Protein 1RZU (pdb70)

CATH classification: 3.40.50.2000 (+1 more: 3.40.50.2000)

Radius of gyration: 32.35 Å; Cα contacts (8 Å, |Δi|>4): 2131; chains: 2; bounding box: 76×96×50 Å

B-factor: mean 24.06, std 6.94, range [6.21, 74.73]

Structure (mmCIF, N/CA/C/O backbone):
data_1RZU
#
_entry.id   1RZU
#
_cell.length_a   69.357
_cell.length_b   88.115
_cell.length_c   84.463
_cell.angle_alpha   90.00
_cell.angle_beta   98.19
_cell.angle_gamma   90.00
#
_symmetry.space_group_name_H-M   'P 1 21 1'
#
loop_
_entity.id
_entity.type
_entity.pdbx_description
1 polymer 'Glycogen synthase 1'
2 non-polymer "ADENOSINE-5'-DIPHOSPHATE"
3 water water
#
loop_
_atom_site.group_PDB
_atom_site.id
_atom_site.type_symbol
_atom_site.label_atom_id
_atom_site.label_alt_id
_atom_site.label_comp_id
_atom_site.label_asym_id
_atom_site.label_entity_id
_atom_site.label_seq_id
_atom_site.pdbx_PDB_ins_code
_atom_site.Cartn_x
_atom_site.Cartn_y
_atom_site.Cartn_z
_atom_site.occupancy
_atom_site.B_iso_or_equiv
_atom_site.auth_seq_id
_atom_site.auth_comp_id
_atom_site.auth_asym_id
_atom_site.auth_atom_id
_atom_site.pdbx_PDB_model_num
ATOM 1 N N . MET A 1 1 ? -20.431 90.055 5.758 1.00 23.68 1 MET A N 1
ATOM 2 C CA . MET A 1 1 ? -20.878 90.345 7.163 1.00 24.15 1 MET A CA 1
ATOM 3 C C . MET A 1 1 ? -20.194 91.580 7.767 1.00 22.58 1 MET A C 1
ATOM 4 O O . MET A 1 1 ? -19.123 91.956 7.348 1.00 23.23 1 MET A O 1
ATOM 9 N N . ASN A 1 2 ? -20.916 92.292 8.611 1.00 21.09 2 ASN A N 1
ATOM 10 C CA . ASN A 1 2 ? -20.426 93.472 9.299 1.00 20.88 2 ASN A CA 1
ATOM 11 C C . ASN A 1 2 ? -20.157 93.220 10.778 1.00 20.73 2 ASN A C 1
ATOM 12 O O . ASN A 1 2 ? -21.021 92.800 11.543 1.00 18.98 2 ASN A O 1
ATOM 17 N N . VAL A 1 3 ? -18.943 93.518 11.171 1.00 20.84 3 VAL A N 1
ATOM 18 C CA . VAL A 1 3 ? -18.535 93.257 12.508 1.00 21.09 3 VAL A CA 1
ATOM 19 C C . VAL A 1 3 ? -18.153 94.545 13.162 1.00 21.23 3 VAL A C 1
ATOM 20 O O . VAL A 1 3 ? -17.551 95.445 12.528 1.00 21.38 3 VAL A O 1
ATOM 24 N N . LEU A 1 4 ? -18.497 94.613 14.439 1.00 20.63 4 LEU A N 1
ATOM 25 C CA . LEU A 1 4 ? -18.125 95.721 15.276 1.00 20.61 4 LEU A CA 1
ATOM 26 C C . LEU A 1 4 ? -17.063 95.249 16.213 1.00 21.21 4 LEU A C 1
ATOM 27 O O . LEU A 1 4 ? -17.319 94.425 17.128 1.00 21.10 4 LEU A O 1
ATOM 32 N N . SER A 1 5 ? -15.868 95.785 16.037 1.00 21.73 5 SER A N 1
ATOM 33 C CA . SER A 1 5 ? -14.793 95.430 16.953 1.00 21.72 5 SER A CA 1
ATOM 34 C C . SER A 1 5 ? -14.767 96.464 18.031 1.00 22.49 5 SER A C 1
ATOM 35 O O . SER A 1 5 ? -15.101 97.626 17.773 1.00 22.67 5 SER A O 1
ATOM 38 N N . VAL A 1 6 ? -14.377 96.039 19.228 1.00 22.19 6 VAL A N 1
ATOM 39 C CA . VAL A 1 6 ? -14.367 96.918 20.364 1.00 23.16 6 VAL A CA 1
ATOM 40 C C . VAL A 1 6 ? -13.077 96.724 21.148 1.00 22.67 6 VAL A C 1
ATOM 41 O O . VAL A 1 6 ? -12.809 95.655 21.632 1.00 22.35 6 VAL A O 1
ATOM 45 N N . SER A 1 7 ? -12.321 97.804 21.300 1.00 22.57 7 SER A N 1
ATOM 46 C CA . SER A 1 7 ? -11.050 97.777 21.984 1.00 21.83 7 SER A CA 1
ATOM 47 C C . SER A 1 7 ? -10.688 99.188 22.426 1.00 20.95 7 SER A C 1
ATOM 48 O O . SER A 1 7 ? -11.130 100.194 21.831 1.00 21.01 7 SER A O 1
ATOM 51 N N . SER A 1 8 ? -9.849 99.225 23.448 1.00 19.80 8 SER A N 1
ATOM 52 C CA . SER A 1 8 ? -9.317 100.434 24.006 1.00 19.62 8 SER A CA 1
ATOM 53 C C . SER A 1 8 ? -8.024 100.807 23.318 1.00 19.69 8 SER A C 1
ATOM 54 O O . SER A 1 8 ? -7.423 101.783 23.698 1.00 20.58 8 SER A O 1
ATOM 57 N N . GLU A 1 9 ? -7.587 100.043 22.323 1.00 19.81 9 GLU A N 1
ATOM 58 C CA . GLU A 1 9 ? -6.360 100.393 21.595 1.00 20.50 9 GLU A CA 1
ATOM 59 C C . GLU A 1 9 ? -6.229 99.695 20.257 1.00 19.88 9 GLU A C 1
ATOM 60 O O . GLU A 1 9 ? -6.860 98.668 20.005 1.00 19.54 9 GLU A O 1
ATOM 66 N N . ILE A 1 10 ? -5.445 100.290 19.375 1.00 19.56 10 ILE A N 1
ATOM 67 C CA . ILE A 1 10 ? -5.297 99.725 18.042 1.00 19.80 10 ILE A CA 1
ATOM 68 C C . ILE A 1 10 ? -4.105 100.308 17.332 1.00 19.87 10 ILE A C 1
ATOM 69 O O . ILE A 1 10 ? -3.925 101.500 17.323 1.00 19.70 10 ILE A O 1
ATOM 74 N N . TYR A 1 11 ? -3.279 99.436 16.770 1.00 20.43 11 TYR A N 1
ATOM 75 C CA . TYR A 1 11 ? -2.126 99.861 16.013 1.00 20.88 11 TYR A CA 1
ATOM 76 C C . TYR A 1 11 ? -2.540 100.235 14.598 1.00 21.03 11 TYR A C 1
ATOM 77 O O . TYR A 1 11 ? -3.352 99.537 14.008 1.00 21.14 11 TYR A O 1
ATOM 86 N N . PRO A 1 12 ? -1.956 101.279 14.014 1.00 21.60 12 PRO A N 1
ATOM 87 C CA . PRO A 1 12 ? -0.927 102.122 14.621 1.00 22.31 12 PRO A CA 1
ATOM 88 C C . PRO A 1 12 ? -1.332 103.421 15.368 1.00 23.29 12 PRO A C 1
ATOM 89 O O . PRO A 1 12 ? -0.449 104.269 15.572 1.00 23.50 12 PRO A O 1
ATOM 93 N N . LEU A 1 13 ? -2.586 103.575 15.791 1.00 24.40 13 LEU A N 1
ATOM 94 C CA . LEU A 1 13 ? -3.013 104.794 16.512 1.00 24.87 13 LEU A CA 1
ATOM 95 C C . LEU A 1 13 ? -2.571 104.841 17.974 1.00 25.27 13 LEU A C 1
ATOM 96 O O . LEU A 1 13 ? -1.889 105.757 18.392 1.00 24.92 13 LEU A O 1
ATOM 101 N N . ILE A 1 14 ? -3.003 103.867 18.761 1.00 26.03 14 ILE A N 1
ATOM 102 C CA . ILE A 1 14 ? -2.576 103.754 20.153 1.00 26.67 14 ILE A CA 1
ATOM 103 C C . ILE A 1 14 ? -2.125 102.313 20.456 1.00 26.47 14 ILE A C 1
ATOM 104 O O . ILE A 1 14 ? -2.682 101.355 19.919 1.00 26.40 14 ILE A O 1
ATOM 109 N N . LYS A 1 15 ? -1.156 102.171 21.362 1.00 26.17 15 LYS A N 1
ATOM 110 C CA . LYS A 1 15 ? -0.555 100.886 21.674 1.00 25.79 15 LYS A CA 1
ATOM 111 C C . LYS A 1 15 ? 0.168 100.881 22.995 1.00 25.45 15 LYS A C 1
ATOM 112 O O . LYS A 1 15 ? 1.021 101.735 23.248 1.00 24.32 15 LYS A O 1
ATOM 118 N N . THR A 1 16 ? -0.157 99.894 23.823 1.00 25.05 16 THR A N 1
ATOM 119 C CA . THR A 1 16 ? 0.548 99.697 25.060 1.00 25.00 16 THR A CA 1
ATOM 120 C C . THR A 1 16 ? 1.075 98.280 25.088 1.00 25.64 16 THR A C 1
ATOM 121 O O . THR A 1 16 ? 1.975 97.962 25.844 1.00 25.38 16 THR A O 1
ATOM 125 N N . GLY A 1 17 ? 0.542 97.430 24.223 1.00 26.16 17 GLY A N 1
ATOM 126 C CA . GLY A 1 17 ? 0.964 96.044 24.180 1.00 26.42 17 GLY A CA 1
ATOM 127 C C . GLY A 1 17 ? 0.501 95.351 22.912 1.00 26.19 17 GLY A C 1
ATOM 128 O O . GLY A 1 17 ? -0.054 95.983 22.007 1.00 26.55 17 GLY A O 1
ATOM 129 N N . GLY A 1 18 ? 0.713 94.047 22.851 1.00 25.60 18 GLY A N 1
ATOM 130 C CA . GLY A 1 18 ? 0.338 93.276 21.665 1.00 25.73 18 GLY A CA 1
ATOM 131 C C . GLY A 1 18 ? -1.139 93.325 21.304 1.00 25.17 18 GLY A C 1
ATOM 132 O O . GLY A 1 18 ? -1.529 92.999 20.168 1.00 25.78 18 GLY A O 1
ATOM 133 N N . LEU A 1 19 ? -1.952 93.698 22.289 1.00 24.04 19 LEU A N 1
ATOM 134 C CA . LEU A 1 19 ? -3.379 93.907 22.112 1.00 23.95 19 LEU A CA 1
ATOM 135 C C . LEU A 1 19 ? -3.665 94.763 20.859 1.00 23.26 19 LEU A C 1
ATOM 136 O O . LEU A 1 19 ? -4.545 94.426 20.065 1.00 21.87 19 LEU A O 1
ATOM 141 N N . ALA A 1 20 ? -2.908 95.852 20.682 1.00 22.76 20 ALA A N 1
ATOM 142 C CA . ALA A 1 20 ? -3.123 96.728 19.533 1.00 22.93 20 ALA A CA 1
ATOM 143 C C . ALA A 1 20 ? -2.659 96.078 18.255 1.00 22.43 20 ALA A C 1
ATOM 144 O O . ALA A 1 20 ? -3.171 96.371 17.186 1.00 24.01 20 ALA A O 1
ATOM 146 N N . ASP A 1 21 ? -1.634 95.262 18.330 1.00 21.26 21 ASP A N 1
ATOM 147 C CA . ASP A 1 21 ? -1.178 94.619 17.119 1.00 20.82 21 ASP A CA 1
ATOM 148 C C . ASP A 1 21 ? -2.267 93.728 16.568 1.00 19.79 21 ASP A C 1
ATOM 149 O O . ASP A 1 21 ? -2.569 93.790 15.411 1.00 19.48 21 ASP A O 1
ATOM 154 N N . VAL A 1 22 ? -2.886 92.902 17.400 1.00 18.72 22 VAL A N 1
ATOM 155 C CA . VAL A 1 22 ? -3.901 92.019 16.887 1.00 18.08 22 VAL A CA 1
ATOM 156 C C . VAL A 1 22 ? -5.133 92.793 16.416 1.00 19.36 22 VAL A C 1
ATOM 157 O O . VAL A 1 22 ? -5.660 92.497 15.369 1.00 19.00 22 VAL A O 1
ATOM 161 N N . VAL A 1 23 ? -5.611 93.756 17.227 1.00 20.35 23 VAL A N 1
ATOM 162 C CA . VAL A 1 23 ? -6.793 94.558 16.914 1.00 20.25 23 VAL A CA 1
ATOM 163 C C . VAL A 1 23 ? -6.610 95.394 15.658 1.00 20.61 23 VAL A C 1
ATOM 164 O O . VAL A 1 23 ? -7.584 95.725 14.990 1.00 19.44 23 VAL A O 1
ATOM 168 N N . GLY A 1 24 ? -5.358 95.727 15.341 1.00 20.97 24 GLY A N 1
ATOM 169 C CA . GLY A 1 24 ? -5.050 96.508 14.169 1.00 21.01 24 GLY A CA 1
ATOM 170 C C . GLY A 1 24 ? -4.854 95.703 12.893 1.00 21.42 24 GLY A C 1
ATOM 171 O O . GLY A 1 24 ? -5.112 96.214 11.788 1.00 21.38 24 GLY A O 1
ATOM 172 N N . ALA A 1 25 ? -4.410 94.451 13.039 1.00 21.07 25 ALA A N 1
ATOM 173 C CA . ALA A 1 25 ? -4.132 93.567 11.901 1.00 20.75 25 ALA A CA 1
ATOM 174 C C . ALA A 1 25 ? -5.296 92.691 11.463 1.00 20.54 25 ALA A C 1
ATOM 175 O O . ALA A 1 25 ? -5.394 92.365 10.288 1.00 19.89 25 ALA A O 1
ATOM 177 N N . LEU A 1 26 ? -6.171 92.307 12.400 1.00 19.87 26 LEU A N 1
ATOM 178 C CA . LEU A 1 26 ? -7.220 91.353 12.083 1.00 19.49 26 LEU A CA 1
ATOM 179 C C . LEU A 1 26 ? -8.222 91.868 11.106 1.00 19.26 26 LEU A C 1
ATOM 180 O O . LEU A 1 26 ? -8.588 91.172 10.144 1.00 19.48 26 LEU A O 1
ATOM 185 N N . PRO A 1 27 ? -8.703 93.072 11.378 1.00 19.34 27 PRO A N 1
ATOM 186 C CA . PRO A 1 27 ? -9.680 93.731 10.524 1.00 18.92 27 PRO A CA 1
ATOM 187 C C . PRO A 1 27 ? -9.212 93.858 9.116 1.00 17.14 27 PRO A C 1
ATOM 188 O O . PRO A 1 27 ? -9.956 93.585 8.237 1.00 16.77 27 PRO A O 1
ATOM 192 N N . ILE A 1 28 ? -7.994 94.280 8.916 1.00 17.11 28 ILE A N 1
ATOM 193 C CA . ILE A 1 28 ? -7.472 94.404 7.574 1.00 17.34 28 ILE A CA 1
ATOM 194 C C . ILE A 1 28 ? -7.499 93.052 6.940 1.00 17.98 28 ILE A C 1
ATOM 195 O O . ILE A 1 28 ? -8.057 92.896 5.855 1.00 18.45 28 ILE A O 1
ATOM 200 N N . ALA A 1 29 ? -6.922 92.063 7.628 1.00 17.97 29 ALA A N 1
ATOM 201 C CA . ALA A 1 29 ? -6.847 90.712 7.093 1.00 18.51 29 ALA A CA 1
ATOM 202 C C . ALA A 1 29 ? -8.206 90.136 6.773 1.00 18.47 29 ALA A C 1
ATOM 203 O O . ALA A 1 29 ? -8.352 89.358 5.828 1.00 18.65 29 ALA A O 1
ATOM 205 N N . LEU A 1 30 ? -9.180 90.477 7.599 1.00 18.51 30 LEU A N 1
ATOM 206 C CA . LEU A 1 30 ? -10.533 89.970 7.429 1.00 18.79 30 LEU A CA 1
ATOM 207 C C . LEU A 1 30 ? -11.163 90.511 6.154 1.00 18.93 30 LEU A C 1
ATOM 208 O O . LEU A 1 30 ? -12.087 89.884 5.624 1.00 19.16 30 LEU A O 1
ATOM 213 N N . GLU A 1 31 ? -10.689 91.653 5.654 1.00 19.36 31 GLU A N 1
ATOM 214 C CA . GLU A 1 31 ? -11.290 92.194 4.429 1.00 20.62 31 GLU A CA 1
ATOM 215 C C . GLU A 1 31 ? -11.144 91.136 3.357 1.00 20.98 31 GLU A C 1
ATOM 216 O O . GLU A 1 31 ? -12.019 90.944 2.546 1.00 20.26 31 GLU A O 1
ATOM 222 N N . ALA A 1 32 ? -10.039 90.397 3.392 1.00 21.80 32 ALA A N 1
ATOM 223 C CA . ALA A 1 32 ? -9.825 89.362 2.391 1.00 22.45 32 ALA A CA 1
ATOM 224 C C . ALA A 1 32 ? -10.847 88.225 2.526 1.00 22.76 32 ALA A C 1
ATOM 225 O O . ALA A 1 32 ? -11.047 87.440 1.586 1.00 22.72 32 ALA A O 1
ATOM 227 N N . HIS A 1 33 ? -11.537 88.156 3.658 1.00 22.97 33 HIS A N 1
ATOM 228 C CA . HIS A 1 33 ? -12.519 87.092 3.835 1.00 23.36 33 HIS A CA 1
ATOM 229 C C . HIS A 1 33 ? -13.934 87.626 3.737 1.00 23.73 33 HIS A C 1
ATOM 230 O O . HIS A 1 33 ? -14.892 86.981 4.187 1.00 23.25 33 HIS A O 1
ATOM 237 N N . GLY A 1 34 ? -14.059 88.797 3.115 1.00 24.01 34 GLY A N 1
ATOM 238 C CA . GLY A 1 34 ? -15.355 89.414 2.917 1.00 24.25 34 GLY A CA 1
ATOM 239 C C . GLY A 1 34 ? -15.971 89.940 4.194 1.00 24.48 34 GLY A C 1
ATOM 240 O O . GLY A 1 34 ? -17.176 90.124 4.259 1.00 24.69 34 GLY A O 1
ATOM 241 N N . VAL A 1 35 ? -15.162 90.202 5.217 1.00 24.79 35 VAL A N 1
ATOM 242 C CA . VAL A 1 35 ? -15.725 90.668 6.460 1.00 25.04 35 VAL A CA 1
ATOM 243 C C . VAL A 1 35 ? -15.413 92.147 6.678 1.00 25.32 35 VAL A C 1
ATOM 244 O O . VAL A 1 35 ? -14.238 92.510 6.830 1.00 26.84 35 VAL A O 1
ATOM 248 N N . ARG A 1 36 ? -16.442 92.996 6.693 1.00 24.08 36 ARG A N 1
ATOM 249 C CA . ARG A 1 36 ? -16.236 94.397 6.996 1.00 23.27 36 ARG A CA 1
ATOM 250 C C . ARG A 1 36 ? -16.224 94.605 8.497 1.00 23.17 36 ARG A C 1
ATOM 251 O O . ARG A 1 36 ? -17.170 94.246 9.201 1.00 22.89 36 ARG A O 1
ATOM 259 N N . THR A 1 37 ? -15.152 95.203 8.998 1.00 22.75 37 THR A N 1
ATOM 260 C CA . THR A 1 37 ? -15.058 95.434 10.422 1.00 22.25 37 THR A CA 1
ATOM 261 C C . THR A 1 37 ? -14.861 96.878 10.687 1.00 21.40 37 THR A C 1
ATOM 262 O O . THR A 1 37 ? -14.030 97.511 10.051 1.00 21.86 37 THR A O 1
ATOM 266 N N . ARG A 1 38 ? -15.616 97.392 11.654 1.00 20.52 38 ARG A N 1
ATOM 267 C CA . ARG A 1 38 ? -15.463 98.768 12.090 1.00 19.08 38 ARG A CA 1
ATOM 268 C C . ARG A 1 38 ? -15.036 98.658 13.516 1.00 18.62 38 ARG A C 1
ATOM 269 O O . ARG A 1 38 ? -15.697 97.978 14.311 1.00 16.57 38 ARG A O 1
ATOM 277 N N . THR A 1 39 ? -13.953 99.348 13.858 1.00 18.86 39 THR A N 1
ATOM 278 C CA . THR A 1 39 ? -13.466 99.253 15.218 1.00 19.60 39 THR A CA 1
ATOM 279 C C . THR A 1 39 ? -13.789 100.444 16.038 1.00 19.67 39 THR A C 1
ATOM 280 O O . THR A 1 39 ? -13.396 101.535 15.715 1.00 20.23 39 THR A O 1
ATOM 284 N N . LEU A 1 40 ? -14.471 100.222 17.140 1.00 19.93 40 LEU A N 1
ATOM 285 C CA . LEU A 1 40 ? -14.784 101.305 18.034 1.00 20.14 40 LEU A CA 1
ATOM 286 C C . LEU A 1 40 ? -13.605 101.470 18.979 1.00 19.65 40 LEU A C 1
ATOM 287 O O . LEU A 1 40 ? -13.231 100.545 19.668 1.00 19.50 40 LEU A O 1
ATOM 292 N N . ILE A 1 41 ? -12.988 102.644 18.954 1.00 20.03 41 ILE A N 1
ATOM 293 C CA . ILE A 1 41 ? -11.901 102.972 19.863 1.00 20.37 41 ILE A CA 1
ATOM 294 C C . ILE A 1 41 ? -12.204 104.319 20.521 1.00 20.67 41 ILE A C 1
ATOM 295 O O . ILE A 1 41 ? -12.925 105.119 19.956 1.00 21.48 41 ILE A O 1
ATOM 300 N N . PRO A 1 42 ? -11.706 104.556 21.733 1.00 20.11 42 PRO A N 1
ATOM 301 C CA . PRO A 1 42 ? -11.829 105.859 22.388 1.00 19.13 42 PRO A CA 1
ATOM 302 C C . PRO A 1 42 ? -11.164 106.989 21.629 1.00 18.64 42 PRO A C 1
ATOM 303 O O . PRO A 1 42 ? -10.146 106.818 20.942 1.00 17.14 42 PRO A O 1
ATOM 307 N N . GLY A 1 43 ? -11.753 108.166 21.794 1.00 18.54 43 GLY A N 1
ATOM 308 C CA . GLY A 1 43 ? -11.240 109.367 21.182 1.00 18.50 43 GLY A CA 1
ATOM 309 C C . GLY A 1 43 ? -10.115 109.912 22.035 1.00 18.66 43 GLY A C 1
ATOM 310 O O . GLY A 1 43 ? -10.237 110.978 22.659 1.00 17.77 43 GLY A O 1
ATOM 311 N N . TYR A 1 44 ? -9.022 109.157 22.096 1.00 18.80 44 TYR A N 1
ATOM 312 C CA . TYR A 1 44 ? -7.857 109.615 22.814 1.00 19.11 44 TYR A CA 1
ATOM 313 C C . TYR A 1 44 ? -7.278 110.832 22.067 1.00 19.09 44 TYR A C 1
ATOM 314 O O . TYR A 1 44 ? -7.349 110.910 20.852 1.00 18.58 44 TYR A O 1
ATOM 323 N N . PRO A 1 45 ? -6.688 111.781 22.780 1.00 19.93 45 PRO A N 1
ATOM 324 C CA . PRO A 1 45 ? -6.116 112.953 22.117 1.00 20.28 45 PRO A CA 1
ATOM 325 C C . PRO A 1 45 ? -5.202 112.523 20.981 1.00 20.26 45 PRO A C 1
ATOM 326 O O . PRO A 1 45 ? -5.278 112.986 19.854 1.00 20.36 45 PRO A O 1
ATOM 330 N N . ALA A 1 46 ? -4.360 111.562 21.263 1.00 20.84 46 ALA A N 1
ATOM 331 C CA . ALA A 1 46 ? -3.477 111.077 20.241 1.00 21.21 46 ALA A CA 1
ATOM 332 C C . ALA A 1 46 ? -4.254 110.428 19.090 1.00 21.24 46 ALA A C 1
ATOM 333 O O . ALA A 1 46 ? -3.736 110.325 17.977 1.00 21.39 46 ALA A O 1
ATOM 335 N N . VAL A 1 47 ? -5.488 110.004 19.344 1.00 21.19 47 VAL A N 1
ATOM 336 C CA . VAL A 1 47 ? -6.311 109.393 18.304 1.00 21.27 47 VAL A CA 1
ATOM 337 C C . VAL A 1 47 ? -6.832 110.458 17.354 1.00 21.51 47 VAL A C 1
ATOM 338 O O . VAL A 1 47 ? -6.604 110.387 16.161 1.00 21.13 47 VAL A O 1
ATOM 342 N N . LYS A 1 48 ? -7.515 111.458 17.892 1.00 22.12 48 LYS A N 1
ATOM 343 C CA . LYS A 1 48 ? -8.074 112.535 17.066 1.00 22.71 48 LYS A CA 1
ATOM 344 C C . LYS A 1 48 ? -7.017 113.279 16.252 1.00 22.89 48 LYS A C 1
ATOM 345 O O . LYS A 1 48 ? -7.312 113.771 15.171 1.00 22.86 48 LYS A O 1
ATOM 351 N N . ALA A 1 49 ? -5.808 113.381 16.790 1.00 23.41 49 ALA A N 1
ATOM 352 C CA . ALA A 1 49 ? -4.729 114.093 16.114 1.00 24.23 49 ALA A CA 1
ATOM 353 C C . ALA A 1 49 ? -4.254 113.350 14.868 1.00 24.60 49 ALA A C 1
ATOM 354 O O . ALA A 1 49 ? -4.196 113.908 13.759 1.00 24.06 49 ALA A O 1
ATOM 356 N N . ALA A 1 50 ? -3.933 112.081 15.085 1.00 25.20 50 ALA A N 1
ATOM 357 C CA . ALA A 1 50 ? -3.430 111.195 14.053 1.00 25.84 50 ALA A CA 1
ATOM 358 C C . ALA A 1 50 ? -4.311 111.140 12.807 1.00 26.23 50 ALA A C 1
ATOM 359 O O . ALA A 1 50 ? -3.828 111.298 11.680 1.00 26.11 50 ALA A O 1
ATOM 361 N N . VAL A 1 51 ? -5.601 110.935 13.029 1.00 26.39 51 VAL A N 1
ATOM 362 C CA . VAL A 1 51 ? -6.559 110.732 11.952 1.00 27.05 51 VAL A CA 1
ATOM 363 C C . VAL A 1 51 ? -6.880 111.950 11.069 1.00 27.09 51 VAL A C 1
ATOM 364 O O . VAL A 1 51 ? -6.767 113.110 11.492 1.00 26.46 51 VAL A O 1
ATOM 368 N N . THR A 1 52 ? -7.299 111.660 9.836 1.00 27.54 52 THR A N 1
ATOM 369 C CA . THR A 1 52 ? -7.645 112.696 8.856 1.00 27.98 52 THR A CA 1
ATOM 370 C C . THR A 1 52 ? -9.087 112.718 8.321 1.00 28.14 52 THR A C 1
ATOM 371 O O . THR A 1 52 ? -9.599 111.709 7.841 1.00 27.58 52 THR A O 1
ATOM 375 N N . ASP A 1 53 ? -9.695 113.910 8.331 1.00 29.01 53 ASP A N 1
ATOM 376 C CA . ASP A 1 53 ? -11.049 114.121 7.804 1.00 29.51 53 ASP A CA 1
ATOM 377 C C . ASP A 1 53 ? -12.101 113.276 8.566 1.00 29.63 53 ASP A C 1
ATOM 378 O O . ASP A 1 53 ? -12.788 112.441 7.961 1.00 29.36 53 ASP A O 1
ATOM 383 N N . PRO A 1 54 ? -12.182 113.438 9.892 1.00 29.81 54 PRO A N 1
ATOM 384 C CA . PRO A 1 54 ? -13.207 112.753 10.703 1.00 29.90 54 PRO A CA 1
ATOM 385 C C . PRO A 1 54 ? -14.643 113.254 10.468 1.00 29.67 54 PRO A C 1
ATOM 386 O O . PRO A 1 54 ? -14.870 114.446 10.277 1.00 29.37 54 PRO A O 1
ATOM 390 N N . VAL A 1 55 ? -15.603 112.336 10.519 1.00 29.43 55 VAL A N 1
ATOM 391 C CA . VAL A 1 55 ? -16.989 112.660 10.236 1.00 29.45 55 VAL A CA 1
ATOM 392 C C . VAL A 1 55 ? -17.909 112.339 11.392 1.00 29.24 55 VAL A C 1
ATOM 393 O O . VAL A 1 55 ? -18.101 111.168 11.751 1.00 28.79 55 VAL A O 1
ATOM 397 N N . LYS A 1 56 ? -18.471 113.390 11.978 1.00 29.03 56 LYS A N 1
ATOM 398 C CA . LYS A 1 56 ? -19.446 113.246 13.044 1.00 28.76 56 LYS A CA 1
ATOM 399 C C . LYS A 1 56 ? -20.667 112.557 12.453 1.00 28.46 56 LYS A C 1
ATOM 400 O O . LYS A 1 56 ? -21.252 113.020 11.481 1.00 28.50 56 LYS A O 1
ATOM 406 N N . CYS A 1 57 ? -21.013 111.414 13.025 1.00 28.56 57 CYS A N 1
ATOM 407 C CA . CYS A 1 57 ? -22.117 110.603 12.541 1.00 28.27 57 CYS A CA 1
ATOM 408 C C . CYS A 1 57 ? -23.068 110.209 13.662 1.00 27.84 57 CYS A C 1
ATOM 409 O O . CYS A 1 57 ? -23.993 109.448 13.444 1.00 27.84 57 CYS A O 1
ATOM 412 N N . PHE A 1 58 ? -22.851 110.714 14.864 1.00 27.59 58 PHE A N 1
ATOM 413 C CA . PHE A 1 58 ? -23.747 110.390 15.953 1.00 27.67 58 PHE A CA 1
ATOM 414 C C . PHE A 1 58 ? -23.337 111.064 17.237 1.00 28.12 58 PHE A C 1
ATOM 415 O O . PHE A 1 58 ? -22.166 111.409 17.407 1.00 28.08 58 PHE A O 1
ATOM 423 N N . GLU A 1 59 ? -24.309 111.227 18.141 1.00 28.40 59 GLU A N 1
ATOM 424 C CA . GLU A 1 59 ? -24.064 111.798 19.457 1.00 28.70 59 GLU A CA 1
ATOM 425 C C . GLU A 1 59 ? -24.900 111.085 20.504 1.00 28.50 59 GLU A C 1
ATOM 426 O O . GLU A 1 59 ? -26.127 110.986 20.381 1.00 28.45 59 GLU A O 1
ATOM 432 N N . PHE A 1 60 ? -24.220 110.617 21.543 1.00 28.02 60 PHE A N 1
ATOM 433 C CA . PHE A 1 60 ? -24.860 109.968 22.667 1.00 27.82 60 PHE A CA 1
ATOM 434 C C . PHE A 1 60 ? -25.169 111.025 23.718 1.00 27.60 60 PHE A C 1
ATOM 435 O O . PHE A 1 60 ? -24.272 111.640 24.264 1.00 27.48 60 PHE A O 1
ATOM 443 N N . THR A 1 61 ? -26.434 111.240 24.008 1.00 27.98 61 THR A N 1
ATOM 444 C CA . THR A 1 61 ? -26.790 112.263 24.986 1.00 28.41 61 THR A CA 1
ATOM 445 C C . THR A 1 61 ? -26.432 111.853 26.409 1.00 28.98 61 THR A C 1
ATOM 446 O O . THR A 1 61 ? -26.088 112.710 27.231 1.00 28.74 61 THR A O 1
ATOM 450 N N . ASP A 1 62 ? -26.534 110.553 26.700 1.00 29.52 62 ASP A N 1
ATOM 451 C CA . ASP A 1 62 ? -26.243 110.040 28.044 1.00 30.07 62 ASP A CA 1
ATOM 452 C C . ASP A 1 62 ? -25.473 108.691 28.036 1.00 29.10 62 ASP A C 1
ATOM 453 O O . ASP A 1 62 ? -26.038 107.648 27.725 1.00 29.19 62 ASP A O 1
ATOM 458 N N . LEU A 1 63 ? -24.185 108.747 28.384 1.00 28.08 63 LEU A N 1
ATOM 459 C CA . LEU A 1 63 ? -23.286 107.591 28.421 1.00 27.32 63 LEU A CA 1
ATOM 460 C C . LEU A 1 63 ? -22.717 107.495 29.843 1.00 26.87 63 LEU A C 1
ATOM 461 O O . LEU A 1 63 ? -21.609 107.960 30.129 1.00 25.54 63 LEU A O 1
ATOM 466 N N . LEU A 1 64 ? -23.517 106.923 30.737 1.00 27.17 64 LEU A N 1
ATOM 467 C CA . LEU A 1 64 ? -23.216 106.899 32.173 1.00 27.47 64 LEU A CA 1
ATOM 468 C C . LEU A 1 64 ? -23.170 108.332 32.688 1.00 27.65 64 LEU A C 1
ATOM 469 O O . LEU A 1 64 ? -22.389 108.681 33.576 1.00 27.24 64 LEU A O 1
ATOM 474 N N . GLY A 1 65 ? -24.032 109.157 32.113 1.00 28.28 65 GLY A N 1
ATOM 475 C CA . GLY A 1 65 ? -24.126 110.547 32.510 1.00 29.21 65 GLY A CA 1
ATOM 476 C C . GLY A 1 65 ? -23.121 111.421 31.803 1.00 29.54 65 GLY A C 1
ATOM 477 O O . GLY A 1 65 ? -22.645 112.391 32.380 1.00 30.43 65 GLY A O 1
ATOM 478 N N . GLU A 1 66 ? -22.817 111.114 30.549 1.00 29.52 66 GLU A N 1
ATOM 479 C CA . GLU A 1 66 ? -21.872 111.938 29.810 1.00 29.36 66 GLU A CA 1
ATOM 480 C C . GLU A 1 66 ? -22.166 112.034 28.324 1.00 29.35 66 GLU A C 1
ATOM 481 O O . GLU A 1 66 ? -22.577 111.059 27.688 1.00 28.95 66 GLU A O 1
ATOM 487 N N . LYS A 1 67 ? -21.891 113.215 27.775 1.00 29.23 67 LYS A N 1
ATOM 488 C CA . LYS A 1 67 ? -22.087 113.476 26.364 1.00 29.32 67 LYS A CA 1
ATOM 489 C C . LYS A 1 67 ? -20.896 112.897 25.584 1.00 28.86 67 LYS A C 1
ATOM 490 O O . LYS A 1 67 ? -19.788 112.834 26.105 1.00 27.81 67 LYS A O 1
ATOM 496 N N . ALA A 1 68 ? -21.146 112.490 24.337 1.00 28.85 68 ALA A N 1
ATOM 497 C CA . ALA A 1 68 ? -20.115 111.968 23.427 1.00 28.74 68 ALA A CA 1
ATOM 498 C C . ALA A 1 68 ? -20.546 111.999 21.947 1.00 28.81 68 ALA A C 1
ATOM 499 O O . ALA A 1 68 ? -21.656 111.585 21.609 1.00 28.62 68 ALA A O 1
ATOM 501 N N . ASP A 1 69 ? -19.659 112.469 21.070 1.00 28.94 69 ASP A N 1
ATOM 502 C CA . ASP A 1 69 ? -19.895 112.420 19.635 1.00 29.02 69 ASP A CA 1
ATOM 503 C C . ASP A 1 69 ? -19.275 111.120 19.111 1.00 29.27 69 ASP A C 1
ATOM 504 O O . ASP A 1 69 ? -18.363 110.576 19.737 1.00 28.82 69 ASP A O 1
ATOM 509 N N . LEU A 1 70 ? -19.750 110.622 17.969 1.00 29.38 70 LEU A N 1
ATOM 510 C CA . LEU A 1 70 ? -19.182 109.415 17.370 1.00 29.21 70 LEU A CA 1
ATOM 511 C C . LEU A 1 70 ? -18.689 109.727 15.967 1.00 29.87 70 LEU A C 1
ATOM 512 O O . LEU A 1 70 ? -19.482 109.810 15.014 1.00 30.21 70 LEU A O 1
ATOM 517 N N . LEU A 1 71 ? -17.390 109.966 15.841 1.00 29.84 71 LEU A N 1
ATOM 518 C CA . LEU A 1 71 ? -16.822 110.2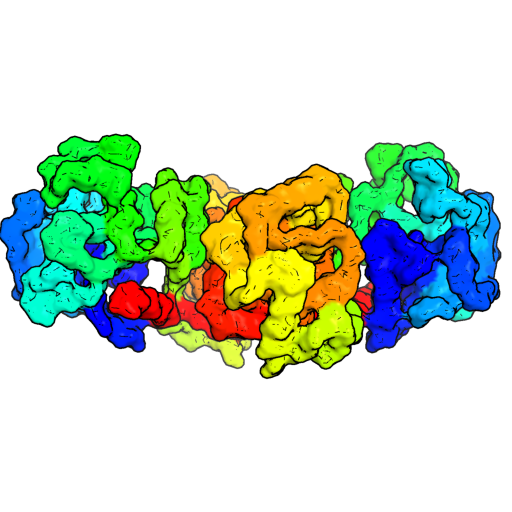70 14.537 1.00 29.82 71 LEU A CA 1
ATOM 519 C C . LEU A 1 71 ? -16.454 108.975 13.814 1.00 29.44 71 LEU A C 1
ATOM 520 O O . LEU A 1 71 ? -15.960 108.047 14.430 1.00 29.50 71 LEU A O 1
ATOM 525 N N . GLU A 1 72 ? -16.746 108.902 12.517 1.00 29.02 72 GLU A N 1
ATOM 526 C CA . GLU A 1 72 ? -16.425 107.731 11.716 1.00 28.69 72 GLU A CA 1
ATOM 527 C C . GLU A 1 72 ? -15.362 108.153 10.741 1.00 28.00 72 GLU A C 1
ATOM 528 O O . GLU A 1 72 ? -15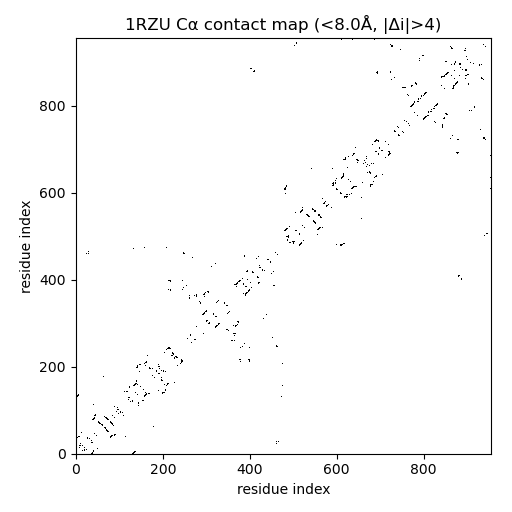.524 109.133 10.049 1.00 27.92 72 GLU A O 1
ATOM 534 N N . VAL A 1 73 ? -14.257 107.422 10.706 1.00 27.60 73 VAL A N 1
ATOM 535 C CA . VAL A 1 73 ? -13.155 107.766 9.834 1.00 27.03 73 VAL A CA 1
ATOM 536 C C . VAL A 1 73 ? -12.421 106.518 9.364 1.00 27.13 73 VAL A C 1
ATOM 537 O O . VAL A 1 73 ? -12.325 105.528 10.089 1.00 25.72 73 VAL A O 1
ATOM 541 N N . GLN A 1 74 ? -11.896 106.594 8.140 1.00 27.11 74 GLN A N 1
ATOM 542 C CA . GLN A 1 74 ? -11.107 105.534 7.545 1.00 27.30 74 GLN A CA 1
ATOM 543 C C . GLN A 1 74 ? -9.658 105.953 7.730 1.00 26.88 74 GLN A C 1
ATOM 544 O O . GLN A 1 74 ? -9.250 106.973 7.205 1.00 26.04 74 GLN A O 1
ATOM 550 N N . HIS A 1 75 ? -8.885 105.184 8.503 1.00 27.09 75 HIS A N 1
ATOM 551 C CA . HIS A 1 75 ? -7.485 105.532 8.739 1.00 27.10 75 HIS A CA 1
ATOM 552 C C . HIS A 1 75 ? -6.538 104.400 8.390 1.00 27.35 75 HIS A C 1
ATOM 553 O O . HIS A 1 75 ? -6.403 103.439 9.132 1.00 28.07 75 HIS A O 1
ATOM 560 N N . GLU A 1 76 ? -5.886 104.506 7.243 1.00 27.72 76 GLU A N 1
ATOM 561 C CA . GLU A 1 76 ? -4.901 103.504 6.831 1.00 28.04 76 GLU A CA 1
ATOM 562 C C . GLU A 1 76 ? -5.431 102.091 6.805 1.00 27.02 76 GLU A C 1
ATOM 563 O O . GLU A 1 76 ? -4.913 101.200 7.465 1.00 27.14 76 GLU A O 1
ATOM 569 N N . ARG A 1 77 ? -6.452 101.905 5.991 1.00 26.45 77 ARG A N 1
ATOM 570 C CA . ARG A 1 77 ? -7.140 100.639 5.837 1.00 25.99 77 ARG A CA 1
ATOM 571 C C . ARG A 1 77 ? -8.044 100.337 7.004 1.00 25.48 77 ARG A C 1
ATOM 572 O O . ARG A 1 77 ? -8.830 99.414 6.931 1.00 26.49 77 ARG A O 1
ATOM 580 N N . LEU A 1 78 ? -7.961 101.122 8.069 1.00 24.69 78 LEU A N 1
ATOM 581 C CA . LEU A 1 78 ? -8.841 100.920 9.227 1.00 24.16 78 LEU A CA 1
ATOM 582 C C . LEU A 1 78 ? -10.082 101.801 9.209 1.00 23.21 78 LEU A C 1
ATOM 583 O O . LEU A 1 78 ? -10.018 103.042 9.217 1.00 23.08 78 LEU A O 1
ATOM 588 N N . ASP A 1 79 ? -11.210 101.112 9.145 1.00 22.27 79 ASP A N 1
ATOM 589 C CA . ASP A 1 79 ? -12.517 101.701 9.223 1.00 21.16 79 ASP A CA 1
ATOM 590 C C . ASP A 1 79 ? -12.773 101.843 10.699 1.00 20.57 79 ASP A C 1
ATOM 591 O O . ASP A 1 79 ? -13.066 100.874 11.412 1.00 20.54 79 ASP A O 1
ATOM 596 N N . LEU A 1 80 ? -12.620 103.067 11.165 1.00 20.17 80 LEU A N 1
ATOM 597 C CA . LEU A 1 80 ? -12.819 103.395 12.548 1.00 19.86 80 LEU A CA 1
ATOM 598 C C . LEU A 1 80 ? -14.103 104.170 12.889 1.00 20.21 80 LEU A C 1
ATOM 599 O O . LEU A 1 80 ? -14.711 104.880 12.055 1.00 19.69 80 LEU A O 1
ATOM 604 N N . LEU A 1 81 ? -14.461 104.012 14.163 1.00 20.39 81 LEU A N 1
ATOM 605 C CA . LEU A 1 81 ? -15.595 104.653 14.803 1.00 21.17 81 LEU A CA 1
ATOM 606 C C . LEU A 1 81 ? -15.069 105.161 16.096 1.00 21.69 81 LEU A C 1
ATOM 607 O O . LEU A 1 81 ? -15.017 104.404 17.045 1.00 23.62 81 LEU A O 1
ATOM 612 N N . ILE A 1 82 ? -14.610 106.403 16.122 1.00 22.01 82 ILE A N 1
ATOM 613 C CA . ILE A 1 82 ? -14.038 107.006 17.314 1.00 22.12 82 ILE A CA 1
ATOM 614 C C . ILE A 1 82 ? -15.109 107.545 18.267 1.00 22.22 82 ILE A C 1
ATOM 615 O O . ILE A 1 82 ? -16.103 108.124 17.827 1.00 22.66 82 ILE A O 1
ATOM 620 N N . LEU A 1 83 ? -14.897 107.378 19.572 1.00 21.55 83 LEU A N 1
ATOM 621 C CA . LEU A 1 83 ? -15.871 107.833 20.572 1.00 21.41 83 LEU A CA 1
ATOM 622 C C . LEU A 1 83 ? -15.322 109.042 21.287 1.00 21.31 83 LEU A C 1
ATOM 623 O O . LEU A 1 83 ? -14.521 108.896 22.216 1.00 20.24 83 LEU A O 1
ATOM 628 N N . ASP A 1 84 ? -15.754 110.224 20.848 1.00 21.91 84 ASP A N 1
ATOM 629 C CA . ASP A 1 84 ? -15.261 111.510 21.352 1.00 22.33 84 ASP A CA 1
ATOM 630 C C . ASP A 1 84 ? -15.976 111.901 22.628 1.00 22.29 84 ASP A C 1
ATOM 631 O O . ASP A 1 84 ? -16.972 112.596 22.600 1.00 22.25 84 ASP A O 1
ATOM 636 N N . ALA A 1 85 ? -15.464 111.433 23.752 1.00 22.90 85 ALA A N 1
ATOM 637 C CA . ALA A 1 85 ? -16.043 111.750 25.047 1.00 23.33 85 ALA A CA 1
ATOM 638 C C . ALA A 1 85 ? -14.995 112.473 25.839 1.00 23.71 85 ALA A C 1
ATOM 639 O O . ALA A 1 85 ? -14.346 111.893 26.694 1.00 22.95 85 ALA A O 1
ATOM 641 N N . PRO A 1 86 ? -14.868 113.765 25.575 1.00 24.35 86 PRO A N 1
ATOM 642 C CA . PRO A 1 86 ? -13.849 114.589 26.221 1.00 24.72 86 PRO A CA 1
ATOM 643 C C . PRO A 1 86 ? -13.789 114.378 27.724 1.00 25.02 86 PRO A C 1
ATOM 644 O O . PRO A 1 86 ? -12.704 114.481 28.299 1.00 25.71 86 PRO A O 1
ATOM 648 N N . ALA A 1 87 ? -14.922 114.077 28.351 1.00 24.73 87 ALA A N 1
ATOM 649 C CA . ALA A 1 87 ? -14.944 113.915 29.803 1.00 24.81 87 ALA A CA 1
ATOM 650 C C . ALA A 1 87 ? -14.186 112.667 30.257 1.00 24.68 87 ALA A C 1
ATOM 651 O O . ALA A 1 87 ? -13.706 112.615 31.399 1.00 24.24 87 ALA A O 1
ATOM 653 N N . TYR A 1 88 ? -14.075 111.681 29.357 1.00 24.32 88 TYR A N 1
ATOM 654 C CA . TYR A 1 88 ? -13.382 110.429 29.640 1.00 23.81 88 TYR A CA 1
ATOM 655 C C . TYR A 1 88 ? -11.966 110.342 29.042 1.00 23.68 88 TYR A C 1
ATOM 656 O O . TYR A 1 88 ? -11.046 109.874 29.709 1.00 23.31 88 TYR A O 1
ATOM 665 N N . TYR A 1 89 ? -11.793 110.801 27.800 1.00 23.77 89 TYR A N 1
ATOM 666 C CA . TYR A 1 89 ? -10.559 110.556 27.044 1.00 23.83 89 TYR A CA 1
ATOM 667 C C . TYR A 1 89 ? -9.615 111.712 26.771 1.00 24.83 89 TYR A C 1
ATOM 668 O O . TYR A 1 89 ? -8.488 111.468 26.333 1.00 24.72 89 TYR A O 1
ATOM 677 N N . GLU A 1 90 ? -10.059 112.946 27.004 1.00 26.10 90 GLU A N 1
ATOM 678 C CA . GLU A 1 90 ? -9.200 114.113 26.836 1.00 26.99 90 GLU A CA 1
ATOM 679 C C . GLU A 1 90 ? -8.396 114.318 28.116 1.00 27.80 90 GLU A C 1
ATOM 680 O O . GLU A 1 90 ? -8.738 115.164 28.933 1.00 27.91 90 GLU A O 1
ATOM 682 N N . ARG A 1 91 ? -7.319 113.563 28.300 1.00 29.00 91 ARG A N 1
ATOM 683 C CA . ARG A 1 91 ? -6.574 113.672 29.555 1.00 30.19 91 ARG A CA 1
ATOM 684 C C . ARG A 1 91 ? -5.079 113.930 29.434 1.00 31.33 91 ARG A C 1
ATOM 685 O O . ARG A 1 91 ? -4.467 114.528 30.344 1.00 31.95 91 ARG A O 1
ATOM 693 N N . SER A 1 92 ? -4.506 113.550 28.301 1.00 32.04 92 SER A N 1
ATOM 694 C CA . SER A 1 92 ? -3.067 113.687 28.103 1.00 32.88 92 SER A CA 1
ATOM 695 C C . SER A 1 92 ? -2.354 112.848 29.163 1.00 33.49 92 SER A C 1
ATOM 696 O O . SER A 1 92 ? -1.995 113.335 30.237 1.00 34.44 92 SER A O 1
ATOM 699 N N . GLY A 1 93 ? -2.184 111.571 28.840 1.00 33.63 93 GLY A N 1
ATOM 700 C CA . GLY A 1 93 ? -1.523 110.609 29.698 1.00 33.39 93 GLY A CA 1
ATOM 701 C C . GLY A 1 93 ? -1.744 109.295 28.996 1.00 32.96 93 GLY A C 1
ATOM 702 O O . GLY A 1 93 ? -2.467 109.260 28.000 1.00 34.05 93 GLY A O 1
ATOM 703 N N . GLY A 1 94 ? -1.147 108.210 29.465 1.00 31.89 94 GLY A N 1
ATOM 704 C CA . GLY A 1 94 ? -1.419 106.940 28.821 1.00 30.90 94 GLY A CA 1
ATOM 705 C C . GLY A 1 94 ? -2.933 106.795 28.729 1.00 30.39 94 GLY A C 1
ATOM 706 O O . GLY A 1 94 ? -3.658 107.568 29.378 1.00 30.37 94 GLY A O 1
ATOM 707 N N . PRO A 1 95 ? -3.430 105.869 27.902 1.00 29.31 95 PRO A N 1
ATOM 708 C CA . PRO A 1 95 ? -4.863 105.563 27.854 1.00 28.43 95 PRO A CA 1
ATOM 709 C C . PRO A 1 95 ? -5.401 105.014 29.168 1.00 27.78 95 PRO A C 1
ATOM 710 O O . PRO A 1 95 ? -6.599 105.070 29.399 1.00 27.68 95 PRO A O 1
ATOM 714 N N . TYR A 1 96 ? -4.532 104.474 30.007 1.00 27.55 96 TYR A N 1
ATOM 715 C CA . TYR A 1 96 ? -4.959 103.889 31.268 1.00 28.04 96 TYR A CA 1
ATOM 716 C C . TYR A 1 96 ? -4.266 104.529 32.469 1.00 27.80 96 TYR A C 1
ATOM 717 O O . TYR A 1 96 ? -4.816 104.548 33.544 1.00 27.00 96 TYR A O 1
ATOM 726 N N . LEU A 1 97 ? -3.054 105.025 32.283 1.00 28.74 97 LEU A N 1
ATOM 727 C CA . LEU A 1 97 ? -2.270 105.588 33.386 1.00 29.77 97 LEU A CA 1
ATOM 728 C C . LEU A 1 97 ? -2.248 107.099 33.405 1.00 30.57 97 LEU A C 1
ATOM 729 O O . LEU A 1 97 ? -2.197 107.753 32.371 1.00 31.08 97 LEU A O 1
ATOM 734 N N . GLY A 1 98 ? -2.235 107.647 34.602 1.00 31.60 98 GLY A N 1
ATOM 735 C CA . GLY A 1 98 ? -2.227 109.091 34.768 1.00 32.70 98 GLY A CA 1
ATOM 736 C C . GLY A 1 98 ? -0.886 109.699 34.430 1.00 33.14 98 GLY A C 1
ATOM 737 O O . GLY A 1 98 ? 0.085 109.005 34.106 1.00 33.64 98 GLY A O 1
ATOM 738 N N . GLN A 1 99 ? -0.847 111.015 34.483 1.00 33.42 99 GLN A N 1
ATOM 739 C CA . GLN A 1 99 ? 0.365 111.734 34.211 1.00 33.88 99 GLN A CA 1
ATOM 740 C C . GLN A 1 99 ? 1.375 111.338 35.271 1.00 34.06 99 GLN A C 1
ATOM 741 O O . GLN A 1 99 ? 2.571 111.668 35.163 1.00 34.00 99 GLN A O 1
ATOM 747 N N . THR A 1 100 ? 0.872 110.678 36.321 1.00 33.89 100 THR A N 1
ATOM 748 C CA . THR A 1 100 ? 1.697 110.274 37.458 1.00 33.72 100 THR A CA 1
ATOM 749 C C . THR A 1 100 ? 2.210 108.861 37.296 1.00 33.39 100 THR A C 1
ATOM 750 O O . THR A 1 100 ? 3.168 108.479 37.955 1.00 33.38 100 THR A O 1
ATOM 754 N N . GLY A 1 101 ? 1.562 108.087 36.432 1.00 33.38 101 GLY A N 1
ATOM 755 C CA . GLY A 1 101 ? 1.989 106.733 36.157 1.00 33.25 101 GLY A CA 1
ATOM 756 C C . GLY A 1 101 ? 1.074 105.692 36.759 1.00 33.42 101 GLY A C 1
ATOM 757 O O . GLY A 1 101 ? 1.408 104.502 36.772 1.00 33.58 101 GLY A O 1
ATOM 758 N N . LYS A 1 102 ? -0.090 106.110 37.244 1.00 33.32 102 LYS A N 1
ATOM 759 C CA . LYS A 1 102 ? -1.004 105.148 37.857 1.00 33.29 102 LYS A CA 1
ATOM 760 C C . LYS A 1 102 ? -2.372 105.151 37.211 1.00 32.12 102 LYS A C 1
ATOM 761 O O . LYS A 1 102 ? -2.724 106.058 36.467 1.00 31.11 102 LYS A O 1
ATOM 767 N N . ASP A 1 103 ? -3.147 104.127 37.529 1.00 31.59 103 ASP A N 1
ATOM 768 C CA . ASP A 1 103 ? -4.488 103.971 36.978 1.00 31.52 103 ASP A CA 1
ATOM 769 C C . ASP A 1 103 ? -5.425 105.126 37.401 1.00 30.21 103 ASP A C 1
ATOM 770 O O . ASP A 1 103 ? -5.483 105.483 38.577 1.00 29.95 103 ASP A O 1
ATOM 775 N N . TYR A 1 104 ? -6.130 105.703 36.419 1.00 29.18 104 TYR A N 1
ATOM 776 C CA . TYR A 1 104 ? -7.184 106.699 36.644 1.00 28.00 104 TYR A CA 1
ATOM 777 C C . TYR A 1 104 ? -8.272 106.033 37.492 1.00 26.98 104 TYR A C 1
ATOM 778 O O . TYR A 1 104 ? -8.682 104.920 37.192 1.00 25.33 104 TYR A O 1
ATOM 787 N N . PRO A 1 105 ? -8.751 106.710 38.537 1.00 26.21 105 PRO A N 1
ATOM 788 C CA . PRO A 1 105 ? -9.794 106.154 39.410 1.00 25.58 105 PRO A CA 1
ATOM 789 C C . PRO A 1 105 ? -11.063 106.042 38.644 1.00 24.63 105 PRO A C 1
ATOM 790 O O . PRO A 1 105 ? -12.034 105.446 39.054 1.00 23.84 105 PRO A O 1
ATOM 794 N N . ASP A 1 106 ? -10.984 106.651 37.479 1.00 24.45 106 ASP A N 1
ATOM 795 C CA . ASP A 1 106 ? -12.028 106.743 36.498 1.00 23.87 106 ASP A CA 1
ATOM 796 C C . ASP A 1 106 ? -12.090 105.545 35.550 1.00 21.93 106 ASP A C 1
ATOM 797 O O . ASP A 1 106 ? -13.052 105.376 34.790 1.00 20.38 106 ASP A O 1
ATOM 802 N N . ASN A 1 107 ? -11.057 104.735 35.565 1.00 21.17 107 ASN A N 1
ATOM 803 C CA . ASN A 1 107 ? -10.977 103.624 34.592 1.00 21.19 107 ASN A CA 1
ATOM 804 C C . ASN A 1 107 ? -12.267 102.861 34.410 1.00 20.48 107 ASN A C 1
ATOM 805 O O . ASN A 1 107 ? -12.672 102.564 33.289 1.00 19.81 107 ASN A O 1
ATOM 810 N N . TRP A 1 108 ? -12.898 102.535 35.526 1.00 19.83 108 TRP A N 1
ATOM 811 C CA . TRP A 1 108 ? -14.089 101.731 35.482 1.00 19.70 108 TRP A CA 1
ATOM 812 C C . TRP A 1 108 ? -15.182 102.408 34.637 1.00 18.59 108 TRP A C 1
ATOM 813 O O . TRP A 1 108 ? -15.839 101.785 33.827 1.00 19.53 108 TRP A O 1
ATOM 824 N N . LYS A 1 109 ? -15.329 103.694 34.791 1.00 18.99 109 LYS A N 1
ATOM 825 C CA . LYS A 1 109 ? -16.394 104.420 34.103 1.00 18.86 109 LYS A CA 1
ATOM 826 C C . LYS A 1 109 ? -15.936 104.692 32.691 1.00 17.97 109 LYS A C 1
ATOM 827 O O . LYS A 1 109 ? -16.731 104.698 31.794 1.00 18.16 109 LYS A O 1
ATOM 833 N N . ARG A 1 110 ? -14.646 104.910 32.498 1.00 17.51 110 ARG A N 1
ATOM 834 C CA . ARG A 1 110 ? -14.140 105.182 31.151 1.00 17.77 110 ARG A CA 1
ATOM 835 C C . ARG A 1 110 ? -14.447 104.057 30.133 1.00 17.68 110 ARG A C 1
ATOM 836 O O . ARG A 1 110 ? -14.930 104.312 29.042 1.00 17.41 110 ARG A O 1
ATOM 844 N N . PHE A 1 111 ? -14.197 102.813 30.502 1.00 18.61 111 PHE A N 1
ATOM 845 C CA . PHE A 1 111 ? -14.394 101.687 29.566 1.00 18.56 111 PHE A CA 1
ATOM 846 C C . PHE A 1 111 ? -15.768 101.072 29.643 1.00 18.68 111 PHE A C 1
ATOM 847 O O . PHE A 1 111 ? -16.180 100.415 28.714 1.00 19.53 111 PHE A O 1
ATOM 855 N N . ALA A 1 112 ? -16.471 101.294 30.741 1.00 17.97 112 ALA A N 1
ATOM 856 C CA . ALA A 1 112 ? -17.855 100.908 30.823 1.00 17.84 112 ALA A CA 1
ATOM 857 C C . ALA A 1 112 ? -18.612 101.750 29.819 1.00 16.86 112 ALA A C 1
ATOM 858 O O . ALA A 1 112 ? -19.461 101.286 29.124 1.00 15.73 112 ALA A O 1
ATOM 860 N N . ALA A 1 113 ? -18.266 103.018 29.768 1.00 17.02 113 ALA A N 1
ATOM 861 C CA . ALA A 1 113 ? -18.854 103.922 28.824 1.00 17.89 113 ALA A CA 1
ATOM 862 C C . ALA A 1 113 ? -18.499 103.449 27.421 1.00 18.58 113 ALA A C 1
ATOM 863 O O . ALA A 1 113 ? -19.364 103.403 26.563 1.00 19.21 113 ALA A O 1
ATOM 865 N N . LEU A 1 114 ? -17.248 103.062 27.184 1.00 19.60 114 LEU A N 1
ATOM 866 C CA . LEU A 1 114 ? -16.876 102.515 25.867 1.00 20.78 114 LEU A CA 1
ATOM 867 C C . LEU A 1 114 ? -17.680 101.255 25.522 1.00 20.74 114 LEU A C 1
ATOM 868 O O . LEU A 1 114 ? -18.100 101.080 24.396 1.00 21.51 114 LEU A O 1
ATOM 873 N N . SER A 1 115 ? -17.942 100.402 26.500 1.00 21.03 115 SER A N 1
ATOM 874 C CA . SER A 1 115 ? -18.677 99.171 26.237 1.00 21.60 115 SER A CA 1
ATOM 875 C C . SER A 1 115 ? -20.148 99.488 25.952 1.00 21.37 115 SER A C 1
ATOM 876 O O . SER A 1 115 ? -20.734 98.977 25.001 1.00 21.12 115 SER A O 1
ATOM 879 N N . LEU A 1 116 ? -20.727 100.363 26.770 1.00 21.48 116 LEU A N 1
ATOM 880 C CA . LEU A 1 116 ? -22.124 100.759 26.639 1.00 20.68 116 LEU A CA 1
ATOM 881 C C . LEU A 1 116 ? -22.437 101.356 25.258 1.00 20.07 116 LEU A C 1
ATOM 882 O O . LEU A 1 116 ? -23.388 100.949 24.602 1.00 19.83 116 LEU A O 1
ATOM 887 N N . ALA A 1 117 ? -21.620 102.300 24.804 1.00 19.45 117 ALA A N 1
ATOM 888 C CA . ALA A 1 117 ? -21.772 102.838 23.449 1.00 19.06 117 ALA A CA 1
ATOM 889 C C . ALA A 1 117 ? -21.766 101.705 22.414 1.00 18.77 117 ALA A C 1
ATOM 890 O O . ALA A 1 117 ? -22.598 101.685 21.522 1.00 17.80 117 ALA A O 1
ATOM 892 N N . ALA A 1 118 ? -20.833 100.761 22.552 1.00 18.37 118 ALA A N 1
ATOM 893 C CA . ALA A 1 118 ? -20.760 99.638 21.635 1.00 18.48 118 ALA A CA 1
ATOM 894 C C . ALA A 1 118 ? -22.043 98.819 21.660 1.00 19.02 118 ALA A C 1
ATOM 895 O O . ALA A 1 118 ? -22.541 98.407 20.609 1.00 18.83 118 ALA A O 1
ATOM 897 N N . ALA A 1 119 ? -22.583 98.608 22.860 1.00 19.66 119 ALA A N 1
ATOM 898 C CA . ALA A 1 119 ? -23.816 97.834 23.055 1.00 20.34 119 ALA A CA 1
ATOM 899 C C . ALA A 1 119 ? -24.993 98.478 22.353 1.00 20.70 119 ALA A C 1
ATOM 900 O O . ALA A 1 119 ? -25.888 97.802 21.866 1.00 20.31 119 ALA A O 1
ATOM 902 N N . ARG A 1 120 ? -24.997 99.801 22.335 1.00 21.55 120 ARG A N 1
ATOM 903 C CA . ARG A 1 120 ? -26.066 100.548 21.701 1.00 21.82 120 ARG A CA 1
ATOM 904 C C . ARG A 1 120 ? -25.914 100.508 20.203 1.00 22.01 120 ARG A C 1
ATOM 905 O O . ARG A 1 120 ? -26.874 100.240 19.485 1.00 22.17 120 ARG A O 1
ATOM 913 N N . ILE A 1 121 ? -24.702 100.750 19.728 1.00 22.16 121 ILE A N 1
ATOM 914 C CA . ILE A 1 121 ? -24.407 100.568 18.311 1.00 22.61 121 ILE A CA 1
ATOM 915 C C . ILE A 1 121 ? -24.823 99.164 17.868 1.00 22.17 121 ILE A C 1
ATOM 916 O O . ILE A 1 121 ? -25.346 98.986 16.777 1.00 23.89 121 ILE A O 1
ATOM 921 N N . GLY A 1 122 ? -24.632 98.171 18.718 1.00 21.95 122 GLY A N 1
ATOM 922 C CA . GLY A 1 122 ? -24.996 96.812 18.370 1.00 22.24 122 GLY A CA 1
ATOM 923 C C . GLY A 1 122 ? -26.498 96.612 18.356 1.00 22.82 122 GLY A C 1
ATOM 924 O O . GLY A 1 122 ? -27.026 95.705 17.718 1.00 22.11 122 GLY A O 1
ATOM 925 N N . ALA A 1 123 ? -27.180 97.511 19.049 1.00 23.27 123 ALA A N 1
ATOM 926 C CA . ALA A 1 123 ? -28.607 97.459 19.202 1.00 23.74 123 ALA A CA 1
ATOM 927 C C . ALA A 1 123 ? -29.312 98.180 18.069 1.00 24.01 123 ALA A C 1
ATOM 928 O O . ALA A 1 123 ? -30.531 98.270 18.073 1.00 22.50 123 ALA A O 1
ATOM 930 N N . GLY A 1 124 ? -28.529 98.683 17.116 1.00 24.82 124 GLY A N 1
ATOM 931 C CA . GLY A 1 124 ? -29.062 99.398 15.972 1.00 25.91 124 GLY A CA 1
ATOM 932 C C . GLY A 1 124 ? -29.209 100.901 16.156 1.00 26.48 124 GLY A C 1
ATOM 933 O O . GLY A 1 124 ? -29.886 101.562 15.388 1.00 25.95 124 GLY A O 1
ATOM 934 N N . VAL A 1 125 ? -28.544 101.451 17.158 1.00 27.74 125 VAL A N 1
ATOM 935 C CA . VAL A 1 125 ? -28.668 102.879 17.435 1.00 29.04 125 VAL A CA 1
ATOM 936 C C . VAL A 1 125 ? -28.216 103.793 16.280 1.00 28.83 125 VAL A C 1
ATOM 937 O O . VAL A 1 125 ? -28.678 104.928 16.158 1.00 28.10 125 VAL A O 1
ATOM 941 N N . LEU A 1 126 ? -27.321 103.286 15.441 1.00 28.98 126 LEU A N 1
ATOM 942 C CA . LEU A 1 126 ? -26.796 104.033 14.311 1.00 28.93 126 LEU A CA 1
ATOM 943 C C . LEU A 1 126 ? -27.612 103.773 13.061 1.00 28.95 126 LEU A C 1
ATOM 944 O O . LEU A 1 126 ? -27.786 102.637 12.621 1.00 28.16 126 LEU A O 1
ATOM 949 N N . PRO A 1 127 ? -28.161 104.828 12.489 1.00 29.36 127 PRO A N 1
ATOM 950 C CA . PRO A 1 127 ? -28.877 104.677 11.224 1.00 29.25 127 PRO A CA 1
ATOM 951 C C . PRO A 1 127 ? -27.845 104.502 10.132 1.00 29.22 127 PRO A C 1
ATOM 952 O O . PRO A 1 127 ? -26.843 105.215 10.102 1.00 29.58 127 PRO A O 1
ATOM 956 N N . GLY A 1 128 ? -28.035 103.501 9.291 1.00 28.80 128 GLY A N 1
ATOM 957 C CA . GLY A 1 128 ? -27.143 103.308 8.169 1.00 28.26 128 GLY A CA 1
ATOM 958 C C . GLY A 1 128 ? -26.218 102.132 8.321 1.00 27.27 128 GLY A C 1
ATOM 959 O O . GLY A 1 128 ? -25.865 101.480 7.331 1.00 26.98 128 GLY A O 1
ATOM 960 N N . TRP A 1 129 ? -25.795 101.862 9.551 1.00 26.51 129 TRP A N 1
ATOM 961 C CA . TRP A 1 129 ? -24.910 100.743 9.776 1.00 25.10 129 TRP A CA 1
ATOM 962 C C . TRP A 1 129 ? -25.221 99.986 11.045 1.00 25.39 129 TRP A C 1
ATOM 963 O O . TRP A 1 129 ? -25.236 100.537 12.158 1.00 24.38 129 TRP A O 1
ATOM 974 N N . ARG A 1 130 ? -25.415 98.690 10.875 1.00 25.52 130 ARG A N 1
ATOM 975 C CA . ARG A 1 130 ? -25.691 97.827 12.003 1.00 25.75 130 ARG A CA 1
ATOM 976 C C . ARG A 1 130 ? -24.860 96.555 11.905 1.00 24.65 130 ARG A C 1
ATOM 977 O O . ARG A 1 130 ? -24.839 95.911 10.862 1.00 24.26 130 ARG A O 1
ATOM 985 N N . PRO A 1 131 ? -24.159 96.199 12.980 1.00 23.21 131 PRO A N 1
ATOM 986 C CA . PRO A 1 131 ? -23.363 94.979 12.970 1.00 22.64 131 PRO A CA 1
ATOM 987 C C . PRO A 1 131 ? -24.191 93.721 13.180 1.00 21.84 131 PRO A C 1
ATOM 988 O O . PRO A 1 131 ? -25.143 93.695 13.929 1.00 20.13 131 PRO A O 1
ATOM 992 N N . ASP A 1 132 ? -23.750 92.652 12.536 1.00 22.01 132 ASP A N 1
ATOM 993 C CA . ASP A 1 132 ? -24.343 91.349 12.712 1.00 21.91 132 ASP A CA 1
ATOM 994 C C . ASP A 1 132 ? -23.833 90.790 13.999 1.00 21.61 132 ASP A C 1
ATOM 995 O O . ASP A 1 132 ? -24.470 89.963 14.620 1.00 21.41 132 ASP A O 1
ATOM 1000 N N . MET A 1 133 ? -22.675 91.268 14.416 1.00 21.63 133 MET A N 1
ATOM 1001 C CA . MET A 1 133 ? -22.108 90.817 15.668 1.00 22.34 133 MET A CA 1
ATOM 1002 C C . MET A 1 133 ? -21.033 91.750 16.157 1.00 21.62 133 MET A C 1
ATOM 1003 O O . MET A 1 133 ? -20.570 92.628 15.443 1.00 20.97 133 MET A O 1
ATOM 1008 N N . VAL A 1 134 ? -20.637 91.536 17.396 1.00 21.99 134 VAL A N 1
ATOM 1009 C CA . VAL A 1 134 ? -19.607 92.341 18.024 1.00 22.37 134 VAL A CA 1
ATOM 1010 C C . VAL A 1 134 ? -18.447 91.465 18.431 1.00 21.56 134 VAL A C 1
ATOM 1011 O O . VAL A 1 134 ? -18.623 90.352 18.893 1.00 22.06 134 VAL A O 1
ATOM 1015 N N . HIS A 1 135 ? -17.253 91.998 18.318 1.00 20.72 135 HIS A N 1
ATOM 1016 C CA . HIS A 1 135 ? -16.088 91.302 18.781 1.00 19.99 135 HIS A CA 1
ATOM 1017 C C . HIS A 1 135 ? -15.398 92.227 19.753 1.00 19.98 135 HIS A C 1
ATOM 1018 O O . HIS A 1 135 ? -14.794 93.205 19.354 1.00 17.97 135 HIS A O 1
ATOM 1025 N N . ALA A 1 136 ? -15.486 91.878 21.030 1.00 20.07 136 ALA A N 1
ATOM 1026 C CA . ALA A 1 136 ? -14.822 92.623 22.077 1.00 21.58 136 ALA A CA 1
ATOM 1027 C C . ALA A 1 136 ? -13.465 91.994 22.426 1.00 21.46 136 ALA A C 1
ATOM 1028 O O . ALA A 1 136 ? -13.345 90.776 22.502 1.00 22.72 136 ALA A O 1
ATOM 1030 N N . HIS A 1 137 ? -12.510 92.868 22.715 1.00 20.73 137 HIS A N 1
ATOM 1031 C CA . HIS A 1 137 ? -11.145 92.567 23.073 1.00 19.72 137 HIS A CA 1
ATOM 1032 C C . HIS A 1 137 ? -10.817 93.001 24.468 1.00 19.33 137 HIS A C 1
ATOM 1033 O O . HIS A 1 137 ? -10.893 94.167 24.782 1.00 19.20 137 HIS A O 1
ATOM 1040 N N . ASP A 1 138 ? -10.444 92.046 25.313 1.00 19.79 138 ASP A N 1
ATOM 1041 C CA . ASP A 1 138 ? -9.930 92.313 26.647 1.00 19.16 138 ASP A CA 1
ATOM 1042 C C . ASP A 1 138 ? -10.870 93.013 27.606 1.00 19.19 138 ASP A C 1
ATOM 1043 O O . ASP A 1 138 ? -11.941 93.417 27.212 1.00 17.93 138 ASP A O 1
ATOM 1048 N N . TRP A 1 139 ? -10.437 93.157 28.861 1.00 19.18 139 TRP A N 1
ATOM 1049 C CA . TRP A 1 139 ? -11.295 93.753 29.887 1.00 19.89 139 TRP A CA 1
ATOM 1050 C C . TRP A 1 139 ? -11.910 95.119 29.542 1.00 20.09 139 TRP A C 1
ATOM 1051 O O . TRP A 1 139 ? -13.053 95.357 29.924 1.00 19.42 139 TRP A O 1
ATOM 1062 N N . GLN A 1 140 ? -11.177 96.012 28.853 1.00 19.79 140 GLN A N 1
ATOM 1063 C CA . GLN A 1 140 ? -11.736 97.347 28.582 1.00 19.64 140 GLN A CA 1
ATOM 1064 C C . GLN A 1 140 ? -13.023 97.213 27.842 1.00 19.31 140 GLN A C 1
ATOM 1065 O O . GLN A 1 140 ? -13.923 98.024 28.002 1.00 20.72 140 GLN A O 1
ATOM 1071 N N . ALA A 1 141 ? -13.173 96.149 27.097 1.00 19.11 141 ALA A N 1
ATOM 1072 C CA . ALA A 1 141 ? -14.366 96.002 26.260 1.00 19.47 141 ALA A CA 1
ATOM 1073 C C . ALA A 1 141 ? -15.291 94.876 26.676 1.00 18.82 141 ALA A C 1
ATOM 1074 O O . ALA A 1 141 ? -16.336 94.695 26.073 1.00 18.80 141 ALA A O 1
ATOM 1076 N N . ALA A 1 142 ? -14.906 94.118 27.689 1.00 18.89 142 ALA A N 1
ATOM 1077 C CA . ALA A 1 142 ? -15.693 92.950 28.123 1.00 18.74 142 ALA A CA 1
ATOM 1078 C C . ALA A 1 142 ? -17.129 93.248 28.598 1.00 19.43 142 ALA A C 1
ATOM 1079 O O . ALA A 1 142 ? -17.959 92.344 28.597 1.00 18.34 142 ALA A O 1
ATOM 1081 N N . MET A 1 143 ? -17.403 94.498 28.997 1.00 19.96 143 MET A N 1
ATOM 1082 C CA . MET A 1 143 ? -18.732 94.918 29.427 1.00 20.81 143 MET A CA 1
ATOM 1083 C C . MET A 1 143 ? -19.736 95.068 28.275 1.00 20.62 143 MET A C 1
ATOM 1084 O O . MET A 1 143 ? -20.945 95.192 28.511 1.00 19.85 143 MET A O 1
ATOM 1089 N N . THR A 1 144 ? -19.248 95.035 27.038 1.00 20.76 144 THR A N 1
ATOM 1090 C CA . THR A 1 144 ? -20.124 95.145 25.865 1.00 21.04 144 THR A CA 1
ATOM 1091 C C . THR A 1 144 ? -21.193 94.039 25.883 1.00 20.64 144 THR A C 1
ATOM 1092 O O . THR A 1 144 ? -22.351 94.330 25.877 1.00 20.57 144 THR A O 1
ATOM 1096 N N . PRO A 1 145 ? -20.792 92.775 26.017 1.00 20.80 145 PRO A N 1
ATOM 1097 C CA . PRO A 1 145 ? -21.756 91.672 26.136 1.00 20.82 145 PRO A CA 1
ATOM 1098 C C . PRO A 1 145 ? -22.671 91.847 27.393 1.00 20.29 145 PRO A C 1
ATOM 1099 O O . PRO A 1 145 ? -23.776 91.385 27.434 1.00 19.79 145 PRO A O 1
ATOM 1103 N N . VAL A 1 146 ? -22.178 92.489 28.436 1.00 19.82 146 VAL A N 1
ATOM 1104 C CA . VAL A 1 146 ? -22.983 92.643 29.653 1.00 19.00 146 VAL A CA 1
ATOM 1105 C C . VAL A 1 146 ? -24.126 93.615 29.404 1.00 17.34 146 VAL A C 1
ATOM 1106 O O . VAL A 1 146 ? -25.254 93.330 29.739 1.00 16.38 146 VAL A O 1
ATOM 1110 N N . TYR A 1 147 ? -23.811 94.759 28.806 1.00 16.66 147 TYR A N 1
ATOM 1111 C CA . TYR A 1 147 ? -24.802 95.772 28.475 1.00 16.65 147 TYR A CA 1
ATOM 1112 C C . TYR A 1 147 ? -25.755 95.251 27.413 1.00 17.43 147 TYR A C 1
ATOM 1113 O O . TYR A 1 147 ? -26.924 95.563 27.452 1.00 18.33 147 TYR A O 1
ATOM 1122 N N . MET A 1 148 ? -25.289 94.471 26.451 1.00 18.23 148 MET A N 1
ATOM 1123 C CA . MET A 1 148 ? -26.249 93.928 25.489 1.00 19.05 148 MET A CA 1
ATOM 1124 C C . MET A 1 148 ? -27.193 92.983 26.213 1.00 18.94 148 MET A C 1
ATOM 1125 O O . MET A 1 148 ? -28.399 93.059 26.044 1.00 19.53 148 MET A O 1
ATOM 1130 N N . ARG A 1 149 ? -26.662 92.100 27.040 1.00 19.25 149 ARG A N 1
ATOM 1131 C CA . ARG A 1 149 ? -27.520 91.153 27.734 1.00 19.30 149 ARG A CA 1
ATOM 1132 C C . ARG A 1 149 ? -28.656 91.841 28.513 1.00 19.61 149 ARG A C 1
ATOM 1133 O O . ARG A 1 149 ? -29.843 91.446 28.389 1.00 19.44 149 ARG A O 1
ATOM 1141 N N . TYR A 1 150 ? -28.303 92.863 29.305 1.00 19.79 150 TYR A N 1
ATOM 1142 C CA . TYR A 1 150 ? -29.277 93.549 30.200 1.00 20.34 150 TYR A CA 1
ATOM 1143 C C . TYR A 1 150 ? -30.112 94.670 29.556 1.00 21.30 150 TYR A C 1
ATOM 1144 O O . TYR A 1 150 ? -31.072 95.171 30.161 1.00 20.51 150 TYR A O 1
ATOM 1153 N N . ALA A 1 151 ? -29.731 95.041 28.331 1.00 23.19 151 ALA A N 1
ATOM 1154 C CA . ALA A 1 151 ? -30.463 95.996 27.511 1.00 24.44 151 ALA A CA 1
ATOM 1155 C C . ALA A 1 151 ? -31.816 95.409 27.176 1.00 25.86 151 ALA A C 1
ATOM 1156 O O . ALA A 1 151 ? -31.992 94.197 27.072 1.00 25.94 151 ALA A O 1
ATOM 1158 N N . GLU A 1 152 ? -32.779 96.283 26.987 1.00 27.27 152 GLU A N 1
ATOM 1159 C CA . GLU A 1 152 ? -34.094 95.841 26.614 1.00 28.51 152 GLU A CA 1
ATOM 1160 C C . GLU A 1 152 ? -34.056 95.047 25.306 1.00 28.64 152 GLU A C 1
ATOM 1161 O O . GLU A 1 152 ? -34.611 93.960 25.233 1.00 29.07 152 GLU A O 1
ATOM 1167 N N . THR A 1 153 ? -33.414 95.608 24.279 1.00 28.35 153 THR A N 1
ATOM 1168 C CA . THR A 1 153 ? -33.349 94.980 22.961 1.00 28.12 153 THR A CA 1
ATOM 1169 C C . THR A 1 153 ? -32.547 93.677 23.002 1.00 27.32 153 THR A C 1
ATOM 1170 O O . THR A 1 153 ? -31.544 93.599 23.635 1.00 27.32 153 THR A O 1
ATOM 1174 N N . PRO A 1 154 ? -33.011 92.623 22.373 1.00 27.13 154 PRO A N 1
ATOM 1175 C CA . PRO A 1 154 ? -32.262 91.366 22.448 1.00 27.19 154 PRO A CA 1
ATOM 1176 C C . PRO A 1 154 ? -30.840 91.520 21.926 1.00 26.72 154 PRO A C 1
ATOM 1177 O O . PRO A 1 154 ? -30.585 92.269 20.988 1.00 26.14 154 PRO A O 1
ATOM 1181 N N . GLU A 1 155 ? -29.907 90.820 22.551 1.00 26.30 155 GLU A N 1
ATOM 1182 C CA . GLU A 1 155 ? -28.513 90.941 22.159 1.00 26.37 155 GLU A CA 1
ATOM 1183 C C . GLU A 1 155 ? -28.255 90.356 20.781 1.00 25.45 155 GLU A C 1
ATOM 1184 O O . GLU A 1 155 ? -28.956 89.445 20.349 1.00 25.69 155 GLU A O 1
ATOM 1190 N N . ILE A 1 156 ? -27.285 90.914 20.071 1.00 24.59 156 ILE A N 1
ATOM 1191 C CA . ILE A 1 156 ? -26.783 90.269 18.868 1.00 23.69 156 ILE A CA 1
ATOM 1192 C C . ILE A 1 156 ? -25.577 89.470 19.334 1.00 23.22 156 ILE A C 1
ATOM 1193 O O . ILE A 1 156 ? -25.102 89.688 20.406 1.00 21.86 156 ILE A O 1
ATOM 1198 N N . PRO A 1 157 ? -25.110 88.517 18.545 1.00 24.14 157 PRO A N 1
ATOM 1199 C CA . PRO A 1 157 ? -23.988 87.662 18.968 1.00 24.29 157 PRO A CA 1
ATOM 1200 C C . PRO A 1 157 ? -22.709 88.401 19.307 1.00 24.48 157 PRO A C 1
ATOM 1201 O O 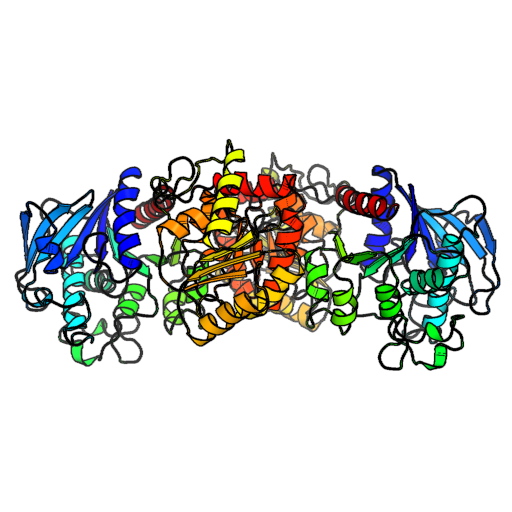. PRO A 1 157 ? -22.338 89.339 18.611 1.00 24.75 157 PRO A O 1
ATOM 1205 N N . SER A 1 158 ? -22.031 87.947 20.352 1.00 24.35 158 SER A N 1
ATOM 1206 C CA . SER A 1 158 ? -20.794 88.562 20.797 1.00 24.61 158 SER A CA 1
ATOM 1207 C C . SER A 1 158 ? -19.679 87.526 21.007 1.00 23.67 158 SER A C 1
ATOM 1208 O O . SER A 1 158 ? -19.894 86.402 21.442 1.00 22.97 158 SER A O 1
ATOM 1211 N N . LEU A 1 159 ? -18.470 87.951 20.699 1.00 23.47 159 LEU A N 1
ATOM 1212 C CA . LEU A 1 159 ? -17.271 87.141 20.869 1.00 22.65 159 LEU A CA 1
ATOM 1213 C C . LEU A 1 159 ? -16.344 87.983 21.691 1.00 21.99 159 LEU A C 1
ATOM 1214 O O . LEU A 1 159 ? -16.084 89.127 21.316 1.00 22.52 159 LEU A O 1
ATOM 1219 N N . LEU A 1 160 ? -15.826 87.446 22.790 1.00 21.56 160 LEU A N 1
ATOM 1220 C CA . LEU A 1 160 ? -14.847 88.180 23.593 1.00 20.80 160 LEU A CA 1
ATOM 1221 C C . LEU A 1 160 ? -13.507 87.470 23.577 1.00 20.20 160 LEU A C 1
ATOM 1222 O O . LEU A 1 160 ? -13.399 86.309 23.902 1.00 19.95 160 LEU A O 1
ATOM 1227 N N . THR A 1 161 ? -12.470 88.184 23.200 1.00 20.16 161 THR A N 1
ATOM 1228 C CA . THR A 1 161 ? -11.161 87.583 23.124 1.00 21.33 161 THR A CA 1
ATOM 1229 C C . THR A 1 161 ? -10.325 87.985 24.327 1.00 21.07 161 THR A C 1
ATOM 1230 O O . THR A 1 161 ? -10.226 89.162 24.643 1.00 19.88 161 THR A O 1
ATOM 1234 N N . ILE A 1 162 ? -9.675 87.030 24.959 1.00 21.71 162 ILE A N 1
ATOM 1235 C CA . ILE A 1 162 ? -8.810 87.387 26.058 1.00 23.34 162 ILE A CA 1
ATOM 1236 C C . ILE A 1 162 ? -7.421 87.432 25.536 1.00 22.84 162 ILE A C 1
ATOM 1237 O O . ILE A 1 162 ? -6.920 86.459 24.983 1.00 24.81 162 ILE A O 1
ATOM 1242 N N . HIS A 1 163 ? -6.825 88.597 25.658 1.00 22.66 163 HIS A N 1
ATOM 1243 C CA . HIS A 1 163 ? -5.443 88.810 25.316 1.00 22.30 163 HIS A CA 1
ATOM 1244 C C . HIS A 1 163 ? -4.632 88.832 26.584 1.00 22.28 163 HIS A C 1
ATOM 1245 O O . HIS A 1 163 ? -3.549 88.288 26.639 1.00 22.32 163 HIS A O 1
ATOM 1252 N N . ASN A 1 164 ? -5.178 89.470 27.609 1.00 21.78 164 ASN A N 1
ATOM 1253 C CA . ASN A 1 164 ? -4.473 89.667 28.850 1.00 22.34 164 ASN A CA 1
ATOM 1254 C C . ASN A 1 164 ? -5.305 89.168 30.066 1.00 21.78 164 ASN A C 1
ATOM 1255 O O . ASN A 1 164 ? -5.938 89.936 30.741 1.00 21.46 164 ASN A O 1
ATOM 1260 N N . ILE A 1 165 ? -5.278 87.874 30.332 1.00 20.84 165 ILE A N 1
ATOM 1261 C CA . ILE A 1 165 ? -6.058 87.310 31.428 1.00 20.92 165 ILE A CA 1
ATOM 1262 C C . ILE A 1 165 ? -5.682 87.914 32.801 1.00 20.87 165 ILE A C 1
ATOM 1263 O O . ILE A 1 165 ? -6.467 87.868 33.699 1.00 21.30 165 ILE A O 1
ATOM 1268 N N . ALA A 1 166 ? -4.497 88.497 32.951 1.00 19.59 166 ALA A N 1
ATOM 1269 C CA . ALA A 1 166 ? -4.128 89.110 34.198 1.00 19.46 166 ALA A CA 1
ATOM 1270 C C . ALA A 1 166 ? -4.755 90.504 34.479 1.00 19.59 166 ALA A C 1
ATOM 1271 O O . ALA A 1 166 ? -4.571 91.083 35.560 1.00 18.14 166 ALA A O 1
ATOM 1273 N N . PHE A 1 167 ? -5.452 91.056 33.507 1.00 19.49 167 PHE A N 1
ATOM 1274 C CA . PHE A 1 167 ? -6.033 92.375 33.673 1.00 20.37 167 PHE A CA 1
ATOM 1275 C C . PHE A 1 167 ? -7.532 92.160 33.559 1.00 19.75 167 PHE A C 1
ATOM 1276 O O . PHE A 1 167 ? -8.088 92.052 32.469 1.00 21.26 167 PHE A O 1
ATOM 1284 N N . GLN A 1 168 ? -8.187 92.075 34.688 1.00 18.81 168 GLN A N 1
ATOM 1285 C CA . GLN A 1 168 ? -9.572 91.633 34.727 1.00 18.35 168 GLN A CA 1
ATOM 1286 C C . GLN A 1 168 ? -10.624 92.709 34.971 1.00 17.82 168 GLN A C 1
ATOM 1287 O O . GLN A 1 168 ? -11.795 92.393 35.052 1.00 17.55 168 GLN A O 1
ATOM 1293 N N . GLY A 1 169 ? -10.211 93.976 35.035 1.00 18.58 169 GLY A N 1
ATOM 1294 C CA . GLY A 1 169 ? -11.132 95.096 35.310 1.00 18.61 169 GLY A CA 1
ATOM 1295 C C . GLY A 1 169 ? -11.913 94.914 36.596 1.00 18.04 169 GLY A C 1
ATOM 1296 O O . GLY A 1 169 ? -13.135 94.947 36.606 1.00 16.69 169 GLY A O 1
ATOM 1297 N N . GLN A 1 170 ? -11.159 94.638 37.652 1.00 18.39 170 GLN A N 1
ATOM 1298 C CA . GLN A 1 170 ? -11.680 94.429 38.981 1.00 19.65 170 GLN A CA 1
ATOM 1299 C C . GLN A 1 170 ? -11.787 95.775 39.711 1.00 19.00 170 GLN A C 1
ATOM 1300 O O . GLN A 1 170 ? -10.855 96.598 39.684 1.00 19.01 170 GLN A O 1
ATOM 1306 N N . PHE A 1 171 ? -12.924 95.969 40.369 1.00 18.34 171 PHE A N 1
ATOM 1307 C CA . PHE A 1 171 ? -13.216 97.188 41.092 1.00 18.50 171 PHE A CA 1
ATOM 1308 C C . PHE A 1 171 ? -14.125 96.905 42.301 1.00 18.43 171 PHE A C 1
ATOM 1309 O O . PHE A 1 171 ? -14.704 95.827 42.441 1.00 18.03 171 PHE A O 1
ATOM 1317 N N . GLY A 1 172 ? -14.221 97.884 43.183 1.00 18.67 172 GLY A N 1
ATOM 1318 C CA . GLY A 1 172 ? -15.058 97.776 44.365 1.00 19.04 172 GLY A CA 1
ATOM 1319 C C . GLY A 1 172 ? -16.521 97.772 43.952 1.00 19.20 172 GLY A C 1
ATOM 1320 O O . GLY A 1 172 ? -16.919 98.455 43.010 1.00 19.16 172 GLY A O 1
ATOM 1321 N N . ALA A 1 173 ? -17.313 96.957 44.629 1.00 19.15 173 ALA A N 1
ATOM 1322 C CA . ALA A 1 173 ? -18.708 96.815 44.283 1.00 19.33 173 ALA A CA 1
ATOM 1323 C C . ALA A 1 173 ? -19.426 98.157 44.491 1.00 19.11 173 ALA A C 1
ATOM 1324 O O . ALA A 1 173 ? -20.563 98.327 44.080 1.00 17.89 173 ALA A O 1
ATOM 1326 N N . ASN A 1 174 ? -18.718 99.112 45.090 1.00 19.20 174 ASN A N 1
ATOM 1327 C CA . ASN A 1 174 ? -19.259 100.444 45.396 1.00 19.23 174 ASN A CA 1
ATOM 1328 C C . ASN A 1 174 ? -19.494 101.309 44.143 1.00 18.87 174 ASN A C 1
ATOM 1329 O O . ASN A 1 174 ? -20.147 102.353 44.213 1.00 19.11 174 ASN A O 1
ATOM 1334 N N . ILE A 1 175 ? -19.033 100.845 42.992 1.00 18.57 175 ILE A N 1
ATOM 1335 C CA . ILE A 1 175 ? -19.309 101.547 41.749 1.00 19.01 175 ILE A CA 1
ATOM 1336 C C . ILE A 1 175 ? -20.518 100.961 41.041 1.00 18.03 175 ILE A C 1
ATOM 1337 O O . ILE A 1 175 ? -20.885 101.423 39.970 1.00 16.93 175 ILE A O 1
ATOM 1342 N N . PHE A 1 176 ? -21.124 99.940 41.619 1.00 17.80 176 PHE A N 1
ATOM 1343 C CA . PHE A 1 176 ? -22.138 99.201 40.891 1.00 18.53 176 PHE A CA 1
ATOM 1344 C C . PHE A 1 176 ? -23.327 100.051 40.504 1.00 18.82 176 PHE A C 1
ATOM 1345 O O . PHE A 1 176 ? -23.811 99.941 39.394 1.00 18.79 176 PHE A O 1
ATOM 1353 N N . SER A 1 177 ? -23.756 100.904 41.426 1.00 18.98 177 SER A N 1
ATOM 1354 C CA . SER A 1 177 ? -24.894 101.797 41.244 1.00 19.11 177 SER A CA 1
ATOM 1355 C C . SER A 1 177 ? -24.655 102.870 40.208 1.00 19.37 177 SER A C 1
ATOM 1356 O O . SER A 1 177 ? -25.553 103.601 39.853 1.00 18.58 177 SER A O 1
ATOM 1359 N N . LYS A 1 178 ? -23.437 102.985 39.730 1.00 20.98 178 LYS A N 1
ATOM 1360 C CA . LYS A 1 178 ? -23.158 103.971 38.713 1.00 22.20 178 LYS A CA 1
ATOM 1361 C C . LYS A 1 178 ? -22.935 103.296 37.373 1.00 22.02 178 LYS A C 1
ATOM 1362 O O . LYS A 1 178 ? -22.470 103.928 36.436 1.00 22.85 178 LYS A O 1
ATOM 1368 N N . LEU A 1 179 ? -23.301 102.026 37.248 1.00 21.43 179 LEU A N 1
ATOM 1369 C CA . LEU A 1 179 ? -23.058 101.332 35.979 1.00 21.30 179 LEU A CA 1
ATOM 1370 C C . LEU A 1 179 ? -24.235 101.187 35.019 1.00 21.30 179 LEU A C 1
ATOM 1371 O O . LEU A 1 179 ? -24.086 100.582 33.959 1.00 21.37 179 LEU A O 1
ATOM 1376 N N . ALA A 1 180 ? -25.376 101.746 35.380 1.00 21.64 180 ALA A N 1
ATOM 1377 C CA . ALA A 1 180 ? -26.590 101.679 34.583 1.00 22.01 180 ALA A CA 1
ATOM 1378 C C . ALA A 1 180 ? -27.001 100.222 34.296 1.00 22.13 180 ALA A C 1
ATOM 1379 O O . ALA A 1 180 ? -27.395 99.866 33.176 1.00 22.44 180 ALA A O 1
ATOM 1381 N N . LEU A 1 181 ? -26.900 99.398 35.336 1.00 21.40 181 LEU A N 1
ATOM 1382 C CA . LEU A 1 181 ? -27.236 97.986 35.279 1.00 19.99 181 LEU A CA 1
ATOM 1383 C C . LEU A 1 181 ? -28.267 97.613 36.363 1.00 19.74 181 LEU A C 1
ATOM 1384 O O . LEU A 1 181 ? -28.251 98.159 37.467 1.00 17.20 181 LEU A O 1
ATOM 1389 N N . PRO A 1 182 ? -29.111 96.632 36.049 1.00 20.00 182 PRO A N 1
ATOM 1390 C CA . PRO A 1 182 ? -30.106 96.115 36.993 1.00 20.01 182 PRO A CA 1
ATOM 1391 C C . PRO A 1 182 ? -29.380 95.429 38.160 1.00 19.71 182 PRO A C 1
ATOM 1392 O O . PRO A 1 182 ? -28.313 94.862 37.988 1.00 18.25 182 PRO A O 1
ATOM 1396 N N . ALA A 1 183 ? -29.993 95.471 39.327 1.00 19.80 183 ALA A N 1
ATOM 1397 C CA . ALA A 1 183 ? -29.413 94.910 40.539 1.00 19.64 183 ALA A CA 1
ATOM 1398 C C . ALA A 1 183 ? -29.033 93.441 40.377 1.00 19.44 183 ALA A C 1
ATOM 1399 O O . ALA A 1 183 ? -27.952 93.047 40.777 1.00 18.46 183 ALA A O 1
ATOM 1401 N N . HIS A 1 184 ? -29.915 92.641 39.784 1.00 19.69 184 HIS A N 1
ATOM 1402 C CA . HIS A 1 184 ? -29.625 91.224 39.574 1.00 20.63 184 HIS A CA 1
ATOM 1403 C C . HIS A 1 184 ? -28.412 90.965 38.716 1.00 20.53 184 HIS A C 1
ATOM 1404 O O . HIS A 1 184 ? -27.958 89.828 38.662 1.00 20.25 184 HIS A O 1
ATOM 1411 N N . ALA A 1 185 ? -27.896 92.001 38.048 1.00 20.73 185 ALA A N 1
ATOM 1412 C CA . ALA A 1 185 ? -26.697 91.860 37.215 1.00 21.36 185 ALA A CA 1
ATOM 1413 C C . ALA A 1 185 ? -25.474 91.706 38.118 1.00 21.76 185 ALA A C 1
ATOM 1414 O O . ALA A 1 185 ? -24.427 91.280 37.675 1.00 21.28 185 ALA A O 1
ATOM 1416 N N . PHE A 1 186 ? -25.602 92.109 39.374 1.00 22.19 186 PHE A N 1
ATOM 1417 C CA . PHE A 1 186 ? -24.530 91.905 40.332 1.00 22.75 186 PHE A CA 1
ATOM 1418 C C . PHE A 1 186 ? -24.719 90.513 40.978 1.00 23.54 186 PHE A C 1
ATOM 1419 O O . PHE A 1 186 ? -25.243 90.374 42.093 1.00 21.88 186 PHE A O 1
ATOM 1427 N N . GLY A 1 187 ? -24.317 89.491 40.224 1.00 24.59 187 GLY A N 1
ATOM 1428 C CA . GLY A 1 187 ? -24.429 88.110 40.657 1.00 25.63 187 GLY A CA 1
ATOM 1429 C C . GLY A 1 187 ? -23.501 87.167 39.874 1.00 26.46 187 GLY A C 1
ATOM 1430 O O . GLY A 1 187 ? -22.684 87.583 39.073 1.00 25.29 187 GLY A O 1
ATOM 1431 N N . MET A 1 188 ? -23.663 85.879 40.145 1.00 28.37 188 MET A N 1
ATOM 1432 C CA . MET A 1 188 ? -22.964 84.799 39.491 1.00 30.01 188 MET A CA 1
ATOM 1433 C C . MET A 1 188 ? -23.192 84.925 37.998 1.00 30.26 188 MET A C 1
ATOM 1434 O O . MET A 1 188 ? -22.248 85.168 37.228 1.00 31.37 188 MET A O 1
ATOM 1439 N N . GLU A 1 189 ? -24.457 84.809 37.598 1.00 29.98 189 GLU A N 1
ATOM 1440 C CA . GLU A 1 189 ? -24.854 84.888 36.204 1.00 29.76 189 GLU A CA 1
ATOM 1441 C C . GLU A 1 189 ? -24.302 86.194 35.629 1.00 28.60 189 GLU A C 1
ATOM 1442 O O . GLU A 1 189 ? -24.287 86.373 34.434 1.00 28.42 189 GLU A O 1
ATOM 1448 N N . GLY A 1 190 ? -23.866 87.120 36.483 1.00 27.51 190 GLY A N 1
ATOM 1449 C CA . GLY A 1 190 ? -23.434 88.426 36.014 1.00 26.18 190 GLY A CA 1
ATOM 1450 C C . GLY A 1 190 ? -22.014 88.852 36.349 1.00 25.27 190 GLY A C 1
ATOM 1451 O O . GLY A 1 190 ? -21.082 88.080 36.166 1.00 24.48 190 GLY A O 1
ATOM 1452 N N . ILE A 1 191 ? -21.859 90.089 36.852 1.00 23.71 191 ILE A N 1
ATOM 1453 C CA . ILE A 1 191 ? -20.536 90.663 37.064 1.00 22.47 191 ILE A CA 1
ATOM 1454 C C . ILE A 1 191 ? -19.903 90.596 38.469 1.00 21.37 191 ILE A C 1
ATOM 1455 O O . ILE A 1 191 ? -18.829 91.168 38.664 1.00 20.55 191 ILE A O 1
ATOM 1460 N N . GLU A 1 192 ? -20.505 89.890 39.426 1.00 20.68 192 GLU A N 1
ATOM 1461 C CA . GLU A 1 192 ? -19.934 89.845 40.777 1.00 20.40 192 GLU A CA 1
ATOM 1462 C C . GLU A 1 192 ? -18.861 88.795 40.828 1.00 20.60 192 GLU A C 1
ATOM 1463 O O . GLU A 1 192 ? -19.047 87.681 40.347 1.00 20.28 192 GLU A O 1
ATOM 1469 N N . TYR A 1 193 ? -17.720 89.174 41.385 1.00 21.11 193 TYR A N 1
ATOM 1470 C CA . TYR A 1 193 ? -16.569 88.301 41.493 1.00 21.78 193 TYR A CA 1
ATOM 1471 C C . TYR A 1 193 ? -15.981 88.410 42.905 1.00 21.85 193 TYR A C 1
ATOM 1472 O O . TYR A 1 193 ? -15.202 89.311 43.171 1.00 20.96 193 TYR A O 1
ATOM 1481 N N . TYR A 1 194 ? -16.372 87.496 43.795 1.00 22.17 194 TYR A N 1
ATOM 1482 C CA . TYR A 1 194 ? -15.936 87.525 45.197 1.00 23.25 194 TYR A CA 1
ATOM 1483 C C . TYR A 1 194 ? -16.273 88.863 45.857 1.00 23.39 194 TYR A C 1
ATOM 1484 O O . TYR A 1 194 ? -15.392 89.499 46.423 1.00 23.79 194 TYR A O 1
ATOM 1493 N N . ASN A 1 195 ? -17.553 89.256 45.778 1.00 23.42 195 ASN A N 1
ATOM 1494 C CA . ASN A 1 195 ? -18.122 90.543 46.302 1.00 23.44 195 ASN A CA 1
ATOM 1495 C C . ASN A 1 195 ? -17.524 91.817 45.704 1.00 21.81 195 ASN A C 1
ATOM 1496 O O . ASN A 1 195 ? -17.919 92.922 46.077 1.00 20.36 195 ASN A O 1
ATOM 1501 N N . ASP A 1 196 ? -16.581 91.656 44.764 1.00 20.52 196 ASP A N 1
ATOM 1502 C CA . ASP A 1 196 ? -16.045 92.781 44.018 1.00 19.42 196 ASP A CA 1
ATOM 1503 C C . ASP A 1 196 ? -16.738 92.836 42.638 1.00 19.44 196 ASP A C 1
ATOM 1504 O O . ASP A 1 196 ? -17.540 91.965 42.283 1.00 18.33 196 ASP A O 1
ATOM 1509 N N . VAL A 1 197 ? -16.445 93.869 41.857 1.00 19.61 197 VAL A N 1
ATOM 1510 C CA . VAL A 1 197 ? -16.951 93.917 40.502 1.00 19.44 197 VAL A CA 1
ATOM 1511 C C . VAL A 1 197 ? -15.795 93.562 39.545 1.00 19.54 197 VAL A C 1
ATOM 1512 O O . VAL A 1 197 ? -14.728 94.124 39.644 1.00 20.08 197 VAL A O 1
ATOM 1516 N N . SER A 1 198 ? -16.000 92.594 38.651 1.00 18.86 198 SER A N 1
ATOM 1517 C CA . SER A 1 198 ? -15.014 92.291 37.630 1.00 17.79 198 SER A CA 1
ATOM 1518 C C . SER A 1 198 ? -15.563 92.398 36.248 1.00 17.34 198 SER A C 1
ATOM 1519 O O . SER A 1 198 ? -16.375 91.565 35.881 1.00 18.11 198 SER A O 1
ATOM 1522 N N . PHE A 1 199 ? -15.093 93.360 35.456 1.00 17.46 199 PHE A N 1
ATOM 1523 C CA . PHE A 1 199 ? -15.569 93.485 34.071 1.00 18.42 199 PHE A CA 1
ATOM 1524 C C . PHE A 1 199 ? -15.290 92.202 33.251 1.00 19.15 199 PHE A C 1
ATOM 1525 O O . PHE A 1 199 ? -16.202 91.655 32.637 1.00 19.51 199 PHE A O 1
ATOM 1533 N N . LEU A 1 200 ? -14.048 91.722 33.235 1.00 19.45 200 LEU A N 1
ATOM 1534 C CA . LEU A 1 200 ? -13.710 90.564 32.396 1.00 19.64 200 LEU A CA 1
ATOM 1535 C C . LEU A 1 200 ? -14.631 89.385 32.725 1.00 20.04 200 LEU A C 1
ATOM 1536 O O . LEU A 1 200 ? -15.167 88.685 31.819 1.00 19.80 200 LEU A O 1
ATOM 1541 N N . LYS A 1 201 ? -14.799 89.168 34.022 1.00 19.71 201 LYS A N 1
ATOM 1542 C CA . LYS A 1 201 ? -15.670 88.132 34.509 1.00 20.44 201 LYS A CA 1
ATOM 1543 C C . LYS A 1 201 ? -17.051 88.293 33.969 1.00 20.30 201 LYS A C 1
ATOM 1544 O O . LYS A 1 201 ? -17.694 87.310 33.618 1.00 22.08 201 LYS A O 1
ATOM 1550 N N . GLY A 1 202 ? -17.523 89.525 33.857 1.00 19.84 202 GLY A N 1
ATOM 1551 C CA . GLY A 1 202 ? -18.855 89.742 33.356 1.00 19.64 202 GLY A CA 1
ATOM 1552 C C . GLY A 1 202 ? -19.027 89.260 31.945 1.00 19.80 202 GLY A C 1
ATOM 1553 O O . GLY A 1 202 ? -19.976 88.533 31.622 1.00 19.39 202 GLY A O 1
ATOM 1554 N N . GLY A 1 203 ? -18.124 89.727 31.089 1.00 19.91 203 GLY A N 1
ATOM 1555 C CA . GLY A 1 203 ? -18.117 89.339 29.685 1.00 20.86 203 GLY A CA 1
ATOM 1556 C C . GLY A 1 203 ? -17.890 87.861 29.430 1.00 20.87 203 GLY A C 1
ATOM 1557 O O . GLY A 1 203 ? -18.519 87.270 28.543 1.00 22.15 203 GLY A O 1
ATOM 1558 N N . LEU A 1 204 ? -16.988 87.257 30.180 1.00 20.00 204 LEU A N 1
ATOM 1559 C CA . LEU A 1 204 ? -16.803 85.817 30.098 1.00 20.36 204 LEU A CA 1
ATOM 1560 C C . LEU A 1 204 ? -18.141 85.125 30.362 1.00 20.27 204 LEU A C 1
ATOM 1561 O O . LEU A 1 204 ? -18.419 84.079 29.811 1.00 19.19 204 LEU A O 1
ATOM 1566 N N . GLN A 1 205 ? -18.961 85.736 31.210 1.00 21.17 205 GLN A N 1
ATOM 1567 C CA . GLN A 1 205 ? -20.238 85.153 31.600 1.00 21.91 205 GLN A CA 1
ATOM 1568 C C . GLN A 1 205 ? -21.327 85.404 30.555 1.00 22.08 205 GLN A C 1
ATOM 1569 O O . GLN A 1 205 ? -22.184 84.531 30.315 1.00 22.39 205 GLN A O 1
ATOM 1575 N N . THR A 1 206 ? -21.267 86.569 29.902 1.00 21.39 206 THR A N 1
ATOM 1576 C CA . THR A 1 206 ? -22.322 86.993 28.991 1.00 20.74 206 THR A CA 1
ATOM 1577 C C . THR A 1 206 ? -22.052 86.808 27.503 1.00 19.65 206 THR A C 1
ATOM 1578 O O . THR A 1 206 ? -22.992 86.643 26.750 1.00 18.68 206 THR A O 1
ATOM 1582 N N . ALA A 1 207 ? -20.790 86.833 27.086 1.00 19.18 207 ALA A N 1
ATOM 1583 C CA . ALA A 1 207 ? -20.459 86.693 25.671 1.00 19.25 207 ALA A CA 1
ATOM 1584 C C . ALA A 1 207 ? -20.959 85.390 25.071 1.00 18.86 207 ALA A C 1
ATOM 1585 O O . ALA A 1 207 ? -21.054 84.367 25.737 1.00 18.63 207 ALA A O 1
ATOM 1587 N N . THR A 1 208 ? -21.358 85.440 23.819 1.00 18.24 208 THR A N 1
ATOM 1588 C CA . THR A 1 208 ? -21.819 84.226 23.172 1.00 18.09 208 THR A CA 1
ATOM 1589 C C . THR A 1 208 ? -20.701 83.208 22.982 1.00 18.89 208 THR A C 1
ATOM 1590 O O . THR A 1 208 ? -20.890 81.992 23.125 1.00 18.51 208 THR A O 1
ATOM 1594 N N . ALA A 1 209 ? -19.539 83.705 22.614 1.00 19.74 209 ALA A N 1
ATOM 1595 C CA . ALA A 1 209 ? -18.405 82.825 22.481 1.00 21.04 209 ALA A CA 1
ATOM 1596 C C . ALA A 1 209 ? -17.213 83.511 23.081 1.00 20.92 209 ALA A C 1
ATOM 1597 O O . ALA A 1 209 ? -17.173 84.735 23.191 1.00 20.47 209 ALA A O 1
ATOM 1599 N N . LEU A 1 210 ? -16.272 82.709 23.558 1.00 21.94 210 LEU A N 1
ATOM 1600 C CA . LEU A 1 210 ? -15.062 83.252 24.149 1.00 22.14 210 LEU A CA 1
ATOM 1601 C C . LEU A 1 210 ? -13.852 82.796 23.312 1.00 22.90 210 LEU A C 1
ATOM 1602 O O . LEU A 1 210 ? -13.834 81.695 22.780 1.00 23.93 210 LEU A O 1
ATOM 1607 N N . SER A 1 211 ? -12.814 83.601 23.218 1.00 22.77 211 SER A N 1
ATOM 1608 C CA . SER A 1 211 ? -11.628 83.110 22.513 1.00 22.86 211 SER A CA 1
ATOM 1609 C C . SER A 1 211 ? -10.331 83.668 23.128 1.00 21.48 211 SER A C 1
ATOM 1610 O O . SER A 1 211 ? -10.370 84.497 24.019 1.00 21.36 211 SER A O 1
ATOM 1613 N N . THR A 1 212 ? -9.199 83.145 22.691 1.00 21.08 212 THR A N 1
ATOM 1614 C CA . THR A 1 212 ? -7.878 83.644 23.031 1.00 20.40 212 THR A CA 1
ATOM 1615 C C . THR A 1 212 ? -6.894 83.215 21.927 1.00 19.91 212 THR A C 1
ATOM 1616 O O . THR A 1 212 ? -7.273 82.638 20.917 1.00 18.59 212 THR A O 1
ATOM 1620 N N . VAL A 1 213 ? -5.644 83.595 22.089 1.00 18.87 213 VAL A N 1
ATOM 1621 C CA . VAL A 1 213 ? -4.703 83.591 20.979 1.00 19.36 213 VAL A CA 1
ATOM 1622 C C . VAL A 1 213 ? -3.973 82.319 20.599 1.00 18.00 213 VAL A C 1
ATOM 1623 O O . VAL A 1 213 ? -3.071 82.355 19.779 1.00 17.66 213 VAL A O 1
ATOM 1627 N N . SER A 1 214 ? -4.411 81.196 21.149 1.00 17.35 214 SER A N 1
ATOM 1628 C CA . SER A 1 214 ? -3.957 79.904 20.669 1.00 16.94 214 SER A CA 1
ATOM 1629 C C . SER A 1 214 ? -4.810 78.768 21.258 1.00 17.01 214 SER A C 1
ATOM 1630 O O . SER A 1 214 ? -5.350 78.883 22.340 1.00 16.54 214 SER A O 1
ATOM 1633 N N . PRO A 1 215 ? -4.961 77.681 20.535 1.00 16.89 215 PRO A N 1
ATOM 1634 C CA . PRO A 1 215 ? -5.664 76.555 21.115 1.00 17.64 215 PRO A CA 1
ATOM 1635 C C . PRO A 1 215 ? -5.056 76.176 22.450 1.00 18.29 215 PRO A C 1
ATOM 1636 O O . PRO A 1 215 ? -5.774 75.979 23.427 1.00 17.46 215 PRO A O 1
ATOM 1640 N N . SER A 1 216 ? -3.739 76.080 22.518 1.00 18.75 216 SER A N 1
ATOM 1641 C CA . SER A 1 216 ? -3.168 75.575 23.753 1.00 19.72 216 SER A CA 1
ATOM 1642 C C . SER A 1 216 ? -3.374 76.526 24.906 1.00 19.84 216 SER A C 1
ATOM 1643 O O . SER A 1 216 ? -3.660 76.116 26.023 1.00 19.02 216 SER A O 1
ATOM 1646 N N . TYR A 1 217 ? -3.303 77.815 24.617 1.00 19.93 217 TYR A N 1
ATOM 1647 C CA . TYR A 1 217 ? -3.547 78.764 25.648 1.00 20.03 217 TYR A CA 1
ATOM 1648 C C . TYR A 1 217 ? -5.005 78.667 26.142 1.00 20.24 217 TYR A C 1
ATOM 1649 O O . TYR A 1 217 ? -5.295 78.936 27.315 1.00 19.57 217 TYR A O 1
ATOM 1658 N N . ALA A 1 218 ? -5.898 78.299 25.247 1.00 20.34 218 ALA A N 1
ATOM 1659 C CA . ALA A 1 218 ? -7.295 78.160 25.618 1.00 21.18 218 ALA A CA 1
ATOM 1660 C C . ALA A 1 218 ? -7.416 76.967 26.592 1.00 20.97 218 ALA A C 1
ATOM 1661 O O . ALA A 1 218 ? -8.176 77.010 27.544 1.00 21.87 218 ALA A O 1
ATOM 1663 N N . GLU A 1 219 ? -6.610 75.943 26.424 1.00 20.43 219 GLU A N 1
ATOM 1664 C CA . GLU A 1 219 ? -6.645 74.884 27.379 1.00 20.80 219 GLU A CA 1
ATOM 1665 C C . GLU A 1 219 ? -6.038 75.368 28.696 1.00 19.93 219 GLU A C 1
ATOM 1666 O O . GLU A 1 219 ? -6.618 75.131 29.773 1.00 21.29 219 GLU A O 1
ATOM 1672 N N . GLU A 1 220 ? -4.894 76.030 28.635 1.00 18.58 220 GLU A N 1
ATOM 1673 C CA . GLU A 1 220 ? -4.185 76.453 29.855 1.00 18.47 220 GLU A CA 1
ATOM 1674 C C . GLU A 1 220 ? -4.993 77.323 30.843 1.00 18.05 220 GLU A C 1
ATOM 1675 O O . GLU A 1 220 ? -4.956 77.081 32.030 1.00 17.74 220 GLU A O 1
ATOM 1681 N N . ILE A 1 221 ? -5.692 78.331 30.344 1.00 18.38 221 ILE A N 1
ATOM 1682 C CA . ILE A 1 221 ? -6.434 79.253 31.197 1.00 19.46 221 ILE A CA 1
ATOM 1683 C C . ILE A 1 221 ? -7.626 78.583 31.888 1.00 20.56 221 ILE A C 1
ATOM 1684 O O . ILE A 1 221 ? -8.341 79.248 32.638 1.00 20.18 221 ILE A O 1
ATOM 1689 N N . LEU A 1 222 ? -7.855 77.303 31.587 1.00 20.48 222 LEU A N 1
ATOM 1690 C CA . LEU A 1 222 ? -8.858 76.537 32.286 1.00 21.50 222 LEU A CA 1
ATOM 1691 C C . LEU A 1 222 ? -8.226 75.902 33.537 1.00 21.74 222 LEU A C 1
ATOM 1692 O O . LEU A 1 222 ? -8.938 75.359 34.392 1.00 22.20 222 LEU A O 1
ATOM 1697 N N . THR A 1 223 ? -6.913 76.023 33.679 1.00 21.57 223 THR A N 1
ATOM 1698 C CA . THR A 1 223 ? -6.224 75.496 34.841 1.00 21.85 223 THR A CA 1
ATOM 1699 C C . THR A 1 223 ? -5.865 76.613 35.758 1.00 22.14 223 THR A C 1
ATOM 1700 O O . THR A 1 223 ? -5.755 77.763 35.362 1.00 22.28 223 THR A O 1
ATOM 1704 N N . ALA A 1 224 ? -5.599 76.264 36.994 1.00 22.14 224 ALA A N 1
ATOM 1705 C CA . ALA A 1 224 ? -5.216 77.271 37.962 1.00 22.32 224 ALA A CA 1
ATOM 1706 C C . ALA A 1 224 ? -3.864 77.927 37.649 1.00 21.07 224 ALA A C 1
ATOM 1707 O O . ALA A 1 224 ? -3.589 79.073 38.015 1.00 20.17 224 ALA A O 1
ATOM 1709 N N . GLU A 1 225 ? -2.999 77.211 36.980 1.00 21.06 225 GLU A N 1
ATOM 1710 C CA . GLU A 1 225 ? -1.712 77.804 36.700 1.00 21.67 225 GLU A CA 1
ATOM 1711 C C . GLU A 1 225 ? -1.763 78.991 35.732 1.00 20.19 225 GLU A C 1
ATOM 1712 O O . GLU A 1 225 ? -0.873 79.823 35.741 1.00 19.36 225 GLU A O 1
ATOM 1718 N N . PHE A 1 226 ? -2.814 79.093 34.922 1.00 19.45 226 PHE A N 1
ATOM 1719 C CA . PHE A 1 226 ? -2.913 80.178 33.959 1.00 19.07 226 PHE A CA 1
ATOM 1720 C C . PHE A 1 226 ? -4.169 81.032 34.011 1.00 18.23 226 PHE A C 1
ATOM 1721 O O . PHE A 1 226 ? -4.219 82.117 33.430 1.00 18.76 226 PHE A O 1
ATOM 1729 N N . GLY A 1 227 ? -5.179 80.543 34.700 1.00 17.57 227 GLY A N 1
ATOM 1730 C CA . GLY A 1 227 ? -6.470 81.188 34.731 1.00 16.45 227 GLY A CA 1
ATOM 1731 C C . GLY A 1 227 ? -6.523 82.447 35.562 1.00 16.65 227 GLY A C 1
ATOM 1732 O O . GLY A 1 227 ? -7.449 83.221 35.400 1.00 15.65 227 GLY A O 1
ATOM 1733 N N . MET A 1 228 ? -5.535 82.658 36.430 1.00 16.44 228 MET A N 1
ATOM 1734 C CA . MET A 1 228 ? -5.490 83.875 37.245 1.00 17.32 228 MET A CA 1
ATOM 1735 C C . MET A 1 228 ? -6.806 84.042 38.048 1.00 16.98 228 MET A C 1
ATOM 1736 O O . MET A 1 228 ? -7.407 85.096 38.137 1.00 14.38 228 MET A O 1
ATOM 1741 N N . GLY A 1 229 ? -7.273 82.943 38.602 1.00 17.80 229 GLY A N 1
ATOM 1742 C CA . GLY A 1 229 ? -8.499 82.996 39.364 1.00 18.28 229 GLY A CA 1
ATOM 1743 C C . GLY A 1 229 ? -9.758 82.902 38.535 1.00 18.31 229 GLY A C 1
ATOM 1744 O O . GLY A 1 229 ? -10.816 82.714 39.121 1.00 17.59 229 GLY A O 1
ATOM 1745 N N . LEU A 1 230 ? -9.661 83.030 37.202 1.00 18.34 230 LEU A N 1
ATOM 1746 C CA . LEU A 1 230 ? -10.844 82.949 36.351 1.00 18.59 230 LEU A CA 1
ATOM 1747 C C . LEU A 1 230 ? -11.172 81.591 35.742 1.00 18.53 230 LEU A C 1
ATOM 1748 O O . LEU A 1 230 ? -12.131 81.479 34.978 1.00 17.25 230 LEU A O 1
ATOM 1753 N N . 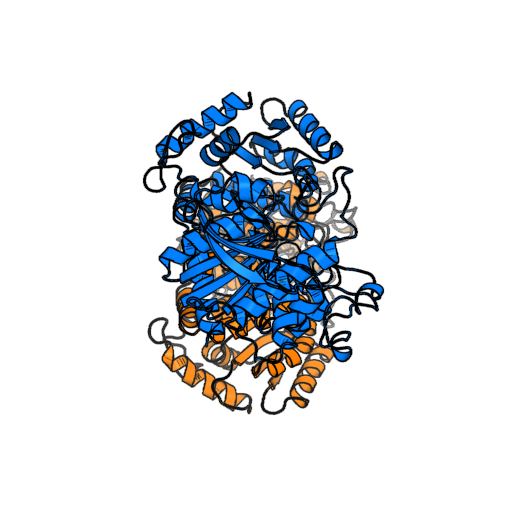GLU A 1 231 ? -10.393 80.575 36.073 1.00 19.66 231 GLU A N 1
ATOM 1754 C CA . GLU A 1 231 ? -10.527 79.261 35.445 1.00 21.42 231 GLU A CA 1
ATOM 1755 C C . GLU A 1 231 ? -11.867 78.587 35.744 1.00 21.35 231 GLU A C 1
ATOM 1756 O O . GLU A 1 231 ? -12.375 77.787 34.948 1.00 22.32 231 GLU A O 1
ATOM 1762 N N . GLY A 1 232 ? -12.420 78.870 36.897 1.00 21.23 232 GLY A N 1
ATOM 1763 C CA . GLY A 1 232 ? -13.707 78.284 37.266 1.00 21.81 232 GLY A CA 1
ATOM 1764 C C . GLY A 1 232 ? -14.811 78.787 36.345 1.00 22.09 232 GLY A C 1
ATOM 1765 O O . GLY A 1 232 ? -15.609 78.004 35.816 1.00 22.67 232 GLY A O 1
ATOM 1766 N N . VAL A 1 233 ? -14.840 80.100 36.142 1.00 21.51 233 VAL A N 1
ATOM 1767 C CA . VAL A 1 233 ? -15.781 80.718 35.227 1.00 22.18 233 VAL A CA 1
ATOM 1768 C C . VAL A 1 233 ? -15.620 80.225 33.789 1.00 21.84 233 VAL A C 1
ATOM 1769 O O . VAL A 1 233 ? -16.540 79.715 33.193 1.00 22.45 233 VAL A O 1
ATOM 1773 N N . ILE A 1 234 ? -14.444 80.419 33.218 1.00 21.93 234 ILE A N 1
ATOM 1774 C CA . ILE A 1 234 ? -14.216 80.017 31.841 1.00 22.13 234 ILE A CA 1
ATOM 1775 C C . ILE A 1 234 ? -14.544 78.536 31.651 1.00 21.53 234 ILE A C 1
ATOM 1776 O O . ILE A 1 234 ? -15.221 78.184 30.713 1.00 21.19 234 ILE A O 1
ATOM 1781 N N . GLY A 1 235 ? -14.113 77.704 32.591 1.00 21.93 235 GLY A N 1
ATOM 1782 C CA . GLY A 1 235 ? -14.410 76.281 32.576 1.00 23.03 235 GLY A CA 1
ATOM 1783 C C . GLY A 1 235 ? -15.898 75.936 32.480 1.00 23.32 235 GLY A C 1
ATOM 1784 O O . GLY A 1 235 ? -16.227 74.898 31.972 1.00 23.55 235 GLY A O 1
ATOM 1785 N N . SER A 1 236 ? -16.785 76.792 32.983 1.00 23.93 236 SER A N 1
ATOM 1786 C CA . SER A 1 236 ? -18.213 76.545 32.896 1.00 24.55 236 SER A CA 1
ATOM 1787 C C . SER A 1 236 ? -18.738 76.971 31.529 1.00 24.55 236 SER A C 1
ATOM 1788 O O . SER A 1 236 ? -19.896 76.798 31.211 1.00 24.45 236 SER A O 1
ATOM 1791 N N . ARG A 1 237 ? -17.873 77.540 30.715 1.00 24.74 237 ARG A N 1
ATOM 1792 C CA . ARG A 1 237 ? -18.275 77.947 29.377 1.00 24.90 237 ARG A CA 1
ATOM 1793 C C . ARG A 1 237 ? -17.282 77.426 28.378 1.00 24.44 237 ARG A C 1
ATOM 1794 O O . ARG A 1 237 ? -17.149 77.936 27.293 1.00 24.46 237 ARG A O 1
ATOM 1802 N N . ALA A 1 238 ? -16.606 76.364 28.757 1.00 24.30 238 ALA A N 1
ATOM 1803 C CA . ALA A 1 238 ? -15.592 75.810 27.916 1.00 25.08 238 ALA A CA 1
ATOM 1804 C C . ALA A 1 238 ? -16.142 75.360 26.568 1.00 25.27 238 ALA A C 1
ATOM 1805 O O . ALA A 1 238 ? -15.402 75.321 25.584 1.00 25.45 238 ALA A O 1
ATOM 1807 N N . HIS A 1 239 ? -17.430 75.039 26.511 1.00 25.37 239 HIS A N 1
ATOM 1808 C CA . HIS A 1 239 ? -18.027 74.560 25.264 1.00 25.76 239 HIS A CA 1
ATOM 1809 C C . HIS A 1 239 ? -18.144 75.654 24.193 1.00 24.47 239 HIS A C 1
ATOM 1810 O O . HIS A 1 239 ? -18.508 75.359 23.047 1.00 23.42 239 HIS A O 1
ATOM 1817 N N . VAL A 1 240 ? -17.861 76.901 24.584 1.00 23.21 240 VAL A N 1
ATOM 1818 C CA . VAL A 1 240 ? -17.853 78.018 23.650 1.00 22.90 240 VAL A CA 1
ATOM 1819 C C . VAL A 1 240 ? -16.537 78.754 23.701 1.00 21.78 240 VAL A C 1
ATOM 1820 O O . VAL A 1 240 ? -16.462 79.895 23.263 1.00 22.05 240 VAL A O 1
ATOM 1824 N N . LEU A 1 241 ? -15.505 78.093 24.211 1.00 20.75 241 LEU A N 1
ATOM 1825 C CA . LEU A 1 241 ? -14.151 78.664 24.251 1.00 19.99 241 LEU A CA 1
ATOM 1826 C C . LEU A 1 241 ? -13.354 78.225 23.019 1.00 19.97 241 LEU A C 1
ATOM 1827 O O . LEU A 1 241 ? -13.291 77.021 22.700 1.00 17.56 241 LEU A O 1
ATOM 1832 N N . HIS A 1 242 ? -12.730 79.198 22.346 1.00 20.33 242 HIS A N 1
ATOM 1833 C CA . HIS A 1 242 ? -11.928 78.946 21.162 1.00 20.43 242 HIS A CA 1
ATOM 1834 C C . HIS A 1 242 ? -10.528 79.488 21.222 1.00 19.86 242 HIS A C 1
ATOM 1835 O O . HIS A 1 242 ? -10.303 80.548 21.700 1.00 21.23 242 HIS A O 1
ATOM 1842 N N . GLY A 1 243 ? -9.585 78.781 20.654 1.00 19.78 243 GLY A N 1
ATOM 1843 C CA . GLY A 1 243 ? -8.243 79.302 20.577 1.00 19.62 243 GLY A CA 1
ATOM 1844 C C . GLY A 1 243 ? -7.878 79.467 19.118 1.00 18.98 243 GLY A C 1
ATOM 1845 O O . GLY A 1 243 ? -8.092 78.549 18.346 1.00 19.32 243 GLY A O 1
ATOM 1846 N N . ILE A 1 244 ? -7.473 80.665 18.732 1.00 18.18 244 ILE A N 1
ATOM 1847 C CA . ILE A 1 244 ? -7.018 80.926 17.384 1.00 19.55 244 ILE A CA 1
ATOM 1848 C C . ILE A 1 244 ? -5.654 81.635 17.372 1.00 20.36 244 ILE A C 1
ATOM 1849 O O . ILE A 1 244 ? -5.527 82.745 17.898 1.00 18.93 244 ILE A O 1
ATOM 1854 N N . VAL A 1 245 ? -4.687 80.968 16.751 1.00 21.46 245 VAL A N 1
ATOM 1855 C CA . VAL A 1 245 ? -3.318 81.430 16.613 1.00 22.98 245 VAL A CA 1
ATOM 1856 C C . VAL A 1 245 ? -3.242 82.778 15.919 1.00 23.42 245 VAL A C 1
ATOM 1857 O O . VAL A 1 245 ? -3.963 83.027 14.970 1.00 24.45 245 VAL A O 1
ATOM 1861 N N . ASN A 1 246 ? -2.361 83.662 16.400 1.00 23.64 246 ASN A N 1
ATOM 1862 C CA . ASN A 1 246 ? -2.138 84.938 15.727 1.00 22.92 246 ASN A CA 1
ATOM 1863 C C . ASN A 1 246 ? -1.328 84.760 14.462 1.00 22.14 246 ASN A C 1
ATOM 1864 O O . ASN A 1 246 ? -0.538 83.852 14.367 1.00 19.60 246 ASN A O 1
ATOM 1869 N N . GLY A 1 247 ? -1.534 85.622 13.460 1.00 22.79 247 GLY A N 1
ATOM 1870 C CA . GLY A 1 247 ? -0.719 85.578 12.260 1.00 22.06 247 GLY A CA 1
ATOM 1871 C C . GLY A 1 247 ? 0.395 86.618 12.304 1.00 22.70 247 GLY A C 1
ATOM 1872 O O . GLY A 1 247 ? 0.565 87.329 13.293 1.00 22.04 247 GLY A O 1
ATOM 1873 N N . ILE A 1 248 ? 1.117 86.752 11.198 1.00 22.86 248 ILE A N 1
ATOM 1874 C CA . ILE A 1 248 ? 2.092 87.808 11.065 1.00 22.97 248 ILE A CA 1
ATOM 1875 C C . ILE A 1 248 ? 2.012 88.450 9.712 1.00 23.41 248 ILE A C 1
ATOM 1876 O O . ILE A 1 248 ? 1.280 88.005 8.794 1.00 22.95 248 ILE A O 1
ATOM 1881 N N . ASP A 1 249 ? 2.717 89.577 9.611 1.00 23.01 249 ASP A N 1
ATOM 1882 C CA . ASP A 1 249 ? 2.793 90.272 8.349 1.00 22.14 249 ASP A CA 1
ATOM 1883 C C . ASP A 1 249 ? 3.843 89.588 7.484 1.00 21.94 249 ASP A C 1
ATOM 1884 O O . ASP A 1 249 ? 5.056 89.822 7.611 1.00 18.75 249 ASP A O 1
ATOM 1889 N N . ALA A 1 250 ? 3.346 88.708 6.639 1.00 22.03 250 ALA A N 1
ATOM 1890 C CA . ALA A 1 250 ? 4.222 87.929 5.827 1.00 24.22 250 ALA A CA 1
ATOM 1891 C C . ALA A 1 250 ? 4.689 88.670 4.589 1.00 24.10 250 ALA A C 1
ATOM 1892 O O . ALA A 1 250 ? 5.471 88.149 3.863 1.00 24.68 250 ALA A O 1
ATOM 1894 N N . ASP A 1 251 ? 4.233 89.886 4.363 1.00 25.08 251 ASP A N 1
ATOM 1895 C CA . ASP A 1 251 ? 4.762 90.699 3.270 1.00 25.09 251 ASP A CA 1
ATOM 1896 C C . ASP A 1 251 ? 6.017 91.405 3.792 1.00 23.99 251 ASP A C 1
ATOM 1897 O O . ASP A 1 251 ? 7.020 91.521 3.133 1.00 23.28 251 ASP A O 1
ATOM 1902 N N . VAL A 1 252 ? 5.956 91.878 5.015 1.00 23.66 252 VAL A N 1
ATOM 1903 C CA . VAL A 1 252 ? 7.117 92.497 5.623 1.00 23.68 252 VAL A CA 1
ATOM 1904 C C . VAL A 1 252 ? 8.120 91.433 6.008 1.00 22.33 252 VAL A C 1
ATOM 1905 O O . VAL A 1 252 ? 9.307 91.543 5.707 1.00 22.07 252 VAL A O 1
ATOM 1909 N N . TRP A 1 253 ? 7.649 90.382 6.660 1.00 20.93 253 TRP A N 1
ATOM 1910 C CA . TRP A 1 253 ? 8.545 89.299 7.003 1.00 20.25 253 TRP A CA 1
ATOM 1911 C C . TRP A 1 253 ? 8.593 88.252 5.825 1.00 20.17 253 TRP A C 1
ATOM 1912 O O . TRP A 1 253 ? 7.913 87.241 5.808 1.00 19.44 253 TRP A O 1
ATOM 1923 N N . ASN A 1 254 ? 9.408 88.526 4.810 1.00 19.12 254 ASN A N 1
ATOM 1924 C CA . ASN A 1 254 ? 9.543 87.587 3.719 1.00 18.76 254 ASN A CA 1
ATOM 1925 C C . ASN A 1 254 ? 11.013 87.606 3.474 1.00 18.60 254 ASN A C 1
ATOM 1926 O O . ASN A 1 254 ? 11.587 88.674 3.194 1.00 20.11 254 ASN A O 1
ATOM 1931 N N . PRO A 1 255 ? 11.643 86.445 3.571 1.00 17.76 255 PRO A N 1
ATOM 1932 C CA . PRO A 1 255 ? 13.090 86.364 3.418 1.00 16.88 255 PRO A CA 1
ATOM 1933 C C . PRO A 1 255 ? 13.459 86.709 1.984 1.00 15.90 255 PRO A C 1
ATOM 1934 O O . PRO A 1 255 ? 14.586 87.082 1.726 1.00 15.74 255 PRO A O 1
ATOM 1938 N N . ALA A 1 256 ? 12.524 86.563 1.065 1.00 15.08 256 ALA A N 1
ATOM 1939 C CA . ALA A 1 256 ? 12.842 86.770 -0.322 1.00 15.13 256 ALA A CA 1
ATOM 1940 C C . ALA A 1 256 ? 12.929 88.244 -0.677 1.00 14.74 256 ALA A C 1
ATOM 1941 O O . ALA A 1 256 ? 13.496 88.611 -1.698 1.00 14.68 256 ALA A O 1
ATOM 1943 N N . THR A 1 257 ? 12.371 89.095 0.178 1.00 15.79 257 THR A N 1
ATOM 1944 C CA . THR A 1 257 ? 12.388 90.531 -0.044 1.00 16.26 257 THR A CA 1
ATOM 1945 C C . THR A 1 257 ? 12.851 91.409 1.117 1.00 17.18 257 THR A C 1
ATOM 1946 O O . THR A 1 257 ? 12.994 92.582 0.937 1.00 18.03 257 THR A O 1
ATOM 1950 N N . ASP A 1 258 ? 13.044 90.863 2.304 1.00 19.21 258 ASP A N 1
ATOM 1951 C CA . ASP A 1 258 ? 13.342 91.647 3.496 1.00 19.80 258 ASP A CA 1
ATOM 1952 C C . ASP A 1 258 ? 14.543 92.532 3.210 1.00 20.47 258 ASP A C 1
ATOM 1953 O O . ASP A 1 258 ? 15.571 92.051 2.778 1.00 20.99 258 ASP A O 1
ATOM 1958 N N . HIS A 1 259 ? 14.416 93.837 3.423 1.00 20.94 259 HIS A N 1
ATOM 1959 C CA . HIS A 1 259 ? 15.530 94.733 3.223 1.00 22.24 259 HIS A CA 1
ATOM 1960 C C . HIS A 1 259 ? 16.419 94.860 4.472 1.00 21.87 259 HIS A C 1
ATOM 1961 O O . HIS A 1 259 ? 17.432 95.511 4.404 1.00 22.36 259 HIS A O 1
ATOM 1968 N N . LEU A 1 260 ? 16.022 94.287 5.605 1.00 21.68 260 LEU A N 1
ATOM 1969 C CA . LEU A 1 260 ? 16.800 94.380 6.823 1.00 21.98 260 LEU A CA 1
ATOM 1970 C C . LEU A 1 260 ? 17.738 93.170 7.041 1.00 23.87 260 LEU A C 1
ATOM 1971 O O . LEU A 1 260 ? 18.198 92.950 8.154 1.00 24.61 260 LEU A O 1
ATOM 1976 N N . ILE A 1 261 ? 17.961 92.347 6.015 1.00 24.71 261 ILE A N 1
ATOM 1977 C CA . ILE A 1 261 ? 18.904 91.238 6.124 1.00 25.33 261 ILE A CA 1
ATOM 1978 C C . ILE A 1 261 ? 19.987 91.389 5.044 1.00 25.61 261 ILE A C 1
ATOM 1979 O O . ILE A 1 261 ? 19.839 92.179 4.142 1.00 26.38 261 ILE A O 1
ATOM 1984 N N . HIS A 1 262 ? 21.056 90.610 5.159 1.00 26.10 262 HIS A N 1
ATOM 1985 C CA . HIS A 1 262 ? 22.223 90.682 4.266 1.00 25.80 262 HIS A CA 1
ATOM 1986 C C . HIS A 1 262 ? 21.940 90.211 2.844 1.00 24.10 262 HIS A C 1
ATOM 1987 O O . HIS A 1 262 ? 22.350 90.862 1.896 1.00 23.37 262 HIS A O 1
ATOM 1994 N N . ASP A 1 263 ? 21.303 89.049 2.711 1.00 22.05 263 ASP A N 1
ATOM 1995 C CA . ASP A 1 263 ? 20.987 88.484 1.404 1.00 20.52 263 ASP A CA 1
ATOM 1996 C C . ASP A 1 263 ? 19.638 87.772 1.490 1.00 18.80 263 ASP A C 1
ATOM 1997 O O . ASP A 1 263 ? 19.344 87.131 2.495 1.00 17.56 263 ASP A O 1
ATOM 2002 N N . ASN A 1 264 ? 18.859 87.893 0.425 1.00 17.19 264 ASN A N 1
ATOM 2003 C CA . ASN A 1 264 ? 17.524 87.350 0.316 1.00 16.46 264 ASN A CA 1
ATOM 2004 C C . ASN A 1 264 ? 17.529 85.945 -0.232 1.00 17.08 264 ASN A C 1
ATOM 2005 O O . ASN A 1 264 ? 18.414 85.578 -0.965 1.00 16.58 264 ASN A O 1
ATOM 2010 N N . TYR A 1 265 ? 16.521 85.157 0.132 1.00 17.71 265 TYR A N 1
ATOM 2011 C CA . TYR A 1 265 ? 16.463 83.757 -0.252 1.00 18.49 265 TYR A CA 1
ATOM 2012 C C . TYR A 1 265 ? 15.037 83.261 -0.115 1.00 19.97 265 TYR A C 1
ATOM 2013 O O . TYR A 1 265 ? 14.171 83.997 0.319 1.00 20.99 265 TYR A O 1
ATOM 2022 N N . SER A 1 266 ? 14.792 82.008 -0.458 1.00 21.36 266 SER A N 1
ATOM 2023 C CA . SER A 1 266 ? 13.458 81.498 -0.387 1.00 22.51 266 SER A CA 1
ATOM 2024 C C . SER A 1 266 ? 13.536 80.013 -0.240 1.00 23.37 266 SER A C 1
ATOM 2025 O O . SER A 1 266 ? 14.572 79.446 -0.426 1.00 22.07 266 SER A O 1
ATOM 2028 N N . ALA A 1 267 ? 12.417 79.409 0.119 1.00 25.52 267 ALA A N 1
ATOM 2029 C CA . ALA A 1 267 ? 12.345 77.966 0.266 1.00 28.20 267 ALA A CA 1
ATOM 2030 C C . ALA A 1 267 ? 12.828 77.285 -0.973 1.00 29.60 267 ALA A C 1
ATOM 2031 O O . ALA A 1 267 ? 13.458 76.219 -0.904 1.00 31.60 267 ALA A O 1
ATOM 2033 N N . ALA A 1 268 ? 12.482 77.865 -2.109 1.00 30.79 268 ALA A N 1
ATOM 2034 C CA . ALA A 1 268 ? 12.864 77.319 -3.398 1.00 31.69 268 ALA A CA 1
ATOM 2035 C C . ALA A 1 268 ? 14.363 77.371 -3.600 1.00 32.38 268 ALA A C 1
ATOM 2036 O O . ALA A 1 268 ? 14.944 76.541 -4.313 1.00 32.30 268 ALA A O 1
ATOM 2038 N N . ASN A 1 269 ? 14.977 78.395 -3.011 1.00 32.82 269 ASN A N 1
ATOM 2039 C CA . ASN A 1 269 ? 16.410 78.592 -3.116 1.00 33.01 269 ASN A CA 1
ATOM 2040 C C . ASN A 1 269 ? 17.037 79.113 -1.853 1.00 32.76 269 ASN A C 1
ATOM 2041 O O . ASN A 1 269 ? 16.964 80.301 -1.576 1.00 32.04 269 ASN A O 1
ATOM 2046 N N . LEU A 1 270 ? 17.717 78.214 -1.148 1.00 32.85 270 LEU A N 1
ATOM 2047 C CA . LEU A 1 270 ? 18.346 78.500 0.109 1.00 33.14 270 LEU A CA 1
ATOM 2048 C C . LEU A 1 270 ? 19.827 78.860 0.108 1.00 33.56 270 LEU A C 1
ATOM 2049 O O . LEU A 1 270 ? 20.327 79.293 1.128 1.00 33.48 270 LEU A O 1
ATOM 2054 N N . LYS A 1 271 ? 20.549 78.615 -0.975 1.00 34.75 271 LYS A N 1
ATOM 2055 C CA . LYS A 1 271 ? 21.994 78.854 -0.978 1.00 35.54 271 LYS A CA 1
ATOM 2056 C C . LYS A 1 271 ? 22.405 80.130 -0.251 1.00 34.55 271 LYS A C 1
ATOM 2057 O O . LYS A 1 271 ? 23.251 80.135 0.657 1.00 35.25 271 LYS A O 1
ATOM 2063 N N . ASN A 1 272 ? 21.782 81.212 -0.651 1.00 32.26 272 ASN A N 1
ATOM 2064 C CA . ASN A 1 272 ? 22.041 82.487 -0.058 1.00 31.22 272 ASN A CA 1
ATOM 2065 C C . ASN A 1 272 ? 21.934 82.609 1.450 1.00 28.95 272 ASN A C 1
ATOM 2066 O O . ASN A 1 272 ? 22.534 83.493 2.051 1.00 27.19 272 ASN A O 1
ATOM 2071 N N . ARG A 1 273 ? 21.189 81.716 2.080 1.00 27.91 273 ARG A N 1
ATOM 2072 C CA . ARG A 1 273 ? 21.001 81.797 3.517 1.00 26.93 273 ARG A CA 1
ATOM 2073 C C . ARG A 1 273 ? 22.287 81.876 4.342 1.00 26.46 273 ARG A C 1
ATOM 2074 O O . ARG A 1 273 ? 22.388 82.664 5.269 1.00 27.13 273 ARG A O 1
ATOM 2082 N N . ALA A 1 274 ? 23.283 81.090 3.961 1.00 25.69 274 ALA A N 1
ATOM 2083 C CA . ALA A 1 274 ? 24.599 81.000 4.610 1.00 23.95 274 ALA A CA 1
ATOM 2084 C C . ALA A 1 274 ? 25.378 82.306 4.695 1.00 23.44 274 ALA A C 1
ATOM 2085 O O . ALA A 1 274 ? 26.258 82.489 5.571 1.00 22.25 274 ALA A O 1
ATOM 2087 N N . LEU A 1 275 ? 25.072 83.209 3.770 1.00 21.96 275 LEU A N 1
ATOM 2088 C CA . LEU A 1 275 ? 25.683 84.507 3.761 1.00 21.45 275 LEU A CA 1
ATOM 2089 C C . LEU A 1 275 ? 25.144 85.279 4.950 1.00 20.85 275 LEU A C 1
ATOM 2090 O O . LEU A 1 275 ? 25.832 86.122 5.518 1.00 20.85 275 LEU A O 1
ATOM 2095 N N . ASN A 1 276 ? 23.908 85.016 5.340 1.00 19.33 276 ASN A N 1
ATOM 2096 C CA . ASN A 1 276 ? 23.397 85.677 6.528 1.00 19.18 276 ASN A CA 1
ATOM 2097 C C . ASN A 1 276 ? 24.032 85.083 7.791 1.00 18.92 276 ASN A C 1
ATOM 2098 O O . ASN A 1 276 ? 24.141 85.728 8.786 1.00 18.04 276 ASN A O 1
ATOM 2103 N N . LYS A 1 277 ? 24.447 83.840 7.752 1.00 20.31 277 LYS A N 1
ATOM 2104 C CA . LYS A 1 277 ? 24.967 83.192 8.967 1.00 21.58 277 LYS A CA 1
ATOM 2105 C C . LYS A 1 277 ? 26.307 83.860 9.290 1.00 21.67 277 LYS A C 1
ATOM 2106 O O . LYS A 1 277 ? 26.557 84.265 10.417 1.00 21.68 277 LYS A O 1
ATOM 2112 N N . LYS A 1 278 ? 27.110 84.034 8.246 1.00 22.32 278 LYS A N 1
ATOM 2113 C CA . LYS A 1 278 ? 28.377 84.746 8.317 1.00 22.88 278 LYS A CA 1
ATOM 2114 C C . LYS A 1 278 ? 28.172 86.117 8.958 1.00 22.41 278 LYS A C 1
ATOM 2115 O O . LYS A 1 278 ? 28.824 86.460 9.950 1.00 21.29 278 LYS A O 1
ATOM 2121 N N . ALA A 1 279 ? 27.257 86.894 8.375 1.00 21.60 279 ALA A N 1
ATOM 2122 C CA . ALA A 1 279 ? 26.983 88.226 8.870 1.00 21.35 279 ALA A CA 1
ATOM 2123 C C . ALA A 1 279 ? 26.574 88.213 10.360 1.00 21.17 279 ALA A C 1
ATOM 2124 O O . ALA A 1 279 ? 26.991 89.051 11.143 1.00 21.61 279 ALA A O 1
ATOM 2126 N N . VAL A 1 280 ? 25.778 87.248 10.773 1.00 21.34 280 VAL A N 1
ATOM 2127 C CA . VAL A 1 280 ? 25.410 87.194 12.168 1.00 20.50 280 VAL A CA 1
ATOM 2128 C C . VAL A 1 280 ? 26.648 86.983 13.036 1.00 20.48 280 VAL A C 1
ATOM 2129 O O . VAL A 1 280 ? 26.817 87.671 14.065 1.00 20.11 280 VAL A O 1
ATOM 2133 N N . ALA A 1 281 ? 27.531 86.086 12.626 1.00 20.01 281 ALA A N 1
ATOM 2134 C CA . ALA A 1 281 ? 28.741 85.871 13.435 1.00 21.20 281 ALA A CA 1
ATOM 2135 C C . ALA A 1 281 ? 29.603 87.132 13.433 1.00 22.44 281 ALA A C 1
ATOM 2136 O O . ALA A 1 281 ? 30.151 87.549 14.466 1.00 22.76 281 ALA A O 1
ATOM 2138 N N . GLU A 1 282 ? 29.701 87.772 12.285 1.00 23.30 282 GLU A N 1
ATOM 2139 C CA . GLU A 1 282 ? 30.513 88.948 12.216 1.00 24.84 282 GLU A CA 1
ATOM 2140 C C . GLU A 1 282 ? 29.951 90.014 13.152 1.00 24.36 282 GLU A C 1
ATOM 2141 O O . GLU A 1 282 ? 30.694 90.708 13.852 1.00 23.92 282 GLU A O 1
ATOM 2147 N N . HIS A 1 283 ? 28.637 90.140 13.166 1.00 23.60 283 HIS A N 1
ATOM 2148 C CA . HIS A 1 283 ? 28.027 91.187 13.952 1.00 23.70 283 HIS A CA 1
ATOM 2149 C C . HIS A 1 283 ? 28.264 90.915 15.421 1.00 23.15 283 HIS A C 1
ATOM 2150 O O . HIS A 1 283 ? 28.559 91.818 16.184 1.00 22.65 283 HIS A O 1
ATOM 2157 N N . PHE A 1 284 ? 28.154 89.663 15.826 1.00 22.90 284 PHE A N 1
ATOM 2158 C CA . PHE A 1 284 ? 28.319 89.360 17.243 1.00 23.23 284 PHE A CA 1
ATOM 2159 C C . PHE A 1 284 ? 29.779 89.201 17.631 1.00 23.37 284 PHE A C 1
ATOM 2160 O O . PHE A 1 284 ? 30.085 89.023 18.806 1.00 23.45 284 PHE A O 1
ATOM 2168 N N . ARG A 1 285 ? 30.675 89.289 16.649 1.00 24.28 285 ARG A N 1
ATOM 2169 C CA . ARG A 1 285 ? 32.127 89.183 16.887 1.00 24.70 285 ARG A CA 1
ATOM 2170 C C . ARG A 1 285 ? 32.580 87.794 17.389 1.00 24.62 285 ARG A C 1
ATOM 2171 O O . ARG A 1 285 ? 33.520 87.708 18.183 1.00 25.23 285 ARG A O 1
ATOM 2179 N N . ILE A 1 286 ? 31.950 86.728 16.886 1.00 24.17 286 ILE A N 1
ATOM 2180 C CA . ILE A 1 286 ? 32.261 85.336 17.269 1.00 23.43 286 ILE A CA 1
ATOM 2181 C C . ILE A 1 286 ? 32.856 84.536 16.096 1.00 22.11 286 ILE A C 1
ATOM 2182 O O . ILE A 1 286 ? 32.947 85.043 14.979 1.00 21.60 286 ILE A O 1
ATOM 2187 N N . ASP A 1 287 ? 33.288 83.307 16.338 1.00 20.57 287 ASP A N 1
ATOM 2188 C CA . ASP A 1 287 ? 33.816 82.513 15.236 1.00 20.88 287 ASP A CA 1
ATOM 2189 C C . ASP A 1 287 ? 32.789 82.397 14.112 1.00 21.00 287 ASP A C 1
ATOM 2190 O O . ASP A 1 287 ? 31.591 82.353 14.371 1.00 20.18 287 ASP A O 1
ATOM 2195 N N . ASP A 1 288 ? 33.281 82.314 12.881 1.00 21.39 288 ASP A N 1
ATOM 2196 C CA . ASP A 1 288 ? 32.459 82.169 11.694 1.00 22.50 288 ASP A CA 1
ATOM 2197 C C . ASP A 1 288 ? 32.789 80.857 11.082 1.00 22.54 288 ASP A C 1
ATOM 2198 O O . ASP A 1 288 ? 33.794 80.760 10.410 1.00 24.06 288 ASP A O 1
ATOM 2203 N N . ASP A 1 289 ? 31.967 79.845 11.322 1.00 22.67 289 ASP A N 1
ATOM 2204 C CA . ASP A 1 289 ? 32.255 78.507 10.838 1.00 22.62 289 ASP A CA 1
ATOM 2205 C C . ASP A 1 289 ? 30.967 77.771 10.522 1.00 22.38 289 ASP A C 1
ATOM 2206 O O . ASP A 1 289 ? 29.879 78.359 10.599 1.00 22.72 289 ASP A O 1
ATOM 2211 N N . GLY A 1 290 ? 31.090 76.495 10.161 1.00 22.19 290 GLY A N 1
ATOM 2212 C CA . GLY A 1 290 ? 29.945 75.676 9.787 1.00 22.57 290 GLY A CA 1
ATOM 2213 C C . GLY A 1 290 ? 29.211 74.940 10.901 1.00 22.81 290 GLY A C 1
ATOM 2214 O O . GLY A 1 290 ? 28.299 74.125 10.639 1.00 23.61 290 GLY A O 1
ATOM 2215 N N . SER A 1 291 ? 29.586 75.224 12.139 1.00 22.24 291 SER A N 1
ATOM 2216 C CA . SER A 1 291 ? 28.956 74.594 13.289 1.00 22.58 291 SER A CA 1
ATOM 2217 C C . SER A 1 291 ? 27.560 75.191 13.576 1.00 22.17 291 SER A C 1
ATOM 2218 O O . SER A 1 291 ? 27.254 76.280 13.150 1.00 23.54 291 SER A O 1
ATOM 2221 N N . PRO A 1 292 ? 26.722 74.463 14.296 1.00 21.91 292 PRO A N 1
ATOM 2222 C CA . PRO A 1 292 ? 25.370 74.898 14.621 1.00 21.78 292 PRO A CA 1
ATOM 2223 C C . PRO A 1 292 ? 25.329 76.267 15.252 1.00 20.91 292 PRO A C 1
ATOM 2224 O O . PRO A 1 292 ? 26.010 76.520 16.225 1.00 20.36 292 PRO A O 1
ATOM 2228 N N . LEU A 1 293 ? 24.513 77.149 14.733 1.00 20.92 293 LEU A N 1
ATOM 2229 C CA . LEU A 1 293 ? 24.387 78.451 15.325 1.00 20.99 293 LEU A CA 1
ATOM 2230 C C . LEU A 1 293 ? 22.997 78.675 15.855 1.00 20.73 293 LEU A C 1
ATOM 2231 O O . LEU A 1 293 ? 22.041 78.872 15.086 1.00 20.03 293 LEU A O 1
ATOM 2236 N N . PHE A 1 294 ? 22.897 78.635 17.184 1.00 19.98 294 PHE A N 1
ATOM 2237 C CA . PHE A 1 294 ? 21.656 78.871 17.897 1.00 19.67 294 PHE A CA 1
ATOM 2238 C C . PHE A 1 294 ? 21.496 80.343 18.259 1.00 19.92 294 PHE A C 1
ATOM 2239 O O . PHE A 1 294 ? 22.458 81.026 18.505 1.00 19.86 294 PHE A O 1
ATOM 2247 N N . CYS A 1 295 ? 20.254 80.827 18.310 1.00 21.31 295 CYS A N 1
ATOM 2248 C CA . CYS A 1 295 ? 19.981 82.174 18.802 1.00 21.22 295 CYS A CA 1
ATOM 2249 C C . CYS A 1 295 ? 18.790 82.193 19.740 1.00 20.85 295 CYS A C 1
ATOM 2250 O O . CYS A 1 295 ? 18.059 81.214 19.845 1.00 20.65 295 CYS A O 1
ATOM 2253 N N . VAL A 1 296 ? 18.672 83.288 20.482 1.00 20.97 296 VAL A N 1
ATOM 2254 C CA . VAL A 1 296 ? 17.607 83.542 21.403 1.00 22.22 296 VAL A CA 1
ATOM 2255 C C . VAL A 1 296 ? 17.329 84.995 21.133 1.00 22.97 296 VAL A C 1
ATOM 2256 O O . VAL A 1 296 ? 18.237 85.783 21.007 1.00 24.02 296 VAL A O 1
ATOM 2260 N N . ILE A 1 297 ? 16.068 85.336 21.001 1.00 23.81 297 ILE A N 1
ATOM 2261 C CA . ILE A 1 297 ? 15.636 86.692 20.733 1.00 24.02 297 ILE A CA 1
ATOM 2262 C C . ILE A 1 297 ? 14.410 86.902 21.590 1.00 24.11 297 ILE A C 1
ATOM 2263 O O . ILE A 1 297 ? 13.289 86.633 21.148 1.00 24.63 297 ILE A O 1
ATOM 2268 N N . SER A 1 298 ? 14.623 87.232 22.848 1.00 23.53 298 SER A N 1
ATOM 2269 C CA . SER A 1 298 ? 13.512 87.407 23.748 1.00 24.28 298 SER A CA 1
ATOM 2270 C C . SER A 1 298 ? 13.846 88.160 24.999 1.00 24.78 298 SER A C 1
ATOM 2271 O O . SER A 1 298 ? 15.012 88.414 25.313 1.00 25.11 298 SER A O 1
ATOM 2274 N N . ARG A 1 299 ? 12.786 88.553 25.689 1.00 24.66 299 ARG A N 1
ATOM 2275 C CA . ARG A 1 299 ? 12.890 89.182 26.952 1.00 24.60 299 ARG A CA 1
ATOM 2276 C C . ARG A 1 299 ? 13.608 88.170 27.843 1.00 23.71 299 ARG A C 1
ATOM 2277 O O . ARG A 1 299 ? 13.363 86.951 27.768 1.00 23.38 299 ARG A O 1
ATOM 2285 N N . LEU A 1 300 ? 14.543 88.649 28.647 1.00 22.50 300 LEU A N 1
ATOM 2286 C CA . LEU A 1 300 ? 15.266 87.738 29.511 1.00 21.99 300 LEU A CA 1
ATOM 2287 C C . LEU A 1 300 ? 14.577 87.648 30.863 1.00 22.42 300 LEU A C 1
ATOM 2288 O O . LEU A 1 300 ? 14.901 88.415 31.843 1.00 22.12 300 LEU A O 1
ATOM 2293 N N . THR A 1 301 ? 13.652 86.690 30.958 1.00 21.39 301 THR A N 1
ATOM 2294 C CA . THR A 1 301 ? 12.915 86.527 32.184 1.00 21.64 301 THR A CA 1
ATOM 2295 C C . THR A 1 301 ? 12.625 85.098 32.453 1.00 21.78 301 THR A C 1
ATOM 2296 O O . THR A 1 301 ? 12.708 84.253 31.577 1.00 23.05 301 THR A O 1
ATOM 2300 N N . TRP A 1 302 ? 12.177 84.867 33.668 1.00 22.24 302 TRP A N 1
ATOM 2301 C CA . TRP A 1 302 ? 11.723 83.579 34.115 1.00 22.82 302 TRP A CA 1
ATOM 2302 C C . TRP A 1 302 ? 10.515 83.189 33.281 1.00 22.45 302 TRP A C 1
ATOM 2303 O O . TRP A 1 302 ? 10.313 82.020 33.024 1.00 22.25 302 TRP A O 1
ATOM 2314 N N . GLN A 1 303 ? 9.713 84.151 32.842 1.00 22.52 303 GLN A N 1
ATOM 2315 C CA . GLN A 1 303 ? 8.505 83.783 32.092 1.00 23.80 303 GLN A CA 1
ATOM 2316 C C . GLN A 1 303 ? 8.891 83.129 30.774 1.00 22.89 303 GLN A C 1
ATOM 2317 O O . GLN A 1 303 ? 8.228 82.209 30.318 1.00 22.06 303 GLN A O 1
ATOM 2323 N N . LYS A 1 304 ? 9.987 83.611 30.200 1.00 22.56 304 LYS A N 1
ATOM 2324 C CA . LYS A 1 304 ? 10.455 83.147 28.912 1.00 22.15 304 LYS A CA 1
ATOM 2325 C C . LYS A 1 304 ? 11.475 82.034 29.065 1.00 21.10 304 LYS A C 1
ATOM 2326 O O . LYS A 1 304 ? 12.065 81.591 28.097 1.00 20.53 304 LYS A O 1
ATOM 2332 N N . GLY A 1 305 ? 11.641 81.542 30.281 1.00 19.99 305 GLY A N 1
ATOM 2333 C CA . GLY A 1 305 ? 12.491 80.384 30.476 1.00 19.52 305 GLY A CA 1
ATOM 2334 C C . GLY A 1 305 ? 13.977 80.619 30.253 1.00 18.89 305 GLY A C 1
ATOM 2335 O O . GLY A 1 305 ? 14.760 79.674 30.186 1.00 17.59 305 GLY A O 1
ATOM 2336 N N . ILE A 1 306 ? 14.361 81.888 30.223 1.00 18.20 306 ILE A N 1
ATOM 2337 C CA . ILE A 1 306 ? 15.720 82.256 29.982 1.00 18.52 306 ILE A CA 1
ATOM 2338 C C . ILE A 1 306 ? 16.579 81.815 31.237 1.00 18.86 306 ILE A C 1
ATOM 2339 O O . ILE A 1 306 ? 17.792 81.696 31.166 1.00 16.57 306 ILE A O 1
ATOM 2344 N N . ASP A 1 307 ? 15.922 81.540 32.356 1.00 19.02 307 ASP A N 1
ATOM 2345 C CA . ASP A 1 307 ? 16.650 81.010 33.480 1.00 20.65 307 ASP A CA 1
ATOM 2346 C C . ASP A 1 307 ? 17.159 79.639 33.055 1.00 21.88 307 ASP A C 1
ATOM 2347 O O . ASP A 1 307 ? 18.228 79.187 33.479 1.00 20.90 307 ASP A O 1
ATOM 2352 N N . LEU A 1 308 ? 16.376 78.947 32.234 1.00 23.39 308 LEU A N 1
ATOM 2353 C CA . LEU A 1 308 ? 16.799 77.635 31.812 1.00 24.20 308 LEU A CA 1
ATOM 2354 C C . LEU A 1 308 ? 17.834 77.758 30.698 1.00 24.37 308 LEU A C 1
ATOM 2355 O O . LEU A 1 308 ? 18.737 76.919 30.569 1.00 24.02 308 LEU A O 1
ATOM 2360 N N . MET A 1 309 ? 17.726 78.817 29.913 1.00 25.02 309 MET A N 1
ATOM 2361 C CA . MET A 1 309 ? 18.623 79.001 28.783 1.00 25.51 309 MET A CA 1
ATOM 2362 C C . MET A 1 309 ? 20.019 79.277 29.303 1.00 24.80 309 MET A C 1
ATOM 2363 O O . MET A 1 309 ? 20.974 78.931 28.624 1.00 25.26 309 MET A O 1
ATOM 2368 N N . ALA A 1 310 ? 20.142 79.934 30.462 1.00 23.11 310 ALA A N 1
ATOM 2369 C CA . ALA A 1 310 ? 21.477 80.226 31.027 1.00 23.04 310 ALA A CA 1
ATOM 2370 C C . ALA A 1 310 ? 22.177 78.975 31.541 1.00 22.45 310 ALA A C 1
ATOM 2371 O O . ALA A 1 310 ? 23.373 78.858 31.443 1.00 22.53 310 ALA A O 1
ATOM 2373 N N . GLU A 1 311 ? 21.432 78.047 32.115 1.00 22.42 311 GLU A N 1
ATOM 2374 C CA . GLU A 1 311 ? 22.038 76.817 32.583 1.00 22.53 311 GLU A CA 1
ATOM 2375 C C . GLU A 1 311 ? 22.258 75.819 31.434 1.00 21.30 311 GLU A C 1
ATOM 2376 O O . GLU A 1 311 ? 22.748 74.728 31.665 1.00 20.52 311 GLU A O 1
ATOM 2382 N N . ALA A 1 312 ? 21.946 76.229 30.205 1.00 20.74 312 ALA A N 1
ATOM 2383 C CA . ALA A 1 312 ? 21.979 75.362 29.029 1.00 20.56 312 ALA A CA 1
ATOM 2384 C C . ALA A 1 312 ? 23.013 75.800 27.983 1.00 20.30 312 ALA A C 1
ATOM 2385 O O . ALA A 1 312 ? 23.239 75.120 27.011 1.00 19.94 312 ALA A O 1
ATOM 2387 N N . VAL A 1 313 ? 23.648 76.935 28.190 1.00 20.84 313 VAL A N 1
ATOM 2388 C CA . VAL A 1 313 ? 24.689 77.367 27.285 1.00 21.99 313 VAL A CA 1
ATOM 2389 C C . VAL A 1 313 ? 25.870 76.367 27.184 1.00 22.26 313 VAL A C 1
ATOM 2390 O O . VAL A 1 313 ? 26.311 76.005 26.080 1.00 21.53 313 VAL A O 1
ATOM 2394 N N . ASP A 1 314 ? 26.393 75.931 28.326 1.00 22.49 314 ASP A N 1
ATOM 2395 C CA . ASP A 1 314 ? 27.493 75.002 28.303 1.00 23.14 314 ASP A CA 1
ATOM 2396 C C . ASP A 1 314 ? 27.150 73.775 27.460 1.00 23.39 314 ASP A C 1
ATOM 2397 O O . ASP A 1 314 ? 28.003 73.258 26.755 1.00 22.84 314 ASP A O 1
ATOM 2402 N N . GLU A 1 315 ? 25.897 73.328 27.506 1.00 23.43 315 GLU A N 1
ATOM 2403 C CA . GLU A 1 315 ? 25.482 72.191 26.715 1.00 23.76 315 GLU A CA 1
ATOM 2404 C C . GLU A 1 315 ? 25.637 72.484 25.216 1.00 23.79 315 GLU A C 1
ATOM 2405 O O . GLU A 1 315 ? 26.130 71.663 24.489 1.00 23.87 315 GLU A O 1
ATOM 2411 N N . ILE A 1 316 ? 25.211 73.661 24.766 1.00 24.21 316 ILE A N 1
ATOM 2412 C CA . ILE A 1 316 ? 25.407 74.088 23.390 1.00 24.20 316 ILE A CA 1
ATOM 2413 C C . ILE A 1 316 ? 26.906 74.042 22.971 1.00 24.22 316 ILE A C 1
ATOM 2414 O O . ILE A 1 316 ? 27.298 73.374 22.014 1.00 24.36 316 ILE A O 1
ATOM 2419 N N . VAL A 1 317 ? 27.728 74.787 23.689 1.00 23.59 317 VAL A N 1
ATOM 2420 C CA . VAL A 1 317 ? 29.146 74.882 23.405 1.00 23.13 317 VAL A CA 1
ATOM 2421 C C . VAL A 1 317 ? 29.828 73.504 23.425 1.00 23.49 317 VAL A C 1
ATOM 2422 O O . VAL A 1 317 ? 30.599 73.109 22.525 1.00 22.97 317 VAL A O 1
ATOM 2426 N N . SER A 1 318 ? 29.552 72.778 24.485 1.00 24.10 318 SER A N 1
ATOM 2427 C CA . SER A 1 318 ? 30.050 71.421 24.666 1.00 24.55 318 SER A CA 1
ATOM 2428 C C . SER A 1 318 ? 29.776 70.539 23.415 1.00 24.35 318 SER A C 1
ATOM 2429 O O . SER A 1 318 ? 30.637 69.717 23.027 1.00 24.19 318 SER A O 1
ATOM 2432 N N . LEU A 1 319 ? 28.597 70.724 22.799 1.00 23.37 319 LEU A N 1
ATOM 2433 C CA . LEU A 1 319 ? 28.219 70.013 21.562 1.00 23.43 319 LEU A CA 1
ATOM 2434 C C . LEU A 1 319 ? 28.895 70.506 20.223 1.00 22.89 319 LEU A C 1
ATOM 2435 O O . LEU A 1 319 ? 28.777 69.856 19.164 1.00 22.22 319 LEU A O 1
ATOM 2440 N N . GLY A 1 320 ? 29.632 71.618 20.276 1.00 22.08 320 GLY A N 1
ATOM 2441 C CA . GLY A 1 320 ? 30.295 72.157 19.104 1.00 21.32 320 GLY A CA 1
ATOM 2442 C C . GLY A 1 320 ? 29.524 73.383 18.606 1.00 21.20 320 GLY A C 1
ATOM 2443 O O . GLY A 1 320 ? 29.931 74.072 17.669 1.00 20.72 320 GLY A O 1
ATOM 2444 N N . GLY A 1 321 ? 28.413 73.695 19.264 1.00 20.37 321 GLY A N 1
ATOM 2445 C CA . GLY A 1 321 ? 27.610 74.813 18.800 1.00 20.80 321 GLY A CA 1
ATOM 2446 C C . GLY A 1 321 ? 27.974 76.181 19.357 1.00 19.97 321 GLY A C 1
ATOM 2447 O O . GLY A 1 321 ? 28.804 76.326 20.273 1.00 19.52 321 GLY A O 1
ATOM 2448 N N . ARG A 1 322 ? 27.332 77.173 18.749 1.00 19.07 322 ARG A N 1
ATOM 2449 C CA . ARG A 1 322 ? 27.444 78.583 19.095 1.00 17.87 322 ARG A CA 1
ATOM 2450 C C . ARG A 1 322 ? 26.109 79.146 19.507 1.00 17.15 322 ARG A C 1
ATOM 2451 O O . ARG A 1 322 ? 25.035 78.602 19.190 1.00 17.65 322 ARG A O 1
ATOM 2459 N N . LEU A 1 323 ? 26.144 80.248 20.219 1.00 17.06 323 LEU A N 1
ATOM 2460 C CA . LEU A 1 323 ? 24.918 80.874 20.626 1.00 16.97 323 LEU A CA 1
ATOM 2461 C C . LEU A 1 323 ? 25.048 82.361 20.585 1.00 17.46 323 LEU A C 1
ATOM 2462 O O . LEU A 1 323 ? 26.098 82.926 20.977 1.00 17.97 323 LEU A O 1
ATOM 2467 N N . VAL A 1 324 ? 24.017 82.995 20.028 1.00 18.18 324 VAL A N 1
ATOM 2468 C CA . VAL A 1 324 ? 23.912 84.459 20.036 1.00 19.27 324 VAL A CA 1
ATOM 2469 C C . VAL A 1 324 ? 22.546 84.856 20.626 1.00 20.00 324 VAL A C 1
ATOM 2470 O O . VAL A 1 324 ? 21.529 84.207 20.361 1.00 17.76 324 VAL A O 1
ATOM 2474 N N . VAL A 1 325 ? 22.589 85.884 21.491 1.00 20.43 325 VAL A N 1
ATOM 2475 C CA . VAL A 1 325 ? 21.436 86.303 22.250 1.00 21.31 325 VAL A CA 1
ATOM 2476 C C . VAL A 1 325 ? 21.219 87.780 22.111 1.00 21.70 325 VAL A C 1
ATOM 2477 O O . VAL A 1 325 ? 22.130 88.566 22.308 1.00 21.86 325 VAL A O 1
ATOM 2481 N N . LEU A 1 326 ? 19.977 88.123 21.790 1.00 22.49 326 LEU A N 1
ATOM 2482 C CA . LEU A 1 326 ? 19.511 89.494 21.665 1.00 22.99 326 LEU A CA 1
ATOM 2483 C C . LEU A 1 326 ? 18.315 89.583 22.593 1.00 22.97 326 LEU A C 1
ATOM 2484 O O . LEU A 1 326 ? 17.389 88.834 22.469 1.00 22.99 326 LEU A O 1
ATOM 2489 N N . GLY A 1 327 ? 18.345 90.450 23.578 1.00 23.65 327 GLY A N 1
ATOM 2490 C CA . GLY A 1 327 ? 17.177 90.578 24.429 1.00 24.08 327 GLY A CA 1
ATOM 2491 C C . GLY A 1 327 ? 17.572 91.274 25.677 1.00 23.71 327 GLY A C 1
ATOM 2492 O O . GLY A 1 327 ? 18.763 91.412 25.918 1.00 24.12 327 GLY A O 1
ATOM 2493 N N . ALA A 1 328 ? 16.580 91.715 26.441 1.00 23.78 328 ALA A N 1
ATOM 2494 C CA . ALA A 1 328 ? 16.794 92.418 27.692 1.00 24.02 328 ALA A CA 1
ATOM 2495 C C . ALA A 1 328 ? 15.870 91.863 28.789 1.00 24.05 328 ALA A C 1
ATOM 2496 O O . ALA A 1 328 ? 14.856 91.259 28.471 1.00 24.56 328 ALA A O 1
ATOM 2498 N N . GLY A 1 329 ? 16.206 92.090 30.059 1.00 23.77 329 GLY A N 1
ATOM 2499 C CA . GLY A 1 329 ? 15.389 91.650 31.180 1.00 24.11 329 GLY A CA 1
ATOM 2500 C C . GLY A 1 329 ? 16.109 91.559 32.538 1.00 24.65 329 GLY A C 1
ATOM 2501 O O . GLY A 1 329 ? 17.076 92.275 32.796 1.00 24.06 329 GLY A O 1
ATOM 2502 N N . ASP A 1 330 ? 15.568 90.704 33.411 1.00 24.96 330 ASP A N 1
ATOM 2503 C CA . ASP A 1 330 ? 16.153 90.320 34.702 1.00 25.40 330 ASP A CA 1
ATOM 2504 C C . ASP A 1 330 ? 17.686 90.495 34.713 1.00 24.99 330 ASP A C 1
ATOM 2505 O O . ASP A 1 330 ? 18.428 89.739 34.074 1.00 23.28 330 ASP A O 1
ATOM 2510 N N . VAL A 1 331 ? 18.161 91.495 35.445 1.00 25.07 331 VAL A N 1
ATOM 2511 C CA . VAL A 1 331 ? 19.583 91.750 35.421 1.00 25.55 331 VAL A CA 1
ATOM 2512 C C . VAL A 1 331 ? 20.411 90.534 35.863 1.00 24.42 331 VAL A C 1
ATOM 2513 O O . VAL A 1 331 ? 21.526 90.350 35.378 1.00 24.19 331 VAL A O 1
ATOM 2517 N N . ALA A 1 332 ? 19.862 89.675 36.718 1.00 23.06 332 ALA A N 1
ATOM 2518 C CA . ALA A 1 332 ? 20.581 88.456 37.104 1.00 22.01 332 ALA A CA 1
ATOM 2519 C C . ALA A 1 332 ? 20.722 87.501 35.909 1.00 21.46 332 ALA A C 1
ATOM 2520 O O . ALA A 1 332 ? 21.707 86.786 35.798 1.00 20.28 332 ALA A O 1
ATOM 2522 N N . LEU A 1 333 ? 19.728 87.474 35.023 1.00 21.46 333 LEU A N 1
ATOM 2523 C CA . LEU A 1 333 ? 19.810 86.637 33.823 1.00 21.34 333 LEU A CA 1
ATOM 2524 C C . LEU A 1 333 ? 20.737 87.265 32.768 1.00 21.34 333 LEU A C 1
ATOM 2525 O O . LEU A 1 333 ? 21.495 86.572 32.107 1.00 20.64 333 LEU A O 1
ATOM 2530 N N . GLU A 1 334 ? 20.672 88.575 32.612 1.00 21.91 334 GLU A N 1
ATOM 2531 C CA . GLU A 1 334 ? 21.571 89.253 31.701 1.00 22.68 334 GLU A CA 1
ATOM 2532 C C . GLU A 1 334 ? 22.987 88.850 32.093 1.00 23.20 334 GLU A C 1
ATOM 2533 O O . GLU A 1 334 ? 23.734 88.314 31.275 1.00 22.12 334 GLU A O 1
ATOM 2539 N N . GLY A 1 335 ? 23.322 89.088 33.363 1.00 23.88 335 GLY A N 1
ATOM 2540 C CA . GLY A 1 335 ? 24.653 88.823 33.880 1.00 25.09 335 GLY A CA 1
ATOM 2541 C C . GLY A 1 335 ? 25.110 87.399 33.601 1.00 25.92 335 GLY A C 1
ATOM 2542 O O . GLY A 1 335 ? 26.168 87.177 33.017 1.00 26.43 335 GLY A O 1
ATOM 2543 N N . ALA A 1 336 ? 24.305 86.422 34.002 1.00 26.16 336 ALA A N 1
ATOM 2544 C CA . ALA A 1 336 ? 24.704 85.036 33.840 1.00 26.34 336 ALA A CA 1
ATOM 2545 C C . ALA A 1 336 ? 24.934 84.763 32.365 1.00 25.82 336 ALA A C 1
ATOM 2546 O O . ALA A 1 336 ? 25.789 83.960 32.012 1.00 25.07 336 ALA A O 1
ATOM 2548 N N . LEU A 1 337 ? 24.185 85.460 31.514 1.00 25.57 337 LEU A N 1
ATOM 2549 C CA . LEU A 1 337 ? 24.353 85.336 30.078 1.00 25.53 337 LEU A CA 1
ATOM 2550 C C . LEU A 1 337 ? 25.648 86.011 29.658 1.00 24.93 337 LEU A C 1
ATOM 2551 O O . LEU A 1 337 ? 26.503 85.374 29.063 1.00 25.09 337 LEU A O 1
ATOM 2556 N N . LEU A 1 338 ? 25.792 87.289 29.976 1.00 24.24 338 LEU A N 1
ATOM 2557 C CA . LEU A 1 338 ? 27.060 88.002 29.737 1.00 23.97 338 LEU A CA 1
ATOM 2558 C C . LEU A 1 338 ? 28.262 87.201 30.217 1.00 22.85 338 LEU A C 1
ATOM 2559 O O . LEU A 1 338 ? 29.262 87.102 29.520 1.00 22.14 338 LEU A O 1
ATOM 2564 N N . ALA A 1 339 ? 28.144 86.608 31.397 1.00 22.26 339 ALA A N 1
ATOM 2565 C CA . ALA A 1 339 ? 29.204 85.773 31.938 1.00 22.08 339 ALA A CA 1
ATOM 2566 C C . ALA A 1 339 ? 29.473 84.559 31.032 1.00 22.54 339 ALA A C 1
ATOM 2567 O O . ALA A 1 339 ? 30.620 84.140 30.875 1.00 21.86 339 ALA A O 1
ATOM 2569 N N . ALA A 1 340 ? 28.419 83.998 30.424 1.00 22.75 340 ALA A N 1
ATOM 2570 C CA . ALA A 1 340 ? 28.621 82.862 29.535 1.00 22.91 340 ALA A CA 1
ATOM 2571 C C . ALA A 1 340 ? 29.420 83.320 28.339 1.00 22.77 340 ALA A C 1
ATOM 2572 O O . ALA A 1 340 ? 30.223 82.579 27.811 1.00 23.07 340 ALA A O 1
ATOM 2574 N N . ALA A 1 341 ? 29.213 84.560 27.927 1.00 23.25 341 ALA A N 1
ATOM 2575 C CA . ALA A 1 341 ? 29.889 85.067 26.742 1.00 23.87 341 ALA A CA 1
ATOM 2576 C C . ALA A 1 341 ? 31.402 85.146 26.972 1.00 23.59 341 ALA A C 1
ATOM 2577 O O . ALA A 1 341 ? 32.162 84.889 26.055 1.00 23.38 341 ALA A O 1
ATOM 2579 N N . SER A 1 342 ? 31.842 85.485 28.184 1.00 23.48 342 SER A N 1
ATOM 2580 C CA . SER A 1 342 ? 33.271 85.506 28.458 1.00 23.89 342 SER A CA 1
ATOM 2581 C C . SER A 1 342 ? 33.846 84.108 28.701 1.00 23.36 342 SER A C 1
ATOM 2582 O O . SER A 1 342 ? 34.925 83.768 28.198 1.00 22.26 342 SER A O 1
ATOM 2585 N N . ARG A 1 343 ? 33.152 83.307 29.492 1.00 22.98 343 ARG A N 1
ATOM 2586 C CA . ARG A 1 343 ? 33.654 81.976 29.749 1.00 23.33 343 ARG A CA 1
ATOM 2587 C C . ARG A 1 343 ? 33.762 81.222 28.422 1.00 22.71 343 ARG A C 1
ATOM 2588 O O . ARG A 1 343 ? 34.698 80.474 28.208 1.00 22.10 343 ARG A O 1
ATOM 2596 N N . HIS A 1 344 ? 32.812 81.427 27.512 1.00 22.28 344 HIS A N 1
ATOM 2597 C CA . HIS A 1 344 ? 32.905 80.764 26.219 1.00 21.76 344 HIS A CA 1
ATOM 2598 C C . HIS A 1 344 ? 33.176 81.780 25.091 1.00 21.20 344 HIS A C 1
ATOM 2599 O O . HIS A 1 344 ? 32.506 81.773 24.038 1.00 20.79 344 HIS A O 1
ATOM 2606 N N . HIS A 1 345 ? 34.160 82.654 25.312 1.00 20.35 345 HIS A N 1
ATOM 2607 C CA . HIS A 1 345 ? 34.505 83.685 24.323 1.00 20.26 345 HIS A CA 1
ATOM 2608 C C . HIS A 1 345 ? 34.761 83.073 22.930 1.00 19.77 345 HIS A C 1
ATOM 2609 O O . HIS A 1 345 ? 35.371 82.024 22.790 1.00 19.45 345 HIS A O 1
ATOM 2616 N N . GLY A 1 346 ? 34.230 83.729 21.906 1.00 19.86 346 GLY A N 1
ATOM 2617 C CA . GLY A 1 346 ? 34.305 83.254 20.535 1.00 19.40 346 GLY A CA 1
ATOM 2618 C C . GLY A 1 346 ? 33.151 82.313 20.178 1.00 18.98 346 GLY A C 1
ATOM 2619 O O . GLY A 1 346 ? 32.899 82.046 19.037 1.00 18.71 346 GLY A O 1
ATOM 2620 N N . ARG A 1 347 ? 32.450 81.776 21.157 1.00 19.07 347 ARG A N 1
ATOM 2621 C CA . ARG A 1 347 ? 31.397 80.806 20.838 1.00 19.11 347 ARG A CA 1
ATOM 2622 C C . ARG A 1 347 ? 30.019 81.304 21.229 1.00 18.26 347 ARG A C 1
ATOM 2623 O O . ARG A 1 347 ? 29.024 80.848 20.676 1.00 18.12 347 ARG A O 1
ATOM 2631 N N . VAL A 1 348 ? 29.963 82.269 22.128 1.00 17.67 348 VAL A N 1
ATOM 2632 C CA . VAL A 1 348 ? 28.698 82.771 22.614 1.00 18.47 348 VAL A CA 1
ATOM 2633 C C . VAL A 1 348 ? 28.782 84.262 22.591 1.00 18.69 348 VAL A C 1
ATOM 2634 O O . VAL A 1 348 ? 29.707 84.822 23.099 1.00 17.19 348 VAL A O 1
ATOM 2638 N N . GLY A 1 349 ? 27.785 84.901 22.011 1.00 19.79 349 GLY A N 1
ATOM 2639 C CA . GLY A 1 349 ? 27.766 86.338 21.921 1.00 20.57 349 GLY A CA 1
ATOM 2640 C C . GLY A 1 349 ? 26.425 86.777 22.433 1.00 21.97 349 GLY A C 1
ATOM 2641 O O . GLY A 1 349 ? 25.391 86.229 22.006 1.00 21.79 349 GLY A O 1
ATOM 2642 N N . VAL A 1 350 ? 26.445 87.724 23.369 1.00 23.28 350 VAL A N 1
ATOM 2643 C CA . VAL A 1 350 ? 25.241 88.269 23.958 1.00 24.39 350 VAL A CA 1
ATOM 2644 C C . VAL A 1 350 ? 25.199 89.743 23.617 1.00 25.28 350 VAL A C 1
ATOM 2645 O O . VAL A 1 350 ? 26.210 90.395 23.622 1.00 25.77 350 VAL A O 1
ATOM 2649 N N . ALA A 1 351 ? 24.010 90.253 23.351 1.00 26.61 351 ALA A N 1
ATOM 2650 C CA . ALA A 1 351 ? 23.774 91.662 23.038 1.00 27.39 351 ALA A CA 1
ATOM 2651 C C . ALA A 1 351 ? 22.516 92.099 23.793 1.00 28.38 351 ALA A C 1
ATOM 2652 O O . ALA A 1 351 ? 21.388 91.664 23.477 1.00 28.52 351 ALA A O 1
ATOM 2654 N N . ILE A 1 352 ? 22.712 92.957 24.778 1.00 29.25 352 ILE A N 1
ATOM 2655 C CA . ILE A 1 352 ? 21.622 93.434 25.610 1.00 30.10 352 ILE A CA 1
ATOM 2656 C C . ILE A 1 352 ? 21.046 94.746 25.105 1.00 30.21 352 ILE A C 1
ATOM 2657 O O . ILE A 1 352 ? 21.771 95.719 24.832 1.00 29.60 352 ILE A O 1
ATOM 2662 N N . GLY A 1 353 ? 19.720 94.728 24.958 1.00 30.20 353 GLY A N 1
ATOM 2663 C CA . GLY A 1 353 ? 18.979 95.861 24.440 1.00 30.37 353 GLY A CA 1
ATOM 2664 C C . GLY A 1 353 ? 17.929 95.476 23.416 1.00 29.91 353 GLY A C 1
ATOM 2665 O O . GLY A 1 353 ? 17.526 94.318 23.346 1.00 29.78 353 GLY A O 1
ATOM 2666 N N . TYR A 1 354 ? 17.476 96.475 22.662 1.00 30.05 354 TYR A N 1
ATOM 2667 C CA . TYR A 1 354 ? 16.485 96.318 21.602 1.00 30.60 354 TYR A CA 1
ATOM 2668 C C . TYR A 1 354 ? 17.131 96.587 20.247 1.00 29.79 354 TYR A C 1
ATOM 2669 O O . TYR A 1 354 ? 17.916 97.529 20.099 1.00 29.32 354 TYR A O 1
ATOM 2678 N N . ASN A 1 355 ? 16.770 95.783 19.251 1.00 28.96 355 ASN A N 1
ATOM 2679 C CA . ASN A 1 355 ? 17.332 95.900 17.913 1.00 28.52 355 ASN A CA 1
ATOM 2680 C C . ASN A 1 355 ? 16.551 95.066 16.877 1.00 28.50 355 ASN A C 1
ATOM 2681 O O . ASN A 1 355 ? 16.851 93.889 16.617 1.00 27.78 355 ASN A O 1
ATOM 2686 N N . GLU A 1 356 ? 15.529 95.697 16.312 1.00 28.56 356 GLU A N 1
ATOM 2687 C CA . GLU A 1 356 ? 14.673 95.097 15.302 1.00 28.65 356 GLU A CA 1
ATOM 2688 C C . GLU A 1 356 ? 15.378 94.683 13.999 1.00 27.63 356 GLU A C 1
ATOM 2689 O O . GLU A 1 356 ? 15.070 93.636 13.445 1.00 27.46 356 GLU A O 1
ATOM 2695 N N . PRO A 1 357 ? 16.237 95.501 13.417 1.00 26.57 357 PRO A N 1
ATOM 2696 C CA . PRO A 1 357 ? 16.910 95.027 12.208 1.00 26.04 357 PRO A CA 1
ATOM 2697 C C . PRO A 1 357 ? 17.744 93.777 12.462 1.00 25.26 357 PRO A C 1
ATOM 2698 O O . PRO A 1 357 ? 17.689 92.873 11.641 1.00 24.81 357 PRO A O 1
ATOM 2702 N N . LEU A 1 358 ? 18.467 93.721 13.582 1.00 23.43 358 LEU A N 1
ATOM 2703 C CA . LEU A 1 358 ? 19.304 92.589 13.879 1.00 22.79 358 LEU A CA 1
ATOM 2704 C C . LEU A 1 358 ? 18.503 91.319 14.028 1.00 22.76 358 LEU A C 1
ATOM 2705 O O . LEU A 1 358 ? 18.980 90.224 13.804 1.00 21.12 358 LEU A O 1
ATOM 2710 N N . SER A 1 359 ? 17.288 91.524 14.484 1.00 23.25 359 SER A N 1
ATOM 2711 C CA . SER A 1 359 ? 16.324 90.504 14.759 1.00 24.33 359 SER A CA 1
ATOM 2712 C C . SER A 1 359 ? 15.929 89.849 13.449 1.00 23.89 359 SER A C 1
ATOM 2713 O O . SER A 1 359 ? 15.785 88.631 13.340 1.00 25.77 359 SER A O 1
ATOM 2716 N N . HIS A 1 360 ? 15.788 90.644 12.422 1.00 23.48 360 HIS A N 1
ATOM 2717 C CA . HIS A 1 360 ? 15.522 90.086 11.118 1.00 22.91 360 HIS A CA 1
ATOM 2718 C C . HIS A 1 360 ? 16.759 89.342 10.646 1.00 22.31 360 HIS A C 1
ATOM 2719 O O . HIS A 1 360 ? 16.625 88.277 10.046 1.00 21.97 360 HIS A O 1
ATOM 2726 N N . LEU A 1 361 ? 17.962 89.884 10.885 1.00 20.93 361 LEU A N 1
ATOM 2727 C CA . LEU A 1 361 ? 19.183 89.190 10.411 1.00 21.03 361 LEU A CA 1
ATOM 2728 C C . LEU A 1 361 ? 19.411 87.860 11.170 1.00 20.05 361 LEU A C 1
ATOM 2729 O O . LEU A 1 361 ? 19.831 86.854 10.615 1.00 20.49 361 LEU A O 1
ATOM 2734 N N . MET A 1 362 ? 19.144 87.852 12.448 1.00 19.89 362 MET A N 1
ATOM 2735 C CA . MET A 1 362 ? 19.332 86.625 13.205 1.00 20.45 362 MET A CA 1
ATOM 2736 C C . MET A 1 362 ? 18.378 85.518 12.698 1.00 21.02 362 MET A C 1
ATOM 2737 O O . MET A 1 362 ? 18.793 84.385 12.548 1.00 21.12 362 MET A O 1
ATOM 2742 N N . GLN A 1 363 ? 17.111 85.843 12.419 1.00 20.82 363 GLN A N 1
ATOM 2743 C CA . GLN A 1 363 ? 16.191 84.847 11.866 1.00 20.82 363 GLN A CA 1
ATOM 2744 C C . GLN A 1 363 ? 16.695 84.317 10.520 1.00 20.11 363 GLN A C 1
ATOM 2745 O O . GLN A 1 363 ? 16.590 83.151 10.252 1.00 20.65 363 GLN A O 1
ATOM 2751 N N . ALA A 1 364 ? 17.299 85.174 9.733 1.00 18.68 364 ALA A N 1
ATOM 2752 C CA . ALA A 1 364 ? 17.811 84.815 8.429 1.00 19.08 364 ALA A CA 1
ATOM 2753 C C . ALA A 1 364 ? 19.125 84.022 8.428 1.00 19.44 364 ALA A C 1
ATOM 2754 O O . ALA A 1 364 ? 19.372 83.310 7.480 1.00 19.02 364 ALA A O 1
ATOM 2756 N N . GLY A 1 365 ? 19.948 84.142 9.480 1.00 19.57 365 GLY A N 1
ATOM 2757 C CA . GLY A 1 365 ? 21.274 83.548 9.481 1.00 19.70 365 GLY A CA 1
ATOM 2758 C C . GLY A 1 365 ? 21.595 82.512 10.529 1.00 20.27 365 GLY A C 1
ATOM 2759 O O . GLY A 1 365 ? 22.553 81.726 10.362 1.00 19.51 365 GLY A O 1
ATOM 2760 N N . CYS A 1 366 ? 20.799 82.449 11.596 1.00 20.31 366 CYS A N 1
ATOM 2761 C CA . CYS A 1 366 ? 21.046 81.407 12.592 1.00 20.35 366 CYS A CA 1
ATOM 2762 C C . CYS A 1 366 ? 20.371 80.120 12.169 1.00 19.29 366 CYS A C 1
ATOM 2763 O O . CYS A 1 366 ? 19.470 80.127 11.362 1.00 21.73 366 CYS A O 1
ATOM 2766 N N . ASP A 1 367 ? 20.834 79.005 12.678 1.00 18.40 367 ASP A N 1
ATOM 2767 C CA . ASP A 1 367 ? 20.287 77.716 12.334 1.00 18.79 367 ASP A CA 1
ATOM 2768 C C . ASP A 1 367 ? 19.062 77.289 13.138 1.00 18.70 367 ASP A C 1
ATOM 2769 O O . ASP A 1 367 ? 18.150 76.637 12.622 1.00 19.33 367 ASP A O 1
ATOM 2774 N N . ALA A 1 368 ? 18.988 77.731 14.369 1.00 19.16 368 ALA A N 1
ATOM 2775 C CA . ALA A 1 368 ? 17.873 77.425 15.257 1.00 19.49 368 ALA A CA 1
ATOM 2776 C C . ALA A 1 368 ? 17.719 78.518 16.324 1.00 19.93 368 ALA A C 1
ATOM 2777 O O . ALA A 1 368 ? 18.699 79.196 16.718 1.00 21.27 368 ALA A O 1
ATOM 2779 N N . ILE A 1 369 ? 16.504 78.638 16.825 1.00 18.44 369 ILE A N 1
ATOM 2780 C CA . ILE A 1 369 ? 16.173 79.617 17.788 1.00 18.42 369 ILE A CA 1
ATOM 2781 C C . ILE A 1 369 ? 15.474 78.888 18.922 1.00 19.45 369 ILE A C 1
ATOM 2782 O O . ILE A 1 369 ? 14.541 78.052 18.707 1.00 19.07 369 ILE A O 1
ATOM 2787 N N . ILE A 1 370 ? 15.958 79.202 20.122 1.00 19.56 370 ILE A N 1
ATOM 2788 C CA . ILE A 1 370 ? 15.516 78.597 21.366 1.00 19.19 370 ILE A CA 1
ATOM 2789 C C . ILE A 1 370 ? 14.516 79.495 22.038 1.00 19.17 370 ILE A C 1
ATOM 2790 O O . ILE A 1 370 ? 14.825 80.676 22.351 1.00 19.50 370 ILE A O 1
ATOM 2795 N N . ILE A 1 371 ? 13.318 78.927 22.268 1.00 18.84 371 ILE A N 1
ATOM 2796 C CA . ILE A 1 371 ? 12.166 79.648 22.875 1.00 18.04 371 ILE A CA 1
ATOM 2797 C C . ILE A 1 371 ? 11.607 78.795 23.999 1.00 17.84 371 ILE A C 1
ATOM 2798 O O . ILE A 1 371 ? 10.581 78.127 23.855 1.00 20.68 371 ILE A O 1
ATOM 2803 N N . PRO A 1 372 ? 12.306 78.778 25.121 1.00 17.35 372 PRO A N 1
ATOM 2804 C CA . PRO A 1 372 ? 11.972 77.889 26.242 1.00 16.50 372 PRO A CA 1
ATOM 2805 C C . PRO A 1 372 ? 10.914 78.463 27.213 1.00 16.87 372 PRO A C 1
ATOM 2806 O O . PRO A 1 372 ? 10.975 78.184 28.395 1.00 17.28 372 PRO A O 1
ATOM 2810 N N . SER A 1 373 ? 9.956 79.228 26.713 1.00 16.44 373 SER A N 1
ATOM 2811 C CA . SER A 1 373 ? 8.944 79.873 27.530 1.00 17.11 373 SER A CA 1
ATOM 2812 C C . SER A 1 373 ? 8.115 79.002 28.453 1.00 17.36 373 SER A C 1
ATOM 2813 O O . SER A 1 373 ? 7.713 77.867 28.109 1.00 18.18 373 SER A O 1
ATOM 2816 N N . ARG A 1 374 ? 7.784 79.570 29.596 1.00 17.53 374 ARG A N 1
ATOM 2817 C CA . ARG A 1 374 ? 6.876 78.932 30.490 1.00 18.21 374 ARG A CA 1
ATOM 2818 C C . ARG A 1 374 ? 5.537 79.580 30.253 1.00 19.04 374 ARG A C 1
ATOM 2819 O O . ARG A 1 374 ? 4.514 79.030 30.625 1.00 20.75 374 ARG A O 1
ATOM 2827 N N . PHE A 1 375 ? 5.535 80.772 29.683 1.00 19.11 375 PHE A N 1
ATOM 2828 C CA . PHE A 1 375 ? 4.301 81.489 29.391 1.00 19.24 375 PHE A CA 1
ATOM 2829 C C . PHE A 1 375 ? 4.374 82.089 27.997 1.00 19.09 375 PHE A C 1
ATOM 2830 O O . PHE A 1 375 ? 5.326 82.797 27.675 1.00 19.00 375 PHE A O 1
ATOM 2838 N N . GLU A 1 376 ? 3.386 81.758 27.157 1.00 18.83 376 GLU A N 1
ATOM 2839 C CA . GLU A 1 376 ? 3.331 82.220 25.781 1.00 18.38 376 GLU A CA 1
ATOM 2840 C C . GLU A 1 376 ? 1.949 81.998 25.179 1.00 18.32 376 GLU A C 1
ATOM 2841 O O . GLU A 1 376 ? 1.682 80.952 24.534 1.00 18.10 376 GLU A O 1
ATOM 2847 N N . PRO A 1 377 ? 1.053 82.949 25.429 1.00 17.16 377 PRO A N 1
ATOM 2848 C CA . PRO A 1 377 ? -0.291 82.926 24.858 1.00 17.16 377 PRO A CA 1
ATOM 2849 C C . PRO A 1 377 ? -0.293 82.568 23.373 1.00 17.59 377 PRO A C 1
ATOM 2850 O O . PRO A 1 377 ? -1.130 81.783 22.966 1.00 17.46 377 PRO A O 1
ATOM 2854 N N . CYS A 1 378 ? 0.603 83.176 22.593 1.00 17.27 378 CYS A N 1
ATOM 2855 C CA . CYS A 1 378 ? 0.751 82.799 21.226 1.00 18.05 378 CYS A CA 1
ATOM 2856 C C . CYS A 1 378 ? 2.198 82.754 20.817 1.00 16.89 378 CYS A C 1
ATOM 2857 O O . CYS A 1 378 ? 2.730 81.712 20.539 1.00 16.38 378 CYS A O 1
ATOM 2860 N N . GLY A 1 379 ? 2.831 83.893 20.746 1.00 18.06 379 GLY A N 1
ATOM 2861 C CA . GLY A 1 379 ? 4.218 83.967 20.349 1.00 18.42 379 GLY A CA 1
ATOM 2862 C C . GLY A 1 379 ? 4.391 84.337 18.905 1.00 19.45 379 GLY A C 1
ATOM 2863 O O . GLY A 1 379 ? 3.617 83.873 18.092 1.00 20.14 379 GLY A O 1
ATOM 2864 N N . LEU A 1 380 ? 5.388 85.174 18.584 1.00 20.67 380 LEU A N 1
ATOM 2865 C CA . LEU A 1 380 ? 5.655 85.598 17.195 1.00 21.94 380 LEU A CA 1
ATOM 2866 C C . LEU A 1 380 ? 6.975 85.033 16.674 1.00 22.01 380 LEU A C 1
ATOM 2867 O O . LEU A 1 380 ? 7.143 84.686 15.505 1.00 22.21 380 LEU A O 1
ATOM 2872 N N . THR A 1 381 ? 7.894 84.855 17.583 1.00 21.33 381 THR A N 1
ATOM 2873 C CA . THR A 1 381 ? 9.240 84.450 17.243 1.00 22.43 381 THR A CA 1
ATOM 2874 C C . THR A 1 381 ? 9.428 83.168 16.467 1.00 21.33 381 THR A C 1
ATOM 2875 O O . THR A 1 381 ? 10.313 83.107 15.610 1.00 20.67 381 THR A O 1
ATOM 2879 N N . GLN A 1 382 ? 8.657 82.135 16.838 1.00 20.09 382 GLN A N 1
ATOM 2880 C CA . GLN A 1 382 ? 8.635 80.861 16.144 1.00 20.14 382 GLN A CA 1
ATOM 2881 C C . GLN A 1 382 ? 7.988 80.928 14.731 1.00 18.95 382 GLN A C 1
ATOM 2882 O O . GLN A 1 382 ? 8.289 80.095 13.874 1.00 19.46 382 GLN A O 1
ATOM 2888 N N . LEU A 1 383 ? 7.095 81.888 14.524 1.00 19.24 383 LEU A N 1
ATOM 2889 C CA . LEU A 1 383 ? 6.378 82.086 13.252 1.00 19.03 383 LEU A CA 1
ATOM 2890 C C . LEU A 1 383 ? 7.336 82.747 12.234 1.00 19.19 383 LEU A C 1
ATOM 2891 O O . LEU A 1 383 ? 7.408 82.378 11.078 1.00 18.58 383 LEU A O 1
ATOM 2896 N N . TYR A 1 384 ? 8.104 83.698 12.709 1.00 19.46 384 TYR A N 1
ATOM 2897 C CA . TYR A 1 384 ? 9.107 84.328 11.905 1.00 19.52 384 TYR A CA 1
ATOM 2898 C C . TYR A 1 384 ? 10.179 83.295 11.537 1.00 20.02 384 TYR A C 1
ATOM 2899 O O . TYR A 1 384 ? 10.700 83.315 10.426 1.00 18.89 384 TYR A O 1
ATOM 2908 N N . ALA A 1 385 ? 10.556 82.441 12.510 1.00 19.31 385 ALA A N 1
ATOM 2909 C CA . ALA A 1 385 ? 11.584 81.449 12.297 1.00 19.20 385 ALA A CA 1
ATOM 2910 C C . ALA A 1 385 ? 11.223 80.450 11.174 1.00 18.54 385 ALA A C 1
ATOM 2911 O O . ALA A 1 385 ? 12.019 80.216 10.228 1.00 18.10 385 ALA A O 1
ATOM 2913 N N . LEU A 1 386 ? 10.024 79.926 11.248 1.00 17.88 386 LEU A N 1
ATOM 2914 C CA . LEU A 1 386 ? 9.485 79.044 10.177 1.00 18.10 386 LEU A CA 1
ATOM 2915 C C . LEU A 1 386 ? 9.601 79.759 8.852 1.00 18.41 386 LEU A C 1
ATOM 2916 O O . LEU A 1 386 ? 10.143 79.209 7.907 1.00 17.91 386 LEU A O 1
ATOM 2921 N N . ARG A 1 387 ? 9.087 80.994 8.799 1.00 18.36 387 ARG A N 1
ATOM 2922 C CA . ARG A 1 387 ? 9.101 81.774 7.576 1.00 18.77 387 ARG A CA 1
ATOM 2923 C C . ARG A 1 387 ? 10.484 81.930 7.037 1.00 19.43 387 ARG A C 1
ATOM 2924 O O . ARG A 1 387 ? 10.737 81.941 5.826 1.00 19.25 387 ARG A O 1
ATOM 2932 N N . TYR A 1 388 ? 11.401 82.098 7.967 1.00 19.66 388 TYR A N 1
ATOM 2933 C CA . TYR A 1 388 ? 12.746 82.401 7.576 1.00 19.47 388 TYR A CA 1
ATOM 2934 C C . TYR A 1 388 ? 13.664 81.176 7.468 1.00 17.31 388 TYR A C 1
ATOM 2935 O O . TYR A 1 388 ? 14.805 81.293 7.037 1.00 17.12 388 TYR A O 1
ATOM 2944 N N . GLY A 1 389 ? 13.174 80.004 7.770 1.00 15.21 389 GLY A N 1
ATOM 2945 C CA . GLY A 1 389 ? 14.033 78.835 7.662 1.00 15.17 389 GLY A CA 1
ATOM 2946 C C . GLY A 1 389 ? 15.015 78.648 8.801 1.00 15.40 389 GLY A C 1
ATOM 2947 O O . GLY A 1 389 ? 16.035 77.975 8.659 1.00 15.35 389 GLY A O 1
ATOM 2948 N N . CYS A 1 390 ? 14.696 79.261 9.932 1.00 16.88 390 CYS A N 1
ATOM 2949 C CA . CYS A 1 390 ? 15.411 79.097 11.175 1.00 18.39 390 CYS A CA 1
ATOM 2950 C C . CYS A 1 390 ? 14.536 78.127 11.973 1.00 19.06 390 CYS A C 1
ATOM 2951 O O . CYS A 1 390 ? 13.409 78.435 12.238 1.00 20.89 390 CYS A O 1
ATOM 2954 N N . ILE A 1 391 ? 15.061 76.980 12.354 1.00 20.35 391 ILE A N 1
ATOM 2955 C CA . ILE A 1 391 ? 14.325 75.938 13.042 1.00 20.18 391 ILE A CA 1
ATOM 2956 C C . ILE A 1 391 ? 14.052 76.301 14.487 1.00 19.80 391 ILE A C 1
ATOM 2957 O O . ILE A 1 391 ? 14.962 76.546 15.264 1.00 19.06 391 ILE A O 1
ATOM 2962 N N . PRO A 1 392 ? 12.787 76.329 14.845 1.00 19.56 392 PRO A N 1
ATOM 2963 C CA . PRO A 1 392 ? 12.413 76.621 16.211 1.00 19.05 392 PRO A CA 1
ATOM 2964 C C . PRO A 1 392 ? 12.563 75.448 17.138 1.00 19.45 392 PRO A C 1
ATOM 2965 O O . PRO A 1 392 ? 12.146 74.343 16.806 1.00 18.79 392 PRO A O 1
ATOM 2969 N N . VAL A 1 393 ? 13.103 75.719 18.316 1.00 19.98 393 VAL A N 1
ATOM 2970 C CA . VAL A 1 393 ? 13.328 74.730 19.344 1.00 20.28 393 VAL A CA 1
ATOM 2971 C C . VAL A 1 393 ? 12.575 75.356 20.497 1.00 20.09 393 VAL A C 1
ATOM 2972 O O . VAL A 1 393 ? 13.092 76.226 21.155 1.00 19.66 393 VAL A O 1
ATOM 2976 N N . VAL A 1 394 ? 11.378 74.851 20.775 1.00 19.87 394 VAL A N 1
ATOM 2977 C CA . VAL A 1 394 ? 10.460 75.524 21.665 1.00 20.30 394 VAL A CA 1
ATOM 2978 C C . VAL A 1 394 ? 9.864 74.675 22.753 1.00 20.70 394 VAL A C 1
ATOM 2979 O O . VAL A 1 394 ? 9.627 73.507 22.554 1.00 21.12 394 VAL A O 1
ATOM 2983 N N . ALA A 1 395 ? 9.571 75.289 23.893 1.00 21.69 395 ALA A N 1
ATOM 2984 C CA . ALA A 1 395 ? 8.856 74.575 24.955 1.00 22.06 395 ALA A CA 1
ATOM 2985 C C . ALA A 1 395 ? 7.402 74.351 24.515 1.00 23.03 395 ALA A C 1
ATOM 2986 O O . ALA A 1 395 ? 6.837 75.164 23.756 1.00 21.31 395 ALA A O 1
ATOM 2988 N N . ARG A 1 396 ? 6.779 73.253 24.970 1.00 24.45 396 ARG A N 1
ATOM 2989 C CA . ARG A 1 396 ? 5.383 73.030 24.632 1.00 25.22 396 ARG A CA 1
ATOM 2990 C C . ARG A 1 396 ? 4.549 73.818 25.575 1.00 24.49 396 ARG A C 1
ATOM 2991 O O . ARG A 1 396 ? 3.999 73.300 26.536 1.00 24.48 396 ARG A O 1
ATOM 2999 N N . THR A 1 397 ? 4.434 75.094 25.298 1.00 24.54 397 THR A N 1
ATOM 3000 C CA . THR A 1 397 ? 3.609 75.922 26.124 1.00 24.14 397 THR A CA 1
ATOM 3001 C C . THR A 1 397 ? 2.838 76.841 25.199 1.00 22.82 397 THR A C 1
ATOM 3002 O O . THR A 1 397 ? 3.406 77.339 24.233 1.00 22.45 397 THR A O 1
ATOM 3006 N N . GLY A 1 398 ? 1.548 77.003 25.485 1.00 20.68 398 GLY A N 1
ATOM 3007 C CA . GLY A 1 398 ? 0.667 77.880 24.736 1.00 19.97 398 GLY A CA 1
ATOM 3008 C C . GLY A 1 398 ? 0.837 77.766 23.228 1.00 19.44 398 GLY A C 1
ATOM 3009 O O . GLY A 1 398 ? 0.821 76.679 22.647 1.00 18.74 398 GLY A O 1
ATOM 3010 N N . GLY A 1 399 ? 1.021 78.907 22.595 1.00 19.08 399 GLY A N 1
ATOM 3011 C CA . GLY A 1 399 ? 1.131 78.971 21.156 1.00 19.56 399 GLY A CA 1
ATOM 3012 C C . GLY A 1 399 ? 2.267 78.168 20.571 1.00 19.06 399 GLY A C 1
ATOM 3013 O O . GLY A 1 399 ? 2.181 77.664 19.477 1.00 18.88 399 GLY A O 1
ATOM 3014 N N . LEU A 1 400 ? 3.349 78.069 21.308 1.00 18.92 400 LEU A N 1
ATOM 3015 C CA . LEU A 1 400 ? 4.473 77.325 20.860 1.00 19.40 400 LEU A CA 1
ATOM 3016 C C . LEU A 1 400 ? 4.082 75.863 20.646 1.00 19.67 400 LEU A C 1
ATOM 3017 O O . LEU A 1 400 ? 4.516 75.231 19.705 1.00 21.39 400 LEU A O 1
ATOM 3022 N N . ALA A 1 401 ? 3.247 75.316 21.510 1.00 19.77 401 ALA A N 1
ATOM 3023 C CA . ALA A 1 401 ? 2.820 73.937 21.345 1.00 20.13 401 ALA A CA 1
ATOM 3024 C C . ALA A 1 401 ? 1.900 73.769 20.128 1.00 19.83 401 ALA A C 1
ATOM 3025 O O . ALA A 1 401 ? 1.778 72.703 19.649 1.00 20.69 401 ALA A O 1
ATOM 3027 N N . ASP A 1 402 ? 1.316 74.839 19.592 1.00 19.67 402 ASP A N 1
ATOM 3028 C CA . ASP A 1 402 ? 0.383 74.736 18.510 1.00 19.40 402 ASP A CA 1
ATOM 3029 C C . ASP A 1 402 ? 0.971 74.950 17.140 1.00 18.96 402 ASP A C 1
ATOM 3030 O O . ASP A 1 402 ? 0.360 74.601 16.160 1.00 20.08 402 ASP A O 1
ATOM 3035 N N . THR A 1 403 ? 2.133 75.541 17.054 1.00 18.56 403 THR A N 1
ATOM 3036 C CA . THR A 1 403 ? 2.632 75.985 15.765 1.00 18.97 403 THR A CA 1
ATOM 3037 C C . THR A 1 403 ? 3.920 75.368 15.229 1.00 18.88 403 THR A C 1
ATOM 3038 O O . THR A 1 403 ? 4.477 75.832 14.220 1.00 20.25 403 THR A O 1
ATOM 3042 N N . VAL A 1 404 ? 4.403 74.362 15.898 1.00 18.39 404 VAL A N 1
ATOM 3043 C CA . VAL A 1 404 ? 5.593 73.700 15.483 1.00 19.81 404 VAL A CA 1
ATOM 3044 C C . VAL A 1 404 ? 5.237 72.247 15.425 1.00 20.38 404 VAL A C 1
ATOM 3045 O O . VAL A 1 404 ? 4.492 71.782 16.278 1.00 21.19 404 VAL A O 1
ATOM 3049 N N . ILE A 1 405 ? 5.656 71.554 14.360 1.00 21.04 405 ILE A N 1
ATOM 3050 C CA . ILE A 1 405 ? 5.471 70.118 14.284 1.00 20.86 405 ILE A CA 1
ATOM 3051 C C . ILE A 1 405 ? 6.761 69.438 14.714 1.00 20.91 405 ILE A C 1
ATOM 3052 O O . ILE A 1 405 ? 7.774 69.461 14.014 1.00 19.65 405 ILE A O 1
ATOM 3057 N N . ASP A 1 406 ? 6.694 68.812 15.884 1.00 21.03 406 ASP A N 1
ATOM 3058 C CA . ASP A 1 406 ? 7.856 68.223 16.499 1.00 20.98 406 ASP A CA 1
ATOM 3059 C C . ASP A 1 406 ? 8.449 67.110 15.648 1.00 20.71 406 ASP A C 1
ATOM 3060 O O . ASP A 1 406 ? 7.750 66.320 15.004 1.00 20.99 406 ASP A O 1
ATOM 3065 N N . ALA A 1 407 ? 9.771 67.063 15.657 1.00 20.77 407 ALA A N 1
ATOM 3066 C CA . ALA A 1 407 ? 10.533 66.083 14.906 1.00 19.84 407 ALA A CA 1
ATOM 3067 C C . ALA A 1 407 ? 10.707 64.810 15.701 1.00 18.85 407 ALA A C 1
ATOM 3068 O O . ALA A 1 407 ? 11.786 64.520 16.194 1.00 17.67 407 ALA A O 1
ATOM 3070 N N . ASN A 1 408 ? 9.607 64.049 15.804 1.00 17.59 408 ASN A N 1
ATOM 3071 C CA . ASN A 1 408 ? 9.619 62.770 16.425 1.00 15.75 408 ASN A CA 1
ATOM 3072 C C . ASN A 1 408 ? 9.768 61.740 15.333 1.00 15.67 408 ASN A C 1
ATOM 3073 O O . ASN A 1 408 ? 9.713 62.056 14.118 1.00 17.15 408 ASN A O 1
ATOM 3078 N N . HIS A 1 409 ? 10.004 60.517 15.742 1.00 12.84 409 HIS A N 1
ATOM 3079 C CA . HIS A 1 409 ? 10.138 59.480 14.797 1.00 13.09 409 HIS A CA 1
ATOM 3080 C C . HIS A 1 409 ? 9.060 59.543 13.713 1.00 12.24 409 HIS A C 1
ATOM 3081 O O . HIS A 1 409 ? 9.379 59.419 12.563 1.00 10.40 409 HIS A O 1
ATOM 3088 N N . ALA A 1 410 ? 7.799 59.696 14.084 1.00 12.08 410 ALA A N 1
ATOM 3089 C CA . ALA A 1 410 ? 6.732 59.627 13.103 1.00 12.36 410 ALA A CA 1
ATOM 3090 C C . ALA A 1 410 ? 6.756 60.767 12.129 1.00 11.36 410 ALA A C 1
ATOM 3091 O O . ALA A 1 410 ? 6.586 60.568 11.006 1.00 8.81 410 ALA A O 1
ATOM 3093 N N . ALA A 1 411 ? 7.019 61.953 12.606 1.00 13.66 411 ALA A N 1
ATOM 3094 C CA . ALA A 1 411 ? 7.011 63.127 11.785 1.00 15.80 411 ALA A CA 1
ATOM 3095 C C . ALA A 1 411 ? 8.209 63.141 10.793 1.00 16.88 411 ALA A C 1
ATOM 3096 O O . ALA A 1 411 ? 8.083 63.576 9.650 1.00 14.51 411 ALA A O 1
ATOM 3098 N N . LEU A 1 412 ? 9.345 62.633 11.252 1.00 17.53 412 LEU A N 1
ATOM 3099 C CA . LEU A 1 412 ? 10.467 62.509 10.402 1.00 17.78 412 LEU A CA 1
ATOM 3100 C C . LEU A 1 412 ? 10.226 61.453 9.392 1.00 17.63 412 LEU A C 1
ATOM 3101 O O . LEU A 1 412 ? 10.666 61.587 8.283 1.00 18.03 412 LEU A O 1
ATOM 3106 N N . ALA A 1 413 ? 9.482 60.415 9.731 1.00 17.72 413 ALA A N 1
ATOM 3107 C CA . ALA A 1 413 ? 9.224 59.352 8.770 1.00 16.95 413 ALA A CA 1
ATOM 3108 C C . ALA A 1 413 ? 8.301 59.813 7.650 1.00 17.39 413 ALA A C 1
ATOM 3109 O O . ALA A 1 413 ? 8.379 59.319 6.533 1.00 16.93 413 ALA A O 1
ATOM 3111 N N . SER A 1 414 ? 7.382 60.709 7.950 1.00 18.21 414 SER A N 1
ATOM 3112 C CA . SER A 1 414 ? 6.500 61.219 6.917 1.00 19.55 414 SER A CA 1
ATOM 3113 C C . SER A 1 414 ? 7.029 62.552 6.420 1.00 19.43 414 SER A C 1
ATOM 3114 O O . SER A 1 414 ? 6.421 63.168 5.596 1.00 19.80 414 SER A O 1
ATOM 3117 N N . LYS A 1 415 ? 8.174 62.971 6.936 1.00 19.79 415 LYS A N 1
ATOM 3118 C CA . LYS A 1 415 ? 8.774 64.204 6.536 1.00 20.80 415 LYS A CA 1
ATOM 3119 C C . LYS A 1 415 ? 7.804 65.332 6.694 1.00 21.41 415 LYS A C 1
ATOM 3120 O O . LYS A 1 415 ? 7.680 66.184 5.804 1.00 21.71 415 LYS A O 1
ATOM 3126 N N . ALA A 1 416 ? 7.165 65.388 7.860 1.00 20.80 416 ALA A N 1
ATOM 3127 C CA . ALA A 1 416 ? 6.250 66.447 8.170 1.00 20.30 416 ALA A CA 1
ATOM 3128 C C . ALA A 1 416 ? 6.713 67.369 9.276 1.00 20.08 416 ALA A C 1
ATOM 3129 O O . ALA A 1 416 ? 6.038 68.343 9.534 1.00 21.18 416 ALA A O 1
ATOM 3131 N N . ALA A 1 417 ? 7.835 67.061 9.923 1.00 18.63 417 ALA A N 1
ATOM 3132 C CA . ALA A 1 417 ? 8.380 67.814 11.038 1.00 18.35 417 ALA A CA 1
ATOM 3133 C C . ALA A 1 417 ? 8.890 69.209 10.673 1.00 19.27 417 ALA A C 1
ATOM 3134 O O . ALA A 1 417 ? 9.581 69.368 9.691 1.00 18.34 417 ALA A O 1
ATOM 3136 N N . THR A 1 418 ? 8.613 70.210 11.514 1.00 19.53 418 THR A N 1
ATOM 3137 C CA . THR A 1 418 ? 9.194 71.523 11.277 1.00 19.39 418 THR A CA 1
ATOM 3138 C C . THR A 1 418 ? 10.106 72.034 12.396 1.00 18.89 418 THR A C 1
ATOM 3139 O O . THR A 1 418 ? 10.800 73.021 12.240 1.00 19.49 418 THR A O 1
ATOM 3143 N N . GLY A 1 419 ? 10.172 71.364 13.503 1.00 18.97 419 GLY A N 1
ATOM 3144 C CA . GLY A 1 419 ? 11.000 71.907 14.550 1.00 19.65 419 GLY A CA 1
ATOM 3145 C C . GLY A 1 419 ? 11.049 70.981 15.692 1.00 19.62 419 GLY A C 1
ATOM 3146 O O . GLY A 1 419 ? 10.708 69.844 15.495 1.00 21.20 419 GLY A O 1
ATOM 3147 N N . VAL A 1 420 ? 11.572 71.444 16.819 1.00 19.88 420 VAL A N 1
ATOM 3148 C CA . VAL A 1 420 ? 11.751 70.671 18.008 1.00 19.96 420 VAL A CA 1
ATOM 3149 C C . VAL A 1 420 ? 10.957 71.207 19.213 1.00 21.17 420 VAL A C 1
ATOM 3150 O O . VAL A 1 420 ? 11.141 72.335 19.574 1.00 22.05 420 VAL A O 1
ATOM 3154 N N . GLN A 1 421 ? 10.090 70.408 19.837 1.00 21.73 421 GLN A N 1
ATOM 3155 C CA . GLN A 1 421 ? 9.382 70.845 21.025 1.00 23.15 421 GLN A CA 1
ATOM 3156 C C . GLN A 1 421 ? 9.822 69.970 22.151 1.00 23.50 421 GLN A C 1
ATOM 3157 O O . GLN A 1 421 ? 10.190 68.825 21.922 1.00 23.59 421 GLN A O 1
ATOM 3163 N N . PHE A 1 422 ? 9.765 70.498 23.371 1.00 23.92 422 PHE A N 1
ATOM 3164 C CA . PHE A 1 422 ? 10.098 69.722 24.548 1.00 24.24 422 PHE A CA 1
ATOM 3165 C C . PHE A 1 422 ? 9.167 70.044 25.716 1.00 24.96 422 PHE A C 1
ATOM 3166 O O . PHE A 1 422 ? 8.738 71.155 25.872 1.00 24.93 422 PHE A O 1
ATOM 3174 N N . SER A 1 423 ? 8.913 69.045 26.541 1.00 25.45 423 SER A N 1
ATOM 3175 C CA . SER A 1 423 ? 8.096 69.173 27.714 1.00 26.73 423 SER A CA 1
ATOM 3176 C C . SER A 1 423 ? 8.518 68.032 28.599 1.00 26.59 423 SER A C 1
ATOM 3177 O O . SER A 1 423 ? 8.834 66.982 28.092 1.00 26.77 423 SER A O 1
ATOM 3180 N N . PRO A 1 424 ? 8.497 68.206 29.915 1.00 26.50 424 PRO A N 1
ATOM 3181 C CA . PRO A 1 424 ? 8.052 69.434 30.559 1.00 25.63 424 PRO A CA 1
ATOM 3182 C C . PRO A 1 424 ? 9.087 70.463 30.318 1.00 24.36 424 PRO A C 1
ATOM 3183 O O . PRO A 1 424 ? 10.111 70.149 29.723 1.00 23.86 424 PRO A O 1
ATOM 3187 N N . VAL A 1 425 ? 8.838 71.659 30.808 1.00 23.63 425 VAL A N 1
ATOM 3188 C CA . VAL A 1 425 ? 9.733 72.769 30.595 1.00 23.53 425 VAL A CA 1
ATOM 3189 C C . VAL A 1 425 ? 10.717 72.812 31.690 1.00 23.07 425 VAL A C 1
ATOM 3190 O O . VAL A 1 425 ? 10.533 73.549 32.633 1.00 24.92 425 VAL A O 1
ATOM 3194 N N . THR A 1 426 ? 11.775 72.028 31.556 1.00 22.77 426 THR A N 1
ATOM 3195 C CA . THR A 1 426 ? 12.853 71.960 32.554 1.00 21.69 426 THR A CA 1
ATOM 3196 C C . THR A 1 426 ? 14.189 72.028 31.867 1.00 21.92 426 THR A C 1
ATOM 3197 O O . THR A 1 426 ? 14.303 71.966 30.629 1.00 21.00 426 THR A O 1
ATOM 3201 N N . LEU A 1 427 ? 15.222 72.100 32.669 1.00 22.18 427 LEU A N 1
ATOM 3202 C CA . LEU A 1 427 ? 16.555 72.150 32.121 1.00 22.99 427 LEU A CA 1
ATOM 3203 C C . LEU A 1 427 ? 16.845 70.825 31.407 1.00 23.07 427 LEU A C 1
ATOM 3204 O O . LEU A 1 427 ? 17.380 70.812 30.321 1.00 22.55 427 LEU A O 1
ATOM 3209 N N . ASP A 1 428 ? 16.447 69.718 32.034 1.00 23.80 428 ASP A N 1
ATOM 3210 C CA . ASP A 1 428 ? 16.655 68.393 31.457 1.00 24.47 428 ASP A CA 1
ATOM 3211 C C . ASP A 1 428 ? 15.954 68.341 30.084 1.00 23.29 428 ASP A C 1
ATOM 3212 O O . ASP A 1 428 ? 16.541 67.889 29.090 1.00 22.35 428 ASP A O 1
ATOM 3217 N N . GLY A 1 429 ? 14.718 68.820 30.046 1.00 21.69 429 GLY A N 1
ATOM 3218 C CA . GLY A 1 429 ? 13.940 68.814 28.819 1.00 21.44 429 GLY A CA 1
ATOM 3219 C C . GLY A 1 429 ? 14.594 69.674 27.767 1.00 20.91 429 GLY A C 1
ATOM 3220 O O . GLY A 1 429 ? 14.634 69.310 26.601 1.00 21.38 429 GLY A O 1
ATOM 3221 N N . LEU A 1 430 ? 15.154 70.795 28.206 1.00 19.96 430 LEU A N 1
ATOM 3222 C CA . LEU A 1 430 ? 15.807 71.720 27.324 1.00 18.94 430 LEU A CA 1
ATOM 3223 C C . LEU A 1 430 ? 17.110 71.151 26.751 1.00 19.01 430 LEU A C 1
ATOM 3224 O O . LEU A 1 430 ? 17.374 71.301 25.564 1.00 18.40 430 LEU A O 1
ATOM 3229 N N . LYS A 1 431 ? 17.956 70.574 27.594 1.00 19.00 431 LYS A N 1
ATOM 3230 C CA . LYS A 1 431 ? 19.201 70.027 27.113 1.00 19.64 431 LYS A CA 1
ATOM 3231 C C . LYS A 1 431 ? 18.920 68.901 26.112 1.00 20.13 431 LYS A C 1
ATOM 3232 O O . LYS A 1 431 ? 19.651 68.687 25.149 1.00 18.87 431 LYS A O 1
ATOM 3238 N N . GLN A 1 432 ? 17.830 68.194 26.355 1.00 20.82 432 GLN A N 1
ATOM 3239 C CA . GLN A 1 432 ? 17.418 67.105 25.510 1.00 21.66 432 GLN A CA 1
ATOM 3240 C C . GLN A 1 432 ? 17.013 67.646 24.138 1.00 20.77 432 GLN A C 1
ATOM 3241 O O . GLN A 1 432 ? 17.429 67.134 23.088 1.00 21.04 432 GLN A O 1
ATOM 3247 N N . ALA A 1 433 ? 16.261 68.723 24.153 1.00 19.85 433 ALA A N 1
ATOM 3248 C CA . ALA A 1 433 ? 15.828 69.336 22.926 1.00 20.34 433 ALA A CA 1
ATOM 3249 C C . ALA A 1 433 ? 17.031 69.776 22.106 1.00 19.69 433 ALA A C 1
ATOM 3250 O O . ALA A 1 433 ? 17.045 69.607 20.888 1.00 18.61 433 ALA A O 1
ATOM 3252 N N . ILE A 1 434 ? 17.992 70.379 22.792 1.00 19.43 434 ILE A N 1
ATOM 3253 C CA . ILE A 1 434 ? 19.159 70.939 22.159 1.00 20.37 434 ILE A CA 1
ATOM 3254 C C . ILE A 1 434 ? 19.938 69.840 21.493 1.00 21.40 434 ILE A C 1
ATOM 3255 O O . ILE A 1 434 ? 20.279 69.976 20.302 1.00 20.57 434 ILE A O 1
ATOM 3260 N N . ARG A 1 435 ? 20.175 68.746 22.242 1.00 21.71 435 ARG A N 1
ATOM 3261 C CA . ARG A 1 435 ? 20.971 67.652 21.736 1.00 23.01 435 ARG A CA 1
ATOM 3262 C C . ARG A 1 435 ? 20.356 67.126 20.487 1.00 23.00 435 ARG A C 1
ATOM 3263 O O . ARG A 1 435 ? 21.039 66.757 19.519 1.00 23.10 435 ARG A O 1
ATOM 3271 N N . ARG A 1 436 ? 19.047 67.055 20.514 1.00 22.95 436 ARG A N 1
ATOM 3272 C CA . ARG A 1 436 ? 18.339 66.516 19.395 1.00 23.67 436 ARG A CA 1
ATOM 3273 C C . ARG A 1 436 ? 18.557 67.374 18.152 1.00 21.70 436 ARG A C 1
ATOM 3274 O O . ARG A 1 436 ? 18.886 66.899 17.063 1.00 21.18 436 ARG A O 1
ATOM 3282 N N . THR A 1 437 ? 18.436 68.661 18.352 1.00 20.63 437 THR A N 1
ATOM 3283 C CA . THR A 1 437 ? 18.639 69.629 17.285 1.00 20.21 437 THR A CA 1
ATOM 3284 C C . THR A 1 437 ? 20.001 69.513 16.565 1.00 19.83 437 THR A C 1
ATOM 3285 O O . THR A 1 437 ? 20.073 69.632 15.341 1.00 18.19 437 THR A O 1
ATOM 3289 N N . VAL A 1 438 ? 21.045 69.349 17.363 1.00 19.66 438 VAL A N 1
ATOM 3290 C CA . VAL A 1 438 ? 22.403 69.181 16.873 1.00 20.67 438 VAL A CA 1
ATOM 3291 C C . VAL A 1 438 ? 22.489 67.870 16.121 1.00 20.96 438 VAL A C 1
ATOM 3292 O O . VAL A 1 438 ? 23.063 67.793 15.066 1.00 20.54 438 VAL A O 1
ATOM 3296 N N . ARG A 1 439 ? 21.942 66.818 16.674 1.00 22.01 439 ARG A N 1
ATOM 3297 C CA . ARG A 1 439 ? 21.948 65.577 15.924 1.00 22.96 439 ARG A CA 1
ATOM 3298 C C . ARG A 1 439 ? 21.267 65.834 14.569 1.00 21.56 439 ARG A C 1
ATOM 3299 O O . ARG A 1 439 ? 21.799 65.484 13.549 1.00 21.65 439 ARG A O 1
ATOM 3307 N N . TYR A 1 440 ? 20.112 66.484 14.560 1.00 21.67 440 TYR A N 1
ATOM 3308 C CA . TYR A 1 440 ? 19.404 66.775 13.298 1.00 21.65 440 TYR A CA 1
ATOM 3309 C C . TYR A 1 440 ? 20.223 67.630 12.331 1.00 21.60 440 TYR A C 1
ATOM 3310 O O . TYR A 1 440 ? 20.294 67.371 11.160 1.00 21.43 440 TYR A O 1
ATOM 3319 N N . TYR A 1 441 ? 20.875 68.642 12.852 1.00 22.44 441 TYR A N 1
ATOM 3320 C CA . TYR A 1 441 ? 21.701 69.505 12.070 1.00 22.62 441 TYR A CA 1
ATOM 3321 C C . TYR A 1 441 ? 22.777 68.762 11.300 1.00 23.17 441 TYR A C 1
ATOM 3322 O O . TYR A 1 441 ? 23.086 69.110 10.167 1.00 22.10 441 TYR A O 1
ATOM 3331 N N . HIS A 1 442 ? 23.380 67.752 11.928 1.00 23.75 442 HIS A N 1
ATOM 3332 C CA . HIS A 1 442 ? 24.423 66.976 11.280 1.00 24.06 442 HIS A CA 1
ATOM 3333 C C . HIS A 1 442 ? 23.868 65.945 10.268 1.00 23.97 442 HIS A C 1
ATOM 3334 O O . HIS A 1 442 ? 24.590 65.078 9.806 1.00 24.57 442 HIS A O 1
ATOM 3341 N N . ASP A 1 443 ? 22.590 66.050 9.928 1.00 23.28 443 ASP A N 1
ATOM 3342 C CA . ASP A 1 443 ? 21.964 65.230 8.910 1.00 23.06 443 ASP A CA 1
ATOM 3343 C C . ASP A 1 443 ? 21.297 66.244 7.949 1.00 22.77 443 ASP A C 1
ATOM 3344 O O . ASP A 1 443 ? 20.108 66.586 8.057 1.00 19.97 443 ASP A O 1
ATOM 3349 N N . PRO A 1 444 ? 22.097 66.755 7.028 1.00 22.91 444 PRO A N 1
ATOM 3350 C CA . PRO A 1 444 ? 21.674 67.845 6.160 1.00 22.79 444 PRO A CA 1
ATOM 3351 C C . PRO A 1 444 ? 20.422 67.575 5.359 1.00 22.24 444 PRO A C 1
ATOM 3352 O O . PRO A 1 444 ? 19.634 68.477 5.223 1.00 21.79 444 PRO A O 1
ATOM 3356 N N . LYS A 1 445 ? 20.245 66.379 4.825 1.00 23.01 445 LYS A N 1
ATOM 3357 C CA . LYS A 1 445 ? 19.073 66.076 4.021 1.00 24.06 445 LYS A CA 1
ATOM 3358 C C . LYS A 1 445 ? 17.820 66.269 4.859 1.00 24.24 445 LYS A C 1
ATOM 3359 O O . LYS A 1 445 ? 16.814 66.795 4.381 1.00 22.51 445 LYS A O 1
ATOM 3365 N N . LEU A 1 446 ? 17.908 65.879 6.133 1.00 24.13 446 LEU A N 1
ATOM 3366 C CA . LEU A 1 446 ? 16.798 66.038 7.072 1.00 24.08 446 LEU A CA 1
ATOM 3367 C C . LEU A 1 446 ? 16.590 67.517 7.446 1.00 23.59 446 LEU A C 1
ATOM 3368 O O . LEU A 1 446 ? 15.514 68.089 7.336 1.00 23.16 446 LEU A O 1
ATOM 3373 N N . TRP A 1 447 ? 17.657 68.152 7.855 1.00 23.54 447 TRP A N 1
ATOM 3374 C CA . TRP A 1 447 ? 17.600 69.519 8.238 1.00 23.20 447 TRP A CA 1
ATOM 3375 C C . TRP A 1 447 ? 17.040 70.426 7.128 1.00 22.22 447 TRP A C 1
ATOM 3376 O O . TRP A 1 447 ? 16.133 71.206 7.387 1.00 20.82 447 TRP A O 1
ATOM 3387 N N . THR A 1 448 ? 17.526 70.318 5.900 1.00 20.75 448 THR A N 1
ATOM 3388 C CA . THR A 1 448 ? 17.077 71.253 4.896 1.00 20.93 448 THR A CA 1
ATOM 3389 C C . THR A 1 448 ? 15.629 71.012 4.578 1.00 21.07 448 THR A C 1
ATOM 3390 O O . THR A 1 448 ? 14.855 71.952 4.268 1.00 21.07 448 THR A O 1
ATOM 3394 N N . GLN A 1 449 ? 15.245 69.767 4.690 1.00 20.96 449 GLN A N 1
ATOM 3395 C CA . GLN A 1 449 ? 13.876 69.414 4.464 1.00 22.53 449 GLN A CA 1
ATOM 3396 C C . GLN A 1 449 ? 12.998 70.048 5.510 1.00 22.96 449 GLN A C 1
ATOM 3397 O O . GLN A 1 449 ? 11.917 70.507 5.192 1.00 23.11 449 GLN A O 1
ATOM 3403 N N . MET A 1 450 ? 13.430 70.046 6.767 1.00 23.81 450 MET A N 1
ATOM 3404 C CA . MET A 1 450 ? 12.653 70.666 7.812 1.00 23.58 450 MET A CA 1
ATOM 3405 C C . MET A 1 450 ? 12.483 72.147 7.523 1.00 23.32 450 MET A C 1
ATOM 3406 O O . MET A 1 450 ? 11.439 72.744 7.773 1.00 22.17 450 MET A O 1
ATOM 3411 N N . GLN A 1 451 ? 13.534 72.733 6.986 1.00 22.67 451 GLN A N 1
ATOM 3412 C CA . GLN A 1 451 ? 13.516 74.144 6.732 1.00 22.07 451 GLN A CA 1
ATOM 3413 C C . GLN A 1 451 ? 12.505 74.503 5.640 1.00 21.22 451 GLN A C 1
ATOM 3414 O O . GLN A 1 451 ? 11.701 75.359 5.792 1.00 20.38 451 GLN A O 1
ATOM 3420 N N . LYS A 1 452 ? 12.609 73.839 4.529 1.00 21.68 452 LYS A N 1
ATOM 3421 C CA . LYS A 1 452 ? 11.761 74.074 3.379 1.00 22.91 452 LYS A CA 1
ATOM 3422 C C . LYS A 1 452 ? 10.302 73.938 3.784 1.00 22.84 452 LYS A C 1
ATOM 3423 O O . LYS A 1 452 ? 9.492 74.718 3.389 1.00 22.51 452 LYS A O 1
ATOM 3429 N N . LEU A 1 453 ? 9.979 72.951 4.609 1.00 23.19 453 LEU A N 1
ATOM 3430 C CA . LEU A 1 453 ? 8.628 72.776 5.046 1.00 23.70 453 LEU A CA 1
ATOM 3431 C C . LEU A 1 453 ? 8.204 73.920 5.951 1.00 23.62 453 LEU A C 1
ATOM 3432 O O . LEU A 1 453 ? 7.119 74.489 5.830 1.00 24.63 453 LEU A O 1
ATOM 3437 N N . GLY A 1 454 ? 9.045 74.273 6.889 1.00 22.11 454 GLY A N 1
ATOM 3438 C CA . GLY A 1 454 ? 8.658 75.323 7.789 1.00 21.90 454 GLY A CA 1
ATOM 3439 C C . GLY A 1 454 ? 8.416 76.589 7.012 1.00 20.46 454 GLY A C 1
ATOM 3440 O O . GLY A 1 454 ? 7.452 77.321 7.270 1.00 19.47 454 GLY A O 1
ATOM 3441 N N . MET A 1 455 ? 9.265 76.800 6.012 1.00 19.73 455 MET A N 1
ATOM 3442 C CA . MET A 1 455 ? 9.177 77.976 5.165 1.00 19.62 455 MET A CA 1
ATOM 3443 C C . MET A 1 455 ? 7.944 78.082 4.292 1.00 19.52 455 MET A C 1
ATOM 3444 O O . MET A 1 455 ? 7.635 79.145 3.803 1.00 18.77 455 MET A O 1
ATOM 3449 N N . LYS A 1 456 ? 7.272 76.979 4.059 1.00 20.60 456 LYS A N 1
ATOM 3450 C CA . LYS A 1 456 ? 6.030 77.017 3.318 1.00 23.68 456 LYS A CA 1
ATOM 3451 C C . LYS A 1 456 ? 4.823 77.083 4.279 1.00 23.89 456 LYS A C 1
ATOM 3452 O O . LYS A 1 456 ? 3.712 77.045 3.843 1.00 24.66 456 LYS A O 1
ATOM 3458 N N . SER A 1 457 ? 5.024 77.183 5.580 1.00 23.50 457 SER A N 1
ATOM 3459 C CA . SER A 1 457 ? 3.852 77.258 6.478 1.00 23.97 457 SER A CA 1
ATOM 3460 C C . SER A 1 457 ? 3.112 78.549 6.316 1.00 23.21 457 SER A C 1
ATOM 3461 O O . SER A 1 457 ? 3.705 79.600 6.300 1.00 23.04 457 SER A O 1
ATOM 3464 N N . ASP A 1 458 ? 1.800 78.501 6.267 1.00 23.86 458 ASP A N 1
ATOM 3465 C CA . ASP A 1 458 ? 1.067 79.763 6.106 1.00 23.66 458 ASP A CA 1
ATOM 3466 C C . ASP A 1 458 ? 0.896 80.342 7.500 1.00 23.10 458 ASP A C 1
ATOM 3467 O O . ASP A 1 458 ? 0.146 79.815 8.313 1.00 22.59 458 ASP A O 1
ATOM 3472 N N . VAL A 1 459 ? 1.644 81.396 7.790 1.00 22.55 459 VAL A N 1
ATOM 3473 C CA . VAL A 1 459 ? 1.641 81.962 9.124 1.00 21.44 459 VAL A CA 1
ATOM 3474 C C . VAL A 1 459 ? 1.093 83.371 9.003 1.00 20.66 459 VAL A C 1
ATOM 3475 O O . VAL A 1 459 ? 1.163 84.133 9.943 1.00 18.96 459 VAL A O 1
ATOM 3479 N N . SER A 1 460 ? 0.526 83.686 7.832 1.00 19.70 460 SER A N 1
ATOM 3480 C CA . SER A 1 460 ? -0.054 84.997 7.574 1.00 20.51 460 SER A CA 1
ATOM 3481 C C . SER A 1 460 ? -1.309 85.359 8.396 1.00 19.87 460 SER A C 1
ATOM 3482 O O . SER A 1 460 ? -2.055 84.508 8.852 1.00 19.88 460 SER A O 1
ATOM 3485 N N . TRP A 1 461 ? -1.567 86.653 8.512 1.00 19.56 461 TRP A N 1
ATOM 3486 C CA . TRP A 1 461 ? -2.765 87.103 9.176 1.00 19.23 461 TRP A CA 1
ATOM 3487 C C . TRP A 1 461 ? -4.027 86.599 8.460 1.00 19.08 461 TRP A C 1
ATOM 3488 O O . TRP A 1 461 ? -4.994 86.206 9.083 1.00 18.08 461 TRP A O 1
ATOM 3499 N N . GLU A 1 462 ? -4.005 86.594 7.153 1.00 19.52 462 GLU A N 1
ATOM 3500 C CA . GLU A 1 462 ? -5.172 86.140 6.396 1.00 21.66 462 GLU A CA 1
ATOM 3501 C C . GLU A 1 462 ? -5.654 84.751 6.764 1.00 21.57 462 GLU A C 1
ATOM 3502 O O . GLU A 1 462 ? -6.870 84.480 6.749 1.00 21.38 462 GLU A O 1
ATOM 3508 N N . LYS A 1 463 ? -4.687 83.860 6.991 1.00 21.37 463 LYS A N 1
ATOM 3509 C CA . LYS A 1 463 ? -4.978 82.510 7.406 1.00 21.09 463 LYS A CA 1
ATOM 3510 C C . LYS A 1 463 ? -5.650 82.552 8.767 1.00 20.21 463 LYS A C 1
ATOM 3511 O O . LYS A 1 463 ? -6.691 81.932 8.988 1.00 19.52 463 LYS A O 1
ATOM 3517 N N . SER A 1 464 ? -5.041 83.281 9.690 1.00 19.14 464 SER A N 1
ATOM 3518 C CA . SER A 1 464 ? -5.625 83.467 11.006 1.00 19.55 464 SER A CA 1
ATOM 3519 C C . SER A 1 464 ? -6.998 84.123 10.922 1.00 19.35 464 SER A C 1
ATOM 3520 O O . SER A 1 464 ? -7.956 83.698 11.586 1.00 18.27 464 SER A O 1
ATOM 3523 N N . ALA A 1 465 ? -7.110 85.135 10.059 1.00 18.79 465 ALA A N 1
ATOM 3524 C CA . ALA A 1 465 ? -8.378 85.797 9.887 1.00 19.32 465 ALA A CA 1
ATOM 3525 C C . ALA A 1 465 ? -9.457 84.824 9.310 1.00 19.41 465 ALA A C 1
ATOM 3526 O O . ALA A 1 465 ? -10.628 84.879 9.716 1.00 19.52 465 ALA A O 1
ATOM 3528 N N . GLY A 1 466 ? -9.084 83.937 8.408 1.00 18.19 466 GLY A N 1
ATOM 3529 C CA . GLY A 1 466 ? -10.055 82.975 7.918 1.00 19.09 466 GLY A CA 1
ATOM 3530 C C . GLY A 1 466 ? -10.667 82.131 9.026 1.00 20.05 466 GLY A C 1
ATOM 3531 O O . GLY A 1 466 ? -11.792 81.677 8.917 1.00 21.49 466 GLY A O 1
ATOM 3532 N N . LEU A 1 467 ? -9.938 81.897 10.105 1.00 20.06 467 LEU A N 1
ATOM 3533 C CA . LEU A 1 467 ? -10.478 81.114 11.193 1.00 20.61 467 LEU A CA 1
ATOM 3534 C C . LEU A 1 467 ? -11.478 81.913 12.040 1.00 20.09 467 LEU A C 1
ATOM 3535 O O . LEU A 1 467 ? -12.415 81.341 12.577 1.00 19.12 467 LEU A O 1
ATOM 3540 N N . TYR A 1 468 ? -11.246 83.219 12.163 1.00 19.64 468 TYR A N 1
ATOM 3541 C CA . TYR A 1 468 ? -12.159 84.107 12.848 1.00 19.64 468 TYR A CA 1
ATOM 3542 C C . TYR A 1 468 ? -13.470 84.227 12.074 1.00 19.50 468 TYR A C 1
ATOM 3543 O O . TYR A 1 468 ? -14.527 84.238 12.693 1.00 20.15 468 TYR A O 1
ATOM 3552 N N . ALA A 1 469 ? -13.388 84.293 10.759 1.00 18.87 469 ALA A N 1
ATOM 3553 C CA . ALA A 1 469 ? -14.548 84.403 9.892 1.00 19.76 469 ALA A CA 1
ATOM 3554 C C . ALA A 1 469 ? -15.479 83.213 10.021 1.00 19.81 469 ALA A C 1
ATOM 3555 O O . ALA A 1 469 ? -16.688 83.353 10.110 1.00 18.98 469 ALA A O 1
ATOM 3557 N N . ALA A 1 470 ? -14.890 82.034 10.038 1.00 20.63 470 ALA A N 1
ATOM 3558 C CA . ALA A 1 470 ? -15.649 80.805 10.191 1.00 21.09 470 ALA A CA 1
ATOM 3559 C C . ALA A 1 470 ? -16.431 80.825 11.484 1.00 20.94 470 ALA A C 1
ATOM 3560 O O . ALA A 1 470 ? -17.568 80.381 11.516 1.00 21.19 470 ALA A O 1
ATOM 3562 N N . LEU A 1 471 ? -15.773 81.317 12.528 1.00 20.92 471 LEU A N 1
ATOM 3563 C CA . LEU A 1 471 ? -16.348 81.488 13.852 1.00 21.03 471 LEU A CA 1
ATOM 3564 C C . LEU A 1 471 ? -17.445 82.579 13.840 1.00 20.50 471 LEU A C 1
ATOM 3565 O O . LEU A 1 471 ? -18.518 82.352 14.336 1.00 19.50 471 LEU A O 1
ATOM 3570 N N . TYR A 1 472 ? -17.135 83.747 13.272 1.00 20.63 472 TYR A N 1
ATOM 3571 C CA . TYR A 1 472 ? -18.079 84.832 13.114 1.00 21.03 472 TYR A CA 1
ATOM 3572 C C . TYR A 1 472 ? -19.322 84.297 12.443 1.00 21.36 472 TYR A C 1
ATOM 3573 O O . TYR A 1 472 ? -20.404 84.403 12.989 1.00 21.47 472 TYR A O 1
ATOM 3582 N N . SER A 1 473 ? -19.156 83.701 11.263 1.00 22.30 473 SER A N 1
ATOM 3583 C CA . SER A 1 473 ? -20.286 83.188 10.503 1.00 23.40 473 SER A CA 1
ATOM 3584 C C . SER A 1 473 ? -21.041 82.126 11.288 1.00 24.07 473 SER A C 1
ATOM 3585 O O . SER A 1 473 ? -22.245 81.976 11.150 1.00 23.35 473 SER A O 1
ATOM 3588 N N . GLN A 1 474 ? -20.320 81.374 12.092 1.00 25.74 474 GLN A N 1
ATOM 3589 C CA . GLN A 1 474 ? -20.924 80.377 12.957 1.00 27.33 474 GLN A CA 1
ATOM 3590 C C . GLN A 1 474 ? -21.736 81.039 14.094 1.00 27.93 474 GLN A C 1
ATOM 3591 O O . GLN A 1 474 ? -22.835 80.574 14.427 1.00 27.69 474 GLN A O 1
ATOM 3597 N N . LEU A 1 475 ? -21.198 82.101 14.695 1.00 27.95 475 LEU A N 1
ATOM 3598 C CA . LEU A 1 475 ? -21.901 82.782 15.745 1.00 28.76 475 LEU A CA 1
ATOM 3599 C C . LEU A 1 475 ? -23.074 83.468 15.100 1.00 29.56 475 LEU A C 1
ATOM 3600 O O . LEU A 1 475 ? -24.174 83.348 15.585 1.00 29.66 475 LEU A O 1
ATOM 3605 N N . ILE A 1 476 ? -22.881 84.144 13.977 1.00 30.25 476 ILE A N 1
ATOM 3606 C CA . ILE A 1 476 ? -24.043 84.767 13.346 1.00 31.46 476 ILE A CA 1
ATOM 3607 C C . ILE A 1 476 ? -25.001 83.679 12.802 1.00 32.04 476 ILE A C 1
ATOM 3608 O O . ILE A 1 476 ? -25.879 83.965 11.998 1.00 31.96 476 ILE A O 1
ATOM 3613 N N . SER A 1 477 ? -24.822 82.444 13.271 1.00 33.02 477 SER A N 1
ATOM 3614 C CA . SER A 1 477 ? -25.629 81.283 12.866 1.00 33.62 477 SER A CA 1
ATOM 3615 C C . SER A 1 477 ? -25.369 80.860 11.447 1.00 34.17 477 SER A C 1
ATOM 3616 O O . SER A 1 477 ? -25.215 79.660 11.190 1.00 34.10 477 SER A O 1
ATOM 3619 N N . MET B 1 1 ? 25.446 40.121 6.288 1.00 19.35 1 MET B N 1
ATOM 3620 C CA . MET B 1 1 ? 26.235 40.198 7.549 1.00 20.62 1 MET B CA 1
ATOM 3621 C C . MET B 1 1 ? 25.750 39.236 8.620 1.00 19.94 1 MET B C 1
ATOM 3622 O O . MET B 1 1 ? 24.642 38.746 8.576 1.00 20.54 1 MET B O 1
ATOM 3627 N N . ASN B 1 2 ? 26.635 38.947 9.561 1.00 19.51 2 ASN B N 1
ATOM 3628 C CA . ASN B 1 2 ? 26.370 38.020 10.634 1.00 19.18 2 ASN B CA 1
ATOM 3629 C C . ASN B 1 2 ? 26.443 38.658 11.967 1.00 19.13 2 ASN B C 1
ATOM 3630 O O . ASN B 1 2 ? 27.370 39.406 12.253 1.00 19.09 2 ASN B O 1
ATOM 3635 N N . VAL B 1 3 ? 25.427 38.387 12.773 1.00 19.59 3 VAL B N 1
ATOM 3636 C CA . VAL B 1 3 ? 25.281 39.006 14.077 1.00 19.55 3 VAL B CA 1
ATOM 3637 C C . VAL B 1 3 ? 24.942 37.905 15.043 1.00 19.13 3 VAL B C 1
ATOM 3638 O O . VAL B 1 3 ? 24.200 36.993 14.701 1.00 16.96 3 VAL B O 1
ATOM 3642 N N . LEU B 1 4 ? 25.504 37.985 16.247 1.00 19.21 4 LEU B N 1
ATOM 3643 C CA . LEU B 1 4 ? 25.176 37.017 17.282 1.00 19.47 4 LEU B CA 1
ATOM 3644 C C . LEU B 1 4 ? 24.229 37.682 18.242 1.00 19.81 4 LEU B C 1
ATOM 3645 O O . LEU B 1 4 ? 24.578 38.707 18.814 1.00 20.50 4 LEU B O 1
ATOM 3650 N N . SER B 1 5 ? 23.021 37.128 18.389 1.00 19.84 5 SER B N 1
ATOM 3651 C CA . SER B 1 5 ? 22.020 37.713 19.283 1.00 19.49 5 SER B CA 1
ATOM 3652 C C . SER B 1 5 ? 22.060 36.964 20.568 1.00 18.61 5 SER B C 1
ATOM 3653 O O . SER B 1 5 ? 22.356 35.820 20.577 1.00 19.62 5 SER B O 1
ATOM 3656 N N . VAL B 1 6 ? 21.834 37.634 21.674 1.00 18.88 6 VAL B N 1
ATOM 3657 C CA . VAL B 1 6 ? 21.925 36.979 22.970 1.00 19.29 6 VAL B CA 1
ATOM 3658 C C . VAL B 1 6 ? 20.831 37.469 23.866 1.00 18.86 6 VAL B C 1
ATOM 3659 O O . VAL B 1 6 ? 20.726 38.665 24.104 1.00 20.36 6 VAL B O 1
ATOM 3663 N N . SER B 1 7 ? 20.020 36.540 24.354 1.00 18.35 7 SER B N 1
ATOM 3664 C CA . SER B 1 7 ? 18.953 36.854 25.266 1.00 17.84 7 SER B CA 1
ATOM 3665 C C . SER B 1 7 ? 18.560 35.633 26.048 1.00 18.16 7 SER B C 1
ATOM 3666 O O . SER B 1 7 ? 18.658 34.501 25.568 1.00 16.96 7 SER B O 1
ATOM 3669 N N . SER B 1 8 ? 18.048 35.897 27.241 1.00 18.57 8 SER B N 1
ATOM 3670 C CA . SER B 1 8 ? 17.533 34.852 28.110 1.00 18.66 8 SER B CA 1
ATOM 3671 C C . SER B 1 8 ? 16.174 34.402 27.663 1.00 18.69 8 SER B C 1
ATOM 3672 O O . SER B 1 8 ? 15.524 33.637 28.350 1.00 19.56 8 SER B O 1
ATOM 3675 N N . GLU B 1 9 ? 15.690 34.894 26.536 1.00 19.52 9 GLU B N 1
ATOM 3676 C CA . GLU B 1 9 ? 14.362 34.454 26.054 1.00 19.98 9 GLU B CA 1
ATOM 3677 C C . GLU B 1 9 ? 14.090 34.936 24.642 1.00 19.38 9 GLU B C 1
ATOM 3678 O O . GLU B 1 9 ? 14.747 35.838 24.164 1.00 18.68 9 GLU B O 1
ATOM 3684 N N . ILE B 1 10 ? 13.135 34.281 23.987 1.00 19.65 10 ILE B N 1
ATOM 3685 C CA . ILE B 1 10 ? 12.807 34.557 22.614 1.00 20.30 10 ILE B CA 1
ATOM 3686 C C . ILE B 1 10 ? 11.506 33.873 22.224 1.00 20.81 10 ILE B C 1
ATOM 3687 O O . ILE B 1 10 ? 11.375 32.652 22.289 1.00 22.34 10 ILE B O 1
ATOM 3692 N N . TYR B 1 11 ? 10.531 34.679 21.830 1.00 21.48 11 TYR B N 1
ATOM 3693 C CA . TYR B 1 11 ? 9.226 34.205 21.431 1.00 21.34 11 TYR B CA 1
ATOM 3694 C C . TYR B 1 11 ? 9.354 33.474 20.133 1.00 21.61 11 TYR B C 1
ATOM 3695 O O . TYR B 1 11 ? 10.097 33.908 19.279 1.00 21.90 11 TYR B O 1
ATOM 3704 N N . PRO B 1 12 ? 8.604 32.390 19.958 1.00 21.99 12 PRO B N 1
ATOM 3705 C CA . PRO B 1 12 ? 7.690 31.873 20.976 1.00 21.86 12 PRO B CA 1
ATOM 3706 C C . PRO B 1 12 ? 8.237 30.675 21.789 1.00 21.88 12 PRO B C 1
ATOM 3707 O O . PRO B 1 12 ? 7.457 29.865 22.308 1.00 21.31 12 PRO B O 1
ATOM 3711 N N . LEU B 1 13 ? 9.548 30.528 21.910 1.00 21.69 13 LEU B N 1
ATOM 3712 C CA . LEU B 1 13 ? 10.022 29.395 22.693 1.00 21.77 13 LEU B CA 1
ATOM 3713 C C . LEU B 1 13 ? 9.733 29.642 24.154 1.00 21.96 13 LEU B C 1
ATOM 3714 O O . LEU B 1 13 ? 9.141 28.832 24.829 1.00 21.91 13 LEU B O 1
ATOM 3719 N N . ILE B 1 14 ? 10.081 30.820 24.624 1.00 23.05 14 ILE B N 1
ATOM 3720 C CA . ILE B 1 14 ? 9.896 31.120 26.020 1.00 23.93 14 ILE B CA 1
ATOM 3721 C C . ILE B 1 14 ? 9.761 32.626 26.158 1.00 23.15 14 ILE B C 1
ATOM 3722 O O . ILE B 1 14 ? 10.471 33.377 25.490 1.00 24.29 14 ILE B O 1
ATOM 3727 N N . LYS B 1 15 ? 8.853 33.059 27.028 1.00 22.69 15 LYS B N 1
ATOM 3728 C CA . LYS B 1 15 ? 8.546 34.476 27.199 1.00 22.81 15 LYS B CA 1
ATOM 3729 C C . LYS B 1 15 ? 8.076 34.861 28.588 1.00 21.56 15 LYS B C 1
ATOM 3730 O O . LYS B 1 15 ? 7.183 34.261 29.115 1.00 20.45 15 LYS B O 1
ATOM 3736 N N . THR B 1 16 ? 8.668 35.898 29.161 1.00 21.49 16 THR B N 1
ATOM 3737 C CA . THR B 1 16 ? 8.172 36.409 30.432 1.00 21.86 16 THR B CA 1
ATOM 3738 C C . THR B 1 16 ? 7.670 37.838 30.250 1.00 22.11 16 THR B C 1
ATOM 3739 O O . THR B 1 16 ? 6.879 38.326 31.063 1.00 22.68 16 THR B O 1
ATOM 3743 N N . GLY B 1 17 ? 8.142 38.497 29.195 1.00 21.93 17 GLY B N 1
ATOM 3744 C CA . GLY B 1 17 ? 7.735 39.850 28.878 1.00 21.94 17 GLY B CA 1
ATOM 3745 C C . GLY B 1 17 ? 8.059 40.240 27.437 1.00 21.91 17 GLY B C 1
ATOM 3746 O O . GLY B 1 17 ? 8.555 39.444 26.646 1.00 21.42 17 GLY B O 1
ATOM 3747 N N . GLY B 1 18 ? 7.815 41.500 27.116 1.00 21.92 18 GLY B N 1
ATOM 3748 C CA . GLY B 1 18 ? 8.016 41.997 25.762 1.00 22.35 18 GLY B CA 1
ATOM 3749 C C . GLY B 1 18 ? 9.394 41.764 25.173 1.00 22.25 18 GLY B C 1
ATOM 3750 O O . GLY B 1 18 ? 9.564 41.805 23.949 1.00 21.97 18 GLY B O 1
ATOM 3751 N N . LEU B 1 19 ? 10.360 41.520 26.051 1.00 21.62 19 LEU B N 1
ATOM 3752 C CA . LEU B 1 19 ? 11.724 41.256 25.658 1.00 22.10 19 LEU B CA 1
ATOM 3753 C C . LEU B 1 19 ? 11.701 40.205 24.578 1.00 21.74 19 LEU B C 1
ATOM 3754 O O . LEU B 1 19 ? 12.260 40.378 23.512 1.00 21.05 19 LEU B O 1
ATOM 3759 N N . ALA B 1 20 ? 10.966 39.139 24.858 1.00 22.29 20 ALA B N 1
ATOM 3760 C CA . ALA B 1 20 ? 10.874 37.983 23.986 1.00 22.60 20 ALA B CA 1
ATOM 3761 C C . ALA B 1 20 ? 10.331 38.311 22.615 1.00 22.47 20 ALA B C 1
ATOM 3762 O O . ALA B 1 20 ? 10.768 37.723 21.605 1.00 22.81 20 ALA B O 1
ATOM 3764 N N . ASP B 1 21 ? 9.386 39.236 22.565 1.00 21.42 21 ASP B N 1
ATOM 3765 C CA . ASP B 1 21 ? 8.759 39.507 21.287 1.00 21.47 21 ASP B CA 1
ATOM 3766 C C . ASP B 1 21 ? 9.741 40.268 20.388 1.00 20.88 21 ASP B C 1
ATOM 3767 O O . ASP B 1 21 ? 9.774 40.042 19.211 1.00 20.13 21 ASP B O 1
ATOM 3772 N N . VAL B 1 22 ? 10.545 41.145 20.953 1.00 20.77 22 VAL B N 1
ATOM 3773 C CA . VAL B 1 22 ? 11.482 41.921 20.148 1.00 21.31 22 VAL B CA 1
ATOM 3774 C C . VAL B 1 22 ? 12.552 41.006 19.655 1.00 21.05 22 VAL B C 1
ATOM 3775 O O . VAL B 1 22 ? 12.878 40.979 18.467 1.00 19.63 22 VAL B O 1
ATOM 3779 N N . VAL B 1 23 ? 13.066 40.217 20.594 1.00 21.56 23 VAL B N 1
ATOM 3780 C CA . VAL B 1 23 ? 14.116 39.260 20.289 1.00 20.54 23 VAL B CA 1
ATOM 3781 C C . VAL B 1 23 ? 13.584 38.246 19.302 1.00 20.17 23 VAL B C 1
ATOM 3782 O O . VAL B 1 23 ? 14.311 37.838 18.427 1.00 21.21 23 VAL B O 1
ATOM 3786 N N . GLY B 1 24 ? 12.329 37.835 19.415 1.00 19.41 24 GLY B N 1
ATOM 3787 C CA . GLY B 1 24 ? 11.804 36.860 18.480 1.00 18.77 24 GLY B CA 1
ATOM 3788 C C . GLY B 1 24 ? 11.467 37.419 17.111 1.00 19.04 24 GLY B C 1
ATOM 3789 O O . GLY B 1 24 ? 11.445 36.687 16.133 1.00 19.38 24 GLY B O 1
ATOM 3790 N N . ALA B 1 25 ? 11.181 38.711 17.012 1.00 19.60 25 ALA B N 1
ATOM 3791 C CA . ALA B 1 25 ? 10.751 39.280 15.716 1.00 20.14 25 ALA B CA 1
ATOM 3792 C C . ALA B 1 25 ? 11.881 39.975 14.939 1.00 19.99 25 ALA B C 1
ATOM 3793 O O . ALA B 1 25 ? 11.930 39.922 13.737 1.00 19.88 25 ALA B O 1
ATOM 3795 N N . LEU B 1 26 ? 12.822 40.578 15.633 1.00 21.14 26 LEU B N 1
ATOM 3796 C CA . LEU B 1 26 ? 13.878 41.291 14.955 1.00 21.63 26 LEU B CA 1
ATOM 3797 C C . LEU B 1 26 ? 14.627 40.424 13.978 1.00 21.66 26 LEU B C 1
ATOM 3798 O O . LEU B 1 26 ? 14.694 40.767 12.786 1.00 22.40 26 LEU B O 1
ATOM 3803 N N . PRO B 1 27 ? 15.066 39.235 14.403 1.00 21.52 27 PRO B N 1
ATOM 3804 C CA . PRO B 1 27 ? 15.911 38.422 13.541 1.00 21.22 27 PRO B CA 1
ATOM 3805 C C . PRO B 1 27 ? 15.185 38.132 12.249 1.00 20.27 27 PRO B C 1
ATOM 3806 O O . PRO B 1 27 ? 15.745 38.229 11.171 1.00 20.11 27 PRO B O 1
ATOM 3810 N N . ILE B 1 28 ? 13.934 37.758 12.351 1.00 19.18 28 ILE B N 1
ATOM 3811 C CA . ILE B 1 28 ? 13.231 37.408 11.133 1.00 19.16 28 ILE B CA 1
ATOM 3812 C C . ILE B 1 28 ? 13.213 38.616 10.186 1.00 19.46 28 ILE B C 1
ATOM 3813 O O . ILE B 1 28 ? 13.702 38.503 9.050 1.00 19.80 28 ILE B O 1
ATOM 3818 N N . ALA B 1 29 ? 12.675 39.752 10.653 1.00 18.56 29 ALA B N 1
ATOM 3819 C CA . ALA B 1 29 ? 12.620 40.968 9.846 1.00 18.79 29 ALA B CA 1
ATOM 3820 C C . ALA B 1 29 ? 14.000 41.404 9.325 1.00 18.54 29 ALA B C 1
ATOM 3821 O O . ALA B 1 29 ? 14.108 41.960 8.255 1.00 17.98 29 ALA B O 1
ATOM 3823 N N . LEU B 1 30 ? 15.048 41.181 10.093 1.00 18.83 30 LEU B N 1
ATOM 3824 C CA . LEU B 1 30 ? 16.387 41.588 9.664 1.00 19.20 30 LEU B CA 1
ATOM 3825 C C . LEU B 1 30 ? 16.880 40.831 8.411 1.00 19.95 30 LEU B C 1
ATOM 3826 O O . LEU B 1 30 ? 17.841 41.262 7.765 1.00 19.24 30 LEU B O 1
ATOM 3831 N N . GLU B 1 31 ? 16.246 39.702 8.086 1.00 19.91 31 GLU B N 1
ATOM 3832 C CA . GLU B 1 31 ? 16.650 38.944 6.911 1.00 21.13 31 GLU B CA 1
ATOM 3833 C C . GLU B 1 31 ? 16.377 39.705 5.608 1.00 21.01 31 GLU B C 1
ATOM 3834 O O . GLU B 1 31 ? 17.022 39.467 4.585 1.00 20.19 31 GLU B O 1
ATOM 3840 N N . ALA B 1 32 ? 15.466 40.666 5.665 1.00 21.49 32 ALA B N 1
ATOM 3841 C CA . ALA B 1 32 ? 15.139 41.452 4.484 1.00 21.61 32 ALA B CA 1
ATOM 3842 C C . ALA B 1 32 ? 16.200 42.519 4.227 1.00 21.73 32 ALA B C 1
ATOM 3843 O O . ALA B 1 32 ? 16.216 43.114 3.182 1.00 20.81 32 ALA B O 1
ATOM 3845 N N . HIS B 1 33 ? 17.088 42.763 5.187 1.00 22.06 33 HIS B N 1
ATOM 3846 C CA . HIS B 1 33 ? 18.122 43.781 4.994 1.00 22.07 33 HIS B CA 1
ATOM 3847 C C . HIS B 1 33 ? 19.513 43.196 4.859 1.00 21.80 33 HIS B C 1
ATOM 3848 O O . HIS B 1 33 ? 20.493 43.904 5.023 1.00 21.71 33 HIS B O 1
ATOM 3855 N N . GLY B 1 34 ? 19.568 41.909 4.535 1.00 21.74 34 GLY B N 1
ATOM 3856 C CA . GLY B 1 34 ? 20.813 41.203 4.287 1.00 22.02 34 GLY B CA 1
ATOM 3857 C C . GLY B 1 34 ? 21.543 40.730 5.537 1.00 21.70 34 GLY B C 1
ATOM 3858 O O . GLY B 1 34 ? 22.723 40.456 5.512 1.00 21.03 34 GLY B O 1
ATOM 3859 N N . VAL B 1 35 ? 20.822 40.598 6.630 1.00 22.05 35 VAL B N 1
ATOM 3860 C CA . VAL B 1 35 ? 21.454 40.257 7.887 1.00 21.86 35 VAL B CA 1
ATOM 3861 C C . VAL B 1 35 ? 21.065 38.873 8.323 1.00 21.81 35 VAL B C 1
ATOM 3862 O O . VAL B 1 35 ? 19.887 38.546 8.384 1.00 22.11 35 VAL B O 1
ATOM 3866 N N . ARG B 1 36 ? 22.063 38.053 8.603 1.00 21.66 36 ARG B N 1
ATOM 3867 C CA . ARG B 1 36 ? 21.823 36.741 9.139 1.00 21.51 36 ARG B CA 1
ATOM 3868 C C . ARG B 1 36 ? 22.012 36.822 10.631 1.00 21.37 36 ARG B C 1
ATOM 3869 O O . ARG B 1 36 ? 23.131 37.036 11.084 1.00 21.89 36 ARG B O 1
ATOM 3877 N N . THR B 1 37 ? 20.947 36.645 11.399 1.00 20.80 37 THR B N 1
ATOM 3878 C CA . THR B 1 37 ? 21.082 36.624 12.835 1.00 20.38 37 THR B CA 1
ATOM 3879 C C . THR B 1 37 ? 20.982 35.202 13.323 1.00 20.66 37 THR B C 1
ATOM 3880 O O . THR B 1 37 ? 20.198 34.412 12.810 1.00 20.63 37 THR B O 1
ATOM 3884 N N . ARG B 1 38 ? 21.846 34.873 14.272 1.00 20.35 38 ARG B N 1
ATOM 3885 C CA . ARG B 1 38 ? 21.816 33.607 14.976 1.00 20.29 38 ARG B CA 1
ATOM 3886 C C . ARG B 1 38 ? 21.627 34.017 16.413 1.00 19.19 38 ARG B C 1
ATOM 3887 O O . ARG B 1 38 ? 22.393 34.834 16.915 1.00 19.15 38 ARG B O 1
ATOM 3895 N N . THR B 1 39 ? 20.634 33.464 17.089 1.00 19.10 39 THR B N 1
ATOM 3896 C CA . THR B 1 39 ? 20.401 33.861 18.475 1.00 19.79 39 THR B CA 1
ATOM 3897 C C . THR B 1 39 ? 20.774 32.760 19.449 1.00 19.70 39 THR B C 1
ATOM 3898 O O . THR B 1 39 ? 20.294 31.629 19.342 1.00 19.26 39 THR B O 1
ATOM 3902 N N . LEU B 1 40 ? 21.658 33.101 20.384 1.00 20.09 40 LEU B N 1
ATOM 3903 C CA . LEU B 1 40 ? 22.080 32.186 21.444 1.00 20.71 40 LEU B CA 1
ATOM 3904 C C . LEU B 1 40 ? 21.159 32.386 22.652 1.00 21.29 40 LEU B C 1
ATOM 3905 O O . LEU B 1 40 ? 20.962 33.514 23.138 1.00 20.48 40 LEU B O 1
ATOM 3910 N N . ILE B 1 41 ? 20.566 31.282 23.090 1.00 21.93 41 ILE B N 1
ATOM 3911 C CA . ILE B 1 41 ? 19.677 31.272 24.242 1.00 22.33 41 ILE B CA 1
ATOM 3912 C C . ILE B 1 41 ? 19.962 30.056 25.143 1.00 21.98 41 ILE B C 1
ATOM 3913 O O . ILE B 1 41 ? 20.617 29.107 24.723 1.00 21.88 41 ILE B O 1
ATOM 3918 N N . PRO B 1 42 ? 19.505 30.123 26.393 1.00 21.46 42 PRO B N 1
ATOM 3919 C CA . PRO B 1 42 ? 19.637 29.024 27.346 1.00 20.85 42 PRO B CA 1
ATOM 3920 C C . PRO B 1 42 ? 18.925 27.784 26.903 1.00 20.19 42 PRO B C 1
ATOM 3921 O O . PRO B 1 42 ? 17.881 27.868 26.299 1.00 18.97 42 PRO B O 1
ATOM 3925 N N . GLY B 1 43 ? 19.535 26.641 27.201 1.00 20.41 43 GLY B N 1
ATOM 3926 C CA . GLY B 1 43 ? 18.998 25.339 26.863 1.00 20.46 43 GLY B CA 1
ATOM 3927 C C . GLY B 1 43 ? 17.948 24.956 27.880 1.00 20.53 43 GLY B C 1
ATOM 3928 O O . GLY B 1 43 ? 18.000 23.894 28.464 1.00 20.87 43 GLY B O 1
ATOM 3929 N N . TYR B 1 44 ? 17.048 25.883 28.146 1.00 20.99 44 TYR B N 1
ATOM 3930 C CA . TYR B 1 44 ? 15.927 25.662 29.023 1.00 21.42 44 TYR B CA 1
ATOM 3931 C C . TYR B 1 44 ? 15.166 24.443 28.548 1.00 21.60 44 TYR B C 1
ATOM 3932 O O . TYR B 1 44 ? 15.199 24.132 27.364 1.00 21.21 44 TYR B O 1
ATOM 3941 N N . PRO B 1 45 ? 14.427 23.804 29.454 1.00 22.47 45 PRO B N 1
ATOM 3942 C CA . PRO B 1 45 ? 13.642 22.592 29.148 1.00 22.99 45 PRO B CA 1
ATOM 3943 C C . PRO B 1 45 ? 12.679 22.717 27.965 1.00 23.00 45 PRO B C 1
ATOM 3944 O O . PRO B 1 45 ? 12.786 21.968 26.988 1.00 22.73 45 PRO B O 1
ATOM 3948 N N . ALA B 1 46 ? 11.736 23.642 28.083 1.00 23.48 46 ALA B N 1
ATOM 3949 C CA . ALA B 1 46 ? 10.763 23.912 27.024 1.00 23.67 46 ALA B CA 1
ATOM 3950 C C . ALA B 1 46 ? 11.460 24.237 25.725 1.00 23.35 46 ALA B C 1
ATOM 3951 O O . ALA B 1 46 ? 10.968 23.910 24.645 1.00 23.53 46 ALA B O 1
ATOM 3953 N N . VAL B 1 47 ? 12.604 24.891 25.845 1.00 22.98 47 VAL B N 1
ATOM 3954 C CA . VAL B 1 47 ? 13.413 25.215 24.693 1.00 22.97 47 VAL B CA 1
ATOM 3955 C C . VAL B 1 47 ? 13.960 23.910 24.161 1.00 23.50 47 VAL B C 1
ATOM 3956 O O . VAL B 1 47 ? 13.898 23.631 22.972 1.00 23.07 47 VAL B O 1
ATOM 3960 N N . LYS B 1 48 ? 14.483 23.098 25.060 1.00 24.22 48 LYS B N 1
ATOM 3961 C CA . LYS B 1 48 ? 15.047 21.838 24.658 1.00 25.16 48 LYS B CA 1
ATOM 3962 C C . LYS B 1 48 ? 13.933 20.922 24.133 1.00 25.65 48 LYS B C 1
ATOM 3963 O O . LYS B 1 48 ? 14.164 20.085 23.264 1.00 25.64 48 LYS B O 1
ATOM 3969 N N . ALA B 1 49 ? 12.720 21.098 24.640 1.00 26.19 49 ALA B N 1
ATOM 3970 C CA . ALA B 1 49 ? 11.591 20.280 24.204 1.00 26.61 49 ALA B CA 1
ATOM 3971 C C . ALA B 1 49 ? 11.063 20.656 22.808 1.00 26.99 49 ALA B C 1
ATOM 3972 O O . ALA B 1 49 ? 11.058 19.843 21.884 1.00 26.72 49 ALA B O 1
ATOM 3974 N N . ALA B 1 50 ? 10.591 21.888 22.676 1.00 27.64 50 ALA B N 1
ATOM 3975 C CA . ALA B 1 50 ? 9.980 22.372 21.429 1.00 28.20 50 ALA B CA 1
ATOM 3976 C C . ALA B 1 50 ? 10.802 22.185 20.142 1.00 28.56 50 ALA B C 1
ATOM 3977 O O . ALA B 1 50 ? 10.263 21.831 19.073 1.00 28.10 50 ALA B O 1
ATOM 3979 N N . VAL B 1 51 ? 12.090 22.479 20.257 1.00 28.85 51 VAL B N 1
ATOM 3980 C CA . VAL B 1 51 ? 13.025 22.390 19.150 1.00 29.32 51 VAL B CA 1
ATOM 3981 C C . VAL B 1 51 ? 13.060 20.996 18.550 1.00 29.70 51 VAL B C 1
ATOM 3982 O O . VAL B 1 51 ? 13.006 20.007 19.266 1.00 29.63 51 VAL B O 1
ATOM 3986 N N . THR B 1 52 ? 13.184 20.930 17.231 1.00 30.26 52 THR B N 1
ATOM 3987 C CA . THR B 1 52 ? 13.221 19.658 16.528 1.00 30.83 52 THR B CA 1
ATOM 3988 C C . THR B 1 52 ? 14.547 19.479 15.787 1.00 31.56 52 THR B C 1
ATOM 3989 O O . THR B 1 52 ? 14.975 20.367 15.047 1.00 31.90 52 THR B O 1
ATOM 3993 N N . ASP B 1 53 ? 15.190 18.331 15.981 1.00 32.07 53 ASP B N 1
ATOM 3994 C CA . ASP B 1 53 ? 16.453 18.053 15.313 1.00 32.66 53 ASP B CA 1
ATOM 3995 C C . ASP B 1 53 ? 17.569 19.007 15.750 1.00 32.15 53 ASP B C 1
ATOM 3996 O O . ASP B 1 53 ? 18.222 19.617 14.904 1.00 31.81 53 ASP B O 1
ATOM 4001 N N . PRO B 1 54 ? 17.775 19.141 17.063 1.00 31.82 54 PRO B N 1
ATOM 4002 C CA . PRO B 1 54 ? 18.865 19.970 17.612 1.00 31.61 54 PRO B CA 1
ATOM 4003 C C . PRO B 1 54 ? 20.266 19.383 17.386 1.00 31.30 54 PRO B C 1
ATOM 4004 O O . PRO B 1 54 ? 20.762 18.597 18.199 1.00 31.12 54 PRO B O 1
ATOM 4008 N N . VAL B 1 55 ? 20.891 19.759 16.278 1.00 30.95 55 VAL B N 1
ATOM 4009 C CA . VAL B 1 55 ? 22.232 19.277 15.968 1.00 30.81 55 VAL B CA 1
ATOM 4010 C C . VAL B 1 55 ? 23.213 19.831 16.994 1.00 30.47 55 VAL B C 1
ATOM 4011 O O . VAL B 1 55 ? 22.983 20.881 17.581 1.00 29.98 55 VAL B O 1
ATOM 4015 N N . LYS B 1 56 ? 24.296 19.104 17.230 1.00 30.37 56 LYS B N 1
ATOM 4016 C CA . LYS B 1 56 ? 25.302 19.533 18.197 1.00 30.41 56 LYS B CA 1
ATOM 4017 C C . LYS B 1 56 ? 26.542 20.019 17.455 1.00 30.27 56 LYS B C 1
ATOM 4018 O O . LYS B 1 56 ? 26.868 19.498 16.389 1.00 29.94 56 LYS B O 1
ATOM 4024 N N . CYS B 1 57 ? 27.209 21.033 17.998 1.00 30.45 57 CYS B N 1
ATOM 4025 C CA . CYS B 1 57 ? 28.361 21.631 17.325 1.00 30.73 57 CYS B CA 1
ATOM 4026 C C . CYS B 1 57 ? 29.433 22.168 18.259 1.00 30.96 57 CYS B C 1
ATOM 4027 O O . CYS B 1 57 ? 30.393 22.776 17.788 1.00 30.90 57 CYS B O 1
ATOM 4030 N N . PHE B 1 58 ? 29.292 21.942 19.565 1.00 31.34 58 PHE B N 1
ATOM 4031 C CA . PHE B 1 58 ? 30.281 22.443 20.513 1.00 31.47 58 PHE B CA 1
ATOM 4032 C C . PHE B 1 58 ? 30.061 22.040 21.968 1.00 31.70 58 PHE B C 1
ATOM 4033 O O . PHE B 1 58 ? 28.986 21.603 22.361 1.00 31.82 58 PHE B O 1
ATOM 4041 N N . GLU B 1 59 ? 31.100 22.254 22.762 1.00 31.99 59 GLU B N 1
ATOM 4042 C CA . GLU B 1 59 ? 31.116 21.971 24.193 1.00 32.36 59 GLU B CA 1
ATOM 4043 C C . GLU B 1 59 ? 32.462 22.512 24.676 1.00 32.38 59 GLU B C 1
ATOM 4044 O O . GLU B 1 59 ? 33.520 22.017 24.244 1.00 31.71 59 GLU B O 1
ATOM 4050 N N . PHE B 1 60 ? 32.437 23.527 25.544 1.00 32.24 60 PHE B N 1
ATOM 4051 C CA . PHE B 1 60 ? 33.690 24.165 25.969 1.00 32.50 60 PHE B CA 1
ATOM 4052 C C . PHE B 1 60 ? 33.828 24.294 27.495 1.00 32.19 60 PHE B C 1
ATOM 4053 O O . PHE B 1 60 ? 33.778 25.400 28.046 1.00 32.29 60 PHE B O 1
ATOM 4061 N N . THR B 1 61 ? 34.019 23.170 28.181 1.00 31.93 61 THR B N 1
ATOM 4062 C CA . THR B 1 61 ? 34.131 23.199 29.643 1.00 31.55 61 THR B CA 1
ATOM 4063 C C . THR B 1 61 ? 35.113 24.265 30.106 1.00 30.91 61 THR B C 1
ATOM 4064 O O . THR B 1 61 ? 36.306 24.094 30.069 1.00 30.87 61 THR B O 1
ATOM 4068 N N . ASP B 1 62 ? 34.563 25.404 30.484 1.00 30.68 62 ASP B N 1
ATOM 4069 C CA . ASP B 1 62 ? 35.339 26.550 30.929 1.00 30.12 62 ASP B CA 1
ATOM 4070 C C . ASP B 1 62 ? 34.331 27.619 31.340 1.00 29.09 62 ASP B C 1
ATOM 4071 O O . ASP B 1 62 ? 34.699 28.764 31.602 1.00 29.33 62 ASP B O 1
ATOM 4076 N N . LEU B 1 63 ? 33.058 27.223 31.412 1.00 27.92 63 LEU B N 1
ATOM 4077 C CA . LEU B 1 63 ? 31.978 28.146 31.751 1.00 27.09 63 LEU B CA 1
ATOM 4078 C C . LEU B 1 63 ? 31.760 28.273 33.244 1.00 25.96 63 LEU B C 1
ATOM 4079 O O . LEU B 1 63 ? 30.816 27.709 33.808 1.00 24.97 63 LEU B O 1
ATOM 4084 N N . LEU B 1 64 ? 32.641 29.055 33.858 1.00 25.20 64 LEU B N 1
ATOM 4085 C CA . LEU B 1 64 ? 32.604 29.324 35.289 1.00 24.88 64 LEU B CA 1
ATOM 4086 C C . LEU B 1 64 ? 32.507 28.047 36.115 1.00 24.67 64 LEU B C 1
ATOM 4087 O O . LEU B 1 64 ? 31.916 28.041 37.192 1.00 23.96 64 LEU B O 1
ATOM 4092 N N . GLY B 1 65 ? 33.097 26.979 35.582 1.00 24.77 65 GLY B N 1
ATOM 4093 C CA . GLY B 1 65 ? 33.161 25.692 36.258 1.00 25.53 65 GLY B CA 1
ATOM 4094 C C . GLY B 1 65 ? 32.069 24.682 35.918 1.00 25.78 65 GLY B C 1
ATOM 4095 O O . GLY B 1 65 ? 31.690 23.901 36.797 1.00 25.35 65 GLY B O 1
ATOM 4096 N N . GLU B 1 66 ? 31.593 24.677 34.663 1.00 25.80 66 GLU B N 1
ATOM 4097 C CA . GLU B 1 66 ? 30.549 23.743 34.222 1.00 25.60 66 GLU B CA 1
ATOM 4098 C C . GLU B 1 66 ? 30.683 23.368 32.751 1.00 25.92 66 GLU B C 1
ATOM 4099 O O . GLU B 1 66 ? 31.161 24.162 31.940 1.00 26.11 66 GLU B O 1
ATOM 4105 N N . LYS B 1 67 ? 30.218 22.167 32.417 1.00 26.41 67 LYS B N 1
ATOM 4106 C CA . LYS B 1 67 ? 30.276 21.644 31.058 1.00 26.86 67 LYS B CA 1
ATOM 4107 C C . LYS B 1 67 ? 28.946 21.891 30.342 1.00 27.12 67 LYS B C 1
ATOM 4108 O O . LYS B 1 67 ? 27.875 21.899 30.964 1.00 26.91 67 LYS B O 1
ATOM 4114 N N . ALA B 1 68 ? 29.010 22.117 29.036 1.00 27.33 68 ALA B N 1
ATOM 4115 C CA . ALA B 1 68 ? 27.800 22.400 28.277 1.00 27.52 68 ALA B CA 1
ATOM 4116 C C . ALA B 1 68 ? 28.005 22.282 26.772 1.00 27.67 68 ALA B C 1
ATOM 4117 O O . ALA B 1 68 ? 29.083 22.583 26.256 1.00 28.10 68 ALA B O 1
ATOM 4119 N N . ASP B 1 69 ? 26.951 21.867 26.078 1.00 27.45 69 ASP B N 1
ATOM 4120 C CA . ASP B 1 69 ? 27.001 21.673 24.641 1.00 27.57 69 ASP B CA 1
ATOM 4121 C C . ASP B 1 69 ? 26.211 22.773 23.892 1.00 27.42 69 ASP B C 1
ATOM 4122 O O . ASP B 1 69 ? 25.150 23.222 24.335 1.00 26.63 69 ASP B O 1
ATOM 4127 N N . LEU B 1 70 ? 26.746 23.173 22.742 1.00 27.43 70 LEU B N 1
ATOM 4128 C CA . LEU B 1 70 ? 26.146 24.179 21.877 1.00 27.25 70 LEU B CA 1
ATOM 4129 C C . LEU B 1 70 ? 25.412 23.535 20.691 1.00 27.16 70 LEU B C 1
ATOM 4130 O O . LEU B 1 70 ? 26.015 22.861 19.859 1.00 27.07 70 LEU B O 1
ATOM 4135 N N . LEU B 1 71 ? 24.111 23.749 20.613 1.00 27.21 71 LEU B N 1
ATOM 4136 C CA . LEU B 1 71 ? 23.318 23.178 19.540 1.00 27.64 71 LEU B CA 1
ATOM 4137 C C . LEU B 1 71 ? 22.919 24.240 18.511 1.00 28.20 71 LEU B C 1
ATOM 4138 O O . LEU B 1 71 ? 22.770 25.419 18.841 1.00 28.06 71 LEU B O 1
ATOM 4143 N N . GLU B 1 72 ? 22.752 23.816 17.262 1.00 28.76 72 GLU B N 1
ATOM 4144 C CA . GLU B 1 72 ? 22.349 24.723 16.208 1.00 29.73 72 GLU B CA 1
ATOM 4145 C C . GLU B 1 72 ? 21.115 24.163 15.536 1.00 29.80 72 GLU B C 1
ATOM 4146 O O . GLU B 1 72 ? 21.126 23.023 15.078 1.00 29.90 72 GLU B O 1
ATOM 4152 N N . VAL B 1 73 ? 20.049 24.969 15.517 1.00 30.23 73 VAL B N 1
ATOM 4153 C CA . VAL B 1 73 ? 18.759 24.582 14.949 1.00 30.31 73 VAL B CA 1
ATOM 4154 C C . VAL B 1 73 ? 18.081 25.745 14.240 1.00 30.32 73 VAL B C 1
ATOM 4155 O O . VAL B 1 73 ? 18.480 26.906 14.388 1.00 29.69 73 VAL B O 1
ATOM 4159 N N . GLN B 1 74 ? 17.038 25.388 13.489 1.00 30.19 74 GLN B N 1
ATOM 4160 C CA . GLN B 1 74 ? 16.211 26.298 12.742 1.00 30.45 74 GLN B CA 1
ATOM 4161 C C . GLN B 1 74 ? 14.768 25.995 13.149 1.00 30.37 74 GLN B C 1
ATOM 4162 O O . GLN B 1 74 ? 14.195 24.976 12.740 1.00 29.71 74 GLN B O 1
ATOM 4168 N N . HIS B 1 75 ? 14.211 26.880 13.984 1.00 30.23 75 HIS B N 1
ATOM 4169 C CA . HIS B 1 75 ? 12.849 26.766 14.497 1.00 29.96 75 HIS B CA 1
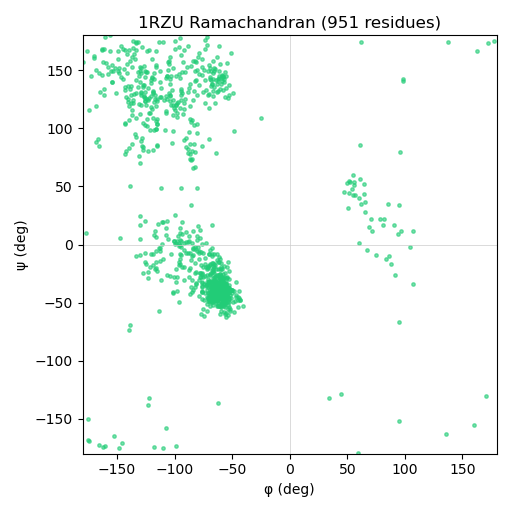ATOM 4170 C C . HIS B 1 75 ? 11.992 27.976 14.064 1.00 30.45 75 HIS B C 1
ATOM 4171 O O . HIS B 1 75 ? 12.184 29.106 14.530 1.00 30.06 75 HIS B O 1
ATOM 4178 N N . GLU B 1 76 ? 11.059 27.749 13.147 1.00 30.85 76 GLU B N 1
ATOM 4179 C CA . GLU B 1 76 ? 10.169 28.832 12.683 1.00 31.22 76 GLU B CA 1
ATOM 4180 C C . GLU B 1 76 ? 10.854 30.124 12.221 1.00 30.16 76 GLU B C 1
ATOM 4181 O O . GLU B 1 76 ? 10.518 31.214 12.668 1.00 29.82 76 GLU B O 1
ATOM 4187 N N . ARG B 1 77 ? 11.778 29.962 11.278 1.00 29.77 77 ARG B N 1
ATOM 4188 C CA . ARG B 1 77 ? 12.509 31.052 10.635 1.00 28.94 77 ARG B CA 1
ATOM 4189 C C . ARG B 1 77 ? 13.510 31.701 11.534 1.00 27.94 77 ARG B C 1
ATOM 4190 O O . ARG B 1 77 ? 14.032 32.750 11.192 1.00 28.78 77 ARG B O 1
ATOM 4198 N N . LEU B 1 78 ? 13.776 31.085 12.676 1.00 26.36 78 LEU B N 1
ATOM 4199 C CA . LEU B 1 78 ? 14.762 31.590 13.605 1.00 25.66 78 LEU B CA 1
ATOM 4200 C C . LEU B 1 78 ? 16.022 30.729 13.617 1.00 24.61 78 LEU B C 1
ATOM 4201 O O . LEU B 1 78 ? 15.956 29.537 13.806 1.00 24.03 78 LEU B O 1
ATOM 4206 N N . ASP B 1 79 ? 17.170 31.361 13.436 1.00 24.05 79 ASP B N 1
ATOM 4207 C CA . ASP B 1 79 ? 18.459 30.691 13.461 1.00 23.58 79 ASP B CA 1
ATOM 4208 C C . ASP B 1 79 ? 18.976 30.627 14.906 1.00 23.37 79 ASP B C 1
ATOM 4209 O O . ASP B 1 79 ? 19.572 31.600 15.429 1.00 23.52 79 ASP B O 1
ATOM 4214 N N . LEU B 1 80 ? 18.731 29.490 15.549 1.00 22.07 80 LEU B N 1
ATOM 4215 C CA . LEU B 1 80 ? 19.032 29.334 16.955 1.00 21.61 80 LEU B CA 1
ATOM 4216 C C . LEU B 1 80 ? 20.281 28.521 17.298 1.00 21.33 80 LEU B C 1
ATOM 4217 O O . LEU B 1 80 ? 20.620 27.505 16.668 1.00 20.52 80 LEU B O 1
ATOM 4222 N N . LEU B 1 81 ? 20.940 29.011 18.340 1.00 20.93 81 LEU B N 1
ATOM 4223 C CA . LEU B 1 81 ? 22.068 28.360 18.948 1.00 20.34 81 LEU B CA 1
ATOM 4224 C C . LEU B 1 81 ? 21.597 28.147 20.375 1.00 20.68 81 LEU B C 1
ATOM 4225 O O . LEU B 1 81 ? 21.257 29.108 21.072 1.00 20.16 81 LEU B O 1
ATOM 4230 N N . ILE B 1 82 ? 21.510 26.883 20.791 1.00 20.90 82 ILE B N 1
ATOM 4231 C CA . ILE B 1 82 ? 21.081 26.587 22.148 1.00 21.26 82 ILE B CA 1
ATOM 4232 C C . ILE B 1 82 ? 22.265 26.250 23.053 1.00 21.12 82 ILE B C 1
ATOM 4233 O O . ILE B 1 82 ? 23.035 25.334 22.764 1.00 20.90 82 ILE B O 1
ATOM 4238 N N . LEU B 1 83 ? 22.393 26.982 24.156 1.00 21.25 83 LEU B N 1
ATOM 4239 C CA . LEU B 1 83 ? 23.466 26.731 25.124 1.00 21.60 83 LEU B CA 1
ATOM 4240 C C . LEU B 1 83 ? 22.937 25.726 26.128 1.00 21.99 83 LEU B C 1
ATOM 4241 O O . LEU B 1 83 ? 22.310 26.095 27.113 1.00 21.69 83 LEU B O 1
ATOM 4246 N N . ASP B 1 84 ? 23.162 24.444 25.873 1.00 22.96 84 ASP B N 1
ATOM 4247 C CA . ASP B 1 84 ? 22.673 23.428 26.800 1.00 23.34 84 ASP B CA 1
ATOM 4248 C C . ASP B 1 84 ? 23.636 23.140 27.917 1.00 23.32 84 ASP B C 1
ATOM 4249 O O . ASP B 1 84 ? 24.659 22.505 27.717 1.00 23.47 84 ASP B O 1
ATOM 4254 N N . ALA B 1 85 ? 23.269 23.587 29.107 1.00 23.49 85 ALA B N 1
ATOM 4255 C CA . ALA B 1 85 ? 24.067 23.376 30.296 1.00 23.30 85 ALA B CA 1
ATOM 4256 C C . ALA B 1 85 ? 23.110 22.988 31.402 1.00 23.32 85 ALA B C 1
ATOM 4257 O O . ALA B 1 85 ? 22.638 23.839 32.136 1.00 24.02 85 ALA B O 1
ATOM 4259 N N . PRO B 1 86 ? 22.805 21.711 31.515 1.00 23.30 86 PRO B N 1
ATOM 4260 C CA . PRO B 1 86 ? 21.911 21.226 32.569 1.00 23.18 86 PRO B CA 1
ATOM 4261 C C . PRO B 1 86 ? 22.266 21.749 33.964 1.00 22.96 86 PRO B C 1
ATOM 4262 O O . PRO B 1 86 ? 21.393 22.077 34.771 1.00 21.70 86 PRO B O 1
ATOM 4266 N N . ALA B 1 87 ? 23.554 21.812 34.261 1.00 23.50 87 ALA B N 1
ATOM 4267 C CA . ALA B 1 87 ? 23.967 22.312 35.558 1.00 24.32 87 ALA B CA 1
ATOM 4268 C C . ALA B 1 87 ? 23.461 23.758 35.754 1.00 25.33 87 ALA B C 1
ATOM 4269 O O . ALA B 1 87 ? 23.425 24.284 36.865 1.00 26.02 87 ALA B O 1
ATOM 4271 N N . TYR B 1 88 ? 23.059 24.413 34.679 1.00 26.12 88 TYR B N 1
ATOM 4272 C CA . TYR B 1 88 ? 22.626 25.787 34.802 1.00 26.71 88 TYR B CA 1
ATOM 4273 C C . TYR B 1 88 ? 21.146 25.981 34.502 1.00 26.99 88 TYR B C 1
ATOM 4274 O O . TYR B 1 88 ? 20.402 26.455 35.350 1.00 26.63 88 TYR B O 1
ATOM 4283 N N . TYR B 1 89 ? 20.716 25.582 33.314 1.00 27.98 89 TYR B N 1
ATOM 4284 C CA . TYR B 1 89 ? 19.365 25.915 32.840 1.00 29.11 89 TYR B CA 1
ATOM 4285 C C . TYR B 1 89 ? 18.238 24.893 33.025 1.00 30.62 89 TYR B C 1
ATOM 4286 O O . TYR B 1 89 ? 17.153 25.261 33.481 1.00 30.96 89 TYR B O 1
ATOM 4295 N N . GLU B 1 90 ? 18.444 23.637 32.638 1.00 32.14 90 GLU B N 1
ATOM 4296 C CA . GLU B 1 90 ? 17.360 22.677 32.806 1.00 33.21 90 GLU B CA 1
ATOM 4297 C C . GLU B 1 90 ? 17.010 22.454 34.288 1.00 33.86 90 GLU B C 1
ATOM 4298 O O . GLU B 1 90 ? 17.395 21.470 34.928 1.00 33.34 90 GLU B O 1
ATOM 4304 N N . ARG B 1 91 ? 16.258 23.416 34.812 1.00 34.89 91 ARG B N 1
ATOM 4305 C CA . ARG B 1 91 ? 15.778 23.374 36.181 1.00 35.50 91 ARG B CA 1
ATOM 4306 C C . ARG B 1 91 ? 14.290 23.083 36.053 1.00 36.03 91 ARG B C 1
ATOM 4307 O O . ARG B 1 91 ? 13.849 22.604 35.006 1.00 36.43 91 ARG B O 1
ATOM 4315 N N . SER B 1 92 ? 13.511 23.418 37.078 1.00 36.24 92 SER B N 1
ATOM 4316 C CA . SER B 1 92 ? 12.063 23.247 37.028 1.00 36.35 92 SER B CA 1
ATOM 4317 C C . SER B 1 92 ? 11.473 24.600 37.355 1.00 36.07 92 SER B C 1
ATOM 4318 O O . SER B 1 92 ? 12.087 25.381 38.083 1.00 36.00 92 SER B O 1
ATOM 4321 N N . GLY B 1 93 ? 10.303 24.886 36.794 1.00 35.61 93 GLY B N 1
ATOM 4322 C CA . GLY B 1 93 ? 9.653 26.168 36.989 1.00 35.11 93 GLY B CA 1
ATOM 4323 C C . GLY B 1 93 ? 9.985 27.134 35.866 1.00 34.66 93 GLY B C 1
ATOM 4324 O O . GLY B 1 93 ? 10.259 26.722 34.736 1.00 34.51 93 GLY B O 1
ATOM 4325 N N . GLY B 1 94 ? 9.959 28.427 36.183 1.00 34.11 94 GLY B N 1
ATOM 4326 C CA . GLY B 1 94 ? 10.246 29.469 35.218 1.00 33.33 94 GLY B CA 1
ATOM 4327 C C . GLY B 1 94 ? 11.716 29.553 34.840 1.00 33.02 94 GLY B C 1
ATOM 4328 O O . GLY B 1 94 ? 12.582 28.899 35.423 1.00 32.97 94 GLY B O 1
ATOM 4329 N N . PRO B 1 95 ? 12.007 30.366 33.840 1.00 32.42 95 PRO B N 1
ATOM 4330 C CA . PRO B 1 95 ? 13.385 30.564 33.397 1.00 32.25 95 PRO B CA 1
ATOM 4331 C C . PRO B 1 95 ? 14.212 31.359 34.399 1.00 31.97 95 PRO B C 1
ATOM 4332 O O . PRO B 1 95 ? 15.442 31.336 34.351 1.00 31.73 95 PRO B O 1
ATOM 4336 N N . TYR B 1 96 ? 13.533 32.075 35.286 1.00 31.84 96 TYR B N 1
ATOM 4337 C CA . TYR B 1 96 ? 14.209 32.912 36.260 1.00 31.49 96 TYR B CA 1
ATOM 4338 C C . TYR B 1 96 ? 13.809 32.521 37.676 1.00 31.37 96 TYR B C 1
ATOM 4339 O O . TYR B 1 96 ? 14.581 32.738 38.622 1.00 31.03 96 TYR B O 1
ATOM 4348 N N . LEU B 1 97 ? 12.631 31.904 37.815 1.00 31.35 97 LEU B N 1
ATOM 4349 C CA . LEU B 1 97 ? 12.082 31.557 39.128 1.00 31.26 97 LEU B CA 1
ATOM 4350 C C . LEU B 1 97 ? 12.163 30.093 39.509 1.00 31.73 97 LEU B C 1
ATOM 4351 O O . LEU B 1 97 ? 12.197 29.211 38.648 1.00 31.18 97 LEU B O 1
ATOM 4356 N N . GLY B 1 98 ? 12.161 29.872 40.829 1.00 32.47 98 GLY B N 1
ATOM 4357 C CA . GLY B 1 98 ? 12.132 28.556 41.457 1.00 33.02 98 GLY B CA 1
ATOM 4358 C C . GLY B 1 98 ? 10.864 27.776 41.124 1.00 33.63 98 GLY B C 1
ATOM 4359 O O . GLY B 1 98 ? 10.398 27.770 39.982 1.00 33.86 98 GLY B O 1
ATOM 4360 N N . GLN B 1 99 ? 10.274 27.139 42.124 1.00 34.23 99 GLN B N 1
ATOM 4361 C CA . GLN B 1 99 ? 9.067 26.351 41.904 1.00 34.79 99 GLN B CA 1
ATOM 4362 C C . GLN B 1 99 ? 7.996 27.044 42.713 1.00 34.69 99 GLN B C 1
ATOM 4363 O O . GLN B 1 99 ? 6.786 26.811 42.585 1.00 34.60 99 GLN B O 1
ATOM 4369 N N . THR B 1 100 ? 8.506 27.893 43.586 1.00 34.67 100 THR B N 1
ATOM 4370 C CA . THR B 1 100 ? 7.712 28.736 44.434 1.00 34.51 100 THR B CA 1
ATOM 4371 C C . THR B 1 100 ? 7.804 30.088 43.815 1.00 34.58 100 THR B C 1
ATOM 4372 O O . THR B 1 100 ? 6.916 30.922 43.978 1.00 35.09 100 THR B O 1
ATOM 4376 N N . GLY B 1 101 ? 8.904 30.320 43.118 1.00 34.02 101 GLY B N 1
ATOM 4377 C CA . GLY B 1 101 ? 9.017 31.541 42.384 1.00 33.96 101 GLY B CA 1
ATOM 4378 C C . GLY B 1 101 ? 9.764 32.548 43.206 1.00 33.67 101 GLY B C 1
ATOM 4379 O O . GLY B 1 101 ? 9.204 33.440 43.831 1.00 34.27 101 GLY B O 1
ATOM 4380 N N . LYS B 1 102 ? 11.068 32.366 43.171 1.00 33.03 102 LYS B N 1
ATOM 4381 C CA . LYS B 1 102 ? 12.020 33.219 43.813 1.00 32.61 102 LYS B CA 1
ATOM 4382 C C . LYS B 1 102 ? 13.103 33.216 42.770 1.00 31.94 102 LYS B C 1
ATOM 4383 O O . LYS B 1 102 ? 13.120 32.344 41.900 1.00 31.37 102 LYS B O 1
ATOM 4389 N N . ASP B 1 103 ? 14.022 34.157 42.846 1.00 31.23 103 ASP B N 1
ATOM 4390 C CA . ASP B 1 103 ? 15.126 34.101 41.924 1.00 31.07 103 ASP B CA 1
ATOM 4391 C C . ASP B 1 103 ? 15.936 32.844 42.306 1.00 29.48 103 ASP B C 1
ATOM 4392 O O . ASP B 1 103 ? 16.172 32.572 43.491 1.00 29.01 103 ASP B O 1
ATOM 4397 N N . TYR B 1 104 ? 16.273 32.036 41.307 1.00 27.72 104 TYR B N 1
ATOM 4398 C CA . TYR B 1 104 ? 17.156 30.924 41.539 1.00 26.38 104 TYR B CA 1
ATOM 4399 C C . TYR B 1 104 ? 18.380 31.562 42.162 1.00 25.59 104 TYR B C 1
ATOM 4400 O O . TYR B 1 104 ? 18.848 32.610 41.682 1.00 24.81 104 TYR B O 1
ATOM 4409 N N . PRO B 1 105 ? 18.904 30.963 43.228 1.00 24.48 105 PRO B N 1
ATOM 4410 C CA . PRO B 1 105 ? 20.117 31.465 43.876 1.00 23.83 105 PRO B CA 1
ATOM 4411 C C . PRO B 1 105 ? 21.294 31.506 42.891 1.00 23.13 105 PRO B C 1
ATOM 4412 O O . PRO B 1 105 ? 22.264 32.266 43.004 1.00 21.31 105 PRO B O 1
ATOM 4416 N N . ASP B 1 106 ? 21.125 30.699 41.855 1.00 22.91 106 ASP B N 1
ATOM 4417 C CA . ASP B 1 106 ? 22.108 30.502 40.810 1.00 22.38 106 ASP B CA 1
ATOM 4418 C C . ASP B 1 106 ? 22.064 31.588 39.677 1.00 20.83 106 ASP B C 1
ATOM 4419 O O . ASP B 1 106 ? 22.964 31.659 38.841 1.00 18.60 106 ASP B O 1
ATOM 4424 N N . ASN B 1 107 ? 21.051 32.450 39.674 1.00 20.61 107 ASN B N 1
ATOM 4425 C CA . ASN B 1 107 ? 20.863 33.414 38.549 1.00 20.48 107 ASN B CA 1
ATOM 4426 C C . ASN B 1 107 ? 22.108 34.120 38.028 1.00 20.14 107 ASN B C 1
ATOM 4427 O O . ASN B 1 107 ? 22.302 34.163 36.818 1.00 19.61 107 ASN B O 1
ATOM 4432 N N . TRP B 1 108 ? 22.943 34.671 38.914 1.00 19.88 108 TRP B N 1
ATOM 4433 C CA . TRP B 1 108 ? 24.158 35.389 38.481 1.00 19.65 108 TRP B CA 1
ATOM 4434 C C . TRP B 1 108 ? 25.121 34.518 37.672 1.00 19.67 108 TRP B C 1
ATOM 4435 O O . TRP B 1 108 ? 25.758 34.971 36.736 1.00 19.13 108 TRP B O 1
ATOM 4446 N N . LYS B 1 109 ? 25.217 33.256 38.039 1.00 20.35 109 LYS B N 1
ATOM 4447 C CA . LYS B 1 109 ? 26.105 32.337 37.360 1.00 20.95 109 LYS B CA 1
ATOM 4448 C C . LYS B 1 109 ? 25.434 31.794 36.087 1.00 21.09 109 LYS B C 1
ATOM 4449 O O . LYS B 1 109 ? 26.065 31.590 35.053 1.00 21.67 109 LYS B O 1
ATOM 4455 N N . ARG B 1 110 ? 24.140 31.573 36.154 1.00 20.71 110 ARG B N 1
ATOM 4456 C CA . ARG B 1 110 ? 23.451 31.029 35.007 1.00 20.85 110 ARG B CA 1
ATOM 4457 C C . ARG B 1 110 ? 23.513 32.014 33.821 1.00 20.73 110 ARG B C 1
ATOM 4458 O O . ARG B 1 110 ? 23.636 31.618 32.669 1.00 21.16 110 ARG B O 1
ATOM 4466 N N . PHE B 1 111 ? 23.475 33.302 34.087 1.00 19.88 111 PHE B N 1
ATOM 4467 C CA . PHE B 1 111 ? 23.464 34.216 32.977 1.00 19.61 111 PHE B CA 1
ATOM 4468 C C . PHE B 1 111 ? 24.861 34.728 32.713 1.00 19.89 111 PHE B C 1
ATOM 4469 O O . PHE B 1 111 ? 25.170 35.035 31.568 1.00 19.33 111 PHE B O 1
ATOM 4477 N N . ALA B 1 112 ? 25.724 34.782 33.735 1.00 19.60 112 ALA B N 1
ATOM 4478 C CA . ALA B 1 112 ? 27.101 35.187 33.476 1.00 19.79 112 ALA B CA 1
ATOM 4479 C C . ALA B 1 112 ? 27.628 34.215 32.437 1.00 19.63 112 ALA B C 1
ATOM 4480 O O . ALA B 1 112 ? 28.396 34.590 31.544 1.00 18.85 112 ALA B O 1
ATOM 4482 N N . ALA B 1 113 ? 27.177 32.968 32.563 1.00 19.44 113 ALA B N 1
ATOM 4483 C CA . ALA B 1 113 ? 27.590 31.880 31.684 1.00 19.62 113 ALA B CA 1
ATOM 4484 C C . ALA B 1 113 ? 27.122 32.085 30.264 1.00 18.60 113 ALA B C 1
ATOM 4485 O O . ALA B 1 113 ? 27.846 31.848 29.302 1.00 18.18 113 ALA B O 1
ATOM 4487 N N . LEU B 1 114 ? 25.885 32.509 30.146 1.00 18.64 114 LEU B N 1
ATOM 4488 C CA . LEU B 1 114 ? 25.285 32.761 28.838 1.00 18.16 114 LEU B CA 1
ATOM 4489 C C . LEU B 1 114 ? 26.190 33.762 28.133 1.00 18.14 114 LEU B C 1
ATOM 4490 O O . LEU B 1 114 ? 26.655 33.534 27.001 1.00 16.58 114 LEU B O 1
ATOM 4495 N N . SER B 1 115 ? 26.470 34.849 28.857 1.00 18.37 115 SER B N 1
ATOM 4496 C CA . SER B 1 115 ? 27.335 35.921 28.374 1.00 19.13 115 SER B CA 1
ATOM 4497 C C . SER B 1 115 ? 28.734 35.432 27.947 1.00 18.69 115 SER B C 1
ATOM 4498 O O . SER B 1 115 ? 29.120 35.568 26.796 1.00 17.85 115 SER B O 1
ATOM 4501 N N . LEU B 1 116 ? 29.481 34.841 28.869 1.00 18.79 116 LEU B N 1
ATOM 4502 C CA . LEU B 1 116 ? 30.803 34.336 28.542 1.00 19.17 116 LEU B CA 1
ATOM 4503 C C . LEU B 1 116 ? 30.728 33.418 27.321 1.00 19.20 116 LEU B C 1
ATOM 4504 O O . LEU B 1 116 ? 31.552 33.508 26.402 1.00 18.67 116 LEU B O 1
ATOM 4509 N N . ALA B 1 117 ? 29.746 32.518 27.318 1.00 18.93 117 ALA B N 1
ATOM 4510 C CA . ALA B 1 117 ? 29.590 31.638 26.174 1.00 19.00 117 ALA B CA 1
ATOM 4511 C C . ALA B 1 117 ? 29.481 32.519 24.914 1.00 19.36 117 ALA B C 1
ATOM 4512 O O . ALA B 1 117 ? 30.138 32.236 23.912 1.00 19.82 117 ALA B O 1
ATOM 4514 N N . ALA B 1 118 ? 28.721 33.606 24.993 1.00 18.19 118 ALA B N 1
ATOM 4515 C CA . ALA B 1 118 ? 28.576 34.491 23.870 1.00 19.08 118 ALA B CA 1
ATOM 4516 C C . ALA B 1 118 ? 29.868 35.155 23.538 1.00 19.95 118 ALA B C 1
ATOM 4517 O O . ALA B 1 118 ? 30.206 35.355 22.378 1.00 19.83 118 ALA B O 1
ATOM 4519 N N . ALA B 1 119 ? 30.571 35.566 24.572 1.00 21.51 119 ALA B N 1
ATOM 4520 C CA . ALA B 1 119 ? 31.867 36.185 24.391 1.00 22.62 119 ALA B CA 1
ATOM 4521 C C . ALA B 1 119 ? 32.811 35.227 23.658 1.00 23.01 119 ALA B C 1
ATOM 4522 O O . ALA B 1 119 ? 33.594 35.646 22.787 1.00 23.26 119 ALA B O 1
ATOM 4524 N N . ARG B 1 120 ? 32.725 33.942 23.988 1.00 23.36 120 ARG B N 1
ATOM 4525 C CA . ARG B 1 120 ? 33.598 32.965 23.338 1.00 23.85 120 ARG B CA 1
ATOM 4526 C C . ARG B 1 120 ? 33.292 32.906 21.849 1.00 24.00 120 ARG B C 1
ATOM 4527 O O . ARG B 1 120 ? 34.202 32.942 21.014 1.00 24.72 120 ARG B O 1
ATOM 4529 N N . ILE B 1 121 ? 32.020 32.817 21.510 1.00 23.84 121 ILE B N 1
ATOM 4530 C CA . ILE B 1 121 ? 31.631 32.739 20.111 1.00 24.35 121 ILE B CA 1
ATOM 4531 C C . ILE B 1 121 ? 32.013 34.047 19.414 1.00 24.31 121 ILE B C 1
ATOM 4532 O O . ILE B 1 121 ? 32.263 34.084 18.215 1.00 23.80 121 ILE B O 1
ATOM 4537 N N . GLY B 1 122 ? 32.043 35.132 20.173 1.00 24.93 122 GLY B N 1
ATOM 4538 C CA . GLY B 1 122 ? 32.416 36.412 19.612 1.00 25.50 122 GLY B CA 1
ATOM 4539 C C . GLY B 1 122 ? 33.878 36.370 19.240 1.00 25.64 122 GLY B C 1
ATOM 4540 O O . GLY B 1 122 ? 34.262 36.798 18.164 1.00 26.55 122 GLY B O 1
ATOM 4541 N N . ALA B 1 123 ? 34.688 35.817 20.126 1.00 26.03 123 ALA B N 1
ATOM 4542 C CA . ALA B 1 123 ? 36.123 35.658 19.872 1.00 26.35 123 ALA B CA 1
ATOM 4543 C C . ALA B 1 123 ? 36.470 34.761 18.671 1.00 26.80 123 ALA B C 1
ATOM 4544 O O . ALA B 1 123 ? 37.651 34.674 18.281 1.00 26.15 123 ALA B O 1
ATOM 4546 N N . GLY B 1 124 ? 35.476 34.051 18.131 1.00 27.15 124 GLY B N 1
ATOM 4547 C CA . GLY B 1 124 ? 35.698 33.151 16.996 1.00 27.59 124 GLY B CA 1
ATOM 4548 C C . GLY B 1 124 ? 35.918 31.670 17.327 1.00 27.99 124 GLY B C 1
ATOM 4549 O O . GLY B 1 124 ? 36.320 30.875 16.462 1.00 28.05 124 GLY B O 1
ATOM 4550 N N . VAL B 1 125 ? 35.657 31.293 18.577 1.00 28.66 125 VAL B N 1
ATOM 4551 C CA . VAL B 1 125 ? 35.848 29.914 19.057 1.00 28.99 125 VAL B CA 1
ATOM 4552 C C . VAL B 1 125 ? 35.029 28.895 18.266 1.00 29.00 125 VAL B C 1
ATOM 4553 O O . VAL B 1 125 ? 35.475 27.788 18.044 1.00 29.28 125 VAL B O 1
ATOM 4557 N N . LEU B 1 126 ? 33.845 29.271 17.823 1.00 29.06 126 LEU B N 1
ATOM 4558 C CA . LEU B 1 126 ? 33.033 28.372 17.027 1.00 29.02 126 LEU B CA 1
ATOM 4559 C C . LEU B 1 126 ? 33.639 28.192 15.641 1.00 29.37 126 LEU B C 1
ATOM 4560 O O . LEU B 1 126 ? 33.956 29.164 14.967 1.00 29.51 126 LEU B O 1
ATOM 4565 N N . PRO B 1 127 ? 33.813 26.940 15.225 1.00 29.56 127 PRO B N 1
ATOM 4566 C CA . PRO B 1 127 ? 34.302 26.601 13.886 1.00 29.14 127 PRO B CA 1
ATOM 4567 C C . PRO B 1 127 ? 33.246 26.861 12.812 1.00 29.05 127 PRO B C 1
ATOM 4568 O O . PRO B 1 127 ? 32.069 26.495 12.969 1.00 28.85 127 PRO B O 1
ATOM 4572 N N . GLY B 1 128 ? 33.658 27.517 11.737 1.00 28.51 128 GLY B N 1
ATOM 4573 C CA . GLY B 1 128 ? 32.754 27.785 10.643 1.00 28.09 128 GLY B CA 1
ATOM 4574 C C . GLY B 1 128 ? 32.103 29.152 10.715 1.00 27.67 128 GLY B C 1
ATOM 4575 O O . GLY B 1 128 ? 32.360 30.000 9.870 1.00 28.38 128 GLY B O 1
ATOM 4576 N N . TRP B 1 129 ? 31.260 29.389 11.711 1.00 26.85 129 TRP B N 1
ATOM 4577 C CA . TRP B 1 129 ? 30.562 30.681 11.800 1.00 25.64 129 TRP B CA 1
ATOM 4578 C C . TRP B 1 129 ? 31.111 31.621 12.888 1.00 25.04 129 TRP B C 1
ATOM 4579 O O . TRP B 1 129 ? 31.297 31.243 14.051 1.00 23.32 129 TRP B O 1
ATOM 4590 N N . ARG B 1 130 ? 31.362 32.860 12.485 1.00 24.86 130 ARG B N 1
ATOM 4591 C CA . ARG B 1 130 ? 31.806 33.879 13.418 1.00 24.93 130 ARG B CA 1
ATOM 4592 C C . ARG B 1 130 ? 31.132 35.223 13.141 1.00 24.43 130 ARG B C 1
ATOM 4593 O O . ARG B 1 130 ? 31.329 35.824 12.087 1.00 24.70 130 ARG B O 1
ATOM 4601 N N . PRO B 1 131 ? 30.398 35.723 14.121 1.00 23.44 131 PRO B N 1
ATOM 4602 C CA . PRO B 1 131 ? 29.674 36.973 13.969 1.00 23.14 131 PRO B CA 1
ATOM 4603 C C . PRO B 1 131 ? 30.593 38.165 13.743 1.00 22.79 131 PRO B C 1
ATOM 4604 O O . PRO B 1 131 ? 31.797 38.142 14.048 1.00 20.78 131 PRO B O 1
ATOM 4608 N N . ASP B 1 132 ? 29.980 39.219 13.215 1.00 22.58 132 ASP B N 1
ATOM 4609 C CA . ASP B 1 132 ? 30.673 40.457 12.930 1.00 22.78 132 ASP B CA 1
ATOM 4610 C C . ASP B 1 132 ? 30.465 41.395 14.119 1.00 23.15 132 ASP B C 1
ATOM 4611 O O . ASP B 1 132 ? 31.172 42.387 14.300 1.00 22.88 132 ASP B O 1
ATOM 4616 N N . MET B 1 133 ? 29.480 41.057 14.939 1.00 23.58 133 MET B N 1
ATOM 4617 C CA . MET B 1 133 ? 29.167 41.864 16.077 1.00 24.00 133 MET B CA 1
ATOM 4618 C C . MET B 1 133 ? 28.202 41.083 16.898 1.00 23.64 133 MET B C 1
ATOM 4619 O O . MET B 1 133 ? 27.576 40.162 16.400 1.00 23.50 133 MET B O 1
ATOM 4624 N N . VAL B 1 134 ? 28.075 41.479 18.157 1.00 23.92 134 VAL B N 1
ATOM 4625 C CA . VAL B 1 134 ? 27.153 40.850 19.095 1.00 23.71 134 VAL B CA 1
ATOM 4626 C C . VAL B 1 134 ? 26.001 41.790 19.476 1.00 23.25 134 VAL B C 1
ATOM 4627 O O . VAL B 1 134 ? 26.228 42.964 19.784 1.00 23.48 134 VAL B O 1
ATOM 4631 N N . HIS B 1 135 ? 24.770 41.287 19.473 1.00 22.88 135 HIS B N 1
ATOM 4632 C CA . HIS B 1 135 ? 23.609 42.088 19.933 1.00 21.91 135 HIS B CA 1
ATOM 4633 C C . HIS B 1 135 ? 23.049 41.407 21.169 1.00 20.92 135 HIS B C 1
ATOM 4634 O O . HIS B 1 135 ? 22.405 40.380 21.099 1.00 19.61 135 HIS B O 1
ATOM 4641 N N . ALA B 1 136 ? 23.337 41.978 22.315 1.00 21.22 136 ALA B N 1
ATOM 4642 C CA . ALA B 1 136 ? 22.874 41.423 23.569 1.00 21.61 136 ALA B CA 1
ATOM 4643 C C . ALA B 1 136 ? 21.649 42.216 24.076 1.00 21.75 136 ALA B C 1
ATOM 4644 O O . ALA B 1 136 ? 21.507 43.393 23.786 1.00 20.71 136 ALA B O 1
ATOM 4646 N N . HIS B 1 137 ? 20.799 41.516 24.826 1.00 21.80 137 HIS B N 1
ATOM 4647 C CA . HIS B 1 137 ? 19.557 42.013 25.338 1.00 22.67 137 HIS B CA 1
ATOM 4648 C C . HIS B 1 137 ? 19.432 41.908 26.863 1.00 21.92 137 HIS B C 1
ATOM 4649 O O . HIS B 1 137 ? 19.568 40.845 27.427 1.00 23.81 137 HIS B O 1
ATOM 4656 N N . ASP B 1 138 ? 19.159 43.023 27.519 1.00 21.83 138 ASP B N 1
ATOM 4657 C CA . ASP B 1 138 ? 18.852 43.079 28.947 1.00 21.16 138 ASP B CA 1
ATOM 4658 C C . ASP B 1 138 ? 19.972 42.544 29.831 1.00 21.98 138 ASP B C 1
ATOM 4659 O O . ASP B 1 138 ? 21.049 42.120 29.324 1.00 21.27 138 ASP B O 1
ATOM 4664 N N . TRP B 1 139 ? 19.720 42.561 31.143 1.00 20.52 139 TRP B N 1
ATOM 4665 C CA . TRP B 1 139 ? 20.762 42.288 32.098 1.00 20.29 139 TRP B CA 1
ATOM 4666 C C . TRP B 1 139 ? 21.393 40.889 32.025 1.00 19.99 139 TRP B C 1
ATOM 4667 O O . TRP B 1 139 ? 22.572 40.741 32.323 1.00 19.11 139 TRP B O 1
ATOM 4678 N N . GLN B 1 140 ? 20.605 39.891 31.649 1.00 19.06 140 GLN B N 1
ATOM 4679 C CA . GLN B 1 140 ? 21.079 38.522 31.571 1.00 18.07 140 GLN B CA 1
ATOM 4680 C C . GLN B 1 140 ? 22.238 38.352 30.576 1.00 17.57 140 GLN B C 1
ATOM 4681 O O . GLN B 1 140 ? 23.137 37.520 30.749 1.00 18.11 140 GLN B O 1
ATOM 4687 N N . ALA B 1 141 ? 22.272 39.191 29.569 1.00 17.19 141 ALA B N 1
ATOM 4688 C CA . ALA B 1 141 ? 23.269 39.076 28.535 1.00 16.93 141 ALA B CA 1
ATOM 4689 C C . ALA B 1 141 ? 24.175 40.289 28.517 1.00 17.49 141 ALA B C 1
ATOM 4690 O O . ALA B 1 141 ? 25.029 40.393 27.638 1.00 17.56 141 ALA B O 1
ATOM 4692 N N . ALA B 1 142 ? 24.011 41.175 29.509 1.00 18.39 142 ALA B N 1
ATOM 4693 C CA . ALA B 1 142 ? 24.802 42.416 29.618 1.00 19.26 142 ALA B CA 1
ATOM 4694 C C . ALA B 1 142 ? 26.282 42.207 29.908 1.00 19.25 142 ALA B C 1
ATOM 4695 O O . ALA B 1 142 ? 27.059 43.138 29.705 1.00 18.58 142 ALA B O 1
ATOM 4697 N N . MET B 1 143 ? 26.657 41.024 30.398 1.00 19.47 143 MET B N 1
ATOM 4698 C CA . MET B 1 143 ? 28.048 40.738 30.750 1.00 20.05 143 MET B CA 1
ATOM 4699 C C . MET B 1 143 ? 28.873 40.343 29.511 1.00 20.80 143 MET B C 1
ATOM 4700 O O . MET B 1 143 ? 30.128 40.356 29.533 1.00 21.06 143 MET B O 1
ATOM 4705 N N . THR B 1 144 ? 28.170 40.003 28.429 1.00 20.36 144 THR B N 1
ATOM 4706 C CA . THR B 1 144 ? 28.832 39.610 27.194 1.00 20.01 144 THR B CA 1
ATOM 4707 C C . THR B 1 144 ? 29.940 40.622 26.802 1.00 19.40 144 THR B C 1
ATOM 4708 O O . THR B 1 144 ? 31.090 40.275 26.698 1.00 18.37 144 THR B O 1
ATOM 4712 N N . PRO B 1 145 ? 29.598 41.884 26.629 1.00 19.54 145 PRO B N 1
ATOM 4713 C CA . PRO B 1 145 ? 30.591 42.916 26.344 1.00 20.34 145 PRO B CA 1
ATOM 4714 C C . PRO B 1 145 ? 31.689 43.029 27.442 1.00 20.30 145 PRO B C 1
ATOM 4715 O O . PRO B 1 145 ? 32.828 43.365 27.132 1.00 19.57 145 PRO B O 1
ATOM 4719 N N . VAL B 1 146 ? 31.347 42.702 28.690 1.00 20.36 146 VAL B N 1
ATOM 4720 C CA . VAL B 1 146 ? 32.323 42.717 29.770 1.00 20.34 146 VAL B CA 1
ATOM 4721 C C . VAL B 1 146 ? 33.367 41.687 29.461 1.00 19.96 146 VAL B C 1
ATOM 4722 O O . VAL B 1 146 ? 34.574 41.984 29.450 1.00 20.28 146 VAL B O 1
ATOM 4726 N N . TYR B 1 147 ? 32.922 40.461 29.201 1.00 19.45 147 TYR B N 1
ATOM 4727 C CA . TYR B 1 147 ? 33.865 39.363 28.892 1.00 18.98 147 TYR B CA 1
ATOM 4728 C C . TYR B 1 147 ? 34.696 39.601 27.612 1.00 19.24 147 TYR B C 1
ATOM 4729 O O . TYR B 1 147 ? 35.900 39.387 27.590 1.00 18.60 147 TYR B O 1
ATOM 4738 N N . MET B 1 148 ? 34.037 40.013 26.542 1.00 19.79 148 MET B N 1
ATOM 4739 C CA . MET B 1 148 ? 34.733 40.309 25.311 1.00 21.09 148 MET B CA 1
ATOM 4740 C C . MET B 1 148 ? 35.847 41.355 25.551 1.00 20.93 148 MET B C 1
ATOM 4741 O O . MET B 1 148 ? 36.894 41.296 24.943 1.00 18.89 148 MET B O 1
ATOM 4746 N N . ARG B 1 149 ? 35.585 42.306 26.434 1.00 21.35 149 ARG B N 1
ATOM 4747 C CA . ARG B 1 149 ? 36.507 43.393 26.723 1.00 22.61 149 ARG B CA 1
ATOM 4748 C C . ARG B 1 149 ? 37.739 42.907 27.451 1.00 22.51 149 ARG B C 1
ATOM 4749 O O . ARG B 1 149 ? 38.883 43.324 27.175 1.00 22.23 149 ARG B O 1
ATOM 4757 N N . TYR B 1 150 ? 37.517 41.976 28.364 1.00 23.07 150 TYR B N 1
ATOM 4758 C CA . TYR B 1 150 ? 38.595 41.427 29.160 1.00 22.94 150 TYR B CA 1
ATOM 4759 C C . TYR B 1 150 ? 39.187 40.140 28.625 1.00 22.96 150 TYR B C 1
ATOM 4760 O O . TYR B 1 150 ? 40.270 39.729 29.079 1.00 22.00 150 TYR B O 1
ATOM 4769 N N . ALA B 1 151 ? 38.521 39.507 27.663 1.00 23.09 151 ALA B N 1
ATOM 4770 C CA . ALA B 1 151 ? 39.071 38.270 27.096 1.00 24.08 151 ALA B CA 1
ATOM 4771 C C . ALA B 1 151 ? 40.434 38.495 26.438 1.00 25.04 151 ALA B C 1
ATOM 4772 O O . ALA B 1 151 ? 40.889 39.631 26.269 1.00 24.87 151 ALA B O 1
ATOM 4774 N N . GLU B 1 152 ? 41.093 37.406 26.059 1.00 25.98 152 GLU B N 1
ATOM 4775 C CA . GLU B 1 152 ? 42.413 37.538 25.478 1.00 26.61 152 GLU B CA 1
ATOM 4776 C C . GLU B 1 152 ? 42.351 38.168 24.086 1.00 26.83 152 GLU B C 1
ATOM 4777 O O . GLU B 1 152 ? 43.173 39.019 23.759 1.00 27.50 152 GLU B O 1
ATOM 4779 N N . THR B 1 153 ? 41.412 37.738 23.255 1.00 26.42 153 THR B N 1
ATOM 4780 C CA . THR B 1 153 ? 41.319 38.293 21.908 1.00 26.46 153 THR B CA 1
ATOM 4781 C C . THR B 1 153 ? 40.542 39.631 21.870 1.00 25.56 153 THR B C 1
ATOM 4782 O O . THR B 1 153 ? 39.652 39.900 22.699 1.00 24.83 153 THR B O 1
ATOM 4786 N N . PRO B 1 154 ? 40.910 40.495 20.931 1.00 25.03 154 PRO B N 1
ATOM 4787 C CA . PRO B 1 154 ? 40.284 41.815 20.852 1.00 24.58 154 PRO B CA 1
ATOM 4788 C C . PRO B 1 154 ? 38.820 41.660 20.566 1.00 24.06 154 PRO B C 1
ATOM 4789 O O . PRO B 1 154 ? 38.421 40.887 19.698 1.00 24.73 154 PRO B O 1
ATOM 4793 N N . GLU B 1 155 ? 38.011 42.363 21.329 1.00 23.36 155 GLU B N 1
ATOM 4794 C CA . GLU B 1 155 ? 36.569 42.291 21.156 1.00 22.86 155 GLU B CA 1
ATOM 4795 C C . GLU B 1 155 ? 36.117 42.747 19.753 1.00 21.99 155 GLU B C 1
ATOM 4796 O O . GLU B 1 155 ? 36.801 43.494 19.064 1.00 20.27 155 GLU B O 1
ATOM 4802 N N . ILE B 1 156 ? 34.967 42.258 19.331 1.00 21.79 156 ILE B N 1
ATOM 4803 C CA . ILE B 1 156 ? 34.319 42.770 18.120 1.00 21.96 156 ILE B CA 1
ATOM 4804 C C . ILE B 1 156 ? 33.275 43.713 18.647 1.00 21.40 156 ILE B C 1
ATOM 4805 O O . ILE B 1 156 ? 33.010 43.726 19.845 1.00 21.61 156 ILE B O 1
ATOM 4810 N N . PRO B 1 157 ? 32.674 44.516 17.798 1.00 21.08 157 PRO B N 1
ATOM 4811 C CA . PRO B 1 157 ? 31.621 45.427 18.272 1.00 21.11 157 PRO B CA 1
ATOM 4812 C C . PRO B 1 157 ? 30.420 44.772 18.966 1.00 20.27 157 PRO B C 1
ATOM 4813 O O . PRO B 1 157 ? 29.956 43.682 18.612 1.00 19.06 157 PRO B O 1
ATOM 4817 N N . SER B 1 158 ? 29.908 45.494 19.956 1.00 20.76 158 SER B N 1
ATOM 4818 C CA . SER B 1 158 ? 28.748 45.055 20.746 1.00 20.78 158 SER B CA 1
ATOM 4819 C C . SER B 1 158 ? 27.692 46.133 20.846 1.00 20.71 158 SER B C 1
ATOM 4820 O O . SER B 1 158 ? 28.041 47.331 21.016 1.00 20.87 158 SER B O 1
ATOM 4823 N N . LEU B 1 159 ? 26.425 45.682 20.751 1.00 19.91 159 LEU B N 1
ATOM 4824 C CA . LEU B 1 159 ? 25.198 46.478 20.917 1.00 18.83 159 LEU B CA 1
ATOM 4825 C C . LEU B 1 159 ? 24.411 45.812 22.019 1.00 18.63 159 LEU B C 1
ATOM 4826 O O . LEU B 1 159 ? 24.128 44.621 21.950 1.00 17.44 159 LEU B O 1
ATOM 4831 N N . LEU B 1 160 ? 24.089 46.609 23.040 1.00 18.33 160 LEU B N 1
ATOM 4832 C CA . LEU B 1 160 ? 23.354 46.203 24.216 1.00 18.30 160 LEU B CA 1
ATOM 4833 C C . LEU B 1 160 ? 22.066 47.037 24.291 1.00 19.02 160 LEU B C 1
ATOM 4834 O O . LEU B 1 160 ? 22.084 48.282 24.416 1.00 18.99 160 LEU B O 1
ATOM 4839 N N . THR B 1 161 ? 20.958 46.351 24.200 1.00 18.27 161 THR B N 1
ATOM 4840 C CA . THR B 1 161 ? 19.687 47.002 24.252 1.00 19.13 161 THR B CA 1
ATOM 4841 C C . THR B 1 161 ? 19.075 46.775 25.613 1.00 19.09 161 THR B C 1
ATOM 4842 O O . THR B 1 161 ? 18.971 45.639 26.033 1.00 17.69 161 THR B O 1
ATOM 4846 N N . ILE B 1 162 ? 18.644 47.864 26.249 1.00 20.02 162 ILE B N 1
ATOM 4847 C CA . ILE B 1 162 ? 17.996 47.846 27.531 1.00 21.03 162 ILE B CA 1
ATOM 4848 C C . ILE B 1 162 ? 16.517 47.779 27.311 1.00 21.47 162 ILE B C 1
ATOM 4849 O O . ILE B 1 162 ? 15.925 48.699 26.794 1.00 21.89 162 ILE B O 1
ATOM 4854 N N . HIS B 1 163 ? 15.920 46.665 27.680 1.00 22.24 163 HIS B N 1
ATOM 4855 C CA . HIS B 1 163 ? 14.498 46.511 27.550 1.00 21.56 163 HIS B CA 1
ATOM 4856 C C . HIS B 1 163 ? 13.848 46.792 28.863 1.00 23.01 163 HIS B C 1
ATOM 4857 O O . HIS B 1 163 ? 12.776 47.413 28.893 1.00 25.80 163 HIS B O 1
ATOM 4864 N N . ASN B 1 164 ? 14.474 46.337 29.937 1.00 22.76 164 ASN B N 1
ATOM 4865 C CA . ASN B 1 164 ? 13.946 46.495 31.292 1.00 23.42 164 ASN B CA 1
ATOM 4866 C C . ASN B 1 164 ? 14.990 47.108 32.247 1.00 23.51 164 ASN B C 1
ATOM 4867 O O . ASN B 1 164 ? 15.711 46.374 32.955 1.00 23.32 164 ASN B O 1
ATOM 4872 N N . ILE B 1 165 ? 15.092 48.433 32.273 1.00 22.44 165 ILE B N 1
ATOM 4873 C CA . ILE B 1 165 ? 16.141 49.031 33.064 1.00 22.79 165 ILE B CA 1
ATOM 4874 C C . ILE B 1 165 ? 16.037 48.838 34.595 1.00 22.65 165 ILE B C 1
ATOM 4875 O O . ILE B 1 165 ? 16.974 49.189 35.326 1.00 22.62 165 ILE B O 1
ATOM 4880 N N . ALA B 1 166 ? 14.918 48.293 35.060 1.00 21.61 166 ALA B N 1
ATOM 4881 C CA . ALA B 1 166 ? 14.684 48.040 36.473 1.00 20.86 166 ALA B CA 1
ATOM 4882 C C . ALA B 1 166 ? 15.420 46.811 36.933 1.00 20.62 166 ALA B C 1
ATOM 4883 O O . ALA B 1 166 ? 15.681 46.658 38.135 1.00 18.64 166 ALA B O 1
ATOM 4885 N N . PHE B 1 167 ? 15.711 45.918 35.984 1.00 20.16 167 PHE B N 1
ATOM 4886 C CA . PHE B 1 167 ? 16.385 44.676 36.308 1.00 20.41 167 PHE B CA 1
ATOM 4887 C C . PHE B 1 167 ? 17.793 44.864 35.927 1.00 19.40 167 PHE B C 1
ATOM 4888 O O . PHE B 1 167 ? 18.130 44.680 34.766 1.00 20.01 167 PHE B O 1
ATOM 4896 N N . GLN B 1 168 ? 18.615 45.195 36.912 1.00 18.31 168 GLN B N 1
ATOM 4897 C CA . GLN B 1 168 ? 20.000 45.549 36.703 1.00 17.59 168 GLN B CA 1
ATOM 4898 C C . GLN B 1 168 ? 21.004 44.406 37.020 1.00 18.06 168 GLN B C 1
ATOM 4899 O O . GLN B 1 168 ? 22.234 44.578 36.949 1.00 17.89 168 GLN B O 1
ATOM 4905 N N . GLY B 1 169 ? 20.502 43.237 37.378 1.00 18.73 169 GLY B N 1
ATOM 4906 C CA . GLY B 1 169 ? 21.386 42.112 37.729 1.00 18.82 169 GLY B CA 1
ATOM 4907 C C . GLY B 1 169 ? 22.473 42.450 38.733 1.00 18.98 169 GLY B C 1
ATOM 4908 O O . GLY B 1 169 ? 23.643 42.225 38.478 1.00 18.59 169 GLY B O 1
ATOM 4909 N N . GLN B 1 170 ? 22.051 43.027 39.851 1.00 19.74 170 GLN B N 1
ATOM 4910 C CA . GLN B 1 170 ? 22.898 43.462 40.935 1.00 20.48 170 GLN B CA 1
ATOM 4911 C C . GLN B 1 170 ? 23.063 42.287 41.886 1.00 21.22 170 GLN B C 1
ATOM 4912 O O . GLN B 1 170 ? 22.086 41.612 42.253 1.00 22.61 170 GLN B O 1
ATOM 4918 N N . PHE B 1 171 ? 24.308 42.008 42.250 1.00 20.97 171 PHE B N 1
ATOM 4919 C CA . PHE B 1 171 ? 24.607 40.897 43.150 1.00 20.95 171 PHE B CA 1
ATOM 4920 C C . PHE B 1 171 ? 25.667 41.316 44.155 1.00 20.31 171 PHE B C 1
ATOM 4921 O O . PHE B 1 171 ? 26.400 42.246 43.930 1.00 20.54 171 PHE B O 1
ATOM 4929 N N . GLY B 1 172 ? 25.733 40.635 45.282 1.00 20.47 172 GLY B N 1
ATOM 4930 C CA . GLY B 1 172 ? 26.710 40.964 46.303 1.00 19.77 172 GLY B CA 1
ATOM 4931 C C . GLY B 1 172 ? 28.140 40.799 45.798 1.00 19.28 172 GLY B C 1
ATOM 4932 O O . GLY B 1 172 ? 28.439 39.890 45.035 1.00 18.15 172 GLY B O 1
ATOM 4933 N N . ALA B 1 173 ? 29.035 41.666 46.260 1.00 18.81 173 ALA B N 1
ATOM 4934 C CA . ALA B 1 173 ? 30.386 41.664 45.745 1.00 18.65 173 ALA B CA 1
ATOM 4935 C C . ALA B 1 173 ? 31.031 40.298 45.928 1.00 18.47 173 ALA B C 1
ATOM 4936 O O . ALA B 1 173 ? 32.011 39.985 45.282 1.00 18.72 173 ALA B O 1
ATOM 4938 N N . ASN B 1 174 ? 30.485 39.475 46.806 1.00 18.38 174 ASN B N 1
ATOM 4939 C CA . ASN B 1 174 ? 31.089 38.183 47.056 1.00 17.95 174 ASN B CA 1
ATOM 4940 C C . ASN B 1 174 ? 31.167 37.237 45.847 1.00 17.61 174 ASN B C 1
ATOM 4941 O O . ASN B 1 174 ? 31.901 36.259 45.893 1.00 17.80 174 ASN B O 1
ATOM 4946 N N . ILE B 1 175 ? 30.441 37.501 44.772 1.00 17.21 175 ILE B N 1
ATOM 4947 C CA . ILE B 1 175 ? 30.516 36.607 43.614 1.00 17.93 175 ILE B CA 1
ATOM 4948 C C . ILE B 1 175 ? 31.607 37.011 42.584 1.00 17.89 175 ILE B C 1
ATOM 4949 O O . ILE B 1 175 ? 31.874 36.275 41.636 1.00 17.97 175 ILE B O 1
ATOM 4954 N N . PHE B 1 176 ? 32.250 38.158 42.752 1.00 17.99 176 PHE B N 1
ATOM 4955 C CA . PHE B 1 176 ? 33.279 38.565 41.790 1.00 19.05 176 PHE B CA 1
ATOM 4956 C C . PHE B 1 176 ? 34.371 37.509 41.661 1.00 19.38 176 PHE B C 1
ATOM 4957 O O . PHE B 1 176 ? 34.897 37.277 40.575 1.00 18.42 176 PHE B O 1
ATOM 4965 N N . SER B 1 177 ? 34.702 36.880 42.793 1.00 19.93 177 SER B N 1
ATOM 4966 C CA . SER B 1 177 ? 35.721 35.844 42.826 1.00 20.78 177 SER B CA 1
ATOM 4967 C C . SER B 1 177 ? 35.420 34.727 41.824 1.00 20.53 177 SER B C 1
ATOM 4968 O O . SER B 1 177 ? 36.316 34.064 41.319 1.00 20.22 177 SER B O 1
ATOM 4971 N N . LYS B 1 178 ? 34.159 34.512 41.520 1.00 20.91 178 LYS B N 1
ATOM 4972 C CA . LYS B 1 178 ? 33.835 33.403 40.651 1.00 21.26 178 LYS B CA 1
ATOM 4973 C C . LYS B 1 178 ? 33.415 33.798 39.237 1.00 20.87 178 LYS B C 1
ATOM 4974 O O . LYS B 1 178 ? 33.019 32.940 38.446 1.00 20.94 178 LYS B O 1
ATOM 4980 N N . LEU B 1 179 ? 33.547 35.073 38.892 1.00 20.79 179 LEU B N 1
ATOM 4981 C CA . LEU B 1 179 ? 33.111 35.522 37.564 1.00 20.51 179 LEU B CA 1
ATOM 4982 C C . LEU B 1 179 ? 34.133 35.330 36.452 1.00 20.62 179 LEU B C 1
ATOM 4983 O O . LEU B 1 179 ? 33.804 35.585 35.305 1.00 20.71 179 LEU B O 1
ATOM 4988 N N . ALA B 1 180 ? 35.343 34.859 36.788 1.00 20.68 180 ALA B N 1
ATOM 4989 C CA . ALA B 1 180 ? 36.416 34.642 35.803 1.00 20.90 180 ALA B CA 1
ATOM 4990 C C . ALA B 1 180 ? 36.910 35.944 35.123 1.00 21.10 180 ALA B C 1
ATOM 4991 O O . ALA B 1 180 ? 37.159 35.996 33.913 1.00 20.71 180 ALA B O 1
ATOM 4993 N N . LEU B 1 181 ? 37.084 36.976 35.936 1.00 21.27 181 LEU B N 1
ATOM 4994 C CA . LEU B 1 181 ? 37.478 38.284 35.459 1.00 20.92 181 LEU B CA 1
ATOM 4995 C C . LEU B 1 181 ? 38.650 38.784 36.255 1.00 21.32 181 LEU B C 1
ATOM 4996 O O . LEU B 1 181 ? 38.804 38.421 37.423 1.00 20.96 181 LEU B O 1
ATOM 5001 N N . PRO B 1 182 ? 39.521 39.549 35.605 1.00 21.96 182 PRO B N 1
ATOM 5002 C CA . PRO B 1 182 ? 40.645 40.197 36.308 1.00 22.69 182 PRO B CA 1
ATOM 5003 C C . PRO B 1 182 ? 40.137 41.249 37.275 1.00 22.94 182 PRO B C 1
ATOM 5004 O O . PRO B 1 182 ? 39.171 41.988 37.017 1.00 22.83 182 PRO B O 1
ATOM 5008 N N . ALA B 1 183 ? 40.832 41.297 38.385 1.00 23.42 183 ALA B N 1
ATOM 5009 C CA . ALA B 1 183 ? 40.521 42.155 39.495 1.00 24.28 183 ALA B CA 1
ATOM 5010 C C . ALA B 1 183 ? 40.163 43.559 39.060 1.00 24.54 183 ALA B C 1
ATOM 5011 O O . ALA B 1 183 ? 39.251 44.161 39.617 1.00 24.53 183 ALA B O 1
ATOM 5013 N N . HIS B 1 184 ? 40.862 44.109 38.078 1.00 25.35 184 HIS B N 1
ATOM 5014 C CA . HIS B 1 184 ? 40.516 45.471 37.700 1.00 26.59 184 HIS B CA 1
ATOM 5015 C C . HIS B 1 184 ? 39.132 45.576 37.111 1.00 25.83 184 HIS B C 1
ATOM 5016 O O . HIS B 1 184 ? 38.592 46.667 37.051 1.00 26.82 184 HIS B O 1
ATOM 5023 N N . ALA B 1 185 ? 38.536 44.460 36.692 1.00 25.65 185 ALA B N 1
ATOM 5024 C CA . ALA B 1 185 ? 37.134 44.486 36.217 1.00 25.06 185 ALA B CA 1
ATOM 5025 C C . ALA B 1 185 ? 36.215 44.964 37.339 1.00 24.51 185 ALA B C 1
ATOM 5026 O O . ALA B 1 185 ? 35.151 45.506 37.083 1.00 24.13 185 ALA B O 1
ATOM 5028 N N . PHE B 1 186 ? 36.617 44.745 38.589 1.00 23.96 186 PHE B N 1
ATOM 5029 C CA . PHE B 1 186 ? 35.822 45.221 39.716 1.00 24.13 186 PHE B CA 1
ATOM 5030 C C . PHE B 1 186 ? 36.193 46.678 40.040 1.00 24.38 186 PHE B C 1
ATOM 5031 O O . PHE B 1 186 ? 36.884 46.950 41.032 1.00 25.28 186 PHE B O 1
ATOM 5039 N N . GLY B 1 187 ? 35.772 47.603 39.178 1.00 24.53 187 GLY B N 1
ATOM 5040 C CA . GLY B 1 187 ? 36.070 49.014 39.354 1.00 24.65 187 GLY B CA 1
ATOM 5041 C C . GLY B 1 187 ? 35.029 49.924 38.732 1.00 24.61 187 GLY B C 1
ATOM 5042 O O . GLY B 1 187 ? 33.944 49.488 38.404 1.00 24.99 187 GLY B O 1
ATOM 5043 N N . MET B 1 188 ? 35.385 51.190 38.573 1.00 24.92 188 MET B N 1
ATOM 5044 C CA . MET B 1 188 ? 34.509 52.213 38.004 1.00 25.55 188 MET B CA 1
ATOM 5045 C C . MET B 1 188 ? 34.174 51.933 36.559 1.00 25.58 188 MET B C 1
ATOM 5046 O O . MET B 1 188 ? 33.031 52.022 36.154 1.00 25.07 188 MET B O 1
ATOM 5048 N N . GLU B 1 189 ? 35.201 51.616 35.776 1.00 26.06 189 GLU B N 1
ATOM 5049 C CA . GLU B 1 189 ? 35.032 51.340 34.369 1.00 26.44 189 GLU B CA 1
ATOM 5050 C C . GLU B 1 189 ? 34.548 49.934 34.138 1.00 26.56 189 GLU B C 1
ATOM 5051 O O . GLU B 1 189 ? 34.432 49.504 32.983 1.00 25.72 189 GLU B O 1
ATOM 5057 N N . GLY B 1 190 ? 34.218 49.236 35.230 1.00 26.71 190 GLY B N 1
ATOM 5058 C CA . GLY B 1 190 ? 33.758 47.859 35.140 1.00 26.46 190 GLY B CA 1
ATOM 5059 C C . GLY B 1 190 ? 32.400 47.600 35.751 1.00 25.84 190 GLY B C 1
ATOM 5060 O O . GLY B 1 190 ? 31.482 48.383 35.580 1.00 26.67 190 GLY B O 1
ATOM 5061 N N . ILE B 1 191 ? 32.288 46.482 36.469 1.00 25.00 191 ILE B N 1
ATOM 5062 C CA . ILE B 1 191 ? 31.032 46.037 37.033 1.00 24.03 191 ILE B CA 1
ATOM 5063 C C . ILE B 1 191 ? 30.811 46.443 38.492 1.00 24.52 191 ILE B C 1
ATOM 5064 O O . ILE B 1 191 ? 29.793 46.084 39.095 1.00 24.26 191 ILE B O 1
ATOM 5069 N N . GLU B 1 192 ? 31.764 47.156 39.083 1.00 24.74 192 GLU B N 1
ATOM 5070 C CA . GLU B 1 192 ? 31.582 47.603 40.467 1.00 24.87 192 GLU B CA 1
ATOM 5071 C C . GLU B 1 192 ? 30.429 48.606 40.471 1.00 23.93 192 GLU B C 1
ATOM 5072 O O . GLU B 1 192 ? 30.416 49.543 39.685 1.00 22.31 192 GLU B O 1
ATOM 5078 N N . TYR B 1 193 ? 29.466 48.370 41.346 1.00 23.30 193 TYR B N 1
ATOM 5079 C CA . TYR B 1 193 ? 28.350 49.250 41.452 1.00 23.69 193 TYR B CA 1
ATOM 5080 C C . TYR B 1 193 ? 27.978 49.344 42.898 1.00 23.04 193 TYR B C 1
ATOM 5081 O O . TYR B 1 193 ? 27.384 48.443 43.454 1.00 21.90 193 TYR B O 1
ATOM 5090 N N . TYR B 1 194 ? 28.355 50.456 43.497 1.00 23.95 194 TYR B N 1
ATOM 5091 C CA . TYR B 1 194 ? 28.110 50.701 44.909 1.00 24.77 194 TYR B CA 1
ATOM 5092 C C . TYR B 1 194 ? 28.624 49.540 45.783 1.00 24.41 194 TYR B C 1
ATOM 5093 O O . TYR B 1 194 ? 27.885 48.970 46.571 1.00 24.41 194 TYR B O 1
ATOM 5102 N N . ASN B 1 195 ? 29.888 49.172 45.628 1.00 24.32 195 ASN B N 1
ATOM 5103 C CA . ASN B 1 195 ? 30.466 48.047 46.405 1.00 24.59 195 ASN B CA 1
ATOM 5104 C C . ASN B 1 195 ? 29.913 46.661 46.088 1.00 24.07 195 ASN B C 1
ATOM 5105 O O . ASN B 1 195 ? 30.410 45.681 46.624 1.00 23.22 195 ASN B O 1
ATOM 5110 N N . ASP B 1 196 ? 28.906 46.584 45.229 1.00 23.25 196 ASP B N 1
ATOM 5111 C CA . ASP B 1 196 ? 28.333 45.318 44.805 1.00 23.19 196 ASP B CA 1
ATOM 5112 C C . ASP B 1 196 ? 28.733 45.134 43.374 1.00 22.44 196 ASP B C 1
ATOM 5113 O O . ASP B 1 196 ? 29.404 45.971 42.820 1.00 23.42 196 ASP B O 1
ATOM 5118 N N . VAL B 1 197 ? 28.242 44.086 42.745 1.00 21.14 197 VAL B N 1
ATOM 5119 C CA . VAL B 1 197 ? 28.444 43.909 41.329 1.00 20.70 197 VAL B CA 1
ATOM 5120 C C . VAL B 1 197 ? 27.104 44.190 40.589 1.00 20.47 197 VAL B C 1
ATOM 5121 O O . VAL B 1 197 ? 26.038 43.908 41.127 1.00 20.67 197 VAL B O 1
ATOM 5125 N N . SER B 1 198 ? 27.173 44.763 39.386 1.00 19.73 198 SER B N 1
ATOM 5126 C CA . SER B 1 198 ? 26.012 45.057 38.557 1.00 19.50 198 SER B CA 1
ATOM 5127 C C . SER B 1 198 ? 26.208 44.629 37.087 1.00 19.35 198 SER B C 1
ATOM 5128 O O . SER B 1 198 ? 26.966 45.258 36.334 1.00 19.36 198 SER B O 1
ATOM 5131 N N . PHE B 1 199 ? 25.516 43.583 36.667 1.00 18.94 199 PHE B N 1
ATOM 5132 C CA . PHE B 1 199 ? 25.670 43.086 35.315 1.00 19.25 199 PHE B CA 1
ATOM 5133 C C . PHE B 1 199 ? 25.282 44.143 34.266 1.00 20.19 199 PHE B C 1
ATOM 5134 O O . PHE B 1 199 ? 26.044 44.429 33.336 1.00 20.71 199 PHE B O 1
ATOM 5142 N N . LEU B 1 200 ? 24.087 44.706 34.404 1.00 20.10 200 LEU B N 1
ATOM 5143 C CA . LEU B 1 200 ? 23.620 45.691 33.457 1.00 19.85 200 LEU B CA 1
ATOM 5144 C C . LEU B 1 200 ? 24.627 46.818 33.390 1.00 20.68 200 LEU B C 1
ATOM 5145 O O . LEU B 1 200 ? 25.080 47.200 32.306 1.00 20.47 200 LEU B O 1
ATOM 5150 N N . LYS B 1 201 ? 25.007 47.334 34.558 1.00 21.26 201 LYS B N 1
ATOM 5151 C CA . LYS B 1 201 ? 25.956 48.439 34.622 1.00 20.70 201 LYS B CA 1
ATOM 5152 C C . LYS B 1 201 ? 27.247 48.145 33.898 1.00 20.47 201 LYS B C 1
ATOM 5153 O O . LYS B 1 201 ? 27.820 49.007 33.196 1.00 19.20 201 LYS B O 1
ATOM 5159 N N . GLY B 1 202 ? 27.703 46.922 34.063 1.00 19.91 202 GLY B N 1
ATOM 5160 C CA . GLY B 1 202 ? 28.916 46.494 33.416 1.00 20.88 202 GLY B CA 1
ATOM 5161 C C . GLY B 1 202 ? 28.787 46.513 31.900 1.00 20.92 202 GLY B C 1
ATOM 5162 O O . GLY B 1 202 ? 29.679 46.965 31.183 1.00 19.72 202 GLY B O 1
ATOM 5163 N N . GLY B 1 203 ? 27.668 46.006 31.420 1.00 21.49 203 GLY B N 1
ATOM 5164 C CA . GLY B 1 203 ? 27.401 46.035 29.998 1.00 22.44 203 GLY B CA 1
ATOM 5165 C C . GLY B 1 203 ? 27.374 47.448 29.481 1.00 22.49 203 GLY B C 1
ATOM 5166 O O . GLY B 1 203 ? 28.058 47.784 28.528 1.00 23.30 203 GLY B O 1
ATOM 5167 N N . LEU B 1 204 ? 26.595 48.287 30.137 1.00 22.92 204 LEU B N 1
ATOM 5168 C CA . LEU B 1 204 ? 26.470 49.687 29.758 1.00 23.76 204 LEU B CA 1
ATOM 5169 C C . LEU B 1 204 ? 27.836 50.425 29.641 1.00 24.54 204 LEU B C 1
ATOM 5170 O O . LEU B 1 204 ? 27.974 51.395 28.856 1.00 25.58 204 LEU B O 1
ATOM 5175 N N . GLN B 1 205 ? 28.822 49.999 30.426 1.00 23.54 205 GLN B N 1
ATOM 5176 C CA . GLN B 1 205 ? 30.107 50.660 30.439 1.00 23.79 205 GLN B CA 1
ATOM 5177 C C . GLN B 1 205 ? 31.015 50.070 29.345 1.00 22.83 205 GLN B C 1
ATOM 5178 O O . GLN B 1 205 ? 31.951 50.733 28.886 1.00 20.97 205 GLN B O 1
ATOM 5184 N N . THR B 1 206 ? 30.727 48.844 28.908 1.00 21.78 206 THR B N 1
ATOM 5185 C CA . THR B 1 206 ? 31.622 48.190 27.962 1.00 21.91 206 THR B CA 1
ATOM 5186 C C . THR B 1 206 ? 31.103 47.942 26.550 1.00 21.79 206 THR B C 1
ATOM 5187 O O . THR B 1 206 ? 31.881 47.586 25.662 1.00 22.08 206 THR B O 1
ATOM 5191 N N . ALA B 1 207 ? 29.810 48.055 26.328 1.00 21.25 207 ALA B N 1
ATOM 5192 C CA . ALA B 1 207 ? 29.288 47.782 24.997 1.00 20.85 207 ALA B CA 1
ATOM 5193 C C . ALA B 1 207 ? 29.746 48.864 24.041 1.00 20.74 207 ALA B C 1
ATOM 5194 O O . ALA B 1 207 ? 29.986 49.961 24.467 1.00 20.99 207 ALA B O 1
ATOM 5196 N N . THR B 1 208 ? 29.890 48.555 22.755 1.00 20.63 208 THR B N 1
ATOM 5197 C CA . THR B 1 208 ? 30.248 49.582 21.784 1.00 20.84 208 THR B CA 1
ATOM 5198 C C . THR B 1 208 ? 29.146 50.606 21.628 1.00 20.75 208 THR B C 1
ATOM 5199 O O . THR B 1 208 ? 29.412 51.824 21.491 1.00 21.26 208 THR B O 1
ATOM 5203 N N . ALA B 1 209 ? 27.928 50.105 21.617 1.00 19.91 209 ALA B N 1
ATOM 5204 C CA . ALA B 1 209 ? 26.740 50.942 21.490 1.00 20.32 209 ALA B CA 1
ATOM 5205 C C . ALA B 1 209 ? 25.624 50.409 22.387 1.00 19.52 209 ALA B C 1
ATOM 5206 O O . ALA B 1 209 ? 25.636 49.254 22.759 1.00 19.28 209 ALA B O 1
ATOM 5208 N N . LEU B 1 210 ? 24.718 51.320 22.754 1.00 19.16 210 LEU B N 1
ATOM 5209 C CA . LEU B 1 210 ? 23.518 51.060 23.556 1.00 19.04 210 LEU B CA 1
ATOM 5210 C C . LEU B 1 210 ? 22.273 51.528 22.791 1.00 18.70 210 LEU B C 1
ATOM 5211 O O . LEU B 1 210 ? 22.296 52.485 21.960 1.00 18.64 210 LEU B O 1
ATOM 5216 N N . SER B 1 211 ? 21.185 50.829 23.036 1.00 18.56 211 SER B N 1
ATOM 5217 C CA . SER B 1 211 ? 19.929 51.201 22.437 1.00 19.34 211 SER B CA 1
ATOM 5218 C C . SER B 1 211 ? 18.778 50.838 23.337 1.00 20.02 211 SER B C 1
ATOM 5219 O O . SER B 1 211 ? 18.862 49.971 24.220 1.00 19.77 211 SER B O 1
ATOM 5222 N N . THR B 1 212 ? 17.692 51.522 23.054 1.00 20.56 212 THR B N 1
ATOM 5223 C CA . THR B 1 212 ? 16.468 51.305 23.734 1.00 22.16 212 THR B CA 1
ATOM 5224 C C . THR B 1 212 ? 15.363 51.228 22.699 1.00 20.03 212 THR B C 1
ATOM 5225 O O . THR B 1 212 ? 15.587 51.558 21.608 1.00 20.69 212 THR B O 1
ATOM 5229 N N . VAL B 1 213 ? 14.175 50.785 23.047 1.00 20.42 213 VAL B N 1
ATOM 5230 C CA . VAL B 1 213 ? 13.074 50.548 22.066 1.00 19.39 213 VAL B CA 1
ATOM 5231 C C . VAL B 1 213 ? 12.244 51.760 21.562 1.00 19.74 213 VAL B C 1
ATOM 5232 O O . VAL B 1 213 ? 11.173 51.597 20.943 1.00 18.05 213 VAL B O 1
ATOM 5236 N N . SER B 1 214 ? 12.786 52.956 21.795 1.00 20.01 214 SER B N 1
ATOM 5237 C CA . SER B 1 214 ? 12.296 54.183 21.236 1.00 20.05 214 SER B CA 1
ATOM 5238 C C . SER B 1 214 ? 13.243 55.299 21.565 1.00 19.11 214 SER B C 1
ATOM 5239 O O . SER B 1 214 ? 13.852 55.339 22.609 1.00 19.75 214 SER B O 1
ATOM 5242 N N . PRO B 1 215 ? 13.379 56.227 20.642 1.00 19.40 215 PRO B N 1
ATOM 5243 C CA . PRO B 1 215 ? 14.179 57.442 20.880 1.00 18.26 215 PRO B CA 1
ATOM 5244 C C . PRO B 1 215 ? 13.779 58.206 22.128 1.00 17.19 215 PRO B C 1
ATOM 5245 O O . PRO B 1 215 ? 14.615 58.719 22.843 1.00 16.04 215 PRO B O 1
ATOM 5249 N N . SER B 1 216 ? 12.502 58.304 22.433 1.00 17.88 216 SER B N 1
ATOM 5250 C CA . SER B 1 216 ? 12.161 59.022 23.640 1.00 18.12 216 SER B CA 1
ATOM 5251 C C . SER B 1 216 ? 12.565 58.260 24.855 1.00 18.20 216 SER B C 1
ATOM 5252 O O . SER B 1 216 ? 13.055 58.798 25.834 1.00 18.84 216 SER B O 1
ATOM 5255 N N . TYR B 1 217 ? 12.351 56.973 24.845 1.00 18.54 217 TYR B N 1
ATOM 5256 C CA . TYR B 1 217 ? 12.735 56.262 26.045 1.00 17.96 217 TYR B CA 1
ATOM 5257 C C . TYR B 1 217 ? 14.248 56.367 26.235 1.00 17.68 217 TYR B C 1
ATOM 5258 O O . TYR B 1 217 ? 14.735 56.409 27.380 1.00 15.83 217 TYR B O 1
ATOM 5267 N N . ALA B 1 218 ? 15.006 56.405 25.122 1.00 18.63 218 ALA B N 1
ATOM 5268 C CA . ALA B 1 218 ? 16.461 56.583 25.236 1.00 19.32 218 ALA B CA 1
ATOM 5269 C C . ALA B 1 218 ? 16.797 57.863 25.985 1.00 19.50 218 ALA B C 1
ATOM 5270 O O . ALA B 1 218 ? 17.727 57.878 26.771 1.00 21.05 218 ALA B O 1
ATOM 5272 N N . GLU B 1 219 ? 16.034 58.914 25.788 1.00 18.69 219 GLU B N 1
ATOM 5273 C CA . GLU B 1 219 ? 16.260 60.140 26.530 1.00 19.82 219 GLU B CA 1
ATOM 5274 C C . GLU B 1 219 ? 15.771 60.115 27.964 1.00 18.87 219 GLU B C 1
ATOM 5275 O O . GLU B 1 219 ? 16.386 60.736 28.838 1.00 16.61 219 GLU B O 1
ATOM 5281 N N . GLU B 1 220 ? 14.644 59.437 28.185 1.00 18.89 220 GLU B N 1
ATOM 5282 C CA . GLU B 1 220 ? 14.033 59.342 29.542 1.00 18.44 220 GLU B CA 1
ATOM 5283 C C . GLU B 1 220 ? 14.991 58.615 30.511 1.00 17.35 220 GLU B C 1
ATOM 5284 O O . GLU B 1 220 ? 15.173 59.035 31.646 1.00 16.02 220 GLU B O 1
ATOM 5290 N N . ILE B 1 221 ? 15.649 57.579 30.039 1.00 17.68 221 ILE B N 1
ATOM 5291 C CA . ILE B 1 221 ? 16.555 56.837 30.929 1.00 19.57 221 ILE B CA 1
ATOM 5292 C C . ILE B 1 221 ? 17.843 57.561 31.360 1.00 20.39 221 ILE B C 1
ATOM 5293 O O . ILE B 1 221 ? 18.589 57.087 32.163 1.00 20.48 221 ILE B O 1
ATOM 5298 N N . LEU B 1 222 ? 18.078 58.741 30.833 1.00 22.24 222 LEU B N 1
ATOM 5299 C CA . LEU B 1 222 ? 19.220 59.552 31.230 1.00 22.24 222 LEU B CA 1
ATOM 5300 C C . LEU B 1 222 ? 18.773 60.466 32.365 1.00 23.04 222 LEU B C 1
ATOM 5301 O O . LEU B 1 222 ? 19.581 61.232 32.876 1.00 24.00 222 LEU B O 1
ATOM 5306 N N . THR B 1 223 ? 17.477 60.436 32.714 1.00 23.19 223 THR B N 1
ATOM 5307 C CA . THR B 1 223 ? 16.956 61.215 33.829 1.00 23.12 223 THR B CA 1
ATOM 5308 C C . THR B 1 223 ? 16.682 60.326 35.023 1.00 23.28 223 THR B C 1
ATOM 5309 O O . THR B 1 223 ? 16.472 59.131 34.866 1.00 22.72 223 THR B O 1
ATOM 5313 N N . ALA B 1 224 ? 16.646 60.928 36.218 1.00 23.24 224 ALA B N 1
ATOM 5314 C CA . ALA B 1 224 ? 16.437 60.169 37.445 1.00 23.38 224 ALA B CA 1
ATOM 5315 C C . ALA B 1 224 ? 15.045 59.550 37.466 1.00 23.18 224 ALA B C 1
ATOM 5316 O O . ALA B 1 224 ? 14.795 58.546 38.115 1.00 22.04 224 ALA B O 1
ATOM 5318 N N . GLU B 1 225 ? 14.125 60.152 36.733 1.00 23.44 225 GLU B N 1
ATOM 5319 C CA . GLU B 1 225 ? 12.770 59.635 36.726 1.00 23.31 225 GLU B CA 1
ATOM 5320 C C . GLU B 1 225 ? 12.686 58.235 36.136 1.00 21.80 225 GLU B C 1
ATOM 5321 O O . GLU B 1 225 ? 11.944 57.411 36.656 1.00 19.95 225 GLU B O 1
ATOM 5327 N N . PHE B 1 226 ? 13.509 57.932 35.134 1.00 19.99 226 PHE B N 1
ATOM 5328 C CA . PHE B 1 226 ? 13.401 56.653 34.462 1.00 19.93 226 PHE B CA 1
ATOM 5329 C C . PHE B 1 226 ? 14.665 55.798 34.534 1.00 19.28 226 PHE B C 1
ATOM 5330 O O . PHE B 1 226 ? 14.659 54.635 34.184 1.00 17.31 226 PHE B O 1
ATOM 5338 N N . GLY B 1 227 ? 15.745 56.385 35.042 1.00 20.89 227 GLY B N 1
ATOM 5339 C CA . GLY B 1 227 ? 17.058 55.778 35.007 1.00 20.09 227 GLY B CA 1
ATOM 5340 C C . GLY B 1 227 ? 17.310 54.665 35.965 1.00 20.65 227 GLY B C 1
ATOM 5341 O O . GLY B 1 227 ? 18.239 53.877 35.755 1.00 20.36 227 GLY B O 1
ATOM 5342 N N . MET B 1 228 ? 16.483 54.601 37.010 1.00 21.01 228 MET B N 1
ATOM 5343 C CA . MET B 1 228 ? 16.648 53.628 38.081 1.00 21.02 228 MET B CA 1
ATOM 5344 C C . MET B 1 228 ? 18.089 53.567 38.568 1.00 20.56 228 MET B C 1
ATOM 5345 O O . MET B 1 228 ? 18.629 52.484 38.747 1.00 20.57 228 MET B O 1
ATOM 5350 N N . GLY B 1 229 ? 18.705 54.733 38.769 1.00 20.58 229 GLY B N 1
ATOM 5351 C CA . GLY B 1 229 ? 20.072 54.845 39.277 1.00 19.78 229 GLY B CA 1
ATOM 5352 C C . GLY B 1 229 ? 21.189 54.763 38.219 1.00 19.47 229 GLY B C 1
ATOM 5353 O O . GLY B 1 229 ? 22.359 55.003 38.501 1.00 18.69 229 GLY B O 1
ATOM 5354 N N . LEU B 1 230 ? 20.853 54.401 37.002 1.00 19.03 230 LEU B N 1
ATOM 5355 C CA . LEU B 1 230 ? 21.885 54.297 35.994 1.00 19.58 230 LEU B CA 1
ATOM 5356 C C . LEU B 1 230 ? 22.005 55.494 35.083 1.00 19.01 230 LEU B C 1
ATOM 5357 O O . LEU B 1 230 ? 22.841 55.513 34.197 1.00 18.59 230 LEU B O 1
ATOM 5362 N N . GLU B 1 231 ? 21.183 56.499 35.312 1.00 20.32 231 GLU B N 1
ATOM 5363 C CA . GLU B 1 231 ? 21.191 57.666 34.444 1.00 21.58 231 GLU B CA 1
ATOM 5364 C C . GLU B 1 231 ? 22.633 58.257 34.305 1.00 21.73 231 GLU B C 1
ATOM 5365 O O . GLU B 1 231 ? 23.007 58.784 33.255 1.00 21.61 231 GLU B O 1
ATOM 5371 N N . GLY B 1 232 ? 23.409 58.190 35.379 1.00 21.34 232 GLY B N 1
ATOM 5372 C CA . GLY B 1 232 ? 24.778 58.663 35.377 1.00 21.14 232 GLY B CA 1
ATOM 5373 C C . GLY B 1 232 ? 25.625 57.778 34.479 1.00 21.02 232 GLY B C 1
ATOM 5374 O O . GLY B 1 232 ? 26.334 58.243 33.596 1.00 20.55 232 GLY B O 1
ATOM 5375 N N . VAL B 1 233 ? 25.517 56.475 34.672 1.00 20.87 233 VAL B N 1
ATOM 5376 C CA . VAL B 1 233 ? 26.286 55.576 33.869 1.00 20.25 233 VAL B CA 1
ATOM 5377 C C . VAL B 1 233 ? 25.924 55.866 32.395 1.00 20.38 233 VAL B C 1
ATOM 5378 O O . VAL B 1 233 ? 26.793 56.206 31.602 1.00 21.11 233 VAL B O 1
ATOM 5382 N N . ILE B 1 234 ? 24.660 55.758 32.042 1.00 19.80 234 ILE B N 1
ATOM 5383 C CA . ILE B 1 234 ? 24.251 55.942 30.657 1.00 20.45 234 ILE B CA 1
ATOM 5384 C C . ILE B 1 234 ? 24.601 57.324 30.109 1.00 20.69 234 ILE B C 1
ATOM 5385 O O . ILE B 1 234 ? 25.062 57.470 28.992 1.00 20.90 234 ILE B O 1
ATOM 5390 N N . GLY B 1 235 ? 24.340 58.342 30.887 1.00 21.35 235 GLY B N 1
ATOM 5391 C CA . GLY B 1 235 ? 24.595 59.688 30.458 1.00 22.97 235 GLY B CA 1
ATOM 5392 C C . GLY B 1 235 ? 26.013 59.890 29.960 1.00 23.83 235 GLY B C 1
ATOM 5393 O O . GLY B 1 235 ? 26.223 60.597 28.982 1.00 24.20 235 GLY B O 1
ATOM 5394 N N . SER B 1 236 ? 26.984 59.280 30.622 1.00 24.27 236 SER B N 1
ATOM 5395 C CA . SER B 1 236 ? 28.320 59.430 30.168 1.00 25.39 236 SER B CA 1
ATOM 5396 C C . SER B 1 236 ? 28.566 58.633 28.869 1.00 24.60 236 SER B C 1
ATOM 5397 O O . SER B 1 236 ? 29.667 58.701 28.340 1.00 24.96 236 SER B O 1
ATOM 5400 N N . ARG B 1 237 ? 27.553 57.949 28.333 1.00 22.73 237 ARG B N 1
ATOM 5401 C CA . ARG B 1 237 ? 27.701 57.183 27.071 1.00 22.09 237 ARG B CA 1
ATOM 5402 C C . ARG B 1 237 ? 26.600 57.515 26.077 1.00 20.64 237 ARG B C 1
ATOM 5403 O O . ARG B 1 237 ? 26.327 56.806 25.121 1.00 17.31 237 ARG B O 1
ATOM 5411 N N . ALA B 1 238 ? 25.971 58.639 26.371 1.00 21.34 238 ALA B N 1
ATOM 5412 C CA . ALA B 1 238 ? 24.878 59.167 25.601 1.00 22.00 238 ALA B CA 1
ATOM 5413 C C . ALA B 1 238 ? 25.271 59.215 24.146 1.00 22.81 238 ALA B C 1
ATOM 5414 O O . ALA B 1 238 ? 24.457 58.906 23.254 1.00 23.28 238 ALA B O 1
ATOM 5416 N N . HIS B 1 239 ? 26.519 59.585 23.908 1.00 23.06 239 HIS B N 1
ATOM 5417 C CA . HIS B 1 239 ? 27.022 59.683 22.546 1.00 24.36 239 HIS B CA 1
ATOM 5418 C C . HIS B 1 239 ? 26.886 58.399 21.724 1.00 22.56 239 HIS B C 1
ATOM 5419 O O . HIS B 1 239 ? 26.832 58.480 20.500 1.00 22.73 239 HIS B O 1
ATOM 5426 N N . VAL B 1 240 ? 26.822 57.242 22.365 1.00 21.40 240 VAL B N 1
ATOM 5427 C CA . VAL B 1 240 ? 26.601 55.980 21.629 1.00 21.07 240 VAL B CA 1
ATOM 5428 C C . VAL B 1 240 ? 25.236 55.330 21.981 1.00 20.83 240 VAL B C 1
ATOM 5429 O O . VAL B 1 240 ? 24.987 54.153 21.720 1.00 20.24 240 VAL B O 1
ATOM 5433 N N . LEU B 1 241 ? 24.343 56.105 22.546 1.00 20.00 241 LEU B N 1
ATOM 5434 C CA . LEU B 1 241 ? 23.057 55.553 22.868 1.00 20.55 241 LEU B CA 1
ATOM 5435 C C . LEU B 1 241 ? 22.030 55.806 21.763 1.00 21.05 241 LEU B C 1
ATOM 5436 O O . LEU B 1 241 ? 21.892 56.939 21.307 1.00 20.50 241 LEU B O 1
ATOM 5441 N N . HIS B 1 242 ? 21.304 54.750 21.365 1.00 20.81 242 HIS B N 1
ATOM 5442 C CA . HIS B 1 242 ? 20.307 54.856 20.323 1.00 20.08 242 HIS B CA 1
ATOM 5443 C C . HIS B 1 242 ? 18.932 54.344 20.734 1.00 19.95 242 HIS B C 1
ATOM 5444 O O . HIS B 1 242 ? 18.778 53.419 21.508 1.00 21.20 242 HIS B O 1
ATOM 5451 N N . GLY B 1 243 ? 17.929 54.891 20.080 1.00 19.95 243 GLY B N 1
ATOM 5452 C CA . GLY B 1 243 ? 16.566 54.499 20.289 1.00 19.33 243 GLY B CA 1
ATOM 5453 C C . GLY B 1 243 ? 15.900 54.117 19.018 1.00 18.47 243 GLY B C 1
ATOM 5454 O O . GLY B 1 243 ? 15.865 54.916 18.092 1.00 18.11 243 GLY B O 1
ATOM 5455 N N . ILE B 1 244 ? 15.371 52.899 18.981 1.00 17.82 244 ILE B N 1
ATOM 5456 C CA . ILE B 1 244 ? 14.671 52.401 17.808 1.00 18.13 244 ILE B CA 1
ATOM 5457 C C . ILE B 1 244 ? 13.321 51.801 18.193 1.00 19.12 244 ILE B C 1
ATOM 5458 O O . ILE B 1 244 ? 13.248 50.839 18.924 1.00 19.50 244 ILE B O 1
ATOM 5463 N N . VAL B 1 245 ? 12.276 52.373 17.619 1.00 20.39 245 VAL B N 1
ATOM 5464 C CA . VAL B 1 245 ? 10.871 51.990 17.798 1.00 21.68 245 VAL B CA 1
ATOM 5465 C C . VAL B 1 245 ? 10.636 50.587 17.304 1.00 20.49 245 VAL B C 1
ATOM 5466 O O . VAL B 1 245 ? 11.178 50.192 16.292 1.00 21.14 245 VAL B O 1
ATOM 5470 N N . ASN B 1 246 ? 9.835 49.826 18.004 1.00 20.32 246 ASN B N 1
ATOM 5471 C CA . ASN B 1 246 ? 9.523 48.463 17.566 1.00 21.16 246 ASN B CA 1
ATOM 5472 C C . ASN B 1 246 ? 8.584 48.530 16.381 1.00 20.97 246 ASN B C 1
ATOM 5473 O O . ASN B 1 246 ? 7.998 49.548 16.116 1.00 20.14 246 ASN B O 1
ATOM 5478 N N . GLY B 1 247 ? 8.387 47.415 15.711 1.00 21.73 247 GLY B N 1
ATOM 5479 C CA . GLY B 1 247 ? 7.330 47.334 14.704 1.00 22.30 247 GLY B CA 1
ATOM 5480 C C . GLY B 1 247 ? 6.293 46.295 15.076 1.00 21.39 247 GLY B C 1
ATOM 5481 O O . GLY B 1 247 ? 6.327 45.799 16.182 1.00 20.56 247 GLY B O 1
ATOM 5482 N N . ILE B 1 248 ? 5.343 46.057 14.178 1.00 22.27 248 ILE B N 1
ATOM 5483 C CA . ILE B 1 248 ? 4.335 44.984 14.311 1.00 23.69 248 ILE B CA 1
ATOM 5484 C C . ILE B 1 248 ? 4.293 44.129 13.052 1.00 23.19 248 ILE B C 1
ATOM 5485 O O . ILE B 1 248 ? 4.911 44.432 12.043 1.00 23.89 248 ILE B O 1
ATOM 5490 N N . ASP B 1 249 ? 3.587 43.028 13.103 1.00 23.23 249 ASP B N 1
ATOM 5491 C CA . ASP B 1 249 ? 3.471 42.178 11.905 1.00 22.95 249 ASP B CA 1
ATOM 5492 C C . ASP B 1 249 ? 2.305 42.717 11.043 1.00 23.40 249 ASP B C 1
ATOM 5493 O O . ASP B 1 249 ? 1.127 42.610 11.407 1.00 21.79 249 ASP B O 1
ATOM 5498 N N . ALA B 1 250 ? 2.637 43.376 9.936 1.00 24.33 250 ALA B N 1
ATOM 5499 C CA . ALA B 1 250 ? 1.602 43.993 9.089 1.00 25.09 250 ALA B CA 1
ATOM 5500 C C . ALA B 1 250 ? 0.879 43.022 8.172 1.00 25.96 250 ALA B C 1
ATOM 5501 O O . ALA B 1 250 ? -0.039 43.454 7.414 1.00 25.67 250 ALA B O 1
ATOM 5503 N N . ASP B 1 251 ? 1.291 41.747 8.209 1.00 25.90 251 ASP B N 1
ATOM 5504 C CA . ASP B 1 251 ? 0.608 40.695 7.448 1.00 26.21 251 ASP B CA 1
ATOM 5505 C C . ASP B 1 251 ? -0.548 40.155 8.298 1.00 25.94 251 ASP B C 1
ATOM 5506 O O . ASP B 1 251 ? -1.659 39.932 7.791 1.00 24.57 251 ASP B O 1
ATOM 5511 N N . VAL B 1 252 ? -0.268 39.963 9.595 1.00 25.62 252 VAL B N 1
ATOM 5512 C CA . VAL B 1 252 ? -1.264 39.510 10.558 1.00 25.41 252 VAL B CA 1
ATOM 5513 C C . VAL B 1 252 ? -2.212 40.692 10.817 1.00 24.81 252 VAL B C 1
ATOM 5514 O O . VAL B 1 252 ? -3.423 40.502 10.953 1.00 26.62 252 VAL B O 1
ATOM 5518 N N . TRP B 1 253 ? -1.687 41.910 10.813 1.00 22.74 253 TRP B N 1
ATOM 5519 C CA . TRP B 1 253 ? -2.505 43.067 11.088 1.00 20.94 253 TRP B CA 1
ATOM 5520 C C . TRP B 1 253 ? -2.545 43.923 9.836 1.00 20.59 253 TRP B C 1
ATOM 5521 O O . TRP B 1 253 ? -1.739 44.835 9.656 1.00 20.55 253 TRP B O 1
ATOM 5532 N N . ASN B 1 254 ? -3.485 43.573 8.967 1.00 20.30 254 ASN B N 1
ATOM 5533 C CA . ASN B 1 254 ? -3.774 44.231 7.699 1.00 19.63 254 ASN B CA 1
ATOM 5534 C C . ASN B 1 254 ? -5.277 44.284 7.658 1.00 19.09 254 ASN B C 1
ATOM 5535 O O . ASN B 1 254 ? -5.937 43.277 7.573 1.00 16.27 254 ASN B O 1
ATOM 5540 N N . PRO B 1 255 ? -5.838 45.467 7.673 1.00 20.37 255 PRO B N 1
ATOM 5541 C CA . PRO B 1 255 ? -7.287 45.557 7.680 1.00 21.12 255 PRO B CA 1
ATOM 5542 C C . PRO B 1 255 ? -7.833 45.143 6.304 1.00 20.62 255 PRO B C 1
ATOM 5543 O O . PRO B 1 255 ? -9.000 44.861 6.302 1.00 21.39 255 PRO B O 1
ATOM 5547 N N . ALA B 1 256 ? -7.052 45.155 5.219 1.00 20.09 256 ALA B N 1
ATOM 5548 C CA . ALA B 1 256 ? -7.545 44.688 3.897 1.00 20.89 256 ALA B CA 1
ATOM 5549 C C . ALA B 1 256 ? -7.745 43.189 3.801 1.00 20.08 256 ALA B C 1
ATOM 5550 O O . ALA B 1 256 ? -8.423 42.731 2.933 1.00 19.77 256 ALA B O 1
ATOM 5552 N N . THR B 1 257 ? -7.137 42.435 4.708 1.00 21.30 257 THR B N 1
ATOM 5553 C CA . THR B 1 257 ? -7.172 40.969 4.670 1.00 21.42 257 THR B CA 1
ATOM 5554 C C . THR B 1 257 ? -7.488 40.297 5.978 1.00 21.02 257 THR B C 1
ATOM 5555 O O . THR B 1 257 ? -7.658 39.103 5.990 1.00 21.38 257 THR B O 1
ATOM 5559 N N . ASP B 1 258 ? -7.514 41.031 7.074 1.00 21.52 258 ASP B N 1
ATOM 5560 C CA . ASP B 1 258 ? -7.761 40.423 8.377 1.00 22.12 258 ASP B CA 1
ATOM 5561 C C . ASP B 1 258 ? -8.998 39.514 8.309 1.00 23.18 258 ASP B C 1
ATOM 5562 O O . ASP B 1 258 ? -10.064 39.925 7.824 1.00 22.18 258 ASP B O 1
ATOM 5567 N N . HIS B 1 259 ? -8.842 38.296 8.810 1.00 23.58 259 HIS B N 1
ATOM 5568 C CA . HIS B 1 259 ? -9.937 37.341 8.843 1.00 25.36 259 HIS B CA 1
ATOM 5569 C C . HIS B 1 259 ? -10.636 37.379 10.216 1.00 24.46 259 HIS B C 1
ATOM 5570 O O . HIS B 1 259 ? -11.692 36.751 10.389 1.00 23.63 259 HIS B O 1
ATOM 5577 N N . LEU B 1 260 ? -10.032 38.111 11.158 1.00 23.01 260 LEU B N 1
ATOM 5578 C CA . LEU B 1 260 ? -10.508 38.168 12.526 1.00 22.68 260 LEU B CA 1
ATOM 5579 C C . LEU B 1 260 ? -11.488 39.331 12.774 1.00 22.70 260 LEU B C 1
ATOM 5580 O O . LEU B 1 260 ? -11.914 39.567 13.904 1.00 24.54 260 LEU B O 1
ATOM 5585 N N . ILE B 1 261 ? -11.800 40.104 11.748 1.00 22.21 261 ILE B N 1
ATOM 5586 C CA . ILE B 1 261 ? -12.731 41.225 11.894 1.00 20.95 261 ILE B CA 1
ATOM 5587 C C . ILE B 1 261 ? -13.955 40.933 11.032 1.00 20.73 261 ILE B C 1
ATOM 5588 O O . ILE B 1 261 ? -13.968 40.011 10.173 1.00 20.36 261 ILE B O 1
ATOM 5593 N N . HIS B 1 262 ? -14.992 41.714 11.267 1.00 20.36 262 HIS B N 1
ATOM 5594 C CA . HIS B 1 262 ? -16.250 41.512 10.608 1.00 20.91 262 HIS B CA 1
ATOM 5595 C C . HIS B 1 262 ? -16.194 41.949 9.150 1.00 20.21 262 HIS B C 1
ATOM 5596 O O . HIS B 1 262 ? -16.739 41.309 8.296 1.00 19.71 262 HIS B O 1
ATOM 5603 N N . ASP B 1 263 ? -15.561 43.078 8.890 1.00 21.02 263 ASP B N 1
ATOM 5604 C CA . ASP B 1 263 ? -15.558 43.682 7.551 1.00 20.81 263 ASP B CA 1
ATOM 5605 C C . ASP B 1 263 ? -14.226 44.304 7.259 1.00 19.41 263 ASP B C 1
ATOM 5606 O O . ASP B 1 263 ? -13.701 44.985 8.075 1.00 16.54 263 ASP B O 1
ATOM 5611 N N . ASN B 1 264 ? -13.695 44.011 6.069 1.00 20.06 264 ASN B N 1
ATOM 5612 C CA . ASN B 1 264 ? -12.427 44.568 5.626 1.00 19.88 264 ASN B CA 1
ATOM 5613 C C . ASN B 1 264 ? -12.581 45.981 5.038 1.00 19.56 264 ASN B C 1
ATOM 5614 O O . ASN B 1 264 ? -13.649 46.390 4.556 1.00 19.81 264 ASN B O 1
ATOM 5619 N N . TYR B 1 265 ? -11.479 46.702 5.042 1.00 19.17 265 TYR B N 1
ATOM 5620 C CA . TYR B 1 265 ? -11.434 48.043 4.523 1.00 18.15 265 TYR B CA 1
ATOM 5621 C C . TYR B 1 265 ? -10.003 48.444 4.231 1.00 18.50 265 TYR B C 1
ATOM 5622 O O . TYR B 1 265 ? -9.052 47.781 4.643 1.00 17.05 265 TYR B O 1
ATOM 5631 N N . SER B 1 266 ? -9.865 49.550 3.528 1.00 19.99 266 SER B N 1
ATOM 5632 C CA . SER B 1 266 ? -8.560 50.118 3.205 1.00 21.96 266 SER B CA 1
ATOM 5633 C C . SER B 1 266 ? -8.578 51.613 3.531 1.00 23.99 266 SER B C 1
ATOM 5634 O O . SER B 1 266 ? -9.586 52.141 3.921 1.00 24.67 266 SER B O 1
ATOM 5637 N N . ALA B 1 267 ? -7.434 52.259 3.413 1.00 26.79 267 ALA B N 1
ATOM 5638 C CA . ALA B 1 267 ? -7.296 53.680 3.630 1.00 28.58 267 ALA B CA 1
ATOM 5639 C C . ALA B 1 267 ? -8.179 54.396 2.639 1.00 30.18 267 ALA B C 1
ATOM 5640 O O . ALA B 1 267 ? -8.796 55.420 2.957 1.00 30.60 267 ALA B O 1
ATOM 5642 N N . ALA B 1 268 ? -8.271 53.818 1.446 1.00 31.32 268 ALA B N 1
ATOM 5643 C CA . ALA B 1 268 ? -9.120 54.343 0.375 1.00 31.85 268 ALA B CA 1
ATOM 5644 C C . ALA B 1 268 ? -10.614 54.104 0.540 1.00 32.10 268 ALA B C 1
ATOM 5645 O O . ALA B 1 268 ? -11.381 54.837 -0.099 1.00 34.24 268 ALA B O 1
ATOM 5647 N N . ASN B 1 269 ? -11.021 53.026 1.246 1.00 31.29 269 ASN B N 1
ATOM 5648 C CA . ASN B 1 269 ? -12.447 52.659 1.525 1.00 30.08 269 ASN B CA 1
ATOM 5649 C C . ASN B 1 269 ? -12.502 52.468 2.987 1.00 28.22 269 ASN B C 1
ATOM 5650 O O . ASN B 1 269 ? -12.185 51.397 3.423 1.00 27.03 269 ASN B O 1
ATOM 5655 N N . LEU B 1 270 ? -12.830 53.517 3.744 1.00 26.96 270 LEU B N 1
ATOM 5656 C CA . LEU B 1 270 ? -12.936 53.440 5.195 1.00 26.13 270 LEU B CA 1
ATOM 5657 C C . LEU B 1 270 ? -14.385 53.171 5.588 1.00 25.08 270 LEU B C 1
ATOM 5658 O O . LEU B 1 270 ? -14.689 52.963 6.758 1.00 26.11 270 LEU B O 1
ATOM 5663 N N . LYS B 1 271 ? -15.294 53.239 4.641 1.00 23.54 271 LYS B N 1
ATOM 5664 C CA . LYS B 1 271 ? -16.714 53.030 4.960 1.00 23.53 271 LYS B CA 1
ATOM 5665 C C . LYS B 1 271 ? -17.022 51.822 5.809 1.00 22.02 271 LYS B C 1
ATOM 5666 O O . LYS B 1 271 ? -17.811 51.870 6.771 1.00 21.94 271 LYS B O 1
ATOM 5668 N N . ASN B 1 272 ? -16.456 50.711 5.407 1.00 20.58 272 ASN B N 1
ATOM 5669 C CA . ASN B 1 272 ? -16.701 49.483 6.102 1.00 19.31 272 ASN B CA 1
ATOM 5670 C C . ASN B 1 272 ? -16.243 49.479 7.532 1.00 18.39 272 ASN B C 1
ATOM 5671 O O . ASN B 1 272 ? -16.672 48.561 8.259 1.00 17.73 272 ASN B O 1
ATOM 5676 N N . ARG B 1 273 ? -15.394 50.416 7.997 1.00 16.63 273 ARG B N 1
ATOM 5677 C CA . ARG B 1 273 ? -15.120 50.364 9.448 1.00 16.84 273 ARG B CA 1
ATOM 5678 C C . ARG B 1 273 ? -16.448 50.487 10.198 1.00 17.59 273 ARG B C 1
ATOM 5679 O O . ARG B 1 273 ? -16.607 49.986 11.303 1.00 17.95 273 ARG B O 1
ATOM 5687 N N . ALA B 1 274 ? -17.394 51.194 9.620 1.00 18.06 274 ALA B N 1
ATOM 5688 C CA . ALA B 1 274 ? -18.664 51.355 10.296 1.00 19.86 274 ALA B CA 1
ATOM 5689 C C . ALA B 1 274 ? -19.288 49.999 10.625 1.00 19.83 274 ALA B C 1
ATOM 5690 O O . ALA B 1 274 ? -19.990 49.824 11.635 1.00 19.27 274 ALA B O 1
ATOM 5692 N N . LEU B 1 275 ? -19.073 49.032 9.749 1.00 19.94 275 LEU B N 1
ATOM 5693 C CA . LEU B 1 275 ? -19.660 47.727 10.005 1.00 20.36 275 LEU B CA 1
ATOM 5694 C C . LEU B 1 275 ? -18.987 47.124 11.235 1.00 19.48 275 LEU B C 1
ATOM 5695 O O . LEU B 1 275 ? -19.618 46.460 12.048 1.00 19.10 275 LEU B O 1
ATOM 5700 N N . ASN B 1 276 ? -17.700 47.336 11.364 1.00 19.09 276 ASN B N 1
ATOM 5701 C CA . ASN B 1 276 ? -17.002 46.792 12.507 1.00 19.02 276 ASN B CA 1
ATOM 5702 C C . ASN B 1 276 ? -17.478 47.535 13.753 1.00 19.57 276 ASN B C 1
ATOM 5703 O O . ASN B 1 276 ? -17.552 46.975 14.836 1.00 20.42 276 ASN B O 1
ATOM 5708 N N . LYS B 1 277 ? -17.817 48.808 13.609 1.00 19.74 277 LYS B N 1
ATOM 5709 C CA . LYS B 1 277 ? -18.314 49.574 14.735 1.00 19.98 277 LYS B CA 1
ATOM 5710 C C . LYS B 1 277 ? -19.609 48.933 15.320 1.00 20.25 277 LYS B C 1
ATOM 5711 O O . LYS B 1 277 ? -19.783 48.814 16.521 1.00 21.52 277 LYS B O 1
ATOM 5717 N N . LYS B 1 278 ? -20.511 48.530 14.447 1.00 19.25 278 LYS B N 1
ATOM 5718 C CA . LYS B 1 278 ? -21.736 47.872 14.826 1.00 19.40 278 LYS B CA 1
ATOM 5719 C C . LYS B 1 278 ? -21.446 46.599 15.622 1.00 18.20 278 LYS B C 1
ATOM 5720 O O . LYS B 1 278 ? -21.964 46.412 16.711 1.00 16.86 278 LYS B O 1
ATOM 5726 N N . ALA B 1 279 ? -20.596 45.751 15.073 1.00 17.73 279 ALA B N 1
ATOM 5727 C CA . ALA B 1 279 ? -20.253 44.496 15.700 1.00 17.55 279 ALA B CA 1
ATOM 5728 C C . ALA B 1 279 ? -19.614 44.683 17.067 1.00 17.80 279 ALA B C 1
ATOM 5729 O O . ALA B 1 279 ? -19.874 43.925 17.986 1.00 18.15 279 ALA B O 1
ATOM 5731 N N . VAL B 1 280 ? -18.752 45.664 17.195 1.00 17.93 280 VAL B N 1
ATOM 5732 C CA . VAL B 1 280 ? -18.169 45.979 18.478 1.00 18.51 280 VAL B CA 1
ATOM 5733 C C . VAL B 1 280 ? -19.264 46.342 19.452 1.00 18.99 280 VAL B C 1
ATOM 5734 O O . VAL B 1 280 ? -19.262 45.837 20.581 1.00 19.37 280 VAL B O 1
ATOM 5738 N N . ALA B 1 281 ? -20.202 47.190 19.040 1.00 18.98 281 ALA B N 1
ATOM 5739 C CA . ALA B 1 281 ? -21.322 47.552 19.953 1.00 20.00 281 ALA B CA 1
ATOM 5740 C C . ALA B 1 281 ? -22.166 46.341 20.333 1.00 20.24 281 ALA B C 1
ATOM 5741 O O . ALA B 1 281 ? -22.728 46.301 21.411 1.00 19.67 281 ALA B O 1
ATOM 5743 N N . GLU B 1 282 ? -22.229 45.341 19.464 1.00 20.49 282 GLU B N 1
ATOM 5744 C CA . GLU B 1 282 ? -23.046 44.174 19.773 1.00 20.92 282 GLU B CA 1
ATOM 5745 C C . GLU B 1 282 ? -22.315 43.188 20.628 1.00 20.31 282 GLU B C 1
ATOM 5746 O O . GLU B 1 282 ? -22.881 42.666 21.576 1.00 20.42 282 GLU B O 1
ATOM 5752 N N . HIS B 1 283 ? -21.032 42.997 20.368 1.00 20.50 283 HIS B N 1
ATOM 5753 C CA . HIS B 1 283 ? -20.291 42.091 21.192 1.00 21.18 283 HIS B CA 1
ATOM 5754 C C . HIS B 1 283 ? -20.330 42.569 22.651 1.00 20.72 283 HIS B C 1
ATOM 5755 O O . HIS B 1 283 ? -20.606 41.786 23.516 1.00 21.87 283 HIS B O 1
ATOM 5762 N N . PHE B 1 284 ? -20.119 43.862 22.897 1.00 20.19 284 PHE B N 1
ATOM 5763 C CA . PHE B 1 284 ? -20.121 44.437 24.242 1.00 19.29 284 PHE B CA 1
ATOM 5764 C C . PHE B 1 284 ? -21.531 44.663 24.798 1.00 19.27 284 PHE B C 1
ATOM 5765 O O . PHE B 1 284 ? -21.705 45.047 25.934 1.00 17.06 284 PHE B O 1
ATOM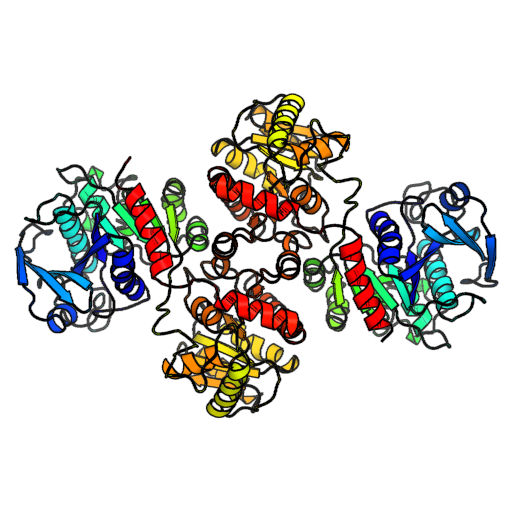 5773 N N . ARG B 1 285 ? -22.535 44.432 23.967 1.00 19.84 285 ARG B N 1
ATOM 5774 C CA . ARG B 1 285 ? -23.931 44.601 24.365 1.00 21.14 285 ARG B CA 1
ATOM 5775 C C . ARG B 1 285 ? -24.255 46.024 24.791 1.00 20.36 285 ARG B C 1
ATOM 5776 O O . ARG B 1 285 ? -25.010 46.200 25.731 1.00 19.76 285 ARG B O 1
ATOM 5784 N N . ILE B 1 286 ? -23.712 47.015 24.087 1.00 19.70 286 ILE B N 1
ATOM 5785 C CA . ILE B 1 286 ? -24.010 48.427 24.338 1.00 20.42 286 ILE B CA 1
ATOM 5786 C C . ILE B 1 286 ? -24.819 49.028 23.209 1.00 20.10 286 ILE B C 1
ATOM 5787 O O . ILE B 1 286 ? -25.052 48.387 22.225 1.00 20.71 286 ILE B O 1
ATOM 5792 N N . ASP B 1 287 ? -25.255 50.268 23.349 1.00 20.59 287 ASP B N 1
ATOM 5793 C CA . ASP B 1 287 ? -25.989 50.924 22.285 1.00 21.21 287 ASP B CA 1
ATOM 5794 C C . ASP B 1 287 ? -25.154 50.971 21.040 1.00 22.14 287 ASP B C 1
ATOM 5795 O O . ASP B 1 287 ? -23.924 51.143 21.113 1.00 22.10 287 ASP B O 1
ATOM 5800 N N . ASP B 1 288 ? -25.840 50.866 19.900 1.00 23.03 288 ASP B N 1
ATOM 5801 C CA . ASP B 1 288 ? -25.237 50.928 18.569 1.00 23.85 288 ASP B CA 1
ATOM 5802 C C . ASP B 1 288 ? -25.760 52.144 17.826 1.00 23.91 288 ASP B C 1
ATOM 5803 O O . ASP B 1 288 ? -26.869 52.140 17.323 1.00 25.46 288 ASP B O 1
ATOM 5808 N N . ASP B 1 289 ? -24.978 53.210 17.818 1.00 23.51 289 ASP B N 1
ATOM 5809 C CA . ASP B 1 289 ? -25.352 54.444 17.183 1.00 22.02 289 ASP B CA 1
ATOM 5810 C C . ASP B 1 289 ? -24.086 55.095 16.589 1.00 21.17 289 ASP B C 1
ATOM 5811 O O . ASP B 1 289 ? -23.036 54.474 16.516 1.00 20.34 289 ASP B O 1
ATOM 5816 N N . GLY B 1 290 ? -24.226 56.328 16.133 1.00 20.10 290 GLY B N 1
ATOM 5817 C CA . GLY B 1 290 ? -23.172 57.047 15.479 1.00 21.25 290 GLY B CA 1
ATOM 5818 C C . GLY B 1 290 ? -22.276 57.888 16.412 1.00 21.37 290 GLY B C 1
ATOM 5819 O O . GLY B 1 290 ? -21.462 58.680 15.943 1.00 21.12 290 GLY B O 1
ATOM 5820 N N . SER B 1 291 ? -22.403 57.710 17.717 1.00 20.92 291 SER B N 1
ATOM 5821 C CA . SER B 1 291 ? -21.608 58.525 18.618 1.00 21.06 291 SER B CA 1
ATOM 5822 C C . SER B 1 291 ? -20.208 57.977 18.667 1.00 21.40 291 SER B C 1
ATOM 5823 O O . SER B 1 291 ? -19.987 56.867 18.258 1.00 22.28 291 SER B O 1
ATOM 5826 N N . PRO B 1 292 ? -19.285 58.773 19.179 1.00 21.98 292 PRO B N 1
ATOM 5827 C CA . PRO B 1 292 ? -17.878 58.443 19.342 1.00 22.62 292 PRO B CA 1
ATOM 5828 C C . PRO B 1 292 ? -17.668 57.191 20.152 1.00 21.93 292 PRO B C 1
ATOM 5829 O O . PRO B 1 292 ? -18.160 57.114 21.276 1.00 22.51 292 PRO B O 1
ATOM 5833 N N . LEU B 1 293 ? -16.928 56.241 19.639 1.00 20.69 293 LEU B N 1
ATOM 5834 C CA . LEU B 1 293 ? -16.728 55.033 20.389 1.00 20.87 293 LEU B CA 1
ATOM 5835 C C . LEU B 1 293 ? -15.272 54.913 20.759 1.00 19.83 293 LEU B C 1
ATOM 5836 O O . LEU B 1 293 ? -14.456 54.625 19.927 1.00 20.46 293 LEU B O 1
ATOM 5841 N N . PHE B 1 294 ? -14.960 55.191 22.004 1.00 19.27 294 PHE B N 1
ATOM 5842 C CA . PHE B 1 294 ? -13.601 55.008 22.512 1.00 19.68 294 PHE B CA 1
ATOM 5843 C C . PHE B 1 294 ? -13.388 53.607 22.966 1.00 19.37 294 PHE B C 1
ATOM 5844 O O . PHE B 1 294 ? -14.323 52.941 23.329 1.00 22.02 294 PHE B O 1
ATOM 5852 N N . CYS B 1 295 ? -12.162 53.137 22.936 1.00 19.88 295 CYS B N 1
ATOM 5853 C CA . CYS B 1 295 ? -11.822 51.855 23.534 1.00 20.43 295 CYS B CA 1
ATOM 5854 C C . CYS B 1 295 ? -10.498 51.900 24.256 1.00 19.99 295 CYS B C 1
ATOM 5855 O O . CYS B 1 295 ? -9.713 52.856 24.147 1.00 18.10 295 CYS B O 1
ATOM 5858 N N . VAL B 1 296 ? -10.300 50.836 25.012 1.00 19.56 296 VAL B N 1
ATOM 5859 C CA . VAL B 1 296 ? -9.058 50.569 25.716 1.00 19.80 296 VAL B CA 1
ATOM 5860 C C . VAL B 1 296 ? -8.732 49.091 25.572 1.00 19.40 296 VAL B C 1
ATOM 5861 O O . VAL B 1 296 ? -9.569 48.236 25.820 1.00 20.54 296 VAL B O 1
ATOM 5865 N N . ILE B 1 297 ? -7.539 48.783 25.153 1.00 19.13 297 ILE B N 1
ATOM 5866 C CA . ILE B 1 297 ? -7.112 47.416 25.067 1.00 19.84 297 ILE B CA 1
ATOM 5867 C C . ILE B 1 297 ? -5.757 47.349 25.809 1.00 21.06 297 ILE B C 1
ATOM 5868 O O . ILE B 1 297 ? -4.646 47.587 25.251 1.00 20.17 297 ILE B O 1
ATOM 5873 N N . SER B 1 298 ? -5.861 47.094 27.099 1.00 21.39 298 SER B N 1
ATOM 5874 C CA . SER B 1 298 ? -4.683 47.078 27.898 1.00 20.83 298 SER B CA 1
ATOM 5875 C C . SER B 1 298 ? -4.633 46.208 29.133 1.00 21.10 298 SER B C 1
ATOM 5876 O O . SER B 1 298 ? -5.646 45.846 29.699 1.00 21.55 298 SER B O 1
ATOM 5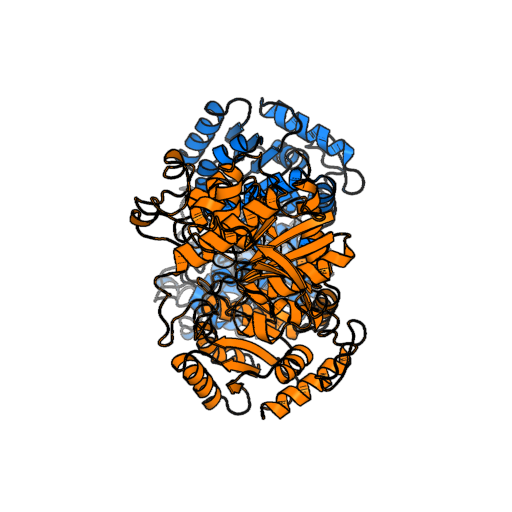879 N N . ARG B 1 299 ? -3.423 45.794 29.482 1.00 21.54 299 ARG B N 1
ATOM 5880 C CA . ARG B 1 299 ? -3.157 45.178 30.750 1.00 22.47 299 ARG B CA 1
ATOM 5881 C C . ARG B 1 299 ? -3.585 46.268 31.722 1.00 22.26 299 ARG B C 1
ATOM 5882 O O . ARG B 1 299 ? -3.374 47.443 31.432 1.00 21.61 299 ARG B O 1
ATOM 5890 N N . LEU B 1 300 ? -4.185 45.877 32.855 1.00 22.23 300 LEU B N 1
ATOM 5891 C CA . LEU B 1 300 ? -4.756 46.830 33.798 1.00 21.61 300 LEU B CA 1
ATOM 5892 C C . LEU B 1 300 ? -3.854 47.038 34.991 1.00 21.32 300 LEU B C 1
ATOM 5893 O O . LEU B 1 300 ? -3.957 46.375 36.037 1.00 20.91 300 LEU B O 1
ATOM 5898 N N . THR B 1 301 ? -2.949 47.985 34.799 1.00 21.48 301 THR B N 1
ATOM 5899 C CA . THR B 1 301 ? -1.966 48.345 35.789 1.00 21.05 301 THR B CA 1
ATOM 5900 C C . THR B 1 301 ? -1.872 49.851 35.941 1.00 20.82 301 THR B C 1
ATOM 5901 O O . THR B 1 301 ? -2.484 50.614 35.199 1.00 20.33 301 THR B O 1
ATOM 5905 N N . TRP B 1 302 ? -1.102 50.282 36.917 1.00 20.68 302 TRP B N 1
ATOM 5906 C CA . TRP B 1 302 ? -0.885 51.704 37.124 1.00 20.79 302 TRP B CA 1
ATOM 5907 C C . TRP B 1 302 ? 0.065 52.234 36.029 1.00 20.40 302 TRP B C 1
ATOM 5908 O O . TRP B 1 302 ? -0.086 53.351 35.525 1.00 21.79 302 TRP B O 1
ATOM 5919 N N . GLN B 1 303 ? 1.003 51.402 35.600 1.00 19.68 303 GLN B N 1
ATOM 5920 C CA . GLN B 1 303 ? 1.976 51.785 34.578 1.00 18.49 303 GLN B CA 1
ATOM 5921 C C . GLN B 1 303 ? 1.206 52.220 33.343 1.00 18.58 303 GLN B C 1
ATOM 5922 O O . GLN B 1 303 ? 1.591 53.145 32.672 1.00 17.69 303 GLN B O 1
ATOM 5928 N N . LYS B 1 304 ? 0.074 51.552 33.083 1.00 18.80 304 LYS B N 1
ATOM 5929 C CA . LYS B 1 304 ? -0.728 51.794 31.908 1.00 18.40 304 LYS B CA 1
ATOM 5930 C C . LYS B 1 304 ? -1.730 52.909 32.143 1.00 17.70 304 LYS B C 1
ATOM 5931 O O . LYS B 1 304 ? -2.510 53.258 31.269 1.00 16.93 304 LYS B O 1
ATOM 5937 N N . GLY B 1 305 ? -1.653 53.493 33.318 1.00 17.48 305 GLY B N 1
ATOM 5938 C CA . GLY B 1 305 ? -2.518 54.585 33.645 1.00 17.77 305 GLY B CA 1
ATOM 5939 C C . GLY B 1 305 ? -3.973 54.172 33.712 1.00 17.79 305 GLY B C 1
ATOM 5940 O O . GLY B 1 305 ? -4.811 55.000 33.550 1.00 16.47 305 GLY B O 1
ATOM 5941 N N . ILE B 1 306 ? -4.279 52.915 34.042 1.00 18.11 306 ILE B N 1
ATOM 5942 C CA . ILE B 1 306 ? -5.662 52.485 34.023 1.00 17.94 306 ILE B CA 1
ATOM 5943 C C . ILE B 1 306 ? -6.492 53.147 35.148 1.00 18.72 306 ILE B C 1
ATOM 5944 O O . ILE B 1 306 ? -7.728 53.327 35.033 1.00 16.26 306 ILE B O 1
ATOM 5949 N N . ASP B 1 307 ? -5.809 53.540 36.218 1.00 19.80 307 ASP B N 1
ATOM 5950 C CA . ASP B 1 307 ? -6.494 54.243 37.290 1.00 20.25 307 ASP B CA 1
ATOM 5951 C C . ASP B 1 307 ? -7.021 55.572 36.767 1.00 20.42 307 ASP B C 1
ATOM 5952 O O . ASP B 1 307 ? -8.139 55.972 37.059 1.00 19.67 307 ASP B O 1
ATOM 5957 N N . LEU B 1 308 ? -6.250 56.257 35.956 1.00 21.17 308 LEU B N 1
ATOM 5958 C CA . LEU B 1 308 ? -6.782 57.504 35.408 1.00 22.13 308 LEU B CA 1
ATOM 5959 C C . LEU B 1 308 ? -7.934 57.178 34.438 1.00 21.12 308 LEU B C 1
ATOM 5960 O O . LEU B 1 308 ? -8.933 57.852 34.377 1.00 21.11 308 LEU B O 1
ATOM 5965 N N . MET B 1 309 ? -7.807 56.111 33.704 1.00 21.34 309 MET B N 1
ATOM 5966 C CA . MET B 1 309 ? -8.841 55.820 32.733 1.00 22.71 309 MET B CA 1
ATOM 5967 C C . MET B 1 309 ? -10.175 55.605 33.444 1.00 21.93 309 MET B C 1
ATOM 5968 O O . MET B 1 309 ? -11.192 56.161 33.050 1.00 20.74 309 MET B O 1
ATOM 5973 N N . ALA B 1 310 ? -10.166 54.826 34.511 1.00 21.56 310 ALA B N 1
ATOM 5974 C CA . ALA B 1 310 ? -11.398 54.549 35.232 1.00 21.76 310 ALA B CA 1
ATOM 5975 C C . ALA B 1 310 ? -12.062 55.843 35.758 1.00 22.08 310 ALA B C 1
ATOM 5976 O O . ALA B 1 310 ? -13.275 55.932 35.831 1.00 21.59 310 ALA B O 1
ATOM 5978 N N . GLU B 1 311 ? -11.265 56.842 36.136 1.00 22.51 311 GLU B N 1
ATOM 5979 C CA . GLU B 1 311 ? -11.813 58.112 36.589 1.00 23.00 311 GLU B CA 1
ATOM 5980 C C . GLU B 1 311 ? -12.215 59.016 35.433 1.00 22.59 311 GLU B C 1
ATOM 5981 O O . GLU B 1 311 ? -12.755 60.101 35.653 1.00 22.39 311 GLU B O 1
ATOM 5987 N N . ALA B 1 312 ? -11.924 58.601 34.204 1.00 21.78 312 ALA B N 1
ATOM 5988 C CA . ALA B 1 312 ? -12.219 59.432 33.044 1.00 21.93 312 ALA B CA 1
ATOM 5989 C C . ALA B 1 312 ? -13.448 58.956 32.315 1.00 21.60 312 ALA B C 1
ATOM 5990 O O . ALA B 1 312 ? -13.909 59.593 31.388 1.00 21.19 312 ALA B O 1
ATOM 5992 N N . VAL B 1 313 ? -13.963 57.797 32.703 1.00 22.34 313 VAL B N 1
ATOM 5993 C CA . VAL B 1 313 ? -15.105 57.207 31.986 1.00 22.40 313 VAL B CA 1
ATOM 5994 C C . VAL B 1 313 ? -16.329 58.159 32.002 1.00 21.86 313 VAL B C 1
ATOM 5995 O O . VAL B 1 313 ? -17.004 58.358 30.985 1.00 21.26 313 VAL B O 1
ATOM 5999 N N . ASP B 1 314 ? -16.603 58.749 33.147 1.00 22.40 314 ASP B N 1
ATOM 6000 C CA . ASP B 1 314 ? -17.739 59.693 33.278 1.00 23.48 314 ASP B CA 1
ATOM 6001 C C . ASP B 1 314 ? -17.606 60.833 32.269 1.00 23.04 314 ASP B C 1
ATOM 6002 O O . ASP B 1 314 ? -18.599 61.283 31.706 1.00 23.00 314 ASP B O 1
ATOM 6007 N N . GLU B 1 315 ? -16.393 61.312 32.069 1.00 22.61 315 GLU B N 1
ATOM 6008 C CA . GLU B 1 315 ? -16.154 62.355 31.072 1.00 23.54 315 GLU B CA 1
ATOM 6009 C C . GLU B 1 315 ? -16.486 61.881 29.660 1.00 22.39 315 GLU B C 1
ATOM 6010 O O . GLU B 1 315 ? -17.062 62.613 28.874 1.00 22.40 315 GLU B O 1
ATOM 6016 N N . ILE B 1 316 ? -16.121 60.656 29.343 1.00 21.98 316 ILE B N 1
ATOM 6017 C CA . ILE B 1 316 ? -16.438 60.107 28.018 1.00 21.58 316 ILE B CA 1
ATOM 6018 C C . ILE B 1 316 ? -17.964 60.171 27.812 1.00 21.11 316 ILE B C 1
ATOM 6019 O O . ILE B 1 316 ? -18.448 60.629 26.765 1.00 20.46 316 ILE B O 1
ATOM 6024 N N . VAL B 1 317 ? -18.711 59.699 28.817 1.00 20.29 317 VAL B N 1
ATOM 6025 C CA . VAL B 1 317 ? -20.162 59.639 28.715 1.00 20.37 317 VAL B CA 1
ATOM 6026 C C . VAL B 1 317 ? -20.816 61.032 28.684 1.00 19.89 317 VAL B C 1
ATOM 6027 O O . VAL B 1 317 ? -21.624 61.288 27.829 1.00 18.41 317 VAL B O 1
ATOM 6031 N N . SER B 1 318 ? -20.438 61.919 29.588 1.00 20.06 318 SER B N 1
ATOM 6032 C CA . SER B 1 318 ? -20.995 63.272 29.585 1.00 21.71 318 SER B CA 1
ATOM 6033 C C . SER B 1 318 ? -20.787 63.928 28.233 1.00 21.45 318 SER B C 1
ATOM 6034 O O . SER B 1 318 ? -21.573 64.762 27.842 1.00 21.58 318 SER B O 1
ATOM 6037 N N . LEU B 1 319 ? -19.735 63.538 27.521 1.00 21.79 319 LEU B N 1
ATOM 6038 C CA . LEU B 1 319 ? -19.501 64.076 26.194 1.00 21.81 319 LEU B CA 1
ATOM 6039 C C . LEU B 1 319 ? -20.373 63.451 25.110 1.00 21.86 319 LEU B C 1
ATOM 6040 O O . LEU B 1 319 ? -20.374 63.955 23.988 1.00 21.85 319 LEU B O 1
ATOM 6045 N N . GLY B 1 320 ? -21.128 62.398 25.439 1.00 21.36 320 GLY B N 1
ATOM 6046 C CA . GLY B 1 320 ? -21.962 61.700 24.456 1.00 20.98 320 GLY B CA 1
ATOM 6047 C C . GLY B 1 320 ? -21.218 60.512 23.851 1.00 20.72 320 GLY B C 1
ATOM 6048 O O . GLY B 1 320 ? -21.641 59.877 22.907 1.00 20.96 320 GLY B O 1
ATOM 6049 N N . GLY B 1 321 ? -20.072 60.200 24.410 1.00 20.31 321 GLY B N 1
ATOM 6050 C CA . GLY B 1 321 ? -19.325 59.066 23.934 1.00 19.45 321 GLY B CA 1
ATOM 6051 C C . GLY B 1 321 ? -19.593 57.733 24.616 1.00 18.69 321 GLY B C 1
ATOM 6052 O O . GLY B 1 321 ? -20.259 57.621 25.652 1.00 17.29 321 GLY B O 1
ATOM 6053 N N . ARG B 1 322 ? -19.071 56.717 23.952 1.00 18.04 322 ARG B N 1
ATOM 6054 C CA . ARG B 1 322 ? -19.112 55.352 24.411 1.00 18.67 322 ARG B CA 1
ATOM 6055 C C . ARG B 1 322 ? -17.698 54.848 24.664 1.00 19.01 322 ARG B C 1
ATOM 6056 O O . ARG B 1 322 ? -16.726 55.311 24.081 1.00 19.20 322 ARG B O 1
ATOM 6064 N N . LEU B 1 323 ? -17.596 53.876 25.532 1.00 19.60 323 LEU B N 1
ATOM 6065 C CA . LEU B 1 323 ? -16.318 53.279 25.840 1.00 19.79 323 LEU B CA 1
ATOM 6066 C C . LEU B 1 323 ? -16.468 51.754 25.994 1.00 19.03 323 LEU B C 1
ATOM 6067 O O . LEU B 1 323 ? -17.425 51.269 26.562 1.00 18.76 323 LEU B O 1
ATOM 6072 N N . VAL B 1 324 ? -15.540 51.011 25.420 1.00 19.16 324 VAL B N 1
ATOM 6073 C CA . VAL B 1 324 ? -15.500 49.589 25.588 1.00 18.97 324 VAL B CA 1
ATOM 6074 C C . VAL B 1 324 ? -14.053 49.271 25.947 1.00 19.65 324 VAL B C 1
ATOM 6075 O O . VAL B 1 324 ? -13.108 49.767 25.346 1.00 20.42 324 VAL B O 1
ATOM 6079 N N . VAL B 1 325 ? -13.894 48.416 26.931 1.00 20.11 325 VAL B N 1
ATOM 6080 C CA . VAL B 1 325 ? -12.596 48.092 27.471 1.00 19.66 325 VAL B CA 1
ATOM 6081 C C . VAL B 1 325 ? -12.366 46.557 27.466 1.00 18.95 325 VAL B C 1
ATOM 6082 O O . VAL B 1 325 ? -13.172 45.799 27.947 1.00 18.61 325 VAL B O 1
ATOM 6086 N N . LEU B 1 326 ? -11.254 46.153 26.872 1.00 18.89 326 LEU B N 1
ATOM 6087 C CA . LEU B 1 326 ? -10.782 44.812 26.877 1.00 18.92 326 LEU B CA 1
ATOM 6088 C C . LEU B 1 326 ? -9.438 44.796 27.656 1.00 18.11 326 LEU B C 1
ATOM 6089 O O . LEU B 1 326 ? -8.517 45.493 27.314 1.00 17.61 326 LEU B O 1
ATOM 6094 N N . GLY B 1 327 ? -9.349 43.997 28.692 1.00 17.80 327 GLY B N 1
ATOM 6095 C CA . GLY B 1 327 ? -8.140 43.921 29.476 1.00 17.94 327 GLY B CA 1
ATOM 6096 C C . GLY B 1 327 ? -8.291 42.982 30.659 1.00 18.29 327 GLY B C 1
ATOM 6097 O O . GLY B 1 327 ? -9.363 42.458 30.912 1.00 17.34 327 GLY B O 1
ATOM 6098 N N . ALA B 1 328 ? -7.167 42.803 31.347 1.00 19.05 328 ALA B N 1
ATOM 6099 C CA . ALA B 1 328 ? -7.027 42.049 32.559 1.00 19.13 328 ALA B CA 1
ATOM 6100 C C . ALA B 1 328 ? -5.824 42.575 33.339 1.00 19.25 328 ALA B C 1
ATOM 6101 O O . ALA B 1 328 ? -4.826 43.021 32.773 1.00 18.30 328 ALA B O 1
ATOM 6103 N N . GLY B 1 329 ? -5.907 42.467 34.660 1.00 19.76 329 GLY B N 1
ATOM 6104 C CA . GLY B 1 329 ? -4.820 42.896 35.504 1.00 19.47 329 GLY B CA 1
ATOM 6105 C C . GLY B 1 329 ? -5.207 42.902 36.954 1.00 19.82 329 GLY B C 1
ATOM 6106 O O . GLY B 1 329 ? -5.731 41.926 37.478 1.00 18.46 329 GLY B O 1
ATOM 6107 N N . ASP B 1 330 ? -4.919 44.023 37.606 1.00 20.42 330 ASP B N 1
ATOM 6108 C CA . ASP B 1 330 ? -5.163 44.158 39.015 1.00 20.39 330 ASP B CA 1
ATOM 6109 C C . ASP B 1 330 ? -6.645 44.160 39.285 1.00 20.91 330 ASP B C 1
ATOM 6110 O O . ASP B 1 330 ? -7.387 44.831 38.564 1.00 20.18 330 ASP B O 1
ATOM 6115 N N . VAL B 1 331 ? -7.050 43.450 40.348 1.00 21.16 331 VAL B N 1
ATOM 6116 C CA . VAL B 1 331 ? -8.450 43.312 40.718 1.00 21.54 331 VAL B CA 1
ATOM 6117 C C . VAL B 1 331 ? -9.139 44.571 41.146 1.00 20.59 331 VAL B C 1
ATOM 6118 O O . VAL B 1 331 ? -10.363 44.690 40.983 1.00 20.56 331 VAL B O 1
ATOM 6122 N N . ALA B 1 332 ? -8.388 45.468 41.773 1.00 19.23 332 ALA B N 1
ATOM 6123 C CA . ALA B 1 332 ? -8.969 46.728 42.180 1.00 19.33 332 ALA B CA 1
ATOM 6124 C C . ALA B 1 332 ? -9.345 47.528 40.933 1.00 19.25 332 ALA B C 1
ATOM 6125 O O . ALA B 1 332 ? -10.376 48.185 40.912 1.00 20.40 332 ALA B O 1
ATOM 6127 N N . LEU B 1 333 ? -8.514 47.444 39.908 1.00 18.93 333 LEU B N 1
ATOM 6128 C CA . LEU B 1 333 ? -8.721 48.188 38.684 1.00 19.14 333 LEU B CA 1
ATOM 6129 C C . LEU B 1 333 ? -9.803 47.572 37.824 1.00 18.85 333 LEU B C 1
ATOM 6130 O O . LEU B 1 333 ? -10.577 48.297 37.234 1.00 18.86 333 LEU B O 1
ATOM 6135 N N . GLU B 1 334 ? -9.821 46.249 37.733 1.00 19.16 334 GLU B N 1
ATOM 6136 C CA . GLU B 1 334 ? -10.884 45.523 37.058 1.00 20.09 334 GLU B CA 1
ATOM 6137 C C . GLU B 1 334 ? -12.207 45.917 37.689 1.00 20.58 334 GLU B C 1
ATOM 6138 O O . GLU B 1 334 ? -13.192 46.209 37.003 1.00 19.49 334 GLU B O 1
ATOM 6144 N N . GLY B 1 335 ? -12.229 45.937 39.013 1.00 22.37 335 GLY B N 1
ATOM 6145 C CA . GLY B 1 335 ? -13.469 46.258 39.722 1.00 23.27 335 GLY B CA 1
ATOM 6146 C C . GLY B 1 335 ? -13.897 47.699 39.474 1.00 24.13 335 GLY B C 1
ATOM 6147 O O . GLY B 1 335 ? -15.074 47.964 39.266 1.00 23.35 335 GLY B O 1
ATOM 6148 N N . ALA B 1 336 ? -12.919 48.611 39.448 1.00 24.98 336 ALA B N 1
ATOM 6149 C CA . ALA B 1 336 ? -13.191 50.030 39.267 1.00 25.98 336 ALA B CA 1
ATOM 6150 C C . ALA B 1 336 ? -13.856 50.282 37.928 1.00 26.99 336 ALA B C 1
ATOM 6151 O O . ALA B 1 336 ? -14.802 51.074 37.827 1.00 28.01 336 ALA B O 1
ATOM 6153 N N . LEU B 1 337 ? -13.396 49.568 36.913 1.00 27.49 337 LEU B N 1
ATOM 6154 C CA . LEU B 1 337 ? -13.964 49.691 35.585 1.00 28.11 337 LEU B CA 1
ATOM 6155 C C . LEU B 1 337 ? -15.296 48.971 35.482 1.00 28.17 337 LEU B C 1
ATOM 6156 O O . LEU B 1 337 ? -16.200 49.411 34.749 1.00 27.83 337 LEU B O 1
ATOM 6161 N N . LEU B 1 338 ? -15.400 47.829 36.167 1.00 27.81 338 LEU B N 1
ATOM 6162 C CA . LEU B 1 338 ? -16.634 47.074 36.152 1.00 27.35 338 LEU B CA 1
ATOM 6163 C C . LEU B 1 338 ? -17.768 47.963 36.660 1.00 26.61 338 LEU B C 1
ATOM 6164 O O . LEU B 1 338 ? -18.865 47.943 36.111 1.00 26.47 338 LEU B O 1
ATOM 6169 N N . ALA B 1 339 ? -17.489 48.733 37.707 1.00 25.65 339 ALA B N 1
ATOM 6170 C CA . ALA B 1 339 ? -18.472 49.628 38.324 1.00 24.99 339 ALA B CA 1
ATOM 6171 C C . ALA B 1 339 ? -18.832 50.799 37.426 1.00 24.92 339 ALA B C 1
ATOM 6172 O O . ALA B 1 339 ? -20.000 51.103 37.201 1.00 23.16 339 ALA B O 1
ATOM 6174 N N . ALA B 1 340 ? -17.798 51.459 36.914 1.00 25.90 340 ALA B N 1
ATOM 6175 C CA . ALA B 1 340 ? -18.006 52.581 36.019 1.00 26.31 340 ALA B CA 1
ATOM 6176 C C . ALA B 1 340 ? -18.950 52.114 34.963 1.00 26.43 340 ALA B C 1
ATOM 6177 O O . ALA B 1 340 ? -19.857 52.834 34.541 1.00 26.45 340 ALA B O 1
ATOM 6179 N N . ALA B 1 341 ? -18.775 50.882 34.541 1.00 26.75 341 ALA B N 1
ATOM 6180 C CA . ALA B 1 341 ? -19.683 50.379 33.566 1.00 27.69 341 ALA B CA 1
ATOM 6181 C C . ALA B 1 341 ? -21.079 50.410 34.193 1.00 29.01 341 ALA B C 1
ATOM 6182 O O . ALA B 1 341 ? -22.003 50.991 33.628 1.00 29.49 341 ALA B O 1
ATOM 6184 N N . SER B 1 342 ? -21.212 49.805 35.378 1.00 29.36 342 SER B N 1
ATOM 6185 C CA . SER B 1 342 ? -22.495 49.663 36.025 1.00 29.97 342 SER B CA 1
ATOM 6186 C C . SER B 1 342 ? -23.341 50.918 35.957 1.00 29.31 342 SER B C 1
ATOM 6187 O O . SER B 1 342 ? -24.491 50.848 35.603 1.00 29.47 342 SER B O 1
ATOM 6190 N N . ARG B 1 343 ? -22.776 52.065 36.272 1.00 28.85 343 ARG B N 1
ATOM 6191 C CA . ARG B 1 343 ? -23.557 53.296 36.247 1.00 28.53 343 ARG B CA 1
ATOM 6192 C C . ARG B 1 343 ? -23.835 53.869 34.855 1.00 27.15 343 ARG B C 1
ATOM 6193 O O . ARG B 1 343 ? -24.512 54.890 34.716 1.00 26.64 343 ARG B O 1
ATOM 6201 N N . HIS B 1 344 ? -23.356 53.187 33.834 1.00 25.72 344 HIS B N 1
ATOM 6202 C CA . HIS B 1 344 ? -23.504 53.652 32.485 1.00 25.47 344 HIS B CA 1
ATOM 6203 C C . HIS B 1 344 ? -23.844 52.483 31.566 1.00 25.21 344 HIS B C 1
ATOM 6204 O O . HIS B 1 344 ? -23.218 52.271 30.521 1.00 22.46 344 HIS B O 1
ATOM 6211 N N . HIS B 1 345 ? -24.842 51.729 31.987 1.00 25.29 345 HIS B N 1
ATOM 6212 C CA . HIS B 1 345 ? -25.341 50.594 31.257 1.00 26.44 345 HIS B CA 1
ATOM 6213 C C . HIS B 1 345 ? -25.776 51.076 29.905 1.00 25.72 345 HIS B C 1
ATOM 6214 O O . HIS B 1 345 ? -26.490 52.072 29.814 1.00 25.42 345 HIS B O 1
ATOM 6221 N N . GLY B 1 346 ? -25.362 50.362 28.858 1.00 24.81 346 GLY B N 1
ATOM 6222 C CA . GLY B 1 346 ? -25.684 50.751 27.504 1.00 24.19 346 GLY B CA 1
ATOM 6223 C C . GLY B 1 346 ? -24.626 51.657 26.889 1.00 24.12 346 GLY B C 1
ATOM 6224 O O . GLY B 1 346 ? -24.485 51.700 25.672 1.00 24.93 346 GLY B O 1
ATOM 6225 N N . ARG B 1 347 ? -23.879 52.396 27.695 1.00 23.14 347 ARG B N 1
ATOM 6226 C CA . ARG B 1 347 ? -22.889 53.305 27.140 1.00 22.10 347 ARG B CA 1
ATOM 6227 C C . ARG B 1 347 ? -21.470 52.839 27.319 1.00 21.79 347 ARG B C 1
ATOM 6228 O O . ARG B 1 347 ? -20.600 53.167 26.498 1.00 20.11 347 ARG B O 1
ATOM 6236 N N . VAL B 1 348 ? -21.238 52.032 28.349 1.00 21.29 348 VAL B N 1
ATOM 6237 C CA . VAL B 1 348 ? -19.911 51.507 28.613 1.00 21.37 348 VAL B CA 1
ATOM 6238 C C . VAL B 1 348 ? -19.926 49.965 28.716 1.00 22.47 348 VAL B C 1
ATOM 6239 O O . VAL B 1 348 ? -20.755 49.398 29.382 1.00 21.56 348 VAL B O 1
ATOM 6243 N N . GLY B 1 349 ? -19.006 49.305 28.016 1.00 23.32 349 GLY B N 1
ATOM 6244 C CA . GLY B 1 349 ? -18.892 47.871 28.081 1.00 23.27 349 GLY B CA 1
ATOM 6245 C C . GLY B 1 349 ? -17.518 47.452 28.582 1.00 23.24 349 GLY B C 1
ATOM 6246 O O . GLY B 1 349 ? -16.525 48.085 28.228 1.00 23.02 349 GLY B O 1
ATOM 6247 N N . VAL B 1 350 ? -17.453 46.403 29.402 1.00 22.68 350 VAL B N 1
ATOM 6248 C CA . VAL B 1 350 ? -16.172 45.940 29.888 1.00 23.88 350 VAL B CA 1
ATOM 6249 C C . VAL B 1 350 ? -16.012 44.472 29.634 1.00 24.27 350 VAL B C 1
ATOM 6250 O O . VAL B 1 350 ? -16.927 43.707 29.834 1.00 24.24 350 VAL B O 1
ATOM 6254 N N . ALA B 1 351 ? -14.837 44.076 29.181 1.00 24.22 351 ALA B N 1
ATOM 6255 C CA . ALA B 1 351 ? -14.573 42.657 28.976 1.00 24.16 351 ALA B CA 1
ATOM 6256 C C . ALA B 1 351 ? -13.239 42.335 29.673 1.00 23.57 351 ALA B C 1
ATOM 6257 O O . ALA B 1 351 ? -12.151 42.856 29.296 1.00 23.64 351 ALA B O 1
ATOM 6259 N N . ILE B 1 352 ? -13.313 41.548 30.729 1.00 22.70 352 ILE B N 1
ATOM 6260 C CA . ILE B 1 352 ? -12.129 41.235 31.503 1.00 23.17 352 ILE B CA 1
ATOM 6261 C C . ILE B 1 352 ? -11.608 39.958 30.959 1.00 23.86 352 ILE B C 1
ATOM 6262 O O . ILE B 1 352 ? -12.364 38.965 30.935 1.00 25.38 352 ILE B O 1
ATOM 6267 N N . GLY B 1 353 ? -10.349 39.960 30.537 1.00 23.39 353 GLY B N 1
ATOM 6268 C CA . GLY B 1 353 ? -9.724 38.782 29.980 1.00 23.89 353 GLY B CA 1
ATOM 6269 C C . GLY B 1 353 ? -8.895 39.068 28.75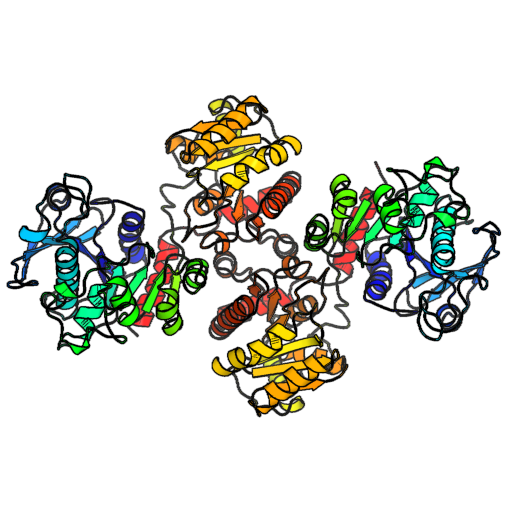2 1.00 24.43 353 GLY B C 1
ATOM 6270 O O . GLY B 1 353 ? -8.842 40.199 28.286 1.00 24.98 353 GLY B O 1
ATOM 6271 N N . TYR B 1 354 ? -8.204 38.038 28.262 1.00 24.96 354 TYR B N 1
ATOM 6272 C CA . TYR B 1 354 ? -7.335 38.140 27.090 1.00 24.96 354 TYR B CA 1
ATOM 6273 C C . TYR B 1 354 ? -8.059 37.626 25.852 1.00 24.05 354 TYR B C 1
ATOM 6274 O O . TYR B 1 354 ? -8.451 36.493 25.782 1.00 22.99 354 TYR B O 1
ATOM 6283 N N . ASN B 1 355 ? -8.229 38.473 24.859 1.00 23.37 355 ASN B N 1
ATOM 6284 C CA . ASN B 1 355 ? -8.922 38.057 23.668 1.00 23.36 355 ASN B CA 1
ATOM 6285 C C . ASN B 1 355 ? -8.334 38.663 22.398 1.00 22.77 355 ASN B C 1
ATOM 6286 O O . ASN B 1 355 ? -8.858 39.587 21.824 1.00 22.63 355 ASN B O 1
ATOM 6291 N N . GLU B 1 356 ? -7.235 38.116 21.954 1.00 23.11 356 GLU B N 1
ATOM 6292 C CA . GLU B 1 356 ? -6.606 38.606 20.771 1.00 23.45 356 GLU B CA 1
ATOM 6293 C C . GLU B 1 356 ? -7.606 38.877 19.598 1.00 21.97 356 GLU B C 1
ATOM 6294 O O . GLU B 1 356 ? -7.635 39.980 19.068 1.00 21.18 356 GLU B O 1
ATOM 6300 N N . PRO B 1 357 ? -8.425 37.913 19.203 1.00 21.25 357 PRO B N 1
ATOM 6301 C CA . PRO B 1 357 ? -9.399 38.136 18.122 1.00 20.96 357 PRO B CA 1
ATOM 6302 C C . PRO B 1 357 ? -10.325 39.355 18.338 1.00 20.63 357 PRO B C 1
ATOM 6303 O O . PRO B 1 357 ? -10.608 40.114 17.401 1.00 20.63 357 PRO B O 1
ATOM 6307 N N . LEU B 1 358 ? -10.790 39.550 19.564 1.00 20.13 358 LEU B N 1
ATOM 6308 C CA . LEU B 1 358 ? -11.631 40.718 19.849 1.00 19.75 358 LEU B CA 1
ATOM 6309 C C . LEU B 1 358 ? -10.789 41.987 19.709 1.00 19.75 358 LEU B C 1
ATOM 6310 O O . LEU B 1 358 ? -11.279 43.037 19.271 1.00 19.89 358 LEU B O 1
ATOM 6315 N N . SER B 1 359 ? -9.513 41.925 20.052 1.00 19.66 359 SER B N 1
ATOM 6316 C CA . SER B 1 359 ? -8.756 43.154 19.972 1.00 20.57 359 SER B CA 1
ATOM 6317 C C . SER B 1 359 ? -8.673 43.542 18.492 1.00 20.83 359 SER B C 1
ATOM 6318 O O . SER B 1 359 ? -8.660 44.713 18.169 1.00 21.38 359 SER B O 1
ATOM 6321 N N . HIS B 1 360 ? -8.679 42.574 17.577 1.00 20.48 360 HIS B N 1
ATOM 6322 C CA . HIS B 1 360 ? -8.691 42.951 16.170 1.00 19.45 360 HIS B CA 1
ATOM 6323 C C . HIS B 1 360 ? -9.959 43.728 15.839 1.00 19.06 360 HIS B C 1
ATOM 6324 O O . HIS B 1 360 ? -9.879 44.716 15.143 1.00 18.22 360 HIS B O 1
ATOM 6331 N N . LEU B 1 361 ? -11.108 43.262 16.346 1.00 19.55 361 LEU B N 1
ATOM 6332 C CA . LEU B 1 361 ? -12.436 43.842 16.047 1.00 19.94 361 LEU B CA 1
ATOM 6333 C C . LEU B 1 361 ? -12.571 45.257 16.555 1.00 19.82 361 LEU B C 1
ATOM 6334 O O . LEU B 1 361 ? -13.103 46.114 15.910 1.00 18.11 361 LEU B O 1
ATOM 6339 N N . MET B 1 362 ? -12.049 45.476 17.747 1.00 21.52 362 MET B N 1
ATOM 6340 C CA . MET B 1 362 ? -12.049 46.781 18.371 1.00 21.22 362 MET B CA 1
ATOM 6341 C C . MET B 1 362 ? -11.166 47.757 17.578 1.00 21.82 362 MET B C 1
ATOM 6342 O O . MET B 1 362 ? -11.600 48.858 17.261 1.00 21.20 362 MET B O 1
ATOM 6347 N N . GLN B 1 363 ? -9.948 47.354 17.196 1.00 21.07 363 GLN B N 1
ATOM 6348 C CA . GLN B 1 363 ? -9.107 48.276 16.416 1.00 20.35 363 GLN B CA 1
ATOM 6349 C C . GLN B 1 363 ? -9.748 48.601 15.076 1.00 19.54 363 GLN B C 1
ATOM 6350 O O . GLN B 1 363 ? -9.519 49.649 14.528 1.00 19.78 363 GLN B O 1
ATOM 6356 N N . ALA B 1 364 ? -10.573 47.693 14.575 1.00 19.30 364 ALA B N 1
ATOM 6357 C CA . ALA B 1 364 ? -11.208 47.854 13.288 1.00 19.13 364 ALA B CA 1
ATOM 6358 C C . ALA B 1 364 ? -12.500 48.619 13.318 1.00 19.24 364 ALA B C 1
ATOM 6359 O O . ALA B 1 364 ? -12.914 49.100 12.303 1.00 21.08 364 ALA B O 1
ATOM 6361 N N . GLY B 1 365 ? -13.139 48.712 14.472 1.00 19.52 365 GLY B N 1
ATOM 6362 C CA . GLY B 1 365 ? -14.440 49.328 14.613 1.00 19.56 365 GLY B CA 1
ATOM 6363 C C . GLY B 1 365 ? -14.580 50.512 15.577 1.00 20.10 365 GLY B C 1
ATOM 6364 O O . GLY B 1 365 ? -15.545 51.303 15.458 1.00 17.26 365 GLY B O 1
ATOM 6365 N N . CYS B 1 366 ? -13.619 50.655 16.510 1.00 20.33 366 CYS B N 1
ATOM 6366 C CA . CYS B 1 366 ? -13.697 51.767 17.442 1.00 21.05 366 CYS B CA 1
ATOM 6367 C C . CYS B 1 366 ? -13.152 52.997 16.779 1.00 21.22 366 CYS B C 1
ATOM 6368 O O . CYS B 1 366 ? -12.384 52.924 15.795 1.00 21.68 366 CYS B O 1
ATOM 6371 N N . ASP B 1 367 ? -13.579 54.132 17.288 1.00 20.00 367 ASP B N 1
ATOM 6372 C CA . ASP B 1 367 ? -13.179 55.364 16.692 1.00 20.79 367 ASP B CA 1
ATOM 6373 C C . ASP B 1 367 ? -11.873 55.831 17.224 1.00 20.03 367 ASP B C 1
ATOM 6374 O O . ASP B 1 367 ? -11.115 56.430 16.486 1.00 19.81 367 ASP B O 1
ATOM 6379 N N . ALA B 1 368 ? -11.639 55.611 18.501 1.00 20.38 368 ALA B N 1
ATOM 6380 C CA . ALA B 1 368 ? -10.425 56.074 19.132 1.00 21.34 368 ALA B CA 1
ATOM 6381 C C . ALA B 1 368 ? -10.030 55.123 20.263 1.00 22.09 368 ALA B C 1
ATOM 6382 O O . ALA B 1 368 ? -10.916 54.500 20.884 1.00 21.49 368 ALA B O 1
ATOM 6384 N N . ILE B 1 369 ? -8.714 55.022 20.505 1.00 21.00 369 ILE B N 1
ATOM 6385 C CA . ILE B 1 369 ? -8.184 54.192 21.558 1.00 20.06 369 ILE B CA 1
ATOM 6386 C C . ILE B 1 369 ? -7.302 55.009 22.463 1.00 20.47 369 ILE B C 1
ATOM 6387 O O . ILE B 1 369 ? -6.430 55.755 21.991 1.00 19.69 369 ILE B O 1
ATOM 6392 N N . ILE B 1 370 ? -7.605 54.959 23.770 1.00 21.05 370 ILE B N 1
ATOM 6393 C CA . ILE B 1 370 ? -6.923 55.752 24.800 1.00 20.88 370 ILE B CA 1
ATOM 6394 C C . ILE B 1 370 ? -5.834 54.869 25.369 1.00 20.10 370 ILE B C 1
ATOM 6395 O O . ILE B 1 370 ? -6.117 53.750 25.742 1.00 19.33 370 ILE B O 1
ATOM 6400 N N . ILE B 1 371 ? -4.636 55.436 25.507 1.00 20.33 371 ILE B N 1
ATOM 6401 C CA . ILE B 1 371 ? -3.430 54.783 25.994 1.00 20.53 371 ILE B CA 1
ATOM 6402 C C . ILE B 1 371 ? -2.650 55.791 26.866 1.00 20.89 371 ILE B C 1
ATOM 6403 O O . ILE B 1 371 ? -1.677 56.419 26.392 1.00 20.89 371 ILE B O 1
ATOM 6408 N N . PRO B 1 372 ? -3.086 55.928 28.121 1.00 19.68 372 PRO B N 1
ATOM 6409 C CA . PRO B 1 372 ? -2.581 56.889 29.088 1.00 19.91 372 PRO B CA 1
ATOM 6410 C C . PRO B 1 372 ? -1.506 56.354 30.001 1.00 19.76 372 PRO B C 1
ATOM 6411 O O . PRO B 1 372 ? -1.495 56.497 31.200 1.00 18.81 372 PRO B O 1
ATOM 6415 N N . SER B 1 373 ? -0.543 55.728 29.389 1.00 20.00 373 SER B N 1
ATOM 6416 C CA . SER B 1 373 ? 0.526 55.147 30.128 1.00 19.76 373 SER B CA 1
ATOM 6417 C C . SER B 1 373 ? 1.323 56.195 30.840 1.00 19.00 373 SER B C 1
ATOM 6418 O O . SER B 1 373 ? 1.575 57.254 30.305 1.00 18.72 373 SER B O 1
ATOM 6421 N N . ARG B 1 374 ? 1.743 55.884 32.051 1.00 18.77 374 ARG B N 1
ATOM 6422 C CA . ARG B 1 374 ? 2.632 56.761 32.817 1.00 18.73 374 ARG B CA 1
ATOM 6423 C C . ARG B 1 374 ? 4.050 56.554 32.358 1.00 19.05 374 ARG B C 1
ATOM 6424 O O . ARG B 1 374 ? 4.893 57.414 32.555 1.00 18.45 374 ARG B O 1
ATOM 6432 N N . PHE B 1 375 ? 4.289 55.380 31.782 1.00 19.76 375 PHE B N 1
ATOM 6433 C CA . PHE B 1 375 ? 5.578 54.918 31.343 1.00 20.99 375 PHE B CA 1
ATOM 6434 C C . PHE B 1 375 ? 5.320 53.907 30.230 1.00 21.29 375 PHE B C 1
ATOM 6435 O O . PHE B 1 375 ? 4.340 53.140 30.312 1.00 22.92 375 PHE B O 1
ATOM 6443 N N . GLU B 1 376 ? 6.153 53.950 29.164 1.00 20.45 376 GLU B N 1
ATOM 6444 C CA . GLU B 1 376 ? 5.991 53.114 27.972 1.00 19.50 376 GLU B CA 1
ATOM 6445 C C . GLU B 1 376 ? 7.240 53.135 27.081 1.00 18.90 376 GLU B C 1
ATOM 6446 O O . GLU B 1 376 ? 7.405 54.008 26.239 1.00 15.85 376 GLU B O 1
ATOM 6452 N N . PRO B 1 377 ? 8.155 52.210 27.304 1.00 18.63 377 PRO B N 1
ATOM 6453 C CA . PRO B 1 377 ? 9.380 52.172 26.491 1.00 18.84 377 PRO B CA 1
ATOM 6454 C C . PRO B 1 377 ? 9.047 52.222 24.984 1.00 19.59 377 PRO B C 1
ATOM 6455 O O . PRO B 1 377 ? 9.688 52.927 24.247 1.00 18.97 377 PRO B O 1
ATOM 6459 N N . CYS B 1 378 ? 8.027 51.512 24.538 1.00 20.08 378 CYS B N 1
ATOM 6460 C CA . CYS B 1 378 ? 7.651 51.643 23.160 1.00 21.28 378 CYS B CA 1
ATOM 6461 C C . CYS B 1 378 ? 6.175 51.662 22.988 1.00 20.94 378 CYS B C 1
ATOM 6462 O O . CYS B 1 378 ? 5.613 52.681 22.681 1.00 21.07 378 CYS B O 1
ATOM 6465 N N . GLY B 1 379 ? 5.569 50.492 23.148 1.00 22.55 379 GLY B N 1
ATOM 6466 C CA . GLY B 1 379 ? 4.135 50.314 23.041 1.00 21.76 379 GLY B CA 1
ATOM 6467 C C . GLY B 1 379 ? 3.803 49.792 21.675 1.00 22.42 379 GLY B C 1
ATOM 6468 O O . GLY B 1 379 ? 4.477 50.104 20.710 1.00 24.12 379 GLY B O 1
ATOM 6469 N N . LEU B 1 380 ? 2.829 48.913 21.600 1.00 22.29 380 LEU B N 1
ATOM 6470 C CA . LEU B 1 380 ? 2.359 48.404 20.335 1.00 22.10 380 LEU B CA 1
ATOM 6471 C C . LEU B 1 380 ? 0.928 48.780 19.996 1.00 20.72 380 LEU B C 1
ATOM 6472 O O . LEU B 1 380 ? 0.590 48.766 18.844 1.00 21.85 380 LEU B O 1
ATOM 6477 N N . THR B 1 381 ? 0.110 49.097 20.971 1.00 19.70 381 THR B N 1
ATOM 6478 C CA . THR B 1 381 ? -1.307 49.358 20.750 1.00 20.26 381 THR B CA 1
ATOM 6479 C C . THR B 1 381 ? -1.561 50.465 19.765 1.00 19.72 381 THR B C 1
ATOM 6480 O O . THR B 1 381 ? -2.511 50.408 18.977 1.00 19.47 381 THR B O 1
ATOM 6484 N N . GLN B 1 382 ? -0.732 51.510 19.871 1.00 19.69 382 GLN B N 1
ATOM 6485 C CA . GLN B 1 382 ? -0.829 52.685 18.984 1.00 18.83 382 GLN B CA 1
ATOM 6486 C C . GLN B 1 382 ? -0.366 52.330 17.606 1.00 18.43 382 GLN B C 1
ATOM 6487 O O . GLN B 1 382 ? -0.765 52.965 16.652 1.00 19.02 382 GLN B O 1
ATOM 6493 N N . LEU B 1 383 ? 0.500 51.342 17.508 1.00 19.47 383 LEU B N 1
ATOM 6494 C CA . LEU B 1 383 ? 0.965 50.935 16.195 1.00 20.36 383 LEU B CA 1
ATOM 6495 C C . LEU B 1 383 ? -0.208 50.228 15.475 1.00 19.58 383 LEU B C 1
ATOM 6496 O O . LEU B 1 383 ? -0.437 50.496 14.277 1.00 18.68 383 LEU B O 1
ATOM 6501 N N . TYR B 1 384 ? -0.951 49.387 16.217 1.00 18.77 384 TYR B N 1
ATOM 6502 C CA . TYR B 1 384 ? -2.064 48.642 15.635 1.00 19.29 384 TYR B CA 1
ATOM 6503 C C . TYR B 1 384 ? -3.136 49.628 15.251 1.00 20.01 384 TYR B C 1
ATOM 6504 O O . TYR B 1 384 ? -3.780 49.489 14.236 1.00 19.02 384 TYR B O 1
ATOM 6513 N N . ALA B 1 385 ? -3.294 50.653 16.082 1.00 21.88 385 ALA B N 1
ATOM 6514 C CA . ALA B 1 385 ? -4.310 51.666 15.891 1.00 22.29 385 ALA B CA 1
ATOM 6515 C C . ALA B 1 385 ? -4.084 52.429 14.585 1.00 22.32 385 ALA B C 1
ATOM 6516 O O . ALA B 1 385 ? -4.999 52.549 13.825 1.00 22.28 385 ALA B O 1
ATOM 6518 N N . LEU B 1 386 ? -2.878 52.953 14.361 1.00 20.68 386 LEU B N 1
ATOM 6519 C CA . LEU B 1 386 ? -2.578 53.600 13.110 1.00 20.57 386 LEU B CA 1
ATOM 6520 C C . LEU B 1 386 ? -2.872 52.685 11.919 1.00 20.86 386 LEU B C 1
ATOM 6521 O O . LEU B 1 386 ? -3.512 53.098 10.976 1.00 21.01 386 LEU B O 1
ATOM 6526 N N . ARG B 1 387 ? -2.392 51.450 11.953 1.00 20.26 387 ARG B N 1
ATOM 6527 C CA . ARG B 1 387 ? -2.592 50.508 10.855 1.00 20.42 387 ARG B CA 1
ATOM 6528 C C . ARG B 1 387 ? -4.060 50.290 10.538 1.00 20.67 387 ARG B C 1
ATOM 6529 O O . ARG B 1 387 ? -4.431 50.100 9.363 1.00 21.55 387 ARG B O 1
ATOM 6537 N N . TYR B 1 388 ? -4.880 50.309 11.598 1.00 20.22 388 TYR B N 1
ATOM 6538 C CA . TYR B 1 388 ? -6.308 50.062 11.514 1.00 20.20 388 TYR B CA 1
ATOM 6539 C C . TYR B 1 388 ? -7.240 51.289 11.422 1.00 18.89 388 TYR B C 1
ATOM 6540 O O . TYR B 1 388 ? -8.466 51.166 11.244 1.00 19.69 388 TYR B O 1
ATOM 6549 N N . GLY B 1 389 ? -6.703 52.466 11.448 1.00 17.67 389 GLY B N 1
ATOM 6550 C CA . GLY B 1 389 ? -7.591 53.600 11.243 1.00 18.78 389 GLY B CA 1
ATOM 6551 C C . GLY B 1 389 ? -8.335 53.996 12.491 1.00 18.38 389 GLY B C 1
ATOM 6552 O O . GLY B 1 389 ? -9.354 54.694 12.416 1.00 18.64 389 GLY B O 1
ATOM 6553 N N . CYS B 1 390 ? -7.848 53.518 13.627 1.00 18.12 390 CYS B N 1
ATOM 6554 C CA . CYS B 1 390 ? -8.395 53.867 14.927 1.00 19.06 390 CYS B CA 1
ATOM 6555 C C . CYS B 1 390 ? -7.523 55.007 15.481 1.00 19.47 390 CYS B C 1
ATOM 6556 O O . CYS B 1 390 ? -6.342 54.878 15.531 1.00 21.50 390 CYS B O 1
ATOM 6559 N N . ILE B 1 391 ? -8.079 56.151 15.816 1.00 20.44 391 ILE B N 1
ATOM 6560 C CA . ILE B 1 391 ? -7.258 57.260 16.297 1.00 21.16 391 ILE B CA 1
ATOM 6561 C C . ILE B 1 391 ? -6.653 57.060 17.696 1.00 19.48 391 ILE B C 1
ATOM 6562 O O . ILE B 1 391 ? -7.370 56.918 18.701 1.00 20.97 391 ILE B O 1
ATOM 6567 N N . PRO B 1 392 ? -5.347 57.036 17.784 1.00 17.91 392 PRO B N 1
ATOM 6568 C CA . PRO B 1 392 ? -4.722 56.884 19.099 1.00 17.79 392 PRO B CA 1
ATOM 6569 C C . PRO B 1 392 ? -4.663 58.199 19.897 1.00 17.71 392 PRO B C 1
ATOM 6570 O O . PRO B 1 392 ? -4.253 59.230 19.391 1.00 18.74 392 PRO B O 1
ATOM 6574 N N . VAL B 1 393 ? -5.131 58.148 21.127 1.00 17.29 393 VAL B N 1
ATOM 6575 C CA . VAL B 1 393 ? -5.154 59.267 22.053 1.00 16.82 393 VAL B CA 1
ATOM 6576 C C . VAL B 1 393 ? -4.218 58.777 23.108 1.00 17.48 393 VAL B C 1
ATOM 6577 O O . VAL B 1 393 ? -4.622 57.913 23.892 1.00 17.86 393 VAL B O 1
ATOM 6581 N N . VAL B 1 394 ? -3.011 59.370 23.165 1.00 16.85 394 VAL B N 1
ATOM 6582 C CA . VAL B 1 394 ? -1.952 58.854 23.962 1.00 16.21 394 VAL B CA 1
ATOM 6583 C C . VAL B 1 394 ? -1.229 59.803 24.889 1.00 17.97 394 VAL B C 1
ATOM 6584 O O . VAL B 1 394 ? -1.065 61.009 24.649 1.00 17.61 394 VAL B O 1
ATOM 6588 N N . ALA B 1 395 ? -0.700 59.208 25.948 1.00 18.68 395 ALA B N 1
ATOM 6589 C CA . ALA B 1 395 ? 0.068 59.976 26.877 1.00 20.11 395 ALA B CA 1
ATOM 6590 C C . ALA B 1 395 ? 1.378 60.267 26.185 1.00 20.95 395 ALA B C 1
ATOM 6591 O O . ALA B 1 395 ? 1.887 59.468 25.430 1.00 21.53 395 ALA B O 1
ATOM 6593 N N . ARG B 1 396 ? 1.896 61.447 26.379 1.00 21.45 396 ARG B N 1
ATOM 6594 C CA . ARG B 1 396 ? 3.135 61.764 25.726 1.00 22.18 396 ARG B CA 1
ATOM 6595 C C . ARG B 1 396 ? 4.287 61.284 26.592 1.00 22.11 396 ARG B C 1
ATOM 6596 O O . ARG B 1 396 ? 4.778 62.017 27.403 1.00 22.43 396 ARG B O 1
ATOM 6604 N N . THR B 1 397 ? 4.676 60.026 26.447 1.00 21.71 397 THR B N 1
ATOM 6605 C CA . THR B 1 397 ? 5.744 59.468 27.235 1.00 20.85 397 THR B CA 1
ATOM 6606 C C . THR B 1 397 ? 6.354 58.353 26.421 1.00 19.63 397 THR B C 1
ATOM 6607 O O . THR B 1 397 ? 5.660 57.736 25.638 1.00 20.55 397 THR B O 1
ATOM 6611 N N . GLY B 1 398 ? 7.641 58.100 26.577 1.00 17.74 398 GLY B N 1
ATOM 6612 C CA . GLY B 1 398 ? 8.336 57.104 25.767 1.00 18.01 398 GLY B CA 1
ATOM 6613 C C . GLY B 1 398 ? 7.904 56.908 24.311 1.00 19.20 398 GLY B C 1
ATOM 6614 O O . GLY B 1 398 ? 7.735 57.854 23.525 1.00 20.14 398 GLY B O 1
ATOM 6615 N N . GLY B 1 399 ? 7.710 55.670 23.912 1.00 19.33 399 GLY B N 1
ATOM 6616 C CA . GLY B 1 399 ? 7.405 55.409 22.514 1.00 20.84 399 GLY B CA 1
ATOM 6617 C C . GLY B 1 399 ? 6.176 56.062 21.937 1.00 21.34 399 GLY B C 1
ATOM 6618 O O . GLY B 1 399 ? 6.074 56.290 20.728 1.00 22.01 399 GLY B O 1
ATOM 6619 N N . LEU B 1 400 ? 5.210 56.293 22.807 1.00 20.50 400 LEU B N 1
ATOM 6620 C CA . LEU B 1 400 ? 3.999 56.928 22.438 1.00 21.20 400 LEU B CA 1
ATOM 6621 C C . LEU B 1 400 ? 4.235 58.384 21.969 1.00 21.10 400 LEU B C 1
ATOM 6622 O O . LEU B 1 400 ? 3.489 58.892 21.158 1.00 21.53 400 LEU B O 1
ATOM 6627 N N . ALA B 1 401 ? 5.294 59.019 22.452 1.00 20.69 401 ALA B N 1
ATOM 6628 C CA . ALA B 1 401 ? 5.591 60.358 22.071 1.00 21.16 401 ALA B CA 1
ATOM 6629 C C . ALA B 1 401 ? 6.218 60.323 20.723 1.00 20.56 401 ALA B C 1
ATOM 6630 O O . ALA B 1 401 ? 6.058 61.255 19.985 1.00 21.82 401 ALA B O 1
ATOM 6632 N N . ASP B 1 402 ? 6.887 59.236 20.401 1.00 20.20 402 ASP B N 1
ATOM 6633 C CA . ASP B 1 402 ? 7.606 59.101 19.161 1.00 20.98 402 ASP B CA 1
ATOM 6634 C C . ASP B 1 402 ? 6.778 58.694 17.947 1.00 21.36 402 ASP B C 1
ATOM 6635 O O . ASP B 1 402 ? 7.202 58.992 16.824 1.00 21.17 402 ASP B O 1
ATOM 6640 N N . THR B 1 403 ? 5.644 58.024 18.164 1.00 20.31 403 THR B N 1
ATOM 6641 C CA . THR B 1 403 ? 4.926 57.345 17.076 1.00 21.23 403 THR B CA 1
ATOM 6642 C C . THR B 1 403 ? 3.575 57.894 16.632 1.00 21.63 403 THR B C 1
ATOM 6643 O O . THR B 1 403 ? 2.947 57.321 15.743 1.00 22.87 403 THR B O 1
ATOM 6647 N N . VAL B 1 404 ? 3.154 58.966 17.274 1.00 20.64 404 VAL B N 1
ATOM 6648 C CA . VAL B 1 404 ? 1.990 59.691 16.941 1.00 20.46 404 VAL B CA 1
ATOM 6649 C C . VAL B 1 404 ? 2.348 61.161 16.608 1.00 20.39 404 VAL B C 1
ATOM 6650 O O . VAL B 1 404 ? 3.215 61.785 17.223 1.00 20.65 404 VAL B O 1
ATOM 6654 N N . ILE B 1 405 ? 1.699 61.699 15.576 1.00 20.30 405 ILE B N 1
ATOM 6655 C CA . ILE B 1 405 ? 1.862 63.082 15.213 1.00 19.83 405 ILE B CA 1
ATOM 6656 C C . ILE B 1 405 ? 0.647 63.787 15.759 1.00 19.76 405 ILE B C 1
ATOM 6657 O O . ILE B 1 405 ? -0.463 63.622 15.250 1.00 18.98 405 ILE B O 1
ATOM 6662 N N . ASP B 1 406 ? 0.886 64.613 16.764 1.00 19.44 406 ASP B N 1
ATOM 6663 C CA . ASP B 1 406 ? -0.204 65.323 17.487 1.00 20.50 406 ASP B CA 1
ATOM 6664 C C . ASP B 1 406 ? -0.985 66.273 16.618 1.00 19.09 406 ASP B C 1
ATOM 6665 O O . ASP B 1 406 ? -0.468 66.963 15.782 1.00 18.93 406 ASP B O 1
ATOM 6670 N N . ALA B 1 407 ? -2.281 66.256 16.806 1.00 19.36 407 ALA B N 1
ATOM 6671 C CA . ALA B 1 407 ? -3.160 67.106 16.035 1.00 18.39 407 ALA B CA 1
ATOM 6672 C C . ALA B 1 407 ? -3.230 68.500 16.698 1.00 18.05 407 ALA B C 1
ATOM 6673 O O . ALA B 1 407 ? -4.217 68.867 17.327 1.00 18.06 407 ALA B O 1
ATOM 6675 N N . ASN B 1 408 ? -2.140 69.250 16.540 1.00 16.14 408 ASN B N 1
ATOM 6676 C CA . ASN B 1 408 ? -2.075 70.599 16.971 1.00 15.01 408 ASN B CA 1
ATOM 6677 C C . ASN B 1 408 ? -2.426 71.423 15.727 1.00 14.31 408 ASN B C 1
ATOM 6678 O O . ASN B 1 408 ? -2.637 70.872 14.643 1.00 13.57 408 ASN B O 1
ATOM 6683 N N . HIS B 1 409 ? -2.478 72.725 15.854 1.00 12.48 409 HIS B N 1
ATOM 6684 C CA . HIS B 1 409 ? -2.834 73.548 14.718 1.00 12.66 409 HIS B CA 1
ATOM 6685 C C . HIS B 1 409 ? -1.904 73.373 13.483 1.00 13.08 409 HIS B C 1
ATOM 6686 O O . HIS B 1 409 ? -2.367 73.245 12.361 1.00 11.79 409 HIS B O 1
ATOM 6693 N N . ALA B 1 410 ? -0.595 73.394 13.691 1.00 13.23 410 ALA B N 1
ATOM 6694 C CA . ALA B 1 410 ? 0.312 73.295 12.563 1.00 13.08 410 ALA B CA 1
ATOM 6695 C C . ALA B 1 410 ? 0.065 71.995 11.811 1.00 13.90 410 ALA B C 1
ATOM 6696 O O . ALA B 1 410 ? 0.003 72.039 10.646 1.00 12.31 410 ALA B O 1
ATOM 6698 N N . ALA B 1 411 ? -0.100 70.849 12.495 1.00 15.57 411 ALA B N 1
ATOM 6699 C CA . ALA B 1 411 ? -0.205 69.600 11.783 1.00 16.53 411 ALA B CA 1
ATOM 6700 C C . ALA B 1 411 ? -1.553 69.423 11.141 1.00 17.36 411 ALA B C 1
ATOM 6701 O O . ALA B 1 411 ? -1.649 68.811 10.086 1.00 16.68 411 ALA B O 1
ATOM 6703 N N . LEU B 1 412 ? -2.585 69.964 11.767 1.00 18.12 412 LEU B N 1
ATOM 6704 C CA . LEU B 1 412 ? -3.895 69.991 11.146 1.00 18.80 412 LEU B CA 1
ATOM 6705 C C . LEU B 1 412 ? -3.810 70.841 9.902 1.00 18.64 412 LEU B C 1
ATOM 6706 O O . LEU B 1 412 ? -4.404 70.493 8.910 1.00 21.65 412 LEU B O 1
ATOM 6711 N N . ALA B 1 413 ? -3.088 71.938 9.921 1.00 18.02 413 ALA B N 1
ATOM 6712 C CA . ALA B 1 413 ? -3.081 72.798 8.753 1.00 18.16 413 ALA B CA 1
ATOM 6713 C C . ALA B 1 413 ? -2.346 72.165 7.559 1.00 17.79 413 ALA B C 1
ATOM 6714 O O . ALA B 1 413 ? -2.667 72.417 6.422 1.00 17.34 413 ALA B O 1
ATOM 6716 N N . SER B 1 414 ? -1.323 71.404 7.827 1.00 17.11 414 SER B N 1
ATOM 6717 C CA . SER B 1 414 ? -0.622 70.793 6.753 1.00 18.42 414 SER B CA 1
ATOM 6718 C C . SER B 1 414 ? -1.138 69.394 6.518 1.00 18.16 414 SER B C 1
ATOM 6719 O O . SER B 1 414 ? -0.570 68.690 5.768 1.00 19.47 414 SER B O 1
ATOM 6722 N N . LYS B 1 415 ? -2.228 69.023 7.151 1.00 19.51 415 LYS B N 1
ATOM 6723 C CA . LYS B 1 415 ? -2.794 67.679 7.072 1.00 20.91 415 LYS B CA 1
ATOM 6724 C C . LYS B 1 415 ? -1.820 66.564 7.351 1.00 20.50 415 LYS B C 1
ATOM 6725 O O . LYS B 1 415 ? -1.831 65.572 6.680 1.00 21.23 415 LYS B O 1
ATOM 6731 N N . ALA B 1 416 ? -1.005 66.704 8.391 1.00 21.23 416 ALA B N 1
ATOM 6732 C CA . ALA B 1 416 ? 0.011 65.724 8.760 1.00 19.46 416 ALA B CA 1
ATOM 6733 C C . ALA B 1 416 ? -0.279 65.019 10.076 1.00 19.12 416 ALA B C 1
ATOM 6734 O O . ALA B 1 416 ? 0.466 64.139 10.497 1.00 17.83 416 ALA B O 1
ATOM 6736 N N . ALA B 1 417 ? -1.346 65.408 10.747 1.00 18.28 417 ALA B N 1
ATOM 6737 C CA . ALA B 1 417 ? -1.618 64.841 12.057 1.00 17.74 417 ALA B CA 1
ATOM 6738 C C . ALA B 1 417 ? -2.192 63.421 11.970 1.00 18.06 417 ALA B C 1
ATOM 6739 O O . ALA B 1 417 ? -2.911 63.116 11.044 1.00 16.66 417 ALA B O 1
ATOM 6741 N N . THR B 1 418 ? -1.856 62.569 12.942 1.00 18.08 418 THR B N 1
ATOM 6742 C CA . THR B 1 418 ? -2.417 61.227 13.000 1.00 19.67 418 THR B CA 1
ATOM 6743 C C . THR B 1 418 ? -3.078 60.898 14.335 1.00 19.18 418 THR B C 1
ATOM 6744 O O . THR B 1 418 ? -3.641 59.880 14.464 1.00 19.20 418 THR B O 1
ATOM 6748 N N . GLY B 1 419 ? -2.968 61.733 15.339 1.00 19.90 419 GLY B N 1
ATOM 6749 C CA . GLY B 1 419 ? -3.548 61.391 16.613 1.00 20.35 419 GLY B CA 1
ATOM 6750 C C . GLY B 1 419 ? -3.468 62.489 17.626 1.00 20.24 419 GLY B C 1
ATOM 6751 O O . GLY B 1 419 ? -3.159 63.630 17.293 1.00 20.72 419 GLY B O 1
ATOM 6752 N N . VAL B 1 420 ? -3.790 62.137 18.875 1.00 20.88 420 VAL B N 1
ATOM 6753 C CA . VAL B 1 420 ? -3.851 63.082 19.962 1.00 20.02 420 VAL B CA 1
ATOM 6754 C C . VAL B 1 420 ? -2.917 62.639 21.030 1.00 20.50 420 VAL B C 1
ATOM 6755 O O . VAL B 1 420 ? -2.980 61.488 21.492 1.00 20.12 420 VAL B O 1
ATOM 6759 N N . GLN B 1 421 ? -2.033 63.561 21.409 1.00 20.00 421 GLN B N 1
ATOM 6760 C CA . GLN B 1 421 ? -1.053 63.345 22.423 1.00 21.21 421 GLN B CA 1
ATOM 6761 C C . GLN B 1 421 ? -1.402 64.246 23.614 1.00 21.27 421 GLN B C 1
ATOM 6762 O O . GLN B 1 421 ? -1.962 65.344 23.435 1.00 20.33 421 GLN B O 1
ATOM 6768 N N . PHE B 1 422 ? -1.077 63.805 24.830 1.00 21.15 422 PHE B N 1
ATOM 6769 C CA . PHE B 1 422 ? -1.365 64.631 25.984 1.00 21.85 422 PHE B CA 1
ATOM 6770 C C . PHE B 1 422 ? -0.296 64.526 27.075 1.00 24.08 422 PHE B C 1
ATOM 6771 O O . PHE B 1 422 ? 0.397 63.528 27.183 1.00 24.47 422 PHE B O 1
ATOM 6779 N N . SER B 1 423 ? -0.131 65.609 27.831 1.00 25.84 423 SER B N 1
ATOM 6780 C CA . SER B 1 423 ? 0.820 65.686 28.901 1.00 27.91 423 SER B CA 1
ATOM 6781 C C . SER B 1 423 ? 0.337 66.881 29.688 1.00 29.20 423 SER B C 1
ATOM 6782 O O . SER B 1 423 ? -0.192 67.813 29.082 1.00 30.42 423 SER B O 1
ATOM 6785 N N . PRO B 1 424 ? 0.479 66.873 31.010 1.00 28.46 424 PRO B N 1
ATOM 6786 C CA . PRO B 1 424 ? 1.152 65.825 31.742 1.00 27.90 424 PRO B CA 1
ATOM 6787 C C . PRO B 1 424 ? 0.217 64.663 31.899 1.00 26.23 424 PRO B C 1
ATOM 6788 O O . PRO B 1 424 ? -0.997 64.757 31.720 1.00 25.98 424 PRO B O 1
ATOM 6792 N N . VAL B 1 425 ? 0.786 63.532 32.191 1.00 24.66 425 VAL B N 1
ATOM 6793 C CA . VAL B 1 425 ? -0.038 62.367 32.314 1.00 24.74 425 VAL B CA 1
ATOM 6794 C C . VAL B 1 425 ? -0.774 62.416 33.625 1.00 23.78 425 VAL B C 1
ATOM 6795 O O . VAL B 1 425 ? -0.331 61.855 34.613 1.00 23.98 425 VAL B O 1
ATOM 6799 N N . THR B 1 426 ? -1.900 63.117 33.621 1.00 22.57 426 THR B N 1
ATOM 6800 C CA . THR B 1 426 ? -2.735 63.222 34.794 1.00 21.68 426 THR B CA 1
ATOM 6801 C C . THR B 1 426 ? -4.164 63.052 34.368 1.00 21.33 426 THR B C 1
ATOM 6802 O O . THR B 1 426 ? -4.466 63.071 33.187 1.00 20.08 426 THR B O 1
ATOM 6806 N N . LEU B 1 427 ? -5.056 63.021 35.338 1.00 21.17 427 LEU B N 1
ATOM 6807 C CA . LEU B 1 427 ? -6.448 62.865 35.047 1.00 21.34 427 LEU B CA 1
ATOM 6808 C C . LEU B 1 427 ? -6.973 64.023 34.179 1.00 21.50 427 LEU B C 1
ATOM 6809 O O . LEU B 1 427 ? -7.706 63.815 33.200 1.00 20.15 427 LEU B O 1
ATOM 6814 N N . ASP B 1 428 ? -6.551 65.234 34.510 1.00 21.43 428 ASP B N 1
ATOM 6815 C CA . ASP B 1 428 ? -7.015 66.418 33.798 1.00 22.74 428 ASP B CA 1
ATOM 6816 C C . ASP B 1 428 ? -6.436 66.507 32.391 1.00 21.95 428 ASP B C 1
ATOM 6817 O O . ASP B 1 428 ? -7.027 67.121 31.493 1.00 22.02 428 ASP B O 1
ATOM 6822 N N . GLY B 1 429 ? -5.247 65.955 32.229 1.00 21.19 429 GLY B N 1
ATOM 6823 C CA . GLY B 1 429 ? -4.593 65.955 30.953 1.00 20.53 429 GLY B CA 1
ATOM 6824 C C . GLY B 1 429 ? -5.327 64.980 30.069 1.00 19.92 429 GLY B C 1
ATOM 6825 O O . GLY B 1 429 ? -5.508 65.219 28.874 1.00 19.34 429 GLY B O 1
ATOM 6826 N N . LEU B 1 430 ? -5.730 63.875 30.675 1.00 19.75 430 LEU B N 1
ATOM 6827 C CA . LEU B 1 430 ? -6.519 62.873 29.987 1.00 20.10 430 LEU B CA 1
ATOM 6828 C C . LEU B 1 430 ? -7.901 63.416 29.614 1.00 20.04 430 LEU B C 1
ATOM 6829 O O . LEU B 1 430 ? -8.349 63.217 28.503 1.00 19.36 430 LEU B O 1
ATOM 6834 N N . LYS B 1 431 ? -8.574 64.108 30.533 1.00 21.68 431 LYS B N 1
ATOM 6835 C CA . LYS B 1 431 ? -9.902 64.654 30.241 1.00 21.68 431 LYS B CA 1
ATOM 6836 C C . LYS B 1 431 ? -9.818 65.652 29.072 1.00 21.80 431 LYS B C 1
ATOM 6837 O O . LYS B 1 431 ? -10.619 65.586 28.113 1.00 21.17 431 LYS B O 1
ATOM 6843 N N . GLN B 1 432 ? -8.822 66.519 29.104 1.00 21.02 432 GLN B N 1
ATOM 6844 C CA . GLN B 1 432 ? -8.633 67.463 27.991 1.00 22.46 432 GLN B CA 1
ATOM 6845 C C . GLN B 1 432 ? -8.288 66.800 26.629 1.00 21.62 432 GLN B C 1
ATOM 6846 O O . GLN B 1 432 ? -8.712 67.266 25.578 1.00 21.79 432 GLN B O 1
ATOM 6852 N N . ALA B 1 433 ? -7.547 65.703 26.663 1.00 21.00 433 ALA B N 1
ATOM 6853 C CA . ALA B 1 433 ? -7.242 64.958 25.456 1.00 20.94 433 ALA B CA 1
ATOM 6854 C C . ALA B 1 433 ? -8.544 64.390 24.910 1.00 20.55 433 ALA B C 1
ATOM 6855 O O . ALA B 1 433 ? -8.784 64.447 23.712 1.00 19.54 433 ALA B O 1
ATOM 6857 N N . ILE B 1 434 ? -9.411 63.899 25.810 1.00 21.64 434 ILE B N 1
ATOM 6858 C CA . ILE B 1 434 ? -10.718 63.324 25.417 1.00 21.63 434 ILE B CA 1
ATOM 6859 C C . ILE B 1 434 ? -11.671 64.356 24.862 1.00 20.91 434 ILE B C 1
ATOM 6860 O O . ILE B 1 434 ? -12.371 64.088 23.917 1.00 22.48 434 ILE B O 1
ATOM 6865 N N . ARG B 1 435 ? -11.684 65.550 25.401 1.00 21.51 435 ARG B N 1
ATOM 6866 C CA . ARG B 1 435 ? -12.497 66.623 24.818 1.00 21.87 435 ARG B CA 1
ATOM 6867 C C . ARG B 1 435 ? -12.005 67.038 23.450 1.00 21.23 435 ARG B C 1
ATOM 6868 O O . ARG B 1 435 ? -12.786 67.246 22.562 1.00 20.36 435 ARG B O 1
ATOM 6876 N N . ARG B 1 436 ? -10.702 67.150 23.263 1.00 21.39 436 ARG B N 1
ATOM 6877 C CA . ARG B 1 436 ? -10.162 67.422 21.923 1.00 21.74 436 ARG B CA 1
ATOM 6878 C C . ARG B 1 436 ? -10.566 66.347 20.915 1.00 21.21 436 ARG B C 1
ATOM 6879 O O . ARG B 1 436 ? -10.910 66.627 19.831 1.00 21.09 436 ARG B O 1
ATOM 6887 N N . THR B 1 437 ? -10.514 65.095 21.288 1.00 22.07 437 THR B N 1
ATOM 6888 C CA . THR B 1 437 ? -10.794 64.014 20.350 1.00 22.58 437 THR B CA 1
ATOM 6889 C C . THR B 1 437 ? -12.261 64.026 19.888 1.00 22.38 437 THR B C 1
ATOM 6890 O O . THR B 1 437 ? -12.542 63.888 18.731 1.00 22.78 437 THR B O 1
ATOM 6894 N N . VAL B 1 438 ? -13.178 64.254 20.799 1.00 23.05 438 VAL B N 1
ATOM 6895 C CA . VAL B 1 438 ? -14.586 64.407 20.468 1.00 22.65 438 VAL B CA 1
ATOM 6896 C C . VAL B 1 438 ? -14.824 65.576 19.502 1.00 23.33 438 VAL B C 1
ATOM 6897 O O . VAL B 1 438 ? -15.608 65.414 18.590 1.00 23.70 438 VAL B O 1
ATOM 6901 N N . ARG B 1 439 ? -14.155 66.717 19.691 1.00 23.33 439 ARG B N 1
ATOM 6902 C CA . ARG B 1 439 ? -14.313 67.855 18.766 1.00 25.10 439 ARG B CA 1
ATOM 6903 C C . ARG B 1 439 ? -13.877 67.461 17.366 1.00 24.25 439 ARG B C 1
ATOM 6904 O O . ARG B 1 439 ? -14.595 67.769 16.406 1.00 24.08 439 ARG B O 1
ATOM 6912 N N . TYR B 1 440 ? -12.714 66.802 17.262 1.00 23.38 440 TYR B N 1
ATOM 6913 C CA . TYR B 1 440 ? -12.184 66.334 15.960 1.00 23.12 440 TYR B CA 1
ATOM 6914 C C . TYR B 1 440 ? -13.125 65.314 15.342 1.00 22.72 440 TYR B C 1
ATOM 6915 O O . TYR B 1 440 ? -13.354 65.331 14.151 1.00 22.09 440 TYR B O 1
ATOM 6924 N N . TYR B 1 441 ? -13.696 64.431 16.155 1.00 23.22 441 TYR B N 1
ATOM 6925 C CA . TYR B 1 441 ? -14.625 63.444 15.645 1.00 23.36 441 TYR B CA 1
ATOM 6926 C C . TYR B 1 441 ? -15.791 64.114 14.900 1.00 24.25 441 TYR B C 1
ATOM 6927 O O . TYR B 1 441 ? -16.299 63.583 13.912 1.00 23.02 441 TYR B O 1
ATOM 6936 N N . HIS B 1 442 ? -16.185 65.298 15.362 1.00 26.40 442 HIS B N 1
ATOM 6937 C CA . HIS B 1 442 ? -17.335 66.041 14.809 1.00 27.45 442 HIS B CA 1
ATOM 6938 C C . HIS B 1 442 ? -16.980 66.891 13.610 1.00 27.38 442 HIS B C 1
ATOM 6939 O O . HIS B 1 442 ? -17.833 67.585 13.043 1.00 26.77 442 HIS B O 1
ATOM 6946 N N . ASP B 1 443 ? -15.705 66.815 13.232 1.00 27.15 443 ASP B N 1
ATOM 6947 C CA . ASP B 1 443 ? -15.198 67.403 11.999 1.00 27.00 443 ASP B CA 1
ATOM 6948 C C . ASP B 1 443 ? -14.727 66.238 11.103 1.00 26.39 443 ASP B C 1
ATOM 6949 O O . ASP B 1 443 ? -13.583 65.905 11.086 1.00 25.84 443 ASP B O 1
ATOM 6954 N N . PRO B 1 444 ? -15.635 65.637 10.344 1.00 27.42 444 PRO B N 1
ATOM 6955 C CA . PRO B 1 444 ? -15.347 64.414 9.581 1.00 26.63 444 PRO B CA 1
ATOM 6956 C C . PRO B 1 444 ? -14.222 64.554 8.563 1.00 26.05 444 PRO B C 1
ATOM 6957 O O . PRO B 1 444 ? -13.374 63.706 8.469 1.00 27.44 444 PRO B O 1
ATOM 6961 N N . LYS B 1 445 ? -14.187 65.605 7.799 1.00 25.68 445 LYS B N 1
ATOM 6962 C CA . LYS B 1 445 ? -13.094 65.744 6.863 1.00 26.41 445 LYS B CA 1
ATOM 6963 C C . LYS B 1 445 ? -11.745 65.686 7.584 1.00 25.70 445 LYS B C 1
ATOM 6964 O O . LYS B 1 445 ? -10.776 65.058 7.111 1.00 23.79 445 LYS B O 1
ATOM 6970 N N . LEU B 1 446 ? -11.667 66.351 8.735 1.00 24.97 446 LEU B N 1
ATOM 6971 C CA . LEU B 1 446 ? -10.396 66.369 9.470 1.00 24.30 446 LEU B CA 1
ATOM 6972 C C . LEU B 1 446 ? -10.154 64.961 9.982 1.00 23.98 446 LEU B C 1
ATOM 6973 O O . LEU B 1 446 ? -9.083 64.406 9.807 1.00 22.26 446 LEU B O 1
ATOM 6978 N N . TRP B 1 447 ? -11.196 64.371 10.572 1.00 23.68 447 TRP B N 1
ATOM 6979 C CA . TRP B 1 447 ? -11.085 63.024 11.131 1.00 23.44 447 TRP B CA 1
ATOM 6980 C C . TRP B 1 447 ? -10.614 61.939 10.105 1.00 23.11 447 TRP B C 1
ATOM 6981 O O . TRP B 1 447 ? -9.595 61.240 10.326 1.00 21.47 447 TRP B O 1
ATOM 6992 N N . THR B 1 448 ? -11.311 61.844 8.989 1.00 23.11 448 THR B N 1
ATOM 6993 C CA . THR B 1 448 ? -10.956 60.844 8.001 1.00 24.45 448 THR B CA 1
ATOM 6994 C C . THR B 1 448 ? -9.574 61.074 7.438 1.00 24.34 448 THR B C 1
ATOM 6995 O O . THR B 1 448 ? -8.848 60.119 7.198 1.00 24.76 448 THR B O 1
ATOM 6999 N N . GLN B 1 449 ? -9.193 62.328 7.274 1.00 23.84 449 GLN B N 1
ATOM 7000 C CA . GLN B 1 449 ? -7.815 62.630 6.944 1.00 24.52 449 GLN B CA 1
ATOM 7001 C C . GLN B 1 449 ? -6.786 62.094 7.962 1.00 23.41 449 GLN B C 1
ATOM 7002 O O . GLN B 1 449 ? -5.755 61.602 7.560 1.00 22.33 449 GLN B O 1
ATOM 7008 N N . MET B 1 450 ? -7.026 62.203 9.265 1.00 23.57 450 MET B N 1
ATOM 7009 C CA . MET B 1 450 ? -6.079 61.595 10.222 1.00 23.73 450 MET B CA 1
ATOM 7010 C C . MET B 1 450 ? -6.055 60.064 10.083 1.00 21.99 450 MET B C 1
ATOM 7011 O O . MET B 1 450 ? -5.027 59.428 10.255 1.00 21.93 450 MET B O 1
ATOM 7016 N N . GLN B 1 451 ? -7.199 59.488 9.777 1.00 21.04 451 GLN B N 1
ATOM 7017 C CA . GLN B 1 451 ? -7.310 58.041 9.702 1.00 21.08 451 GLN B CA 1
ATOM 7018 C C . GLN B 1 451 ? -6.499 57.501 8.513 1.00 21.06 451 GLN B C 1
ATOM 7019 O O . GLN B 1 451 ? -5.726 56.580 8.656 1.00 20.47 451 GLN B O 1
ATOM 7025 N N . LYS B 1 452 ? -6.667 58.146 7.369 1.00 21.67 452 LYS B N 1
ATOM 7026 C CA . LYS B 1 452 ? -5.981 57.765 6.160 1.00 22.37 452 LYS B CA 1
ATOM 7027 C C . LYS B 1 452 ? -4.471 57.796 6.311 1.00 23.38 452 LYS B C 1
ATOM 7028 O O . LYS B 1 452 ? -3.757 56.850 5.949 1.00 23.98 452 LYS B O 1
ATOM 7034 N N . LEU B 1 453 ? -3.998 58.877 6.880 1.00 24.11 453 LEU B N 1
ATOM 7035 C CA . LEU B 1 453 ? -2.591 59.063 7.145 1.00 25.74 453 LEU B CA 1
ATOM 7036 C C . LEU B 1 453 ? -2.012 58.025 8.098 1.00 24.69 453 LEU B C 1
ATOM 7037 O O . LEU B 1 453 ? -0.956 57.465 7.870 1.00 26.71 453 LEU B O 1
ATOM 7042 N N . GLY B 1 454 ? -2.694 57.750 9.178 1.00 23.60 454 GLY B N 1
ATOM 7043 C CA . GLY B 1 454 ? -2.209 56.755 10.108 1.00 22.18 454 GLY B CA 1
ATOM 7044 C C . GLY B 1 454 ? -2.138 55.420 9.410 1.00 21.16 454 GLY B C 1
ATOM 7045 O O . GLY B 1 454 ? -1.180 54.687 9.560 1.00 21.18 454 GLY B O 1
ATOM 7046 N N . MET B 1 455 ? -3.124 55.131 8.578 1.00 20.43 455 MET B N 1
ATOM 7047 C CA . MET B 1 455 ? -3.157 53.862 7.883 1.00 20.01 455 MET B CA 1
ATOM 7048 C C . MET B 1 455 ? -2.038 53.666 6.822 1.00 19.75 455 MET B C 1
ATOM 7049 O O . MET B 1 455 ? -1.815 52.575 6.375 1.00 18.59 455 MET B O 1
ATOM 7054 N N . LYS B 1 456 ? -1.375 54.738 6.420 1.00 20.09 456 LYS B N 1
ATOM 7055 C CA . LYS B 1 456 ? -0.280 54.706 5.478 1.00 21.26 456 LYS B CA 1
ATOM 7056 C C . LYS B 1 456 ? 1.075 54.777 6.227 1.00 20.99 456 LYS B C 1
ATOM 7057 O O . LYS B 1 456 ? 2.132 54.816 5.620 1.00 18.17 456 LYS B O 1
ATOM 7063 N N . SER B 1 457 ? 1.024 54.838 7.547 1.00 21.94 457 SER B N 1
ATOM 7064 C CA . SER B 1 457 ? 2.251 54.833 8.339 1.00 23.25 457 SER B CA 1
ATOM 7065 C C . SER B 1 457 ? 2.877 53.415 8.229 1.00 24.63 457 SER B C 1
ATOM 7066 O O . SER B 1 457 ? 2.208 52.426 8.446 1.00 25.58 457 SER B O 1
ATOM 7069 N N . ASP B 1 458 ? 4.158 53.314 7.901 1.00 24.01 458 ASP B N 1
ATOM 7070 C CA . ASP B 1 458 ? 4.826 52.016 7.885 1.00 24.43 458 ASP B CA 1
ATOM 7071 C C . ASP B 1 458 ? 5.202 51.658 9.342 1.00 22.61 458 ASP B C 1
ATOM 7072 O O . ASP B 1 458 ? 6.116 52.204 9.897 1.00 23.59 458 ASP B O 1
ATOM 7077 N N . VAL B 1 459 ? 4.465 50.767 9.959 1.00 21.67 459 VAL B N 1
ATOM 7078 C CA . VAL B 1 459 ? 4.737 50.339 11.321 1.00 20.25 459 VAL B CA 1
ATOM 7079 C C . VAL B 1 459 ? 5.246 48.890 11.330 1.00 19.49 459 VAL B C 1
ATOM 7080 O O . VAL B 1 459 ? 5.193 48.220 12.356 1.00 17.24 459 VAL B O 1
ATOM 7084 N N . SER B 1 460 ? 5.740 48.406 10.179 1.00 19.20 460 SER B N 1
ATOM 7085 C CA . SER B 1 460 ? 6.145 47.009 10.081 1.00 18.67 460 SER B CA 1
ATOM 7086 C C . SER B 1 460 ? 7.462 46.777 10.765 1.00 18.07 460 SER B C 1
ATOM 7087 O O . SER B 1 460 ? 8.336 47.691 10.853 1.00 17.28 460 SER B O 1
ATOM 7090 N N . TRP B 1 461 ? 7.632 45.545 11.220 1.00 17.31 461 TRP B N 1
ATOM 7091 C CA . TRP B 1 461 ? 8.902 45.152 11.825 1.00 17.04 461 TRP B CA 1
ATOM 7092 C C . TRP B 1 461 ? 10.031 45.313 10.835 1.00 17.11 461 TRP B C 1
ATOM 7093 O O . TRP B 1 461 ? 11.176 45.521 11.203 1.00 16.63 461 TRP B O 1
ATOM 7104 N N . GLU B 1 462 ? 9.714 45.208 9.566 1.00 17.65 462 GLU B N 1
ATOM 7105 C CA . GLU B 1 462 ? 10.749 45.323 8.561 1.00 19.47 462 GLU B CA 1
ATOM 7106 C C . GLU B 1 462 ? 11.392 46.695 8.559 1.00 19.78 462 GLU B C 1
ATOM 7107 O O . GLU B 1 462 ? 12.626 46.813 8.434 1.00 19.23 462 GLU B O 1
ATOM 7113 N N . LYS B 1 463 ? 10.542 47.730 8.658 1.00 19.57 463 LYS B N 1
ATOM 7114 C CA . LYS B 1 463 ? 11.013 49.107 8.717 1.00 19.40 463 LYS B CA 1
ATOM 7115 C C . LYS B 1 463 ? 11.887 49.281 9.964 1.00 19.05 463 LYS B C 1
ATOM 7116 O O . LYS B 1 463 ? 12.966 49.877 9.912 1.00 20.01 463 LYS B O 1
ATOM 7122 N N . SER B 1 464 ? 11.438 48.745 11.070 1.00 17.69 464 SER B N 1
ATOM 7123 C CA . SER B 1 464 ? 12.217 48.811 12.244 1.00 18.69 464 SER B CA 1
ATOM 7124 C C . SER B 1 464 ? 13.525 48.015 12.015 1.00 18.98 464 SER B C 1
ATOM 7125 O O . SER B 1 464 ? 14.604 48.521 12.285 1.00 18.73 464 SER B O 1
ATOM 7128 N N . ALA B 1 465 ? 13.443 46.780 11.503 1.00 19.33 465 ALA B N 1
ATOM 7129 C CA . ALA B 1 465 ? 14.659 46.020 11.192 1.00 18.50 465 ALA B CA 1
ATOM 7130 C C . ALA B 1 465 ? 15.628 46.867 10.350 1.00 18.45 465 ALA B C 1
ATOM 7131 O O . ALA B 1 465 ? 16.849 46.861 10.569 1.00 17.51 465 ALA B O 1
ATOM 7133 N N . GLY B 1 466 ? 15.092 47.628 9.417 1.00 18.50 466 GLY B N 1
ATOM 7134 C CA . GLY B 1 466 ? 15.930 48.517 8.605 1.00 19.24 466 GLY B CA 1
ATOM 7135 C C . GLY B 1 466 ? 16.811 49.495 9.383 1.00 18.98 466 GLY B C 1
ATOM 7136 O O . GLY B 1 466 ? 17.918 49.749 9.015 1.00 18.44 466 GLY B O 1
ATOM 7137 N N . LEU B 1 467 ? 16.310 50.030 10.486 1.00 19.12 467 LEU B N 1
ATOM 7138 C CA . LEU B 1 467 ? 17.094 50.929 11.287 1.00 19.84 467 LEU B CA 1
ATOM 7139 C C . LEU B 1 467 ? 18.126 50.179 12.129 1.00 20.19 467 LEU B C 1
ATOM 7140 O O . LEU B 1 467 ? 19.153 50.729 12.452 1.00 20.50 467 LEU B O 1
ATOM 7145 N N . TYR B 1 468 ? 17.851 48.927 12.486 1.00 20.01 468 TYR B N 1
ATOM 7146 C CA . TYR B 1 468 ? 18.837 48.113 13.216 1.00 19.89 468 TYR B CA 1
ATOM 7147 C C . TYR B 1 468 ? 20.011 47.713 12.297 1.00 19.72 468 TYR B C 1
ATOM 7148 O O . TYR B 1 468 ? 21.162 47.800 12.685 1.00 19.77 468 TYR B O 1
ATOM 7157 N N . ALA B 1 469 ? 19.704 47.255 11.097 1.00 19.64 469 ALA B N 1
ATOM 7158 C CA . ALA B 1 469 ? 20.735 46.863 10.166 1.00 19.98 469 ALA B CA 1
ATOM 7159 C C . ALA B 1 469 ? 21.707 48.012 9.928 1.00 20.55 469 ALA B C 1
ATOM 7160 O O . ALA B 1 469 ? 22.915 47.805 9.808 1.00 20.23 469 ALA B O 1
ATOM 7162 N N . ALA B 1 470 ? 21.174 49.220 9.796 1.00 20.94 470 ALA B N 1
ATOM 7163 C CA . ALA B 1 470 ? 22.023 50.366 9.491 1.00 21.38 470 ALA B CA 1
ATOM 7164 C C . ALA B 1 470 ? 22.998 50.622 10.616 1.00 21.63 470 ALA B C 1
ATOM 7165 O O . ALA B 1 470 ? 24.177 50.912 10.381 1.00 19.98 470 ALA B O 1
ATOM 7167 N N . LEU B 1 471 ? 22.464 50.562 11.830 1.00 21.35 471 LEU B N 1
ATOM 7168 C CA . LEU B 1 471 ? 23.245 50.784 13.028 1.00 21.93 471 LEU B CA 1
ATOM 7169 C C . LEU B 1 471 ? 24.269 49.669 13.151 1.00 21.54 471 LEU B C 1
ATOM 7170 O O . LEU B 1 471 ? 25.416 49.902 13.549 1.00 21.93 471 LEU B O 1
ATOM 7175 N N . TYR B 1 472 ? 23.868 48.462 12.779 1.00 21.11 472 TYR B N 1
ATOM 7176 C CA . TYR B 1 472 ? 24.792 47.341 12.738 1.00 20.53 472 TYR B CA 1
ATOM 7177 C C . TYR B 1 472 ? 25.934 47.667 11.757 1.00 21.24 472 TYR B C 1
ATOM 7178 O O . TYR B 1 472 ? 27.147 47.545 12.056 1.00 20.09 472 TYR B O 1
ATOM 7187 N N . SER B 1 473 ? 25.537 48.024 10.549 1.00 22.07 473 SER B N 1
ATOM 7188 C CA . SER B 1 473 ? 26.512 48.334 9.528 1.00 23.48 473 SER B CA 1
ATOM 7189 C C . SER B 1 473 ? 27.485 49.402 10.068 1.00 24.78 473 SER B C 1
ATOM 7190 O O . SER B 1 473 ? 28.677 49.312 9.839 1.00 24.27 473 SER B O 1
ATOM 7193 N N . GLN B 1 474 ? 26.970 50.379 10.817 1.00 26.46 474 GLN B N 1
ATOM 7194 C CA . GLN B 1 474 ? 27.795 51.429 11.406 1.00 27.56 474 GLN B CA 1
ATOM 7195 C C . GLN B 1 474 ? 28.796 50.927 12.444 1.00 27.59 474 GLN B C 1
ATOM 7196 O O . GLN B 1 474 ? 29.906 51.427 12.492 1.00 25.39 474 GLN B O 1
ATOM 7202 N N . LEU B 1 475 ? 28.398 49.966 13.281 1.00 28.65 475 LEU B N 1
ATOM 7203 C CA . LEU B 1 475 ? 29.287 49.439 14.313 1.00 30.44 475 LEU B CA 1
ATOM 7204 C C . LEU B 1 475 ? 30.411 48.618 13.690 1.00 31.99 475 LEU B C 1
ATOM 7205 O O . LEU B 1 475 ? 31.521 48.554 14.227 1.00 29.42 475 LEU B O 1
ATOM 7210 N N . ILE B 1 476 ? 30.106 47.974 12.574 1.00 35.38 476 ILE B N 1
ATOM 7211 C CA . ILE B 1 476 ? 31.101 47.182 11.879 1.00 38.62 476 ILE B CA 1
ATOM 7212 C C . ILE B 1 476 ? 31.937 48.093 10.974 1.00 42.01 476 ILE B C 1
ATOM 7213 O O . ILE B 1 476 ? 31.929 48.005 9.752 1.00 41.90 476 ILE B O 1
ATOM 7218 N N . SER B 1 477 ? 32.670 48.969 11.639 1.00 46.61 477 SER B N 1
ATOM 7219 C CA . SER B 1 477 ? 33.529 49.935 11.009 1.00 50.40 477 SER B CA 1
ATOM 7220 C C . SER B 1 477 ? 34.235 50.602 12.179 1.00 54.27 477 SER B C 1
ATOM 7221 O O . SER B 1 477 ? 34.449 49.974 13.233 1.00 54.17 477 SER B O 1
ATOM 7224 N N . LYS B 1 478 ? 34.600 51.867 12.004 1.00 58.99 478 LYS B N 1
ATOM 7225 C CA . LYS B 1 478 ? 35.305 52.592 13.048 1.00 61.94 478 LYS B CA 1
ATOM 7226 C C . LYS B 1 478 ? 36.734 52.030 13.170 1.00 63.80 478 LYS B C 1
ATOM 7227 O O . LYS B 1 478 ? 37.715 52.848 13.244 1.00 64.56 478 LYS B O 1
#

InterPro domains:
  IPR001296 Glycosyl transferase, family 1 [PF00534] (288-418)
  IPR011835 Bacterial/plant glycogen synthase [MF_00484] (1-475)
  IPR011835 Bacterial/plant glycogen synthase [TIGR02095] (1-475)
  IPR013534 Starch synthase, catalytic domain [PF08323] (2-234)

Organism: Agrobacterium tumefaciens (NCBI:txid358)

Foldseek 3Di:
DEEEEEDQEAPPQADDDCLRVQVHLLQLLLVVVVYHYEYEYEPAVSNVVQFDDWAFQDWDPQQLHFIWTWTWGCDPSHTYTYTGGCVQHVAPDHSAAHVVGHGDPCLLSNLLSSLLVLLCLQLVVGPPDHGQEYEYEALSRLCNLVNCVQPPRHGHAYEYEYEDLQCFQKAACVCVVSNPGDPVLCDQLHQPDPNIGTSNLRSLNRHPAYEYAAQQLLVVLLDPVNVNSPNVSNVVVSVRYYHFHAFDDCVCLAQQDPPLADDRAALVGQPVLQVLQQVLCVVLVADRDDAAEEEEEEACDVQQVLVLVLVQLCLQVVLVAAYEYEYYYDVVSLVSQVVSCVVSPRRYGYDYDDDVSSLSSCLSHHQAYERLGPDDQADDSCLSNLQRLRAYAYECHHNVVVQFAADDPVCLVVLNGQHHYFDDRHSVRSSVSSVVSSVQSVVVVSSSSSNSNSNPDRRHSSVSSVVVVVVVVVSSD/DEEEEEDQEAPPQADDDCLRVQRNQLQQLLVVVVYHYEYEYECADSVVVPFDPFAWFDWDCPLLHFIWTWTFGQDPSHTYIYTYTCVAHHADDHRQADPVGDGDPCQLSNLLSSLLVLLCLQLVVGPPDHGQEYEYEALSNLCNLVCVVQPPHHGHAYEYEYEDLLCFQWAAQVCPVRSPGDPVLCDDLHQPDVNTGTRNLRSLSGHNAYEFQAQQVQVVCLDPVNVNPCVVSNVVVSVRYYHFHAFDACVCQAQQDNPLADDRDALVGLPCLQVLQQVLCVVLVADRDDAAEEEEEDAQDVQQVLVLVLVCLVLCVVLVAAYEYEYEYDPVSLVSNVVSCVVVPRRYGYDYDDDPSVLSSCLSHHQAYEGLGQEDQADCSLLSNLQRLHAYAYECYHNVVVQFAAPDPVCLVVLNGQHHYFDDSDSVRRSVSSVVSSVCSVVVVSSSSSSSNSSPDRRHNSVSSVVVVVVVVVSSDD

Sequence (955 aa):
MNVLSVSSEIYPLIKTGGLADVVGALPIALEAHGVRTRTLIPGYPAVKAAVTDPVKCFEFTDLLGEKADLLEVQHERLDLLILDAPAYYERSGGPYLGQTGKDYPDNWKRFAALSLAAARIGAGVLPGWRPDMVHAHDWQAAMTPVYMRYAETPEIPSLLTIHNIAFQGQFGANIFSKLALPAHAFGMEGIEYYNDVSFLKGGLQTATALSTVSPSYAEEILTAEFGMGLEGVIGSRAHVLHGIVNGIDADVWNPATDHLIHDNYSAANLKNRALNKKAVAEHFRIDDDGSPLFCVISRLTWQKGIDLMAEAVDEIVSLGGRLVVLGAGDVALEGALLAAASRHHGRVGVAIGYNEPLSHLMQAGCDAIIIPSRFEPCGLTQLYALRYGCIPVVARTGGLADTVIDANHAALASKAATGVQFSPVTLDGLKQAIRRTVRYYHDPKLWTQMQKLGMKSDVSWEKSAGLYAALYSQLISMNVLSVSSEIYPLIKTGGLADVVGALPIALEAHGVRTRTLIPGYPAVKAAVTDPVKCFEFTDLLGEKADLLEVQHERLDLLILDAPAYYERSGGPYLGQTGKDYPDNWKRFAALSLAAARIGAGVLPGWRPDMVHAHDWQAAMTPVYMRYAETPEIPSLLTIHNIAFQGQFGANIFSKLALPAHAFGMEGIEYYNDVSFLKGGLQTATALSTVSPSYAEEILTAEFGMGLEGVIGSRAHVLHGIVNGIDADVWNPATDHLIHDNYSAANLKNRALNKKAVAEHFRIDDDGSPLFCVISRLTWQKGIDLMAEAVDEIVSLGGRLVVLGAGDVALEGALLAAASRHHGRVGVAIGYNEPLSHLMQAGCDAIIIPSRFEPCGLTQLYALRYGCIPVVARTGGLADTVIDANHAALASKAATGVQFSPVTLDGLKQAIRRTVRYYHDPKLWTQMQKLGMKSDVSWEKSAGLYAALYSQLISK

Secondary structure (DSSP, 8-state):
-EEEEE-S-BTTTB-SSHHHHHHHHHHHHHHTTT-EEEEEEE--HHHHHH--S-EEEEEES-SSS--EEEEEEEETTEEEEEEE-HHHH-SSS-SSB-TTSSB-TTHHHHHHHHHHHHHHHHTT-SSS---SEEEEEHHHHTTHHHHHHHSSSPPPPEEEEES-TT---EE-GGGGGGS---GGGSSTTTTEETTEEEHHHHHHHH-SEEEES-HHHHHHTTSHHHHTT-HHHHHTTGGGEEE----B-TTTS-TTT-TTSSS--BTTB-TTHHHHHHHHHHHHT---SSS-EEEEES-BSTTTTHHHHHTTHHHHHHTT-EEEEEE-B-HHHHHHHHHHHHHTTTTEEEEES--HHHHHHHHHH-SEEEE--S--SS-SHHHHHHHHTPEEEEESSHHHHHH--B--HHHHHTT---BEEESS-SHHHHHHHHHHHHHHHT-HHHHHHHHHHHHT---BHHHHHHHHHHHHHHHT-/-EEEEE-S-BTTTB-SSHHHHHHHHHHHHHGGGT-EEEEEEE--HHHHHH-SS-EEEEE-S-SSS---EEEEEEETTEEEEEEE-TTTS--SS-SSB-SS--B-TTHHHHHHHHHHHHHHHHTT-SSS---SEEEEETGGGTTHHHHHHHSSSPPPPEEEE-S-TT---EE-GGGGGGS---GGGSSTTTTEETTEEEHHHHHHHH-SEEEESSHHHHHHTTSHHHHTT-HHHHHTTGGGEEE----B-TTTS-TTT-SSSSS---SS--TTHHHHHHHHHHHTT---SSS-EEEEEEEESTTTTHHHHHHHHHHHHHTT-EEEEEEEE-HHHHHHHHHHHHTTTTTEEEEES--HHHHHHHHHH-SEEEE--S--SS-SHHHHHHHHTPEEEEESSHHHHHH--B--HHHHHTT---BEEE-S-SHHHHHHHHHHHHHHHT-HHHHHHHHHHHHTS--BHHHHHHHHHHHHHHHS--

Nearest PDB structures (foldseek):
  1rzv-assembly2_B  TM=9.988E-01  e=5.079E-91  Agrobacterium tumefaciens
  2r4t-assembly1_A  TM=8.811E-01  e=1.167E-55  unclassified
  3d1j-assembly1_A  TM=9.548E-01  e=2.477E-52  Escherichia coli
  3cx4-assembly1_A  TM=8.750E-01  e=1.290E-53  Escherichia coli
  6gnf-assembly1_A  TM=7.819E-01  e=3.049E-37  Cyanobacterium sp. CLg1

Solvent-accessible surface area: 35900 Å² total; per-residue (Å²): 69,41,0,0,4,0,0,0,2,0,115,64,19,26,104,80,30,47,10,0,53,8,1,3,24,4,12,42,9,0,103,68,71,57,1,112,11,12,1,0,0,0,4,6,58,56,0,97,84,55,9,94,119,65,83,134,40,45,74,8,103,79,0,22,45,47,142,3,54,0,13,61,10,115,30,105,149,2,29,0,0,0,0,12,0,82,51,4,2,64,74,74,34,34,11,24,61,16,141,121,43,128,92,26,124,38,8,33,48,2,0,0,0,0,0,11,0,0,4,82,0,1,39,26,52,10,114,89,20,167,4,62,0,0,1,0,3,2,23,8,0,0,0,0,3,0,9,6,106,52,40,179,59,117,69,32,36,4,0,0,0,0,21,53,7,61,121,21,8,83,42,34,30,136,15,31,102,137,0,72,23,47,83,134,0,58,18,118,148,0,0,27,23,180,112,56,0,0,0,0,6,0,0,0,38,3,1,55,1,0,0,0,7,0,42,19,3,8,51,33,0,48,51,70,126,45,0,94,42,0,39,58,24,0,35,74,42,33,132,32,15,38,19,11,10,18,2,4,71,20,129,85,19,35,4,45,88,6,156,54,19,118,38,64,6,36,16,96,70,27,177,45,16,66,88,0,25,101,10,0,0,98,98,20,209,19,65,74,54,62,24,5,0,2,0,1,27,29,178,0,28,146,94,35,0,0,35,19,1,10,121,0,0,66,34,0,27,94,65,32,0,0,0,0,1,10,9,43,28,73,122,74,20,24,31,43,2,87,52,0,23,77,116,44,142,22,53,5,7,23,31,73,32,201,55,84,64,8,21,2,24,0,4,0,0,0,13,1,0,2,9,2,1,50,73,25,23,4,14,79,28,0,4,35,0,7,49,0,2,1,4,0,0,0,0,42,10,0,0,0,19,3,8,0,10,20,1,16,57,18,0,40,69,62,130,11,1,6,0,0,10,4,37,94,32,54,42,73,10,0,55,19,0,0,71,28,2,9,131,15,36,120,56,85,177,30,14,53,50,0,13,71,59,3,13,132,39,84,15,23,32,95,77,6,0,24,70,0,12,60,7,2,47,108,26,61,130,73,41,0,0,5,0,0,0,1,0,112,55,18,22,109,80,29,49,9,0,44,7,1,4,26,5,9,47,14,1,100,61,74,55,5,99,9,17,2,0,0,0,0,6,60,57,0,73,81,52,8,94,114,53,91,130,39,45,67,94,81,72,7,15,57,49,128,8,49,9,18,66,15,126,36,113,171,4,22,0,0,0,7,13,0,57,46,4,2,84,72,72,53,26,20,27,65,18,137,127,37,148,104,20,124,39,7,46,51,1,0,0,0,0,0,32,8,0,3,23,7,0,26,27,52,12,98,92,24,117,5,52,0,0,2,1,3,2,26,10,0,0,0,0,2,0,8,6,98,49,47,114,47,114,72,24,32,3,0,0,0,0,17,53,8,60,118,19,10,87,38,34,41,126,9,32,83,126,0,70,23,58,82,126,0,68,20,69,133,1,0,44,20,168,123,45,0,0,0,0,10,0,0,1,42,2,1,44,0,0,0,0,8,0,39,20,2,7,39,29,0,32,17,73,131,49,0,108,44,0,46,53,22,0,31,82,41,35,146,26,25,63,19,11,8,16,2,3,62,23,127,81,18,35,5,56,88,9,155,60,18,125,29,62,7,42,16,95,71,26,76,44,13,63,80,0,22,97,17,0,0,96,96,20,214,16,68,72,59,61,23,7,0,2,0,1,30,18,139,0,37,123,51,23,0,0,35,20,0,11,116,0,1,71,27,0,31,90,60,34,0,0,0,0,0,7,7,42,39,57,122,64,7,29,32,43,2,93,48,0,15,77,119,34,149,22,54,8,5,32,23,69,27,201,56,75,68,13,14,0,22,0,3,0,0,0,14,2,0,2,9,3,0,89,70,12,22,4,12,65,24,0,4,42,0,7,49,0,2,1,3,0,0,0,0,37,8,0,0,0,17,6,4,0,11,24,1,15,42,18,0,45,46,65,128,11,2,6,0,0,6,8,47,89,36,56,46,106,11,0,53,39,1,0,82,36,1,13,130,29,42,119,58,89,142,29,14,52,58,4,14,56,46,2,18,136,38,93,14,22,33,89,112,7,0,20,76,1,12,54,10,2,62,121,6,60,81,202